Protein 8BBY (pdb70)

Structure (mmCIF, N/CA/C/O backbone):
data_8BBY
#
_entry.id   8BBY
#
_cell.length_a   108.926
_cell.length_b   131.291
_cell.length_c   138.269
_cell.angle_alpha   90.000
_cell.angle_beta   108.780
_cell.angle_gamma   90.000
#
_symmetry.space_group_name_H-M   'C 1 2 1'
#
loop_
_entity.id
_entity.type
_entity.pdbx_description
1 polymer 'S-layer protein'
2 polymer 'S-layer protein'
3 non-polymer 'SODIUM ION'
4 water water
#
loop_
_atom_site.group_PDB
_atom_site.id
_atom_site.type_symbol
_atom_site.label_atom_id
_atom_site.label_alt_id
_atom_site.label_comp_id
_atom_site.label_asym_id
_atom_site.label_entity_id
_atom_site.label_seq_id
_atom_site.pdbx_PDB_ins_code
_atom_site.Cartn_x
_atom_site.Cartn_y
_atom_site.Cartn_z
_atom_site.occupancy
_atom_site.B_iso_or_equiv
_atom_site.auth_seq_id
_atom_site.auth_comp_id
_atom_site.auth_asym_id
_atom_site.auth_atom_id
_atom_site.pdbx_PDB_model_num
ATOM 1 N N . MET A 1 4 ? -8.315 -42.355 -44.333 1.00 90.51 4 MET A N 1
ATOM 2 C CA . MET A 1 4 ? -9.345 -41.998 -43.365 1.00 76.98 4 MET A CA 1
ATOM 3 C C . MET A 1 4 ? -10.171 -43.218 -42.975 1.00 101.02 4 MET A C 1
ATOM 4 O O . MET A 1 4 ? -11.006 -43.150 -42.073 1.00 102.28 4 MET A O 1
ATOM 9 N N . SER A 1 5 ? -9.931 -44.337 -43.660 1.00 119.49 5 SER A N 1
ATOM 10 C CA . SER A 1 5 ? -10.632 -45.589 -43.376 1.00 119.30 5 SER A CA 1
ATOM 11 C C . SER A 1 5 ? -9.957 -46.324 -42.215 1.00 108.65 5 SER A C 1
ATOM 12 O O . SER A 1 5 ? -9.457 -47.442 -42.341 1.00 87.21 5 SER A O 1
ATOM 15 N N . LYS A 1 6 ? -9.955 -45.662 -41.060 1.00 119.70 6 LYS A N 1
ATOM 16 C CA . LYS A 1 6 ? -9.340 -46.198 -39.855 1.00 110.73 6 LYS A CA 1
ATOM 17 C C . LYS A 1 6 ? -9.949 -45.490 -38.653 1.00 100.66 6 LYS A C 1
ATOM 18 O O . LYS A 1 6 ? -10.171 -44.277 -38.690 1.00 114.37 6 LYS A O 1
ATOM 24 N N . VAL A 1 7 ? -10.217 -46.250 -37.596 1.00 67.72 7 VAL A N 1
ATOM 25 C CA . VAL A 1 7 ? -10.879 -45.724 -36.407 1.00 68.19 7 VAL A CA 1
ATOM 26 C C . VAL A 1 7 ? -9.825 -45.179 -35.451 1.00 80.43 7 VAL A C 1
ATOM 27 O O . VAL A 1 7 ? -8.927 -45.910 -35.018 1.00 94.58 7 VAL A O 1
ATOM 31 N N . GLU A 1 8 ? -9.937 -43.894 -35.122 1.00 71.15 8 GLU A N 1
ATOM 32 C CA . GLU A 1 8 ? -9.070 -43.261 -34.137 1.00 72.32 8 GLU A CA 1
ATOM 33 C C . GLU A 1 8 ? -9.791 -42.040 -33.584 1.00 59.23 8 GLU A C 1
ATOM 34 O O . GLU A 1 8 ? -10.763 -41.558 -34.169 1.00 57.85 8 GLU A O 1
ATOM 40 N N . THR A 1 9 ? -9.298 -41.551 -32.445 1.00 50.06 9 THR A N 1
ATOM 41 C CA . THR A 1 9 ? -10.011 -40.550 -31.659 1.00 55.57 9 THR A CA 1
ATOM 42 C C . THR A 1 9 ? -10.362 -39.324 -32.493 1.00 57.53 9 THR A C 1
ATOM 43 O O . THR A 1 9 ? -9.522 -38.783 -33.217 1.00 60.27 9 THR A O 1
ATOM 47 N N . GLY A 1 10 ? -11.617 -38.890 -32.382 1.00 46.03 10 GLY A N 1
ATOM 48 C CA . GLY A 1 10 ? -12.124 -37.769 -33.138 1.00 63.90 10 GLY A CA 1
ATOM 49 C C . GLY A 1 10 ? -12.807 -38.131 -34.438 1.00 63.45 10 GLY A C 1
ATOM 50 O O . GLY A 1 10 ? -13.455 -37.264 -35.039 1.00 69.88 10 GLY A O 1
ATOM 51 N N . ASP A 1 11 ? -12.687 -39.376 -34.891 1.00 59.07 11 ASP A N 1
ATOM 52 C CA . ASP A 1 11 ? -13.318 -39.784 -36.136 1.00 62.56 11 ASP A CA 1
ATOM 53 C C . ASP A 1 11 ? -14.832 -39.850 -35.983 1.00 61.43 11 ASP A C 1
ATOM 54 O O . ASP A 1 11 ? -15.361 -40.210 -34.929 1.00 64.33 11 ASP A O 1
ATOM 59 N N . GLN A 1 12 ? -15.529 -39.495 -37.058 1.00 55.45 12 GLN A N 1
ATOM 60 C CA . GLN A 1 12 ? -16.985 -39.533 -37.068 1.00 54.72 12 GLN A CA 1
ATOM 61 C C . GLN A 1 12 ? -17.469 -40.979 -37.109 1.00 67.40 12 GLN A C 1
ATOM 62 O O . GLN A 1 12 ? -17.062 -41.759 -37.976 1.00 70.98 12 GLN A O 1
ATOM 68 N N . GLY A 1 13 ? -18.350 -41.333 -36.178 1.00 55.96 13 GLY A N 1
ATOM 69 C CA . GLY A 1 13 ? -18.830 -42.705 -36.104 1.00 49.44 13 GLY A CA 1
ATOM 70 C C . GLY A 1 13 ? -19.561 -42.973 -34.806 1.00 49.94 13 GLY A C 1
ATOM 71 O O . GLY A 1 13 ? -20.180 -42.075 -34.226 1.00 55.91 13 GLY A O 1
ATOM 72 N N . TYR A 1 14 ? -19.480 -44.225 -34.360 1.00 48.19 14 TYR A N 1
ATOM 73 C CA . TYR A 1 14 ? -20.157 -44.683 -33.157 1.00 51.04 14 TYR A CA 1
ATOM 74 C C . TYR A 1 14 ? -19.138 -45.181 -32.142 1.00 47.72 14 TYR A C 1
ATOM 75 O O . TYR A 1 14 ? -18.093 -45.729 -32.505 1.00 47.80 14 TYR A O 1
ATOM 84 N N . THR A 1 15 ? -19.448 -44.983 -30.861 1.00 47.73 15 THR A N 1
ATOM 85 C CA . THR A 1 15 ? -18.594 -45.431 -29.768 1.00 40.96 15 THR A CA 1
ATOM 86 C C . THR A 1 15 ? -19.430 -46.226 -28.778 1.00 40.94 15 THR A C 1
ATOM 87 O O . THR A 1 15 ? -20.493 -45.767 -28.349 1.00 56.59 15 THR A O 1
ATOM 91 N N . VAL A 1 16 ? -18.945 -47.411 -28.416 1.00 41.15 16 VAL A N 1
ATOM 92 C CA . VAL A 1 16 ? -19.654 -48.322 -27.526 1.00 47.28 16 VAL A CA 1
ATOM 93 C C . VAL A 1 16 ? -18.710 -48.739 -26.406 1.00 44.94 16 VAL A C 1
ATOM 94 O O . VAL A 1 16 ? -17.553 -49.087 -26.662 1.00 41.61 16 VAL A O 1
ATOM 98 N N . VAL A 1 17 ? -19.197 -48.685 -25.166 1.00 46.91 17 VAL A N 1
ATOM 99 C CA . VAL A 1 17 ? -18.419 -49.175 -24.035 1.00 45.73 17 VAL A CA 1
ATOM 100 C C . VAL A 1 17 ? -18.345 -50.699 -24.093 1.00 58.44 17 VAL A C 1
ATOM 101 O O . VAL A 1 17 ? -19.252 -51.370 -24.605 1.00 57.73 17 VAL A O 1
ATOM 105 N N . GLN A 1 18 ? -17.248 -51.257 -23.568 1.00 54.07 18 GLN A N 1
ATOM 106 C CA . GLN A 1 18 ? -17.019 -52.696 -23.658 1.00 66.93 18 GLN A CA 1
ATOM 107 C C . GLN A 1 18 ? -18.085 -53.511 -22.937 1.00 55.79 18 GLN A C 1
ATOM 108 O O . GLN A 1 18 ? -18.171 -54.722 -23.156 1.00 52.20 18 GLN A O 1
ATOM 114 N N . SER A 1 19 ? -18.882 -52.887 -22.070 1.00 56.09 19 SER A N 1
ATOM 115 C CA . SER A 1 19 ? -19.940 -53.613 -21.380 1.00 45.80 19 SER A CA 1
ATOM 116 C C . SER A 1 19 ? -21.173 -53.835 -22.247 1.00 45.98 19 SER A C 1
ATOM 117 O O . SER A 1 19 ? -21.995 -54.695 -21.916 1.00 63.57 19 SER A O 1
ATOM 120 N N . LYS A 1 20 ? -21.317 -53.095 -23.345 1.00 47.45 20 LYS A N 1
ATOM 121 C CA . LYS A 1 20 ? -22.490 -53.174 -24.208 1.00 59.46 20 LYS A CA 1
ATOM 122 C C . LYS A 1 20 ? -22.103 -53.563 -25.630 1.00 56.50 20 LYS A C 1
ATOM 123 O O . LYS A 1 20 ? -22.670 -53.068 -26.607 1.00 48.61 20 LYS A O 1
ATOM 129 N N . TYR A 1 21 ? -21.130 -54.465 -25.760 1.00 48.80 21 TYR A N 1
ATOM 130 C CA . TYR A 1 21 ? -20.616 -54.820 -27.078 1.00 49.37 21 TYR A CA 1
ATOM 131 C C . TYR A 1 21 ? -21.441 -55.907 -27.757 1.00 59.27 21 TYR A C 1
ATOM 132 O O . TYR A 1 21 ? -21.507 -55.941 -28.991 1.00 61.84 21 TYR A O 1
ATOM 141 N N . LYS A 1 22 ? -22.065 -56.799 -26.983 1.00 52.81 22 LYS A N 1
ATOM 142 C CA . LYS A 1 22 ? -22.777 -57.927 -27.578 1.00 55.48 22 LYS A CA 1
ATOM 143 C C . LYS A 1 22 ? -23.966 -57.461 -28.408 1.00 56.74 22 LYS A C 1
ATOM 144 O O . LYS A 1 22 ? -24.176 -57.938 -29.529 1.00 61.26 22 LYS A O 1
ATOM 150 N N . LYS A 1 23 ? -24.759 -56.528 -27.873 1.00 50.47 23 LYS A N 1
ATOM 151 C CA . LYS A 1 23 ? -25.897 -56.014 -28.628 1.00 48.37 23 LYS A CA 1
ATOM 152 C C . LYS A 1 23 ? -25.450 -55.291 -29.888 1.00 58.98 23 LYS A C 1
ATOM 153 O O . LYS A 1 23 ? -26.158 -55.321 -30.901 1.00 52.80 23 LYS A O 1
ATOM 159 N N . ALA A 1 24 ? -24.292 -54.630 -29.845 1.00 47.80 24 ALA A N 1
ATOM 160 C CA . ALA A 1 24 ? -23.730 -54.046 -31.056 1.00 46.29 24 ALA A CA 1
ATOM 161 C C . ALA A 1 24 ? -23.435 -55.124 -32.093 1.00 54.61 24 ALA A C 1
ATOM 162 O O . ALA A 1 24 ? -24.023 -55.138 -33.179 1.00 56.31 24 ALA A O 1
ATOM 164 N N . VAL A 1 25 ? -22.544 -56.061 -31.755 1.00 63.46 25 VAL A N 1
ATOM 165 C CA . VAL A 1 25 ? -22.132 -57.085 -32.709 1.00 52.65 25 VAL A CA 1
ATOM 166 C C . VAL A 1 25 ? -23.277 -58.007 -33.112 1.00 66.71 25 VAL A C 1
ATOM 167 O O . VAL A 1 25 ? -23.159 -58.725 -34.111 1.00 69.10 25 VAL A O 1
ATOM 171 N N . GLU A 1 26 ? -24.378 -58.032 -32.357 1.00 63.29 26 GLU A N 1
ATOM 172 C CA . GLU A 1 26 ? -25.530 -58.816 -32.789 1.00 61.42 26 GLU A CA 1
ATOM 173 C C . GLU A 1 26 ? -26.267 -58.128 -33.929 1.00 70.71 26 GLU A C 1
ATOM 174 O O . GLU A 1 26 ? -26.712 -58.787 -34.875 1.00 71.02 26 GLU A O 1
ATOM 180 N N . GLN A 1 27 ? -26.385 -56.801 -33.870 1.00 79.78 27 GLN A N 1
ATOM 181 C CA . GLN A 1 27 ? -26.934 -56.041 -34.983 1.00 82.05 27 GLN A CA 1
ATOM 182 C C . GLN A 1 27 ? -26.031 -56.087 -36.207 1.00 74.50 27 GLN A C 1
ATOM 183 O O . GLN A 1 27 ? -26.424 -55.594 -37.270 1.00 76.75 27 GLN A O 1
ATOM 189 N N . LEU A 1 28 ? -24.834 -56.658 -36.076 1.00 76.26 28 LEU A N 1
ATOM 190 C CA . LEU A 1 28 ? -23.886 -56.825 -37.169 1.00 76.39 28 LEU A CA 1
ATOM 191 C C . LEU A 1 28 ? -24.100 -58.130 -37.929 1.00 79.33 28 LEU A C 1
ATOM 192 O O . LEU A 1 28 ? -24.079 -58.134 -39.164 1.00 83.19 28 LEU A O 1
ATOM 197 N N . GLN A 1 29 ? -24.308 -59.241 -37.215 1.00 78.31 29 GLN A N 1
ATOM 198 C CA . GLN A 1 29 ? -24.531 -60.520 -37.883 1.00 74.56 29 GLN A CA 1
ATOM 199 C C . GLN A 1 29 ? -25.855 -60.527 -38.636 1.00 77.14 29 GLN A C 1
ATOM 200 O O . GLN A 1 29 ? -25.927 -60.988 -39.781 1.00 84.88 29 GLN A O 1
ATOM 206 N N . LYS A 1 30 ? -26.918 -60.022 -38.003 1.00 83.49 30 LYS A N 1
ATOM 207 C CA . LYS A 1 30 ? -28.207 -59.900 -38.675 1.00 88.63 30 LYS A CA 1
ATOM 208 C C . LYS A 1 30 ? -28.141 -58.972 -39.879 1.00 99.20 30 LYS A C 1
ATOM 209 O O . LYS A 1 30 ? -28.992 -59.069 -40.770 1.00 102.41 30 LYS A O 1
ATOM 215 N N . GLY A 1 31 ? -27.150 -58.080 -39.926 1.00 100.66 31 GLY A N 1
ATOM 216 C CA . GLY A 1 31 ? -27.059 -57.147 -41.037 1.00 102.50 31 GLY A CA 1
ATOM 217 C C . GLY A 1 31 ? -26.950 -57.836 -42.383 1.00 114.56 31 GLY A C 1
ATOM 218 O O . GLY A 1 31 ? -27.647 -57.469 -43.332 1.00 126.30 31 GLY A O 1
ATOM 219 N N . LEU A 1 32 ? -26.092 -58.855 -42.479 1.00 93.62 32 LEU A N 1
ATOM 220 C CA . LEU A 1 32 ? -25.821 -59.538 -43.747 1.00 91.52 32 LEU A CA 1
ATOM 221 C C . LEU A 1 32 ? -25.457 -58.531 -44.834 1.00 108.13 32 LEU A C 1
ATOM 222 O O . LEU A 1 32 ? -25.919 -58.617 -45.974 1.00 107.92 32 LEU A O 1
ATOM 227 N N . LEU A 1 33 ? -24.616 -57.564 -44.462 1.00 112.21 33 LEU A N 1
ATOM 228 C CA . LEU A 1 33 ? -24.283 -56.414 -45.302 1.00 95.39 33 LEU A CA 1
ATOM 229 C C . LEU A 1 33 ? -25.542 -55.623 -45.650 1.00 102.48 33 LEU A C 1
ATOM 230 O O . LEU A 1 33 ? -25.793 -55.293 -46.812 1.00 112.32 33 LEU A O 1
ATOM 235 N N . ASP A 1 34 ? -26.365 -55.371 -44.629 1.00 99.02 34 ASP A N 1
ATOM 236 C CA . ASP A 1 34 ? -27.596 -54.595 -44.761 1.00 95.70 34 ASP A CA 1
ATOM 237 C C . ASP A 1 34 ? -28.642 -55.336 -45.590 1.00 106.82 34 ASP A C 1
ATOM 238 O O . ASP A 1 34 ? -29.772 -54.860 -45.737 1.00 115.68 34 ASP A O 1
ATOM 243 N N . GLY A 1 35 ? -28.286 -56.502 -46.118 1.00 106.42 35 GLY A N 1
ATOM 244 C CA . GLY A 1 35 ? -29.158 -57.239 -47.014 1.00 85.02 35 GLY A CA 1
ATOM 245 C C . GLY A 1 35 ? -30.257 -58.009 -46.311 1.00 68.87 35 GLY A C 1
ATOM 246 O O . GLY A 1 35 ? -31.410 -57.984 -46.741 1.00 79.08 35 GLY A O 1
ATOM 247 N N . GLU A 1 39 ? -18.925 -55.994 -45.476 1.00 80.74 39 GLU A N 1
ATOM 248 C CA . GLU A 1 39 ? -17.708 -56.453 -44.819 1.00 93.85 39 GLU A CA 1
ATOM 249 C C . GLU A 1 39 ? -17.615 -55.851 -43.419 1.00 95.41 39 GLU A C 1
ATOM 250 O O . GLU A 1 39 ? -17.980 -54.694 -43.211 1.00 93.01 39 GLU A O 1
ATOM 256 N N . ILE A 1 40 ? -17.140 -56.635 -42.453 1.00 92.21 40 ILE A N 1
ATOM 257 C CA . ILE A 1 40 ? -17.036 -56.199 -41.062 1.00 91.15 40 ILE A CA 1
ATOM 258 C C . ILE A 1 40 ? -15.590 -56.398 -40.627 1.00 87.31 40 ILE A C 1
ATOM 259 O O . ILE A 1 40 ? -15.170 -57.522 -40.327 1.00 85.50 40 ILE A O 1
ATOM 264 N N . LYS A 1 41 ? -14.838 -55.307 -40.556 1.00 70.97 41 LYS A N 1
ATOM 265 C CA . LYS A 1 41 ? -13.415 -55.336 -40.257 1.00 65.83 41 LYS A CA 1
ATOM 266 C C . LYS A 1 41 ? -13.213 -55.034 -38.776 1.00 70.03 41 LYS A C 1
ATOM 267 O O . LYS A 1 41 ? -13.747 -54.045 -38.264 1.00 84.18 41 LYS A O 1
ATOM 273 N N . ILE A 1 42 ? -12.453 -55.886 -38.091 1.00 62.75 42 ILE A N 1
ATOM 274 C CA . ILE A 1 42 ? -12.300 -55.826 -36.641 1.00 69.46 42 ILE A CA 1
ATOM 275 C C . ILE A 1 42 ? -10.837 -55.568 -36.309 1.00 70.46 42 ILE A C 1
ATOM 276 O O . ILE A 1 42 ? -9.946 -56.255 -36.823 1.00 74.70 42 ILE A O 1
ATOM 281 N N . PHE A 1 43 ? -10.594 -54.583 -35.446 1.00 77.22 43 PHE A N 1
ATOM 282 C CA . PHE A 1 43 ? -9.253 -54.128 -35.102 1.00 72.41 43 PHE A CA 1
ATOM 283 C C . PHE A 1 43 ? -9.049 -54.249 -33.597 1.00 69.60 43 PHE A C 1
ATOM 284 O O . PHE A 1 43 ? -9.860 -53.740 -32.817 1.00 69.10 43 PHE A O 1
ATOM 292 N N . PHE A 1 44 ? -7.963 -54.908 -33.194 1.00 73.99 44 PHE A N 1
ATOM 293 C CA . PHE A 1 44 ? -7.619 -55.086 -31.782 1.00 60.30 44 PHE A CA 1
ATOM 294 C C . PHE A 1 44 ? -6.530 -54.076 -31.432 1.00 53.45 44 PHE A C 1
ATOM 295 O O . PHE A 1 44 ? -5.355 -54.286 -31.744 1.00 61.19 44 PHE A O 1
ATOM 303 N N . GLU A 1 45 ? -6.924 -52.983 -30.774 1.00 75.48 45 GLU A N 1
ATOM 304 C CA . GLU A 1 45 ? -6.000 -51.913 -30.387 1.00 59.26 45 GLU A CA 1
ATOM 305 C C . GLU A 1 45 ? -5.271 -51.354 -31.605 1.00 54.93 45 GLU A C 1
ATOM 306 O O . GLU A 1 45 ? -4.074 -51.064 -31.559 1.00 61.03 45 GLU A O 1
ATOM 312 N N . GLY A 1 46 ? -5.991 -51.222 -32.716 1.00 63.76 46 GLY A N 1
ATOM 313 C CA . GLY A 1 46 ? -5.383 -50.830 -33.967 1.00 68.21 46 GLY A CA 1
ATOM 314 C C . GLY A 1 46 ? -4.670 -51.942 -34.704 1.00 75.87 46 GLY A C 1
ATOM 315 O O . GLY A 1 46 ? -4.195 -51.714 -35.824 1.00 88.09 46 GLY A O 1
ATOM 316 N N . THR A 1 47 ? -4.580 -53.135 -34.123 1.00 73.68 47 THR A N 1
ATOM 317 C CA . THR A 1 47 ? -3.971 -54.286 -34.774 1.00 70.08 47 THR A CA 1
ATOM 318 C C . THR A 1 47 ? -5.059 -55.203 -35.315 1.00 64.71 47 THR A C 1
ATOM 319 O O . THR A 1 47 ? -6.112 -55.371 -34.693 1.00 84.20 47 THR A O 1
ATOM 323 N N . LEU A 1 48 ? -4.794 -55.796 -36.476 1.00 83.59 48 LEU A N 1
ATOM 324 C CA . LEU A 1 48 ? -5.806 -56.574 -37.176 1.00 78.25 48 LEU A CA 1
ATOM 325 C C . LEU A 1 48 ? -6.163 -57.853 -36.428 1.00 86.63 48 LEU A C 1
ATOM 326 O O . LEU A 1 48 ? -5.296 -58.528 -35.865 1.00 106.57 48 LEU A O 1
ATOM 331 N N . ALA A 1 49 ? -7.453 -58.183 -36.423 1.00 65.30 49 ALA A N 1
ATOM 332 C CA . ALA A 1 49 ? -7.915 -59.461 -35.891 1.00 84.63 49 ALA A CA 1
ATOM 333 C C . ALA A 1 49 ? -8.809 -60.230 -36.853 1.00 86.59 49 ALA A C 1
ATOM 334 O O . ALA A 1 49 ? -8.701 -61.457 -36.931 1.00 86.68 49 ALA A O 1
ATOM 336 N N . SER A 1 50 ? -9.684 -59.545 -37.588 1.00 97.12 50 SER A N 1
ATOM 337 C CA . SER A 1 50 ? -10.634 -60.210 -38.471 1.00 87.10 50 SER A CA 1
ATOM 338 C C . SER A 1 50 ? -11.050 -59.254 -39.578 1.00 88.66 50 SER A C 1
ATOM 339 O O . SER A 1 50 ? -11.169 -58.046 -39.353 1.00 93.69 50 SER A O 1
ATOM 342 N N . THR A 1 51 ? -11.279 -59.804 -40.769 1.00 79.47 51 THR A N 1
ATOM 343 C CA . THR A 1 51 ? -11.682 -59.028 -41.935 1.00 80.57 51 THR A CA 1
ATOM 344 C C . THR A 1 51 ? -13.148 -59.217 -42.293 1.00 100.37 51 THR A C 1
ATOM 345 O O . THR A 1 51 ? -13.847 -58.233 -42.554 1.00 114.32 51 THR A O 1
ATOM 349 N N . ILE A 1 52 ? -13.625 -60.461 -42.313 1.00 85.11 52 ILE A N 1
ATOM 350 C CA . ILE A 1 52 ? -15.024 -60.795 -42.591 1.00 85.75 52 ILE A CA 1
ATOM 351 C C . ILE A 1 52 ? -15.584 -60.037 -43.792 1.00 80.50 52 ILE A C 1
ATOM 352 O O . ILE A 1 52 ? -16.196 -60.628 -44.681 1.00 88.28 52 ILE A O 1
ATOM 357 N N . TYR A 1 68 ? -15.783 -70.142 -33.284 1.00 80.99 68 TYR A N 1
ATOM 358 C CA . TYR A 1 68 ? -15.883 -69.223 -34.412 1.00 85.72 68 TYR A CA 1
ATOM 359 C C . TYR A 1 68 ? -14.994 -68.005 -34.172 1.00 102.12 68 TYR A C 1
ATOM 360 O O . TYR A 1 68 ? -14.579 -67.755 -33.041 1.00 101.18 68 TYR A O 1
ATOM 369 N N . CYS A 1 69 ? -14.706 -67.247 -35.235 1.00 115.76 69 CYS A N 1
ATOM 370 C CA . CYS A 1 69 ? -13.909 -66.032 -35.081 1.00 108.16 69 CYS A CA 1
ATOM 371 C C . CYS A 1 69 ? -14.634 -65.012 -34.213 1.00 105.75 69 CYS A C 1
ATOM 372 O O . CYS A 1 69 ? -14.000 -64.260 -33.463 1.00 102.57 69 CYS A O 1
ATOM 375 N N . LEU A 1 70 ? -15.963 -64.952 -34.325 1.00 98.38 70 LEU A N 1
ATOM 376 C CA . LEU A 1 70 ? -16.741 -64.032 -33.500 1.00 87.02 70 LEU A CA 1
ATOM 377 C C . LEU A 1 70 ? -16.561 -64.331 -32.017 1.00 91.75 70 LEU A C 1
ATOM 378 O O . LEU A 1 70 ? -16.651 -63.421 -31.184 1.00 96.07 70 LEU A O 1
ATOM 383 N N . HIS A 1 71 ? -16.307 -65.596 -31.669 1.00 92.85 71 HIS A N 1
ATOM 384 C CA . HIS A 1 71 ? -15.964 -65.933 -30.292 1.00 93.04 71 HIS A CA 1
ATOM 385 C C . HIS A 1 71 ? -14.571 -65.435 -29.924 1.00 88.69 71 HIS A C 1
ATOM 386 O O . HIS A 1 71 ? -14.338 -65.052 -28.772 1.00 90.40 71 HIS A O 1
ATOM 393 N N . LYS A 1 72 ? -13.633 -65.441 -30.877 1.00 81.59 72 LYS A N 1
ATOM 394 C CA . LYS A 1 72 ? -12.320 -64.853 -30.622 1.00 75.66 72 LYS A CA 1
ATOM 395 C C . LYS A 1 72 ? -12.442 -63.365 -30.323 1.00 70.22 72 LYS A C 1
ATOM 396 O O . LYS A 1 72 ? -11.822 -62.854 -29.382 1.00 70.83 72 LYS A O 1
ATOM 402 N N . VAL A 1 73 ? -13.239 -62.651 -31.121 1.00 80.44 73 VAL A N 1
ATOM 403 C CA . VAL A 1 73 ? -13.521 -61.249 -30.830 1.00 83.74 73 VAL A CA 1
ATOM 404 C C . VAL A 1 73 ? -14.231 -61.128 -29.490 1.00 90.68 73 VAL A C 1
ATOM 405 O O . VAL A 1 73 ? -13.974 -60.200 -28.714 1.00 90.64 73 VAL A O 1
ATOM 409 N N . ASP A 1 74 ? -15.126 -62.074 -29.196 1.00 86.67 74 ASP A N 1
ATOM 410 C CA . ASP A 1 74 ? -15.831 -62.082 -27.918 1.00 85.33 74 ASP A CA 1
ATOM 411 C C . ASP A 1 74 ? -14.856 -62.144 -26.748 1.00 84.43 74 ASP A C 1
ATOM 412 O O . ASP A 1 74 ? -14.992 -61.398 -25.772 1.00 79.28 74 ASP A O 1
ATOM 417 N N . ASN A 1 75 ? -13.857 -63.027 -26.834 1.00 75.35 75 ASN A N 1
ATOM 418 C CA . ASN A 1 75 ? -12.932 -63.212 -25.719 1.00 62.42 75 ASN A CA 1
ATOM 419 C C . ASN A 1 75 ? -12.040 -61.991 -25.517 1.00 66.58 75 ASN A C 1
ATOM 420 O O . ASN A 1 75 ? -11.717 -61.638 -24.376 1.00 62.73 75 ASN A O 1
ATOM 425 N N . LYS A 1 76 ? -11.620 -61.343 -26.606 1.00 58.76 76 LYS A N 1
ATOM 426 C CA . LYS A 1 76 ? -10.829 -60.122 -26.475 1.00 50.22 76 LYS A CA 1
ATOM 427 C C . LYS A 1 76 ? -11.618 -59.042 -25.747 1.00 52.61 76 LYS A C 1
ATOM 428 O O . LYS A 1 76 ? -11.132 -58.440 -24.782 1.00 48.55 76 LYS A O 1
ATOM 434 N N . LEU A 1 77 ? -12.852 -58.793 -26.191 1.00 56.02 77 LEU A N 1
ATOM 435 C CA . LEU A 1 77 ? -13.730 -57.861 -25.496 1.00 67.76 77 LEU A CA 1
ATOM 436 C C . LEU A 1 77 ? -14.111 -58.361 -24.110 1.00 59.67 77 LEU A C 1
ATOM 437 O O . LEU A 1 77 ? -14.500 -57.554 -23.257 1.00 57.25 77 LEU A O 1
ATOM 442 N N . ASP A 1 78 ? -14.008 -59.671 -23.870 1.00 49.26 78 ASP A N 1
ATOM 443 C CA . ASP A 1 78 ? -14.337 -60.216 -22.558 1.00 54.80 78 ASP A CA 1
ATOM 444 C C . ASP A 1 78 ? -13.260 -59.882 -21.534 1.00 57.58 78 ASP A C 1
ATOM 445 O O . ASP A 1 78 ? -13.567 -59.618 -20.365 1.00 57.03 78 ASP A O 1
ATOM 450 N N . ASN A 1 79 ? -11.996 -59.883 -21.951 1.00 61.11 79 ASN A N 1
ATOM 451 C CA . ASN A 1 79 ? -10.866 -59.643 -21.063 1.00 65.43 79 ASN A CA 1
ATOM 452 C C . ASN A 1 79 ? -10.107 -58.385 -21.468 1.00 51.66 79 ASN A C 1
ATOM 453 O O . ASN A 1 79 ? -8.874 -58.356 -21.478 1.00 56.14 79 ASN A O 1
ATOM 458 N N . LEU A 1 80 ? -10.840 -57.330 -21.814 1.00 57.47 80 LEU A N 1
ATOM 459 C CA . LEU A 1 80 ? -10.215 -56.052 -22.121 1.00 44.95 80 LEU A CA 1
ATOM 460 C C . LEU A 1 80 ? -9.609 -55.445 -20.861 1.00 50.35 80 LEU A C 1
ATOM 461 O O . LEU A 1 80 ? -10.139 -55.591 -19.756 1.00 44.91 80 LEU A O 1
ATOM 466 N N . GLY A 1 81 ? -8.479 -54.759 -21.033 1.00 56.72 81 GLY A N 1
ATOM 467 C CA . GLY A 1 81 ? -7.788 -54.119 -19.941 1.00 55.85 81 GLY A CA 1
ATOM 468 C C . GLY A 1 81 ? -7.980 -52.613 -19.930 1.00 66.15 81 GLY A C 1
ATOM 469 O O . GLY A 1 81 ? -8.775 -52.049 -20.680 1.00 73.90 81 GLY A O 1
ATOM 470 N N . ASP A 1 82 ? -7.210 -51.962 -19.055 1.00 62.74 82 ASP A N 1
ATOM 471 C CA . ASP A 1 82 ? -7.407 -50.536 -18.804 1.00 61.47 82 ASP A CA 1
ATOM 472 C C . ASP A 1 82 ? -7.138 -49.697 -20.049 1.00 66.57 82 ASP A C 1
ATOM 473 O O . ASP A 1 82 ? -7.880 -48.751 -20.337 1.00 88.59 82 ASP A O 1
ATOM 478 N N . GLY A 1 83 ? -6.087 -50.022 -20.795 1.00 40.47 83 GLY A N 1
ATOM 479 C CA . GLY A 1 83 ? -5.723 -49.237 -21.959 1.00 48.96 83 GLY A CA 1
ATOM 480 C C . GLY A 1 83 ? -5.967 -49.949 -23.271 1.00 61.75 83 GLY A C 1
ATOM 481 O O . GLY A 1 83 ? -5.289 -49.679 -24.266 1.00 70.32 83 GLY A O 1
ATOM 482 N N . ASP A 1 84 ? -6.936 -50.857 -23.288 1.00 65.34 84 ASP A N 1
ATOM 483 C CA . ASP A 1 84 ? -7.186 -51.724 -24.428 1.00 55.89 84 ASP A CA 1
ATOM 484 C C . ASP A 1 84 ? -8.530 -51.391 -25.071 1.00 49.25 84 ASP A C 1
ATOM 485 O O . ASP A 1 84 ? -9.463 -50.942 -24.399 1.00 47.06 84 ASP A O 1
ATOM 490 N N . TYR A 1 85 ? -8.618 -51.608 -26.385 1.00 47.98 85 TYR A N 1
ATOM 491 C CA . TYR A 1 85 ? -9.759 -51.132 -27.158 1.00 45.17 85 TYR A CA 1
ATOM 492 C C . TYR A 1 85 ? -9.872 -51.913 -28.461 1.00 49.12 85 TYR A C 1
ATOM 493 O O . TYR A 1 85 ? -8.878 -52.422 -28.985 1.00 45.15 85 TYR A O 1
ATOM 502 N N . VAL A 1 86 ? -11.102 -51.990 -28.977 1.00 48.26 86 VAL A N 1
ATOM 503 C CA . VAL A 1 86 ? -11.434 -52.751 -30.180 1.00 42.24 86 VAL A CA 1
ATOM 504 C C . VAL A 1 86 ? -12.229 -51.859 -31.126 1.00 52.39 86 VAL A C 1
ATOM 505 O O . VAL A 1 86 ? -13.153 -51.160 -30.696 1.00 62.57 86 VAL A O 1
ATOM 509 N N . ASP A 1 87 ? -11.881 -51.893 -32.413 1.00 47.43 87 ASP A N 1
ATOM 510 C CA . ASP A 1 87 ? -12.494 -51.041 -33.422 1.00 49.52 87 ASP A CA 1
ATOM 511 C C . ASP A 1 87 ? -13.168 -51.880 -34.500 1.00 55.67 87 ASP A C 1
ATOM 512 O O . ASP A 1 87 ? -12.750 -53.005 -34.788 1.00 58.15 87 ASP A O 1
ATOM 517 N N . PHE A 1 88 ? -14.214 -51.311 -35.101 1.00 66.27 88 PHE A N 1
ATOM 518 C CA . PHE A 1 88 ? -15.001 -51.980 -36.128 1.00 63.07 88 PHE A CA 1
ATOM 519 C C . PHE A 1 88 ? -15.207 -51.046 -37.314 1.00 56.96 88 PHE A C 1
ATOM 520 O O . PHE A 1 88 ? -15.159 -49.821 -37.184 1.00 67.07 88 PHE A O 1
ATOM 528 N N . LEU A 1 89 ? -15.446 -51.646 -38.480 1.00 57.15 89 LEU A N 1
ATOM 529 C CA . LEU A 1 89 ? -15.691 -50.882 -39.703 1.00 58.67 89 LEU A CA 1
ATOM 530 C C . LEU A 1 89 ? -16.690 -51.652 -40.554 1.00 68.53 89 LEU A C 1
ATOM 531 O O . LEU A 1 89 ? -16.372 -52.732 -41.060 1.00 77.56 89 LEU A O 1
ATOM 536 N N . ILE A 1 90 ? -17.887 -51.096 -40.716 1.00 82.40 90 ILE A N 1
ATOM 537 C CA . ILE A 1 90 ? -18.942 -51.749 -41.483 1.00 71.48 90 ILE A CA 1
ATOM 538 C C . ILE A 1 90 ? -19.108 -51.083 -42.843 1.00 68.21 90 ILE A C 1
ATOM 539 O O . ILE A 1 90 ? -18.690 -49.943 -43.042 1.00 90.09 90 ILE A O 1
ATOM 544 N N . ILE A 1 243 ? -18.170 -47.500 -44.714 1.00 48.40 243 ILE A N 1
ATOM 545 C CA . ILE A 1 243 ? -19.310 -46.595 -44.747 1.00 67.65 243 ILE A CA 1
ATOM 546 C C . ILE A 1 243 ? -19.695 -46.197 -43.323 1.00 69.68 243 ILE A C 1
ATOM 547 O O . ILE A 1 243 ? -20.272 -45.132 -43.099 1.00 72.55 243 ILE A O 1
ATOM 552 N N . THR A 1 244 ? -19.360 -47.053 -42.358 1.00 64.58 244 THR A N 1
ATOM 553 C CA . THR A 1 244 ? -19.658 -46.802 -40.956 1.00 65.44 244 THR A CA 1
ATOM 554 C C . THR A 1 244 ? -18.475 -47.227 -40.099 1.00 67.31 244 THR A C 1
ATOM 555 O O . THR A 1 244 ? -17.821 -48.233 -40.387 1.00 73.02 244 THR A O 1
ATOM 559 N N . LYS A 1 245 ? -18.211 -46.461 -39.042 1.00 54.79 245 LYS A N 1
ATOM 560 C CA . LYS A 1 245 ? -17.110 -46.726 -38.128 1.00 49.41 245 LYS A CA 1
ATOM 561 C C . LYS A 1 245 ? -17.640 -46.911 -36.712 1.00 48.02 245 LYS A C 1
ATOM 562 O O . LYS A 1 245 ? -18.636 -46.294 -36.318 1.00 51.29 245 LYS A O 1
ATOM 568 N N . LEU A 1 246 ? -16.964 -47.766 -35.945 1.00 52.25 246 LEU A N 1
ATOM 569 C CA . LEU A 1 246 ? -17.405 -48.100 -34.597 1.00 41.35 246 LEU A CA 1
ATOM 570 C C . LEU A 1 246 ? -16.202 -48.520 -33.765 1.00 46.28 246 LEU A C 1
ATOM 571 O O . LEU A 1 246 ? -15.416 -49.370 -34.193 1.00 55.80 246 LEU A O 1
ATOM 576 N N . ARG A 1 247 ? -16.067 -47.926 -32.580 1.00 47.16 247 ARG A N 1
ATOM 577 C CA . ARG A 1 247 ? -15.003 -48.246 -31.640 1.00 46.88 247 ARG A CA 1
ATOM 578 C C . ARG A 1 247 ? -15.610 -48.758 -30.342 1.00 38.76 247 ARG A C 1
ATOM 579 O O . ARG A 1 247 ? -16.650 -48.261 -29.896 1.00 40.46 247 ARG A O 1
ATOM 587 N N . ILE A 1 248 ? -14.967 -49.757 -29.740 1.00 39.31 248 ILE A N 1
ATOM 588 C CA . ILE A 1 248 ? -15.378 -50.281 -28.444 1.00 39.92 248 ILE A CA 1
ATOM 589 C C . ILE A 1 248 ? -14.172 -50.250 -27.516 1.00 41.48 248 ILE A C 1
ATOM 590 O O . ILE A 1 248 ? -13.128 -50.833 -27.830 1.00 45.29 248 ILE A O 1
ATOM 595 N N . LEU A 1 249 ? -14.318 -49.583 -26.373 1.00 38.87 249 LEU A N 1
ATOM 596 C CA . LEU A 1 249 ? -13.227 -49.350 -25.434 1.00 41.98 249 LEU A CA 1
ATOM 597 C C . LEU A 1 249 ? -13.665 -49.748 -24.027 1.00 38.74 249 LEU A C 1
ATOM 598 O O . LEU A 1 249 ? -14.823 -50.100 -23.788 1.00 39.15 249 LEU A O 1
ATOM 603 N N . ASN A 1 250 ? -12.724 -49.671 -23.087 1.00 38.81 250 ASN A N 1
ATOM 604 C CA . ASN A 1 250 ? -12.855 -50.263 -21.759 1.00 39.45 250 ASN A CA 1
ATOM 605 C C . ASN A 1 250 ? -13.053 -49.216 -20.664 1.00 39.54 250 ASN A C 1
ATOM 606 O O . ASN A 1 250 ? -12.541 -49.357 -19.551 1.00 42.29 250 ASN A O 1
ATOM 611 N N . ALA A 1 251 ? -13.793 -48.152 -20.956 1.00 44.15 251 ALA A N 1
ATOM 612 C CA . ALA A 1 251 ? -14.055 -47.161 -19.925 1.00 38.38 251 ALA A CA 1
ATOM 613 C C . ALA A 1 251 ? -15.185 -47.619 -19.011 1.00 44.46 251 ALA A C 1
ATOM 614 O O . ALA A 1 251 ? -16.019 -48.453 -19.375 1.00 63.97 251 ALA A O 1
ATOM 616 N N . LYS A 1 252 ? -15.201 -47.060 -17.806 1.00 49.28 252 LYS A N 1
ATOM 617 C CA . LYS A 1 252 ? -16.297 -47.292 -16.881 1.00 63.38 252 LYS A CA 1
ATOM 618 C C . LYS A 1 252 ? -17.513 -46.472 -17.293 1.00 52.18 252 LYS A C 1
ATOM 619 O O . LYS A 1 252 ? -17.394 -45.402 -17.895 1.00 43.93 252 LYS A O 1
ATOM 625 N N . GLU A 1 253 ? -18.694 -46.990 -16.973 1.00 75.23 253 GLU A N 1
ATOM 626 C CA . GLU A 1 253 ? -19.933 -46.276 -17.240 1.00 52.91 253 GLU A CA 1
ATOM 627 C C . GLU A 1 253 ? -20.242 -45.327 -16.091 1.00 51.74 253 GLU A C 1
ATOM 628 O O . GLU A 1 253 ? -20.068 -45.673 -14.919 1.00 61.88 253 GLU A O 1
ATOM 634 N N . GLU A 1 254 ? -20.695 -44.123 -16.436 1.00 60.74 254 GLU A N 1
ATOM 635 C CA . GLU A 1 254 ? -21.013 -43.117 -15.425 1.00 69.13 254 GLU A CA 1
ATOM 636 C C . GLU A 1 254 ? -22.051 -42.170 -16.011 1.00 59.77 254 GLU A C 1
ATOM 637 O O . GLU A 1 254 ? -21.745 -41.418 -16.939 1.00 60.77 254 GLU A O 1
ATOM 643 N N . THR A 1 255 ? -23.262 -42.202 -15.468 1.00 56.71 255 THR A N 1
ATOM 644 C CA . THR A 1 255 ? -24.355 -41.354 -15.923 1.00 62.83 255 THR A CA 1
ATOM 645 C C . THR A 1 255 ? -24.605 -40.259 -14.896 1.00 56.76 255 THR A C 1
ATOM 646 O O . THR A 1 255 ? -24.721 -40.542 -13.699 1.00 64.86 255 THR A O 1
ATOM 650 N N . ILE A 1 256 ? -24.684 -39.016 -15.363 1.00 43.62 256 ILE A N 1
ATOM 651 C CA . ILE A 1 256 ? -24.984 -37.874 -14.508 1.00 65.61 256 ILE A CA 1
ATOM 652 C C . ILE A 1 256 ? -26.286 -37.248 -14.990 1.00 53.11 256 ILE A C 1
ATOM 653 O O . ILE A 1 256 ? -26.413 -36.886 -16.166 1.00 44.52 256 ILE A O 1
ATOM 658 N N . ASP A 1 257 ? -27.256 -37.144 -14.087 1.00 47.18 257 ASP A N 1
ATOM 659 C CA . ASP A 1 257 ? -28.514 -36.457 -14.367 1.00 69.22 257 ASP A CA 1
ATOM 660 C C . ASP A 1 257 ? -28.357 -35.021 -13.885 1.00 64.65 257 ASP A C 1
ATOM 661 O O . ASP A 1 257 ? -28.414 -34.746 -12.684 1.00 77.74 257 ASP A O 1
ATOM 666 N N . ILE A 1 258 ? -28.152 -34.100 -14.830 1.00 53.15 258 ILE A N 1
ATOM 667 C CA . ILE A 1 258 ? -27.883 -32.713 -14.472 1.00 64.90 258 ILE A CA 1
ATOM 668 C C . ILE A 1 258 ? -29.087 -32.046 -13.823 1.00 67.41 258 ILE A C 1
ATOM 669 O O . ILE A 1 258 ? -28.940 -30.994 -13.190 1.00 74.51 258 ILE A O 1
ATOM 674 N N . ASP A 1 259 ? -30.278 -32.627 -13.961 1.00 83.66 259 ASP A N 1
ATOM 675 C CA . ASP A 1 259 ? -31.461 -32.116 -13.282 1.00 66.50 259 ASP A CA 1
ATOM 676 C C . ASP A 1 259 ? -31.548 -32.569 -11.832 1.00 70.89 259 ASP A C 1
ATOM 677 O O . ASP A 1 259 ? -32.542 -32.265 -11.164 1.00 93.21 259 ASP A O 1
ATOM 682 N N . ALA A 1 260 ? -30.545 -33.284 -11.333 1.00 60.23 260 ALA A N 1
ATOM 683 C CA . ALA A 1 260 ? -30.569 -33.838 -9.990 1.00 80.39 260 ALA A CA 1
ATOM 684 C C . ALA A 1 260 ? -29.501 -33.182 -9.127 1.00 74.10 260 ALA A C 1
ATOM 685 O O . ALA A 1 260 ? -28.412 -32.848 -9.602 1.00 72.74 260 ALA A O 1
ATOM 687 N N . SER A 1 261 ? -29.824 -33.005 -7.848 1.00 94.82 261 SER A N 1
ATOM 688 C CA . SER A 1 261 ? -28.845 -32.519 -6.892 1.00 92.17 261 SER A CA 1
ATOM 689 C C . SER A 1 261 ? -27.807 -33.604 -6.607 1.00 94.73 261 SER A C 1
ATOM 690 O O . SER A 1 261 ? -27.898 -34.737 -7.092 1.00 93.36 261 SER A O 1
ATOM 693 N N . SER A 1 262 ? -26.796 -33.235 -5.818 1.00 88.98 262 SER A N 1
ATOM 694 C CA . SER A 1 262 ? -25.642 -34.062 -5.468 1.00 85.03 262 SER A CA 1
ATOM 695 C C . SER A 1 262 ? -24.801 -34.419 -6.686 1.00 78.43 262 SER A C 1
ATOM 696 O O . SER A 1 262 ? -23.817 -35.158 -6.548 1.00 72.02 262 SER A O 1
ATOM 699 N N . SER A 1 263 ? -25.155 -33.929 -7.870 1.00 70.18 263 SER A N 1
ATOM 700 C CA . SER A 1 263 ? -24.394 -34.182 -9.079 1.00 68.95 263 SER A CA 1
ATOM 701 C C . SER A 1 263 ? -23.176 -33.270 -9.135 1.00 74.19 263 SER A C 1
ATOM 702 O O . SER A 1 263 ? -23.140 -32.197 -8.528 1.00 89.10 263 SER A O 1
ATOM 705 N N . LYS A 1 264 ? -22.168 -33.709 -9.882 1.00 61.69 264 LYS A N 1
ATOM 706 C CA . LYS A 1 264 ? -20.983 -32.886 -10.075 1.00 71.13 264 LYS A CA 1
ATOM 707 C C . LYS A 1 264 ? -21.311 -31.709 -10.985 1.00 67.39 264 LYS A C 1
ATOM 708 O O . LYS A 1 264 ? -21.881 -31.884 -12.066 1.00 56.97 264 LYS A O 1
ATOM 714 N N . THR A 1 265 ? -20.955 -30.507 -10.542 1.00 56.88 265 THR A N 1
ATOM 715 C CA . THR A 1 265 ? -21.173 -29.319 -11.350 1.00 56.08 265 THR A CA 1
ATOM 716 C C . THR A 1 265 ? -20.281 -29.364 -12.589 1.00 57.48 265 THR A C 1
ATOM 717 O O . THR A 1 265 ? -19.310 -30.123 -12.661 1.00 62.62 265 THR A O 1
ATOM 721 N N . ALA A 1 266 ? -20.636 -28.547 -13.585 1.00 46.83 266 ALA A N 1
ATOM 722 C CA . ALA A 1 266 ? -19.797 -28.428 -14.773 1.00 55.79 266 ALA A CA 1
ATOM 723 C C . ALA A 1 266 ? -18.370 -28.032 -14.412 1.00 55.48 266 ALA A C 1
ATOM 724 O O . ALA A 1 266 ? -17.424 -28.425 -15.104 1.00 53.45 266 ALA A O 1
ATOM 726 N N . GLN A 1 267 ? -18.195 -27.257 -13.336 1.00 48.58 267 GLN A N 1
ATOM 727 C CA . GLN A 1 267 ? -16.853 -26.954 -12.850 1.00 58.14 267 GLN A CA 1
ATOM 728 C C . GLN A 1 267 ? -16.183 -28.189 -12.263 1.00 59.61 267 GLN A C 1
ATOM 729 O O . GLN A 1 267 ? -15.066 -28.547 -12.656 1.00 45.52 267 GLN A O 1
ATOM 735 N N . ASP A 1 268 ? -16.846 -28.844 -11.307 1.00 55.55 268 ASP A N 1
ATOM 736 C CA . ASP A 1 268 ? -16.252 -30.009 -10.662 1.00 44.91 268 ASP A CA 1
ATOM 737 C C . ASP A 1 268 ? -15.990 -31.124 -11.663 1.00 55.93 268 ASP A C 1
ATOM 738 O O . ASP A 1 268 ? -15.039 -31.896 -11.499 1.00 56.23 268 ASP A O 1
ATOM 743 N N . LEU A 1 269 ? -16.819 -31.222 -12.704 1.00 58.18 269 LEU A N 1
ATOM 744 C CA . LEU A 1 269 ? -16.533 -32.157 -13.785 1.00 58.12 269 LEU A CA 1
ATOM 745 C C . LEU A 1 269 ? -15.311 -31.723 -14.584 1.00 46.54 269 LEU A C 1
ATOM 746 O O . LEU A 1 269 ? -14.540 -32.571 -15.047 1.00 43.10 269 LEU A O 1
ATOM 751 N N . ALA A 1 270 ? -15.115 -30.413 -14.751 1.00 46.98 270 ALA A N 1
ATOM 752 C CA . ALA A 1 270 ? -13.953 -29.911 -15.476 1.00 35.49 270 ALA A CA 1
ATOM 753 C C . ALA A 1 270 ? -12.678 -29.989 -14.646 1.00 40.58 270 ALA A C 1
ATOM 754 O O . ALA A 1 270 ? -11.595 -30.195 -15.204 1.00 38.06 270 ALA A O 1
ATOM 756 N N . LYS A 1 271 ? -12.780 -29.815 -13.326 1.00 39.43 271 LYS A N 1
ATOM 757 C CA . LYS A 1 271 ? -11.600 -29.925 -12.475 1.00 36.56 271 LYS A CA 1
ATOM 758 C C . LYS A 1 271 ? -11.070 -31.353 -12.439 1.00 52.22 271 LYS A C 1
ATOM 759 O O . LYS A 1 271 ? -9.857 -31.562 -12.321 1.00 51.12 271 LYS A O 1
ATOM 765 N N . LYS A 1 272 ? -11.955 -32.342 -12.553 1.00 53.35 272 LYS A N 1
ATOM 766 C CA . LYS A 1 272 ? -11.560 -33.744 -12.505 1.00 45.49 272 LYS A CA 1
ATOM 767 C C . LYS A 1 272 ? -11.208 -34.302 -13.879 1.00 48.88 272 LYS A C 1
ATOM 768 O O . LYS A 1 272 ? -10.243 -35.062 -14.007 1.00 51.13 272 LYS A O 1
ATOM 774 N N . TYR A 1 273 ? -11.966 -33.939 -14.912 1.00 38.65 273 TYR A N 1
ATOM 775 C CA . TYR A 1 273 ? -11.803 -34.502 -16.243 1.00 49.78 273 TYR A CA 1
ATOM 776 C C . TYR A 1 273 ? -11.448 -33.415 -17.248 1.00 32.10 273 TYR A C 1
ATOM 777 O O . TYR A 1 273 ? -11.821 -32.249 -17.088 1.00 37.31 273 TYR A O 1
ATOM 786 N N . VAL A 1 274 ? -10.726 -33.814 -18.291 1.00 27.99 274 VAL A N 1
ATOM 787 C CA . VAL A 1 274 ? -10.377 -32.932 -19.399 1.00 30.00 274 VAL A CA 1
ATOM 788 C C . VAL A 1 274 ? -11.259 -33.302 -20.584 1.00 40.57 274 VAL A C 1
ATOM 789 O O . VAL A 1 274 ? -11.274 -34.459 -21.019 1.00 58.04 274 VAL A O 1
ATOM 793 N N . PHE A 1 275 ? -11.993 -32.324 -21.106 1.00 26.27 275 PHE A N 1
ATOM 794 C CA . PHE A 1 275 ? -12.964 -32.548 -22.165 1.00 38.82 275 PHE A CA 1
ATOM 795 C C . PHE A 1 275 ? -12.482 -31.945 -23.478 1.00 25.33 275 PHE A C 1
ATOM 796 O O . PHE A 1 275 ? -11.683 -31.004 -23.495 1.00 41.30 275 PHE A O 1
ATOM 804 N N . ASN A 1 276 ? -12.980 -32.499 -24.582 1.00 27.00 276 ASN A N 1
ATOM 805 C CA . ASN A 1 276 ? -12.694 -31.956 -25.902 1.00 30.79 276 ASN A CA 1
ATOM 806 C C . ASN A 1 276 ? -13.582 -30.745 -26.161 1.00 42.29 276 ASN A C 1
ATOM 807 O O . ASN A 1 276 ? -14.810 -30.829 -26.056 1.00 48.87 276 ASN A O 1
ATOM 812 N N . LYS A 1 277 ? -12.955 -29.617 -26.502 1.00 37.08 277 LYS A N 1
ATOM 813 C CA . LYS A 1 277 ? -13.704 -28.376 -26.669 1.00 33.28 277 LYS A CA 1
ATOM 814 C C . LYS A 1 277 ? -14.529 -28.384 -27.951 1.00 49.86 277 LYS A C 1
ATOM 815 O O . LYS A 1 277 ? -15.653 -27.869 -27.973 1.00 55.31 277 LYS A O 1
ATOM 821 N N . THR A 1 278 ? -13.988 -28.958 -29.030 1.00 43.18 278 THR A N 1
ATOM 822 C CA . THR A 1 278 ? -14.698 -28.951 -30.306 1.00 43.72 278 THR A CA 1
ATOM 823 C C . THR A 1 278 ? -15.993 -29.753 -30.228 1.00 45.85 278 THR A C 1
ATOM 824 O O . THR A 1 278 ? -17.039 -29.305 -30.714 1.00 44.79 278 THR A O 1
ATOM 828 N N . ASP A 1 279 ? -15.946 -30.938 -29.612 1.00 48.26 279 ASP A N 1
ATOM 829 C CA . ASP A 1 279 ? -17.151 -31.753 -29.489 1.00 38.12 279 ASP A CA 1
ATOM 830 C C . ASP A 1 279 ? -18.210 -31.048 -28.652 1.00 43.55 279 ASP A C 1
ATOM 831 O O . ASP A 1 279 ? -19.408 -31.144 -28.943 1.00 46.33 279 ASP A O 1
ATOM 836 N N . LEU A 1 280 ? -17.787 -30.338 -27.604 1.00 41.79 280 LEU A N 1
ATOM 837 C CA . LEU A 1 280 ? -18.730 -29.558 -26.811 1.00 48.64 280 LEU A CA 1
ATOM 838 C C . LEU A 1 280 ? -19.319 -28.405 -27.613 1.00 49.57 280 LEU A C 1
ATOM 839 O O . LEU A 1 280 ? -20.440 -27.966 -27.332 1.00 51.04 280 LEU A O 1
ATOM 844 N N . ASN A 1 281 ? -18.587 -27.903 -28.610 1.00 45.73 281 ASN A N 1
ATOM 845 C CA . ASN A 1 281 ? -19.083 -26.792 -29.416 1.00 45.13 281 ASN A CA 1
ATOM 846 C C . ASN A 1 281 ? -20.189 -27.248 -30.361 1.00 59.91 281 ASN A C 1
ATOM 847 O O . ASN A 1 281 ? -21.307 -26.720 -30.329 1.00 61.28 281 ASN A O 1
ATOM 852 N N . THR A 1 282 ? -19.893 -28.230 -31.218 1.00 54.11 282 THR A N 1
ATOM 853 C CA . THR A 1 282 ? -20.895 -28.709 -32.164 1.00 69.47 282 THR A CA 1
ATOM 854 C C . THR A 1 282 ? -22.093 -29.335 -31.462 1.00 62.27 282 THR A C 1
ATOM 855 O O . THR A 1 282 ? -23.186 -29.372 -32.039 1.00 38.82 282 THR A O 1
ATOM 859 N N . LEU A 1 283 ? -21.915 -29.822 -30.232 1.00 50.40 283 LEU A N 1
ATOM 860 C CA . LEU A 1 283 ? -23.054 -30.302 -29.459 1.00 47.70 283 LEU A CA 1
ATOM 861 C C . LEU A 1 283 ? -23.963 -29.149 -29.057 1.00 45.61 283 LEU A C 1
ATOM 862 O O . LEU A 1 283 ? -25.192 -29.262 -29.136 1.00 43.39 283 LEU A O 1
ATOM 867 N N . TYR A 1 284 ? -23.374 -28.030 -28.628 1.00 54.21 284 TYR A N 1
ATOM 868 C CA . TYR A 1 284 ? -24.168 -26.865 -28.252 1.00 53.39 284 TYR A CA 1
ATOM 869 C C . TYR A 1 284 ? -24.906 -26.287 -29.454 1.00 47.06 284 TYR A C 1
ATOM 870 O O . TYR A 1 284 ? -26.063 -25.864 -29.337 1.00 42.01 284 TYR A O 1
ATOM 879 N N . ARG A 1 285 ? -24.248 -26.249 -30.616 1.00 49.73 285 ARG A N 1
ATOM 880 C CA . ARG A 1 285 ? -24.850 -25.627 -31.792 1.00 49.53 285 ARG A CA 1
ATOM 881 C C . ARG A 1 285 ? -26.116 -26.359 -32.224 1.00 60.17 285 ARG A C 1
ATOM 882 O O . ARG A 1 285 ? -27.116 -25.725 -32.582 1.00 64.00 285 ARG A O 1
ATOM 890 N N . VAL A 1 286 ? -26.091 -27.693 -32.201 1.00 65.08 286 VAL A N 1
ATOM 891 C CA . VAL A 1 286 ? -27.297 -28.461 -32.505 1.00 60.61 286 VAL A CA 1
ATOM 892 C C . VAL A 1 286 ? -28.367 -28.201 -31.453 1.00 49.27 286 VAL A C 1
ATOM 893 O O . VAL A 1 286 ? -29.555 -28.063 -31.770 1.00 41.63 286 VAL A O 1
ATOM 897 N N . LEU A 1 287 ? -27.961 -28.130 -30.184 1.00 45.31 287 LEU A N 1
ATOM 898 C CA . LEU A 1 287 ? -28.911 -27.883 -29.104 1.00 43.60 287 LEU A CA 1
ATOM 899 C C . LEU A 1 287 ? -29.530 -26.495 -29.205 1.00 61.64 287 LEU A C 1
ATOM 900 O O . LEU A 1 287 ? -30.727 -26.323 -28.949 1.00 80.65 287 LEU A O 1
ATOM 905 N N . ASN A 1 288 ? -28.730 -25.490 -29.570 1.00 54.93 288 ASN A N 1
ATOM 906 C CA . ASN A 1 288 ? -29.251 -24.135 -29.700 1.00 62.56 288 ASN A CA 1
ATOM 907 C C . ASN A 1 288 ? -30.218 -23.998 -30.870 1.00 60.76 288 ASN A C 1
ATOM 908 O O . ASN A 1 288 ? -30.986 -23.031 -30.914 1.00 58.04 288 ASN A O 1
ATOM 913 N N . GLY A 1 289 ? -30.211 -24.948 -31.803 1.00 60.84 289 GLY A N 1
ATOM 914 C CA . GLY A 1 289 ? -31.071 -24.898 -32.965 1.00 58.08 289 GLY A CA 1
ATOM 915 C C . GLY A 1 289 ? -30.409 -24.398 -34.229 1.00 64.55 289 GLY A C 1
ATOM 916 O O . GLY A 1 289 ? -31.075 -24.330 -35.269 1.00 72.96 289 GLY A O 1
ATOM 917 N N . ASP A 1 290 ? -29.122 -24.047 -34.175 1.00 64.41 290 ASP A N 1
ATOM 918 C CA . ASP A 1 290 ? -28.433 -23.565 -35.366 1.00 66.04 290 ASP A CA 1
ATOM 919 C C . ASP A 1 290 ? -28.283 -24.659 -36.415 1.00 74.88 290 ASP A C 1
ATOM 920 O O . ASP A 1 290 ? -28.166 -24.359 -37.608 1.00 81.28 290 ASP A O 1
ATOM 925 N N . GLU A 1 291 ? -28.282 -25.922 -35.996 1.00 89.49 291 GLU A N 1
ATOM 926 C CA . GLU A 1 291 ? -28.139 -27.049 -36.904 1.00 91.30 291 GLU A CA 1
ATOM 927 C C . GLU A 1 291 ? -29.292 -28.018 -36.698 1.00 93.86 291 GLU A C 1
ATOM 928 O O . GLU A 1 291 ? -29.683 -28.299 -35.561 1.00 89.14 291 GLU A O 1
ATOM 934 N N . ALA A 1 292 ? -29.833 -28.526 -37.801 1.00 87.08 292 ALA A N 1
ATOM 935 C CA . ALA A 1 292 ? -30.870 -29.544 -37.721 1.00 92.03 292 ALA A CA 1
ATOM 936 C C . ALA A 1 292 ? -30.260 -30.864 -37.268 1.00 96.96 292 ALA A C 1
ATOM 937 O O . ALA A 1 292 ? -29.235 -31.300 -37.799 1.00 95.41 292 ALA A O 1
ATOM 939 N N . ASP A 1 293 ? -30.893 -31.503 -36.284 1.00 98.74 293 ASP A N 1
ATOM 940 C CA . ASP A 1 293 ? -30.365 -32.746 -35.737 1.00 89.43 293 ASP A CA 1
ATOM 941 C C . ASP A 1 293 ? -30.607 -33.893 -36.709 1.00 94.31 293 ASP A C 1
ATOM 942 O O . ASP A 1 293 ? -31.451 -34.762 -36.466 1.00 98.49 293 ASP A O 1
ATOM 947 N N . THR A 1 294 ? -29.866 -33.901 -37.816 1.00 80.50 294 THR A N 1
ATOM 948 C CA . THR A 1 294 ? -30.002 -34.936 -38.830 1.00 76.80 294 THR A CA 1
ATOM 949 C C . THR A 1 294 ? -29.261 -36.217 -38.471 1.00 76.02 294 THR A C 1
ATOM 950 O O . THR A 1 294 ? -29.523 -37.257 -39.087 1.00 91.80 294 THR A O 1
ATOM 954 N N . ASN A 1 295 ? -28.353 -36.174 -37.497 1.00 78.03 295 ASN A N 1
ATOM 955 C CA . ASN A 1 295 ? -27.610 -37.351 -37.067 1.00 76.47 295 ASN A CA 1
ATOM 956 C C . ASN A 1 295 ? -28.028 -37.831 -35.683 1.00 65.05 295 ASN A C 1
ATOM 957 O O . ASN A 1 295 ? -27.339 -38.674 -35.097 1.00 66.21 295 ASN A O 1
ATOM 962 N N . ARG A 1 296 ? -29.139 -37.314 -35.151 1.00 60.80 296 ARG A N 1
ATOM 963 C CA . ARG A 1 296 ? -29.702 -37.760 -33.876 1.00 62.48 296 ARG A CA 1
ATOM 964 C C . ARG A 1 296 ? -28.683 -37.660 -32.741 1.00 58.29 296 ARG A C 1
ATOM 965 O O . ARG A 1 296 ? -28.463 -38.609 -31.986 1.00 63.79 296 ARG A O 1
ATOM 973 N N . LEU A 1 297 ? -28.047 -36.492 -32.627 1.00 57.76 297 LEU A N 1
ATOM 974 C CA . LEU A 1 297 ? -27.173 -36.256 -31.484 1.00 57.37 297 LEU A CA 1
ATOM 975 C C . LEU A 1 297 ? -27.982 -35.996 -30.220 1.00 51.52 297 LEU A C 1
ATOM 976 O O . LEU A 1 297 ? -27.586 -36.414 -29.127 1.00 48.71 297 LEU A O 1
ATOM 981 N N . VAL A 1 298 ? -29.113 -35.311 -30.352 1.00 63.63 298 VAL A N 1
ATOM 982 C CA . VAL A 1 298 ? -30.072 -35.165 -29.263 1.00 65.97 298 VAL A CA 1
ATOM 983 C C . VAL A 1 298 ? -31.123 -36.253 -29.454 1.00 64.83 298 VAL A C 1
ATOM 984 O O . VAL A 1 298 ? -31.931 -36.191 -30.384 1.00 60.96 298 VAL A O 1
ATOM 988 N N . GLU A 1 299 ? -31.111 -37.255 -28.580 1.00 61.55 299 GLU A N 1
ATOM 989 C CA . GLU A 1 299 ? -31.943 -38.440 -28.734 1.00 49.05 299 GLU A CA 1
ATOM 990 C C . GLU A 1 299 ? -33.093 -38.410 -27.738 1.00 62.86 299 GLU A C 1
ATOM 991 O O . GLU A 1 299 ? -32.874 -38.240 -26.534 1.00 67.38 299 GLU A O 1
ATOM 997 N N . GLU A 1 300 ? -34.312 -38.576 -28.246 1.00 56.79 300 GLU A N 1
ATOM 998 C CA . GLU A 1 300 ? -35.499 -38.714 -27.407 1.00 52.74 300 GLU A CA 1
ATOM 999 C C . GLU A 1 300 ? -35.577 -40.165 -26.949 1.00 67.75 300 GLU A C 1
ATOM 1000 O O . GLU A 1 300 ? -36.109 -41.026 -27.654 1.00 66.61 300 GLU A O 1
ATOM 1006 N N . VAL A 1 301 ? -35.042 -40.442 -25.763 1.00 47.52 301 VAL A N 1
ATOM 1007 C CA . VAL A 1 301 ? -34.945 -41.800 -25.243 1.00 66.48 301 VAL A CA 1
ATOM 1008 C C . VAL A 1 301 ? -35.319 -41.784 -23.767 1.00 80.97 301 VAL A C 1
ATOM 1009 O O . VAL A 1 301 ? -34.900 -40.894 -23.021 1.00 83.49 301 VAL A O 1
ATOM 1013 N N . SER A 1 302 ? -36.123 -42.767 -23.354 1.00 66.91 302 SER A N 1
ATOM 1014 C CA . SER A 1 302 ? -36.555 -42.948 -21.968 1.00 53.85 302 SER A CA 1
ATOM 1015 C C . SER A 1 302 ? -37.318 -41.740 -21.436 1.00 74.33 302 SER A C 1
ATOM 1016 O O . SER A 1 302 ? -37.377 -41.523 -20.221 1.00 75.50 302 SER A O 1
ATOM 1019 N N . GLY A 1 303 ? -37.906 -40.944 -22.328 1.00 65.16 303 GLY A N 1
ATOM 1020 C CA . GLY A 1 303 ? -38.677 -39.785 -21.941 1.00 54.92 303 GLY A CA 1
ATOM 1021 C C . GLY A 1 303 ? -37.880 -38.518 -21.742 1.00 76.51 303 GLY A C 1
ATOM 1022 O O . GLY A 1 303 ? -38.480 -37.449 -21.567 1.00 84.22 303 GLY A O 1
ATOM 1023 N N . LYS A 1 304 ? -36.556 -38.596 -21.772 1.00 67.44 304 LYS A N 1
ATOM 1024 C CA . LYS A 1 304 ? -35.692 -37.451 -21.545 1.00 56.14 304 LYS A CA 1
ATOM 1025 C C . LYS A 1 304 ? -34.870 -37.171 -22.795 1.00 48.70 304 LYS A C 1
ATOM 1026 O O . LYS A 1 304 ? -34.846 -37.956 -23.747 1.00 54.73 304 LYS A O 1
ATOM 1032 N N . TYR A 1 305 ? -34.197 -36.026 -22.783 1.00 46.51 305 TYR A N 1
ATOM 1033 C CA . TYR A 1 305 ? -33.227 -35.671 -23.809 1.00 50.05 305 TYR A CA 1
ATOM 1034 C C . TYR A 1 305 ? -31.834 -35.975 -23.276 1.00 49.67 305 TYR A C 1
ATOM 1035 O O . TYR A 1 305 ? -31.498 -35.587 -22.152 1.00 48.94 305 TYR A O 1
ATOM 1044 N N . GLN A 1 306 ? -31.031 -36.676 -24.074 1.00 47.98 306 GLN A N 1
ATOM 1045 C CA . GLN A 1 306 ? -29.756 -37.187 -23.597 1.00 48.68 306 GLN A CA 1
ATOM 1046 C C . GLN A 1 306 ? -28.664 -36.959 -24.631 1.00 56.76 306 GLN A C 1
ATOM 1047 O O . GLN A 1 306 ? -28.923 -36.899 -25.837 1.00 58.65 306 GLN A O 1
ATOM 1053 N N . VAL A 1 307 ? -27.434 -36.819 -24.134 1.00 46.28 307 VAL A N 1
ATOM 1054 C CA . VAL A 1 307 ? -26.231 -36.782 -24.956 1.00 38.37 307 VAL A CA 1
ATOM 1055 C C . VAL A 1 307 ? -25.166 -37.625 -24.267 1.00 35.27 307 VAL A C 1
ATOM 1056 O O . VAL A 1 307 ? -25.186 -37.806 -23.045 1.00 31.75 307 VAL A O 1
ATOM 1060 N N . VAL A 1 308 ? -24.231 -38.143 -25.058 1.00 33.79 308 VAL A N 1
ATOM 1061 C CA . VAL A 1 308 ? -23.127 -38.955 -24.557 1.00 41.83 308 VAL A CA 1
ATOM 1062 C C . VAL A 1 308 ? -21.841 -38.154 -24.699 1.00 36.35 308 VAL A C 1
ATOM 1063 O O . VAL A 1 308 ? -21.595 -37.543 -25.747 1.00 35.91 308 VAL A O 1
ATOM 1067 N N . LEU A 1 309 ? -21.030 -38.146 -23.643 1.00 35.45 309 LEU A N 1
ATOM 1068 C CA . LEU A 1 309 ? -19.782 -37.395 -23.637 1.00 43.19 309 LEU A CA 1
ATOM 1069 C C . LEU A 1 309 ? -18.670 -38.254 -23.055 1.00 39.16 309 LEU A C 1
ATOM 1070 O O . LEU A 1 309 ? -18.852 -38.891 -22.013 1.00 34.31 309 LEU A O 1
ATOM 1075 N N . TYR A 1 310 ? -17.523 -38.265 -23.731 1.00 42.28 310 TYR A N 1
ATOM 1076 C CA . TYR A 1 310 ? -16.349 -39.001 -23.287 1.00 36.48 310 TYR A CA 1
ATOM 1077 C C . TYR A 1 310 ? -15.238 -38.019 -22.953 1.00 28.18 310 TYR A C 1
ATOM 1078 O O . TYR A 1 310 ? -14.870 -37.206 -23.815 1.00 40.78 310 TYR A O 1
ATOM 1087 N N . PRO A 1 311 ? -14.668 -38.046 -21.748 1.00 26.45 311 PRO A N 1
ATOM 1088 C CA . PRO A 1 311 ? -13.490 -37.212 -21.482 1.00 39.82 311 PRO A CA 1
ATOM 1089 C C . PRO A 1 311 ? -12.265 -37.761 -22.191 1.00 43.01 311 PRO A C 1
ATOM 1090 O O . PRO A 1 311 ? -12.337 -38.797 -22.860 1.00 52.68 311 PRO A O 1
ATOM 1094 N N . GLU A 1 312 ? -11.134 -37.077 -22.051 1.00 47.76 312 GLU A N 1
ATOM 1095 C CA . GLU A 1 312 ? -9.876 -37.541 -22.612 1.00 55.51 312 GLU A CA 1
ATOM 1096 C C . GLU A 1 312 ? -8.869 -37.940 -21.543 1.00 49.98 312 GLU A C 1
ATOM 1097 O O . GLU A 1 312 ? -7.777 -38.408 -21.882 1.00 65.08 312 GLU A O 1
ATOM 1103 N N . GLY A 1 313 ? -9.206 -37.780 -20.273 1.00 43.00 313 GLY A N 1
ATOM 1104 C CA . GLY A 1 313 ? -8.324 -38.192 -19.203 1.00 41.03 313 GLY A CA 1
ATOM 1105 C C . GLY A 1 313 ? -8.664 -37.477 -17.914 1.00 35.12 313 GLY A C 1
ATOM 1106 O O . GLY A 1 313 ? -9.568 -36.642 -17.853 1.00 38.69 313 GLY A O 1
ATOM 1107 N N . LYS A 1 314 ? -7.911 -37.829 -16.877 1.00 42.52 314 LYS A N 1
ATOM 1108 C CA . LYS A 1 314 ? -8.048 -37.204 -15.571 1.00 50.55 314 LYS A CA 1
ATOM 1109 C C . LYS A 1 314 ? -7.043 -36.069 -15.421 1.00 48.40 314 LYS A C 1
ATOM 1110 O O . LYS A 1 314 ? -5.923 -36.132 -15.935 1.00 46.31 314 LYS A O 1
ATOM 1116 N N . ARG A 1 315 ? -7.456 -35.024 -14.710 1.00 52.81 315 ARG A N 1
ATOM 1117 C CA . ARG A 1 315 ? -6.612 -33.850 -14.523 1.00 52.47 315 ARG A CA 1
ATOM 1118 C C . ARG A 1 315 ? -5.592 -34.122 -13.423 1.00 59.37 315 ARG A C 1
ATOM 1119 O O . ARG A 1 315 ? -5.962 -34.466 -12.295 1.00 57.26 315 ARG A O 1
ATOM 1127 N N . VAL A 1 316 ? -4.314 -33.964 -13.751 1.00 57.46 316 VAL A N 1
ATOM 1128 C CA . VAL A 1 316 ? -3.239 -34.217 -12.799 1.00 56.96 316 VAL A CA 1
ATOM 1129 C C . VAL A 1 316 ? -2.997 -32.991 -11.926 1.00 51.26 316 VAL A C 1
ATOM 1130 O O . VAL A 1 316 ? -3.199 -31.857 -12.359 1.00 58.84 316 VAL A O 1
ATOM 1134 N N . ALA B 2 1 ? -24.484 -45.437 -30.538 1.00 63.06 1 ALA B N 1
ATOM 1135 C CA . ALA B 2 1 ? -25.711 -44.687 -30.297 1.00 76.62 1 ALA B CA 1
ATOM 1136 C C . ALA B 2 1 ? -25.969 -43.687 -31.419 1.00 87.77 1 ALA B C 1
ATOM 1137 O O . ALA B 2 1 ? -26.925 -43.828 -32.181 1.00 75.53 1 ALA B O 1
ATOM 1139 N N . ALA B 2 2 ? -25.109 -42.680 -31.515 1.00 80.50 2 ALA B N 1
ATOM 1140 C CA . ALA B 2 2 ? -25.235 -41.626 -32.508 1.00 55.36 2 ALA B CA 1
ATOM 1141 C C . ALA B 2 2 ? -23.937 -41.496 -33.294 1.00 71.05 2 ALA B C 1
ATOM 1142 O O . ALA B 2 2 ? -22.879 -41.982 -32.884 1.00 61.96 2 ALA B O 1
ATOM 1144 N N . LYS B 2 3 ? -24.030 -40.824 -34.440 1.00 62.40 3 LYS B N 1
ATOM 1145 C CA . LYS B 2 3 ? -22.872 -40.582 -35.298 1.00 60.47 3 LYS B CA 1
ATOM 1146 C C . LYS B 2 3 ? -22.150 -39.345 -34.777 1.00 64.09 3 LYS B C 1
ATOM 1147 O O . LYS B 2 3 ? -22.509 -38.212 -35.109 1.00 70.47 3 LYS B O 1
ATOM 1153 N N . ALA B 2 4 ? -21.126 -39.563 -33.953 1.00 54.50 4 ALA B N 1
ATOM 1154 C CA . ALA B 2 4 ? -20.359 -38.482 -33.352 1.00 38.92 4 ALA B CA 1
ATOM 1155 C C . ALA B 2 4 ? -18.879 -38.827 -33.426 1.00 55.50 4 ALA B C 1
ATOM 1156 O O . ALA B 2 4 ? -18.484 -39.851 -33.991 1.00 61.63 4 ALA B O 1
ATOM 1158 N N . SER B 2 5 ? -18.051 -37.957 -32.855 1.00 54.84 5 SER B N 1
ATOM 1159 C CA . SER B 2 5 ? -16.620 -38.216 -32.805 1.00 52.37 5 SER B CA 1
ATOM 1160 C C . SER B 2 5 ? -16.334 -39.341 -31.820 1.00 52.69 5 SER B C 1
ATOM 1161 O O . SER B 2 5 ? -16.788 -39.306 -30.673 1.00 59.08 5 SER B O 1
ATOM 1164 N N . ILE B 2 6 ? -15.578 -40.341 -32.268 1.00 43.21 6 ILE B N 1
ATOM 1165 C CA . ILE B 2 6 ? -15.311 -41.514 -31.444 1.00 44.46 6 ILE B CA 1
ATOM 1166 C C . ILE B 2 6 ? -14.275 -41.161 -30.381 1.00 34.96 6 ILE B C 1
ATOM 1167 O O . ILE B 2 6 ? -13.446 -40.260 -30.553 1.00 50.02 6 ILE B O 1
ATOM 1172 N N . ALA B 2 7 ? -14.343 -41.870 -29.258 1.00 35.47 7 ALA B N 1
ATOM 1173 C CA . ALA B 2 7 ? -13.654 -41.484 -28.038 1.00 30.54 7 ALA B CA 1
ATOM 1174 C C . ALA B 2 7 ? -12.198 -41.942 -28.043 1.00 49.04 7 ALA B C 1
ATOM 1175 O O . ALA B 2 7 ? -11.759 -42.726 -28.888 1.00 52.71 7 ALA B O 1
ATOM 1177 N N . ASP B 2 8 ? -11.449 -41.441 -27.064 1.00 53.71 8 ASP B N 1
ATOM 1178 C CA . ASP B 2 8 ? -10.060 -41.831 -26.882 1.00 49.52 8 ASP B CA 1
ATOM 1179 C C . ASP B 2 8 ? -9.967 -43.172 -26.164 1.00 41.86 8 ASP B C 1
ATOM 1180 O O . ASP B 2 8 ? -10.858 -43.561 -25.404 1.00 42.22 8 ASP B O 1
ATOM 1185 N N . GLU B 2 9 ? -8.864 -43.880 -26.417 1.00 58.92 9 GLU B N 1
ATOM 1186 C CA . GLU B 2 9 ? -8.661 -45.189 -25.807 1.00 56.00 9 GLU B CA 1
ATOM 1187 C C . GLU B 2 9 ? -8.563 -45.089 -24.290 1.00 44.27 9 GLU B C 1
ATOM 1188 O O . GLU B 2 9 ? -9.106 -45.933 -23.568 1.00 49.47 9 GLU B O 1
ATOM 1194 N N . ASN B 2 10 ? -7.873 -44.066 -23.789 1.00 55.24 10 ASN B N 1
ATOM 1195 C CA . ASN B 2 10 ? -7.657 -43.889 -22.361 1.00 50.06 10 ASN B CA 1
ATOM 1196 C C . ASN B 2 10 ? -8.771 -43.097 -21.692 1.00 48.66 10 ASN B C 1
ATOM 1197 O O . ASN B 2 10 ? -8.561 -42.557 -20.600 1.00 57.80 10 ASN B O 1
ATOM 1202 N N . SER B 2 11 ? -9.938 -43.009 -22.319 1.00 48.68 11 SER B N 1
ATOM 1203 C CA . SER B 2 11 ? -11.065 -42.307 -21.723 1.00 37.45 11 SER B CA 1
ATOM 1204 C C . SER B 2 11 ? -11.435 -42.972 -20.402 1.00 40.23 11 SER B C 1
ATOM 1205 O O . SER B 2 11 ? -11.686 -44.187 -20.379 1.00 46.42 11 SER B O 1
ATOM 1208 N N . PRO B 2 12 ? -11.468 -42.234 -19.290 1.00 35.57 12 PRO B N 1
ATOM 1209 C CA . PRO B 2 12 ? -11.734 -42.892 -18.001 1.00 37.46 12 PRO B CA 1
ATOM 1210 C C . PRO B 2 12 ? -13.168 -43.362 -17.851 1.00 55.15 12 PRO B C 1
ATOM 1211 O O . PRO B 2 12 ? -13.404 -44.434 -17.279 1.00 61.02 12 PRO B O 1
ATOM 1215 N N . VAL B 2 13 ? -14.138 -42.595 -18.350 1.00 51.91 13 VAL B N 1
ATOM 1216 C CA . VAL B 2 13 ? -15.551 -42.890 -18.154 1.00 53.99 13 VAL B CA 1
ATOM 1217 C C . VAL B 2 13 ? -16.327 -42.531 -19.416 1.00 47.86 13 VAL B C 1
ATOM 1218 O O . VAL B 2 13 ? -15.809 -41.899 -20.338 1.00 35.60 13 VAL B O 1
ATOM 1222 N N . LYS B 2 14 ? -17.586 -42.961 -19.446 1.00 49.74 14 LYS B N 1
ATOM 1223 C CA . LYS B 2 14 ? -18.544 -42.596 -20.488 1.00 42.01 14 LYS B CA 1
ATOM 1224 C C . LYS B 2 14 ? -19.683 -41.830 -19.824 1.00 39.78 14 LYS B C 1
ATOM 1225 O O . LYS B 2 14 ? -20.588 -42.436 -19.243 1.00 64.19 14 LYS B O 1
ATOM 1231 N N . LEU B 2 15 ? -19.643 -40.503 -19.908 1.00 36.26 15 LEU B N 1
ATOM 1232 C CA . LEU B 2 15 ? -20.690 -39.685 -19.312 1.00 51.22 15 LEU B CA 1
ATOM 1233 C C . LEU B 2 15 ? -21.905 -39.625 -20.226 1.00 52.77 15 LEU B C 1
ATOM 1234 O O . LEU B 2 15 ? -21.791 -39.281 -21.407 1.00 53.20 15 LEU B O 1
ATOM 1239 N N . THR B 2 16 ? -23.066 -39.960 -19.675 1.00 47.64 16 THR B N 1
ATOM 1240 C CA . THR B 2 16 ? -24.346 -39.765 -20.341 1.00 48.61 16 THR B CA 1
ATOM 1241 C C . THR B 2 16 ? -25.072 -38.629 -19.634 1.00 42.84 16 THR B C 1
ATOM 1242 O O . THR B 2 16 ? -25.399 -38.739 -18.447 1.00 38.19 16 THR B O 1
ATOM 1246 N N . LEU B 2 17 ? -25.311 -37.542 -20.359 1.00 44.90 17 LEU B N 1
ATOM 1247 C CA . LEU B 2 17 ? -25.939 -36.350 -19.805 1.00 37.90 17 LEU B CA 1
ATOM 1248 C C . LEU B 2 17 ? -27.404 -36.335 -20.216 1.00 38.91 17 LEU B C 1
ATOM 1249 O O . LEU B 2 17 ? -27.715 -36.254 -21.409 1.00 40.28 17 LEU B O 1
ATOM 1254 N N . LYS B 2 18 ? -28.298 -36.408 -19.234 1.00 41.27 18 LYS B N 1
ATOM 1255 C CA . LYS B 2 18 ? -29.729 -36.469 -19.482 1.00 52.30 18 LYS B CA 1
ATOM 1256 C C . LYS B 2 18 ? -30.427 -35.295 -18.810 1.00 55.58 18 LYS B C 1
ATOM 1257 O O . LYS B 2 18 ? -30.019 -34.839 -17.737 1.00 47.48 18 LYS B O 1
ATOM 1263 N N . SER B 2 19 ? -31.485 -34.808 -19.455 1.00 67.49 19 SER B N 1
ATOM 1264 C CA . SER B 2 19 ? -32.288 -33.724 -18.907 1.00 64.46 19 SER B CA 1
ATOM 1265 C C . SER B 2 19 ? -33.656 -33.731 -19.573 1.00 56.81 19 SER B C 1
ATOM 1266 O O . SER B 2 19 ? -33.790 -34.106 -20.741 1.00 49.73 19 SER B O 1
ATOM 1269 N N . ASP B 2 20 ? -34.671 -33.313 -18.812 1.00 60.57 20 ASP B N 1
ATOM 1270 C CA . ASP B 2 20 ? -36.035 -33.301 -19.333 1.00 67.90 20 ASP B CA 1
ATOM 1271 C C . ASP B 2 20 ? -36.214 -32.266 -20.437 1.00 63.61 20 ASP B C 1
ATOM 1272 O O . ASP B 2 20 ? -36.971 -32.502 -21.385 1.00 63.43 20 ASP B O 1
ATOM 1277 N N . LYS B 2 21 ? -35.539 -31.125 -20.334 1.00 72.62 21 LYS B N 1
ATOM 1278 C CA . LYS B 2 21 ? -35.617 -30.071 -21.334 1.00 66.84 21 LYS B CA 1
ATOM 1279 C C . LYS B 2 21 ? -34.279 -29.938 -22.047 1.00 60.68 21 LYS B C 1
ATOM 1280 O O . LYS B 2 21 ? -33.219 -30.023 -21.418 1.00 62.40 21 LYS B O 1
ATOM 1286 N N . LYS B 2 22 ? -34.334 -29.730 -23.364 1.00 47.10 22 LYS B N 1
ATOM 1287 C CA . LYS B 2 22 ? -33.115 -29.589 -24.152 1.00 61.44 22 LYS B CA 1
ATOM 1288 C C . LYS B 2 22 ? -32.388 -28.278 -23.877 1.00 62.81 22 LYS B C 1
ATOM 1289 O O . LYS B 2 22 ? -31.179 -28.194 -24.117 1.00 70.15 22 LYS B O 1
ATOM 1295 N N . LYS B 2 23 ? -33.091 -27.256 -23.384 1.00 67.71 23 LYS B N 1
ATOM 1296 C CA . LYS B 2 23 ? -32.427 -25.997 -23.065 1.00 63.99 23 LYS B CA 1
ATOM 1297 C C . LYS B 2 23 ? -31.600 -26.109 -21.792 1.00 65.72 23 LYS B C 1
ATOM 1298 O O . LYS B 2 23 ? -30.611 -25.384 -21.631 1.00 64.14 23 LYS B O 1
ATOM 1304 N N . ASP B 2 24 ? -31.987 -27.002 -20.879 1.00 58.39 24 ASP B N 1
ATOM 1305 C CA . ASP B 2 24 ? -31.226 -27.182 -19.648 1.00 51.67 24 ASP B CA 1
ATOM 1306 C C . ASP B 2 24 ? -29.858 -27.791 -19.931 1.00 43.83 24 ASP B C 1
ATOM 1307 O O . ASP B 2 24 ? -28.834 -27.295 -19.446 1.00 56.44 24 ASP B O 1
ATOM 1312 N N . LEU B 2 25 ? -29.817 -28.868 -20.719 1.00 47.15 25 LEU B N 1
ATOM 1313 C CA . LEU B 2 25 ? -28.543 -29.501 -21.031 1.00 60.34 25 LEU B CA 1
ATOM 1314 C C . LEU B 2 25 ? -27.732 -28.702 -22.042 1.00 49.27 25 LEU B C 1
ATOM 1315 O O . LEU B 2 25 ? -26.507 -28.856 -22.094 1.00 45.17 25 LEU B O 1
ATOM 1320 N N . LYS B 2 26 ? -28.384 -27.854 -22.842 1.00 44.65 26 LYS B N 1
ATOM 1321 C CA . LYS B 2 26 ? -27.642 -26.900 -23.659 1.00 51.29 26 LYS B CA 1
ATOM 1322 C C . LYS B 2 26 ? -26.881 -25.914 -22.780 1.00 48.69 26 LYS B C 1
ATOM 1323 O O . LYS B 2 26 ? -25.734 -25.559 -23.076 1.00 54.74 26 LYS B O 1
ATOM 1329 N N . ASP B 2 27 ? -27.506 -25.465 -21.688 1.00 42.99 27 ASP B N 1
ATOM 1330 C CA . ASP B 2 27 ? -26.821 -24.587 -20.746 1.00 50.43 27 ASP B CA 1
ATOM 1331 C C . ASP B 2 27 ? -25.703 -25.321 -20.017 1.00 54.25 27 ASP B C 1
ATOM 1332 O O . ASP B 2 27 ? -24.640 -24.743 -19.758 1.00 54.55 27 ASP B O 1
ATOM 1337 N N . TYR B 2 28 ? -25.925 -26.591 -19.669 1.00 53.40 28 TYR B N 1
ATOM 1338 C CA . TYR B 2 28 ? -24.891 -27.357 -18.980 1.00 47.89 28 TYR B CA 1
ATOM 1339 C C . TYR B 2 28 ? -23.675 -27.571 -19.873 1.00 42.37 28 TYR B C 1
ATOM 1340 O O . TYR B 2 28 ? -22.534 -27.515 -19.399 1.00 37.25 28 TYR B O 1
ATOM 1349 N N . VAL B 2 29 ? -23.899 -27.827 -21.163 1.00 46.38 29 VAL B N 1
ATOM 1350 C CA . VAL B 2 29 ? -22.785 -27.948 -22.099 1.00 42.69 29 VAL B CA 1
ATOM 1351 C C . VAL B 2 29 ? -22.049 -26.618 -22.221 1.00 51.69 29 VAL B C 1
ATOM 1352 O O . VAL B 2 29 ? -20.815 -26.580 -22.308 1.00 59.58 29 VAL B O 1
ATOM 1356 N N . ASP B 2 30 ? -22.791 -25.508 -22.226 1.00 40.14 30 ASP B N 1
ATOM 1357 C CA . ASP B 2 30 ? -22.163 -24.191 -22.257 1.00 59.07 30 ASP B CA 1
ATOM 1358 C C . ASP B 2 30 ? -21.315 -23.956 -21.013 1.00 45.59 30 ASP B C 1
ATOM 1359 O O . ASP B 2 30 ? -20.182 -23.468 -21.100 1.00 53.00 30 ASP B O 1
ATOM 1364 N N . ASP B 2 31 ? -21.853 -24.297 -19.840 1.00 42.40 31 ASP B N 1
ATOM 1365 C CA . ASP B 2 31 ? -21.093 -24.145 -18.604 1.00 43.36 31 ASP B CA 1
ATOM 1366 C C . ASP B 2 31 ? -19.876 -25.062 -18.589 1.00 45.55 31 ASP B C 1
ATOM 1367 O O . ASP B 2 31 ? -18.795 -24.665 -18.138 1.00 35.75 31 ASP B O 1
ATOM 1372 N N . LEU B 2 32 ? -20.037 -26.296 -19.074 1.00 52.40 32 LEU B N 1
ATOM 1373 C CA . LEU B 2 32 ? -18.939 -27.257 -19.051 1.00 34.51 32 LEU B CA 1
ATOM 1374 C C . LEU B 2 32 ? -17.774 -26.788 -19.913 1.00 47.53 32 LEU B C 1
ATOM 1375 O O . LEU B 2 32 ? -16.619 -26.800 -19.474 1.00 52.21 32 LEU B O 1
ATOM 1380 N N . ARG B 2 33 ? -18.061 -26.361 -21.146 1.00 42.15 33 ARG B N 1
ATOM 1381 C CA . ARG B 2 33 ? -16.992 -25.964 -22.057 1.00 40.87 33 ARG B CA 1
ATOM 1382 C C . ARG B 2 33 ? -16.267 -24.714 -21.574 1.00 48.90 33 ARG B C 1
ATOM 1383 O O . ARG B 2 33 ? -15.094 -24.515 -21.908 1.00 65.71 33 ARG B O 1
ATOM 1391 N N . THR B 2 34 ? -16.938 -23.863 -20.794 1.00 43.69 34 THR B N 1
ATOM 1392 C CA . THR B 2 34 ? -16.290 -22.656 -20.294 1.00 52.43 34 THR B CA 1
ATOM 1393 C C . THR B 2 34 ? -15.304 -22.988 -19.181 1.00 44.50 34 THR B C 1
ATOM 1394 O O . THR B 2 34 ? -14.133 -22.594 -19.237 1.00 43.29 34 THR B O 1
ATOM 1398 N N . TYR B 2 35 ? -15.758 -23.719 -18.161 1.00 48.13 35 TYR B N 1
ATOM 1399 C CA . TYR B 2 35 ? -14.877 -24.054 -17.051 1.00 39.50 35 TYR B CA 1
ATOM 1400 C C . TYR B 2 35 ? -13.850 -25.112 -17.429 1.00 48.67 35 TYR B C 1
ATOM 1401 O O . TYR B 2 35 ? -12.812 -25.213 -16.766 1.00 37.71 35 TYR B O 1
ATOM 1410 N N . ASN B 2 36 ? -14.115 -25.902 -18.472 1.00 46.46 36 ASN B N 1
ATOM 1411 C CA . ASN B 2 36 ? -13.089 -26.796 -18.997 1.00 42.08 36 ASN B CA 1
ATOM 1412 C C . ASN B 2 36 ? -11.937 -26.006 -19.601 1.00 42.09 36 ASN B C 1
ATOM 1413 O O . ASN B 2 36 ? -10.769 -26.385 -19.454 1.00 46.82 36 ASN B O 1
ATOM 1418 N N . ASN B 2 37 ? -12.249 -24.907 -20.291 1.00 38.39 37 ASN B N 1
ATOM 1419 C CA . ASN B 2 37 ? -11.205 -24.075 -20.880 1.00 48.64 37 ASN B CA 1
ATOM 1420 C C . ASN B 2 37 ? -10.390 -23.365 -19.806 1.00 37.65 37 ASN B C 1
ATOM 1421 O O . ASN B 2 37 ? -9.169 -23.222 -19.939 1.00 48.28 37 ASN B O 1
ATOM 1426 N N . GLY B 2 38 ? -11.046 -22.904 -18.740 1.00 35.09 38 GLY B N 1
ATOM 1427 C CA . GLY B 2 38 ? -10.326 -22.202 -17.689 1.00 45.12 38 GLY B CA 1
ATOM 1428 C C . GLY B 2 38 ? -9.404 -23.112 -16.897 1.00 44.15 38 GLY B C 1
ATOM 1429 O O . GLY B 2 38 ? -8.235 -22.788 -16.671 1.00 35.86 38 GLY B O 1
ATOM 1430 N N . TYR B 2 39 ? -9.917 -24.269 -16.468 1.00 56.59 39 TYR B N 1
ATOM 1431 C CA . TYR B 2 39 ? -9.119 -25.167 -15.640 1.00 43.69 39 TYR B CA 1
ATOM 1432 C C . TYR B 2 39 ? -7.951 -25.762 -16.414 1.00 35.77 39 TYR B C 1
ATOM 1433 O O . TYR B 2 39 ? -6.913 -26.079 -15.821 1.00 39.89 39 TYR B O 1
ATOM 1442 N N . SER B 2 40 ? -8.097 -25.922 -17.728 1.00 28.02 40 SER B N 1
ATOM 1443 C CA . SER B 2 40 ? -7.021 -26.456 -18.552 1.00 36.02 40 SER B CA 1
ATOM 1444 C C . SER B 2 40 ? -5.974 -25.412 -18.913 1.00 41.77 40 SER B C 1
ATOM 1445 O O . SER B 2 40 ? -4.910 -25.779 -19.423 1.00 26.35 40 SER B O 1
ATOM 1448 N N . ASN B 2 41 ? -6.242 -24.133 -18.660 1.00 36.92 41 ASN B N 1
ATOM 1449 C CA . ASN B 2 41 ? -5.393 -23.045 -19.129 1.00 42.08 41 ASN B CA 1
ATOM 1450 C C . ASN B 2 41 ? -5.033 -22.095 -17.993 1.00 40.72 41 ASN B C 1
ATOM 1451 O O . ASN B 2 41 ? -4.879 -20.888 -18.189 1.00 42.19 41 ASN B O 1
ATOM 1456 N N . ALA B 2 42 ? -4.876 -22.630 -16.786 1.00 49.26 42 ALA B N 1
ATOM 1457 C CA . ALA B 2 42 ? -4.377 -21.846 -15.657 1.00 28.94 42 ALA B CA 1
ATOM 1458 C C . ALA B 2 42 ? -3.693 -22.827 -14.713 1.00 44.69 42 ALA B C 1
ATOM 1459 O O . ALA B 2 42 ? -4.375 -23.599 -14.033 1.00 63.99 42 ALA B O 1
ATOM 1461 N N . ILE B 2 43 ? -2.356 -22.797 -14.670 1.00 46.40 43 ILE B N 1
ATOM 1462 C CA . ILE B 2 43 ? -1.564 -23.828 -14.004 1.00 39.84 43 ILE B CA 1
ATOM 1463 C C . ILE B 2 43 ? -0.551 -23.186 -13.057 1.00 35.85 43 ILE B C 1
ATOM 1464 O O . ILE B 2 43 ? -0.025 -22.103 -13.328 1.00 43.83 43 ILE B O 1
ATOM 1469 N N . GLU B 2 44 ? -0.276 -23.867 -11.937 1.00 41.25 44 GLU B N 1
ATOM 1470 C CA . GLU B 2 44 ? 0.785 -23.502 -11.000 1.00 31.38 44 GLU B CA 1
ATOM 1471 C C . GLU B 2 44 ? 1.883 -24.566 -10.987 1.00 34.44 44 GLU B C 1
ATOM 1472 O O . GLU B 2 44 ? 1.596 -25.767 -10.957 1.00 27.71 44 GLU B O 1
ATOM 1478 N N . VAL B 2 45 ? 3.142 -24.124 -11.002 1.00 31.85 45 VAL B N 1
ATOM 1479 C CA . VAL B 2 45 ? 4.300 -25.016 -10.952 1.00 24.98 45 VAL B CA 1
ATOM 1480 C C . VAL B 2 45 ? 5.204 -24.551 -9.817 1.00 25.24 45 VAL B C 1
ATOM 1481 O O . VAL B 2 45 ? 5.650 -23.397 -9.813 1.00 47.34 45 VAL B O 1
ATOM 1485 N N . ALA B 2 46 ? 5.482 -25.440 -8.864 1.00 25.70 46 ALA B N 1
ATOM 1486 C CA . ALA B 2 46 ? 6.225 -25.050 -7.672 1.00 27.78 46 ALA B CA 1
ATOM 1487 C C . ALA B 2 46 ? 6.809 -26.285 -7.000 1.00 49.38 46 ALA B C 1
ATOM 1488 O O . ALA B 2 46 ? 6.491 -27.424 -7.352 1.00 26.57 46 ALA B O 1
ATOM 1490 N N . GLY B 2 47 ? 7.675 -26.034 -6.012 1.00 47.55 47 GLY B N 1
ATOM 1491 C CA . GLY B 2 47 ? 8.267 -27.080 -5.204 1.00 37.15 47 GLY B CA 1
ATOM 1492 C C . GLY B 2 47 ? 8.391 -26.633 -3.760 1.00 43.10 47 GLY B C 1
ATOM 1493 O O . GLY B 2 47 ? 8.052 -25.500 -3.413 1.00 37.01 47 GLY B O 1
ATOM 1494 N N . GLU B 2 48 ? 8.887 -27.546 -2.920 1.00 35.87 48 GLU B N 1
ATOM 1495 C CA . GLU B 2 48 ? 8.944 -27.277 -1.485 1.00 50.02 48 GLU B CA 1
ATOM 1496 C C . GLU B 2 48 ? 10.051 -26.289 -1.133 1.00 46.92 48 GLU B C 1
ATOM 1497 O O . GLU B 2 48 ? 9.811 -25.311 -0.417 1.00 57.16 48 GLU B O 1
ATOM 1503 N N . ASP B 2 49 ? 11.266 -26.525 -1.618 1.00 57.99 49 ASP B N 1
ATOM 1504 C CA . ASP B 2 49 ? 12.373 -25.602 -1.411 1.00 50.63 49 ASP B CA 1
ATOM 1505 C C . ASP B 2 49 ? 12.751 -24.948 -2.737 1.00 40.26 49 ASP B C 1
ATOM 1506 O O . ASP B 2 49 ? 12.181 -25.247 -3.791 1.00 43.71 49 ASP B O 1
ATOM 1511 N N . ARG B 2 50 ? 13.723 -24.035 -2.671 1.00 35.70 50 ARG B N 1
ATOM 1512 C CA . ARG B 2 50 ? 14.183 -23.354 -3.877 1.00 41.02 50 ARG B CA 1
ATOM 1513 C C . ARG B 2 50 ? 14.721 -24.338 -4.906 1.00 48.65 50 ARG B C 1
ATOM 1514 O O . ARG B 2 50 ? 14.618 -24.094 -6.113 1.00 58.57 50 ARG B O 1
ATOM 1522 N N . ILE B 2 51 ? 15.297 -25.450 -4.448 1.00 36.50 51 ILE B N 1
ATOM 1523 C CA . ILE B 2 51 ? 15.843 -26.443 -5.367 1.00 43.40 51 ILE B CA 1
ATOM 1524 C C . ILE B 2 51 ? 14.726 -27.218 -6.057 1.00 48.70 51 ILE B C 1
ATOM 1525 O O . ILE B 2 51 ? 14.771 -27.446 -7.271 1.00 45.64 51 ILE B O 1
ATOM 1530 N N . GLU B 2 52 ? 13.705 -27.633 -5.300 1.00 46.47 52 GLU B N 1
ATOM 1531 C CA . GLU B 2 52 ? 12.643 -28.454 -5.876 1.00 43.45 52 GLU B CA 1
ATOM 1532 C C . GLU B 2 52 ? 11.797 -27.664 -6.867 1.00 37.09 52 GLU B C 1
ATOM 1533 O O . GLU B 2 52 ? 11.321 -28.220 -7.864 1.00 27.96 52 GLU B O 1
ATOM 1539 N N . THR B 2 53 ? 11.584 -26.372 -6.604 1.00 43.15 53 THR B N 1
ATOM 1540 C CA . THR B 2 53 ? 10.810 -25.551 -7.530 1.00 33.03 53 THR B CA 1
ATOM 1541 C C . THR B 2 53 ? 11.495 -25.467 -8.887 1.00 29.70 53 THR B C 1
ATOM 1542 O O . THR B 2 53 ? 10.837 -25.545 -9.932 1.00 23.72 53 THR B O 1
ATOM 1546 N N . ALA B 2 54 ? 12.821 -25.316 -8.890 1.00 24.25 54 ALA B N 1
ATOM 1547 C CA . ALA B 2 54 ? 13.573 -25.368 -10.139 1.00 23.15 54 ALA B CA 1
ATOM 1548 C C . ALA B 2 54 ? 13.445 -26.736 -10.797 1.00 42.02 54 ALA B C 1
ATOM 1549 O O . ALA B 2 54 ? 13.363 -26.840 -12.027 1.00 54.25 54 ALA B O 1
ATOM 1551 N N . ILE B 2 55 ? 13.434 -27.798 -9.988 1.00 25.03 55 ILE B N 1
ATOM 1552 C CA . ILE B 2 55 ? 13.205 -29.143 -10.508 1.00 38.15 55 ILE B CA 1
ATOM 1553 C C . ILE B 2 55 ? 11.815 -29.249 -11.124 1.00 49.09 55 ILE B C 1
ATOM 1554 O O . ILE B 2 55 ? 11.637 -29.846 -12.194 1.00 44.02 55 ILE B O 1
ATOM 1559 N N . ALA B 2 56 ? 10.809 -28.671 -10.460 1.00 40.17 56 ALA B N 1
ATOM 1560 C CA . ALA B 2 56 ? 9.437 -28.768 -10.949 1.00 24.11 56 ALA B CA 1
ATOM 1561 C C . ALA B 2 56 ? 9.282 -28.110 -12.315 1.00 33.28 56 ALA B C 1
ATOM 1562 O O . ALA B 2 56 ? 8.579 -28.634 -13.187 1.00 29.52 56 ALA B O 1
ATOM 1564 N N . LEU B 2 57 ? 9.925 -26.956 -12.518 1.00 28.17 57 LEU B N 1
ATOM 1565 C CA . LEU B 2 57 ? 9.876 -26.302 -13.822 1.00 29.63 57 LEU B CA 1
ATOM 1566 C C . LEU B 2 57 ? 10.464 -27.195 -14.907 1.00 33.16 57 LEU B C 1
ATOM 1567 O O . LEU B 2 57 ? 9.900 -27.312 -16.002 1.00 26.24 57 LEU B O 1
ATOM 1572 N N . SER B 2 58 ? 11.601 -27.833 -14.619 1.00 39.66 58 SER B N 1
ATOM 1573 C CA . SER B 2 58 ? 12.262 -28.673 -15.612 1.00 31.15 58 SER B CA 1
ATOM 1574 C C . SER B 2 58 ? 11.407 -29.877 -15.984 1.00 38.60 58 SER B C 1
ATOM 1575 O O . SER B 2 58 ? 11.355 -30.271 -17.154 1.00 36.84 58 SER B O 1
ATOM 1578 N N . GLN B 2 59 ? 10.734 -30.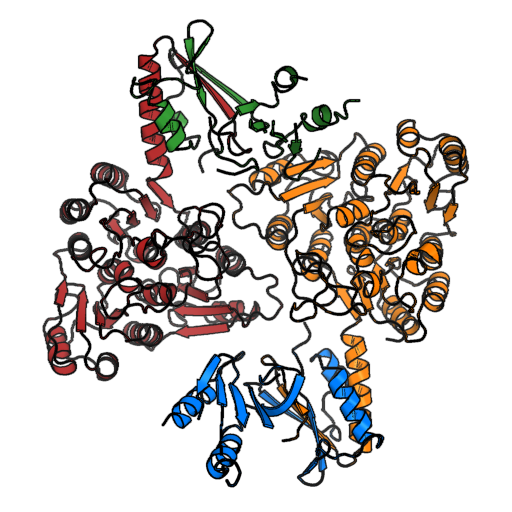477 -15.001 1.00 31.60 59 GLN B N 1
ATOM 1579 C CA . GLN B 2 59 ? 9.961 -31.687 -15.261 1.00 23.40 59 GLN B CA 1
ATOM 1580 C C . GLN B 2 59 ? 8.783 -31.415 -16.191 1.00 27.39 59 GLN B C 1
ATOM 1581 O O . GLN B 2 59 ? 8.472 -32.236 -17.062 1.00 27.46 59 GLN B O 1
ATOM 1587 N N . LYS B 2 60 ? 8.117 -30.269 -16.028 1.00 38.50 60 LYS B N 1
ATOM 1588 C CA . LYS B 2 60 ? 6.872 -30.029 -16.751 1.00 27.06 60 LYS B CA 1
ATOM 1589 C C . LYS B 2 60 ? 7.111 -29.563 -18.184 1.00 27.75 60 LYS B C 1
ATOM 1590 O O . LYS B 2 60 ? 6.375 -29.960 -19.094 1.00 32.53 60 LYS B O 1
ATOM 1596 N N . TYR B 2 61 ? 8.125 -28.728 -18.410 1.00 25.41 61 TYR B N 1
ATOM 1597 C CA . TYR B 2 61 ? 8.317 -28.098 -19.708 1.00 31.50 61 TYR B CA 1
ATOM 1598 C C . TYR B 2 61 ? 9.511 -28.631 -20.485 1.00 34.21 61 TYR B C 1
ATOM 1599 O O . TYR B 2 61 ? 9.653 -28.299 -21.667 1.00 40.74 61 TYR B O 1
ATOM 1608 N N . TYR B 2 62 ? 10.365 -29.442 -19.867 1.00 34.62 62 TYR B N 1
ATOM 1609 C CA . TYR B 2 62 ? 11.513 -30.039 -20.535 1.00 38.08 62 TYR B CA 1
ATOM 1610 C C . TYR B 2 62 ? 11.407 -31.554 -20.434 1.00 37.54 62 TYR B C 1
ATOM 1611 O O . TYR B 2 62 ? 11.276 -32.097 -19.332 1.00 34.28 62 TYR B O 1
ATOM 1620 N N . ASN B 2 63 ? 11.462 -32.228 -21.585 1.00 30.20 63 ASN B N 1
ATOM 1621 C CA . ASN B 2 63 ? 11.353 -33.685 -21.665 1.00 35.62 63 ASN B CA 1
ATOM 1622 C C . ASN B 2 63 ? 10.051 -34.171 -21.026 1.00 45.80 63 ASN B C 1
ATOM 1623 O O . ASN B 2 63 ? 10.043 -34.953 -20.073 1.00 43.06 63 ASN B O 1
ATOM 1628 N N . SER B 2 64 ? 8.938 -33.687 -21.573 1.00 47.43 64 SER B N 1
ATOM 1629 C CA . SER B 2 64 ? 7.623 -34.027 -21.053 1.00 47.03 64 SER B CA 1
ATOM 1630 C C . SER B 2 64 ? 6.626 -34.094 -22.201 1.00 44.11 64 SER B C 1
ATOM 1631 O O . SER B 2 64 ? 6.792 -33.430 -23.227 1.00 33.45 64 SER B O 1
ATOM 1634 N N . ASP B 2 65 ? 5.588 -34.907 -22.013 1.00 40.56 65 ASP B N 1
ATOM 1635 C CA . ASP B 2 65 ? 4.515 -35.043 -22.991 1.00 48.94 65 ASP B CA 1
ATOM 1636 C C . ASP B 2 65 ? 3.436 -33.981 -22.833 1.00 46.10 65 ASP B C 1
ATOM 1637 O O . ASP B 2 65 ? 2.460 -33.994 -23.591 1.00 28.18 65 ASP B O 1
ATOM 1642 N N . ASP B 2 66 ? 3.584 -33.075 -21.870 1.00 46.17 66 ASP B N 1
ATOM 1643 C CA . ASP B 2 66 ? 2.569 -32.064 -21.613 1.00 44.66 66 ASP B CA 1
ATOM 1644 C C . ASP B 2 66 ? 2.428 -31.119 -22.801 1.00 32.77 66 ASP B C 1
ATOM 1645 O O . ASP B 2 66 ? 3.419 -30.706 -23.409 1.00 38.25 66 ASP B O 1
ATOM 1650 N N . GLU B 2 67 ? 1.185 -30.789 -23.139 1.00 30.95 67 GLU B N 1
ATOM 1651 C CA . GLU B 2 67 ? 0.920 -29.815 -24.189 1.00 53.74 67 GLU B CA 1
ATOM 1652 C C . GLU B 2 67 ? 1.158 -28.406 -23.659 1.00 42.68 67 GLU B C 1
ATOM 1653 O O . GLU B 2 67 ? 0.855 -28.107 -22.500 1.00 49.42 67 GLU B O 1
ATOM 1659 N N . ASN B 2 68 ? 1.698 -27.544 -24.526 1.00 28.37 68 ASN B N 1
ATOM 1660 C CA . ASN B 2 68 ? 2.199 -26.192 -24.245 1.00 54.19 68 ASN B CA 1
ATOM 1661 C C . ASN B 2 68 ? 3.564 -26.240 -23.572 1.00 48.53 68 ASN B C 1
ATOM 1662 O O . ASN B 2 68 ? 4.083 -25.187 -23.171 1.00 63.50 68 ASN B O 1
ATOM 1667 N N . ALA B 2 69 ? 4.164 -27.419 -23.431 1.00 40.88 69 ALA B N 1
ATOM 1668 C CA . ALA B 2 69 ? 5.530 -27.503 -22.944 1.00 43.88 69 ALA B CA 1
ATOM 1669 C C . ALA B 2 69 ? 6.502 -27.035 -24.023 1.00 45.22 69 ALA B C 1
ATOM 1670 O O . ALA B 2 69 ? 6.192 -27.026 -25.216 1.00 43.58 69 ALA B O 1
ATOM 1672 N N . ILE B 2 70 ? 7.695 -26.638 -23.586 1.00 40.34 70 ILE B N 1
ATOM 1673 C CA . ILE B 2 70 ? 8.676 -26.092 -24.517 1.00 37.97 70 ILE B CA 1
ATOM 1674 C C . ILE B 2 70 ? 9.314 -27.200 -25.344 1.00 32.31 70 ILE B C 1
ATOM 1675 O O . ILE B 2 70 ? 9.353 -27.129 -26.578 1.00 46.12 70 ILE B O 1
ATOM 1680 N N . PHE B 2 71 ? 9.814 -28.242 -24.685 1.00 41.93 71 PHE B N 1
ATOM 1681 C CA . PHE B 2 71 ? 10.504 -29.337 -25.352 1.00 29.29 71 PHE B CA 1
ATOM 1682 C C . PHE B 2 71 ? 9.839 -30.657 -24.990 1.00 32.76 71 PHE B C 1
ATOM 1683 O O . PHE B 2 71 ? 9.681 -30.975 -23.807 1.00 31.48 71 PHE B O 1
ATOM 1691 N N . ARG B 2 72 ? 9.454 -31.421 -26.013 1.00 40.90 72 ARG B N 1
ATOM 1692 C CA . ARG B 2 72 ? 8.846 -32.726 -25.787 1.00 45.70 72 ARG B CA 1
ATOM 1693 C C . ARG B 2 72 ? 9.875 -33.780 -25.400 1.00 37.37 72 ARG B C 1
ATOM 1694 O O . ARG B 2 72 ? 9.533 -34.751 -24.714 1.00 47.49 72 ARG B O 1
ATOM 1702 N N . ASP B 2 73 ? 11.126 -33.611 -25.819 1.00 34.84 73 ASP B N 1
ATOM 1703 C CA . ASP B 2 73 ? 12.177 -34.599 -25.623 1.00 40.02 73 ASP B CA 1
ATOM 1704 C C . ASP B 2 73 ? 13.250 -34.059 -24.680 1.00 41.24 73 ASP B C 1
ATOM 1705 O O . ASP B 2 73 ? 13.168 -32.936 -24.175 1.00 40.73 73 ASP B O 1
ATOM 1710 N N . SER B 2 74 ? 14.274 -34.880 -24.456 1.00 39.37 74 SER B N 1
ATOM 1711 C CA . SER B 2 74 ? 15.295 -34.582 -23.462 1.00 35.43 74 SER B CA 1
ATOM 1712 C C . SER B 2 74 ? 16.207 -33.448 -23.926 1.00 31.06 74 SER B C 1
ATOM 1713 O O . SER B 2 74 ? 16.297 -33.126 -25.114 1.00 32.12 74 SER B O 1
ATOM 1716 N N . VAL B 2 75 ? 16.894 -32.846 -22.960 1.00 29.68 75 VAL B N 1
ATOM 1717 C CA . VAL B 2 75 ? 17.788 -31.726 -23.211 1.00 31.34 75 VAL B CA 1
ATOM 1718 C C . VAL B 2 75 ? 19.228 -32.179 -22.981 1.00 34.05 75 VAL B C 1
ATOM 1719 O O . VAL B 2 75 ? 19.492 -33.296 -22.535 1.00 37.07 75 VAL B O 1
ATOM 1723 N N . ASP B 2 76 ? 20.170 -31.290 -23.299 1.00 38.19 76 ASP B N 1
ATOM 1724 C CA . ASP B 2 76 ? 21.592 -31.596 -23.202 1.00 33.38 76 ASP B CA 1
ATOM 1725 C C . ASP B 2 76 ? 22.339 -30.766 -22.170 1.00 44.26 76 ASP B C 1
ATOM 1726 O O . ASP B 2 76 ? 23.338 -31.242 -21.627 1.00 43.78 76 ASP B O 1
ATOM 1731 N N . ASN B 2 77 ? 21.893 -29.546 -21.887 1.00 38.90 77 ASN B N 1
ATOM 1732 C CA . ASN B 2 77 ? 22.576 -28.661 -20.956 1.00 24.14 77 ASN B CA 1
ATOM 1733 C C . ASN B 2 77 ? 21.698 -28.397 -19.739 1.00 21.36 77 ASN B C 1
ATOM 1734 O O . ASN B 2 77 ? 20.474 -28.545 -19.786 1.00 31.69 77 ASN B O 1
ATOM 1739 N N . VAL B 2 78 ? 22.348 -28.019 -18.638 1.00 18.87 78 VAL B N 1
ATOM 1740 C CA . VAL B 2 78 ? 21.679 -27.635 -17.395 1.00 25.07 78 VAL B CA 1
ATOM 1741 C C . VAL B 2 78 ? 22.500 -26.540 -16.725 1.00 26.01 78 VAL B C 1
ATOM 1742 O O . VAL B 2 78 ? 23.722 -26.664 -16.594 1.00 31.02 78 VAL B O 1
ATOM 1746 N N . VAL B 2 79 ? 21.829 -25.472 -16.295 1.00 23.10 79 VAL B N 1
ATOM 1747 C CA . VAL B 2 79 ? 22.467 -24.360 -15.595 1.00 25.94 79 VAL B CA 1
ATOM 1748 C C . VAL B 2 79 ? 22.272 -24.554 -14.098 1.00 31.53 79 VAL B C 1
ATOM 1749 O O . VAL B 2 79 ? 21.155 -24.824 -13.639 1.00 29.30 79 VAL B O 1
ATOM 1753 N N . LEU B 2 80 ? 23.357 -24.417 -13.336 1.00 36.13 80 LEU B N 1
ATOM 1754 C CA . LEU B 2 80 ? 23.352 -24.667 -11.901 1.00 32.67 80 LEU B CA 1
ATOM 1755 C C . LEU B 2 80 ? 23.919 -23.460 -11.167 1.00 34.30 80 LEU B C 1
ATOM 1756 O O . LEU B 2 80 ? 24.966 -22.931 -11.554 1.00 42.00 80 LEU B O 1
ATOM 1761 N N . VAL B 2 81 ? 23.227 -23.028 -10.111 1.00 24.36 81 VAL B N 1
ATOM 1762 C CA . VAL B 2 81 ? 23.657 -21.910 -9.280 1.00 30.83 81 VAL B CA 1
ATOM 1763 C C . VAL B 2 81 ? 23.609 -22.339 -7.817 1.00 36.41 81 VAL B C 1
ATOM 1764 O O . VAL B 2 81 ? 23.027 -23.365 -7.464 1.00 41.90 81 VAL B O 1
ATOM 1768 N N . GLY B 2 82 ? 24.243 -21.536 -6.965 1.00 38.85 82 GLY B N 1
ATOM 1769 C CA . GLY B 2 82 ? 24.202 -21.800 -5.540 1.00 37.30 82 GLY B CA 1
ATOM 1770 C C . GLY B 2 82 ? 22.812 -21.600 -4.966 1.00 74.23 82 GLY B C 1
ATOM 1771 O O . GLY B 2 82 ? 21.992 -20.854 -5.503 1.00 65.40 82 GLY B O 1
ATOM 1772 N N . GLY B 2 83 ? 22.547 -22.286 -3.853 1.00 88.39 83 GLY B N 1
ATOM 1773 C CA . GLY B 2 83 ? 21.230 -22.270 -3.242 1.00 82.19 83 GLY B CA 1
ATOM 1774 C C . GLY B 2 83 ? 20.712 -20.886 -2.906 1.00 86.63 83 GLY B C 1
ATOM 1775 O O . GLY B 2 83 ? 19.785 -20.395 -3.557 1.00 90.93 83 GLY B O 1
ATOM 1776 N N . ASN B 2 84 ? 21.310 -20.236 -1.911 1.00 75.63 84 ASN B N 1
ATOM 1777 C CA . ASN B 2 84 ? 20.965 -18.858 -1.587 1.00 103.11 84 ASN B CA 1
ATOM 1778 C C . ASN B 2 84 ? 21.832 -17.859 -2.333 1.00 102.27 84 ASN B C 1
ATOM 1779 O O . ASN B 2 84 ? 21.681 -16.649 -2.133 1.00 85.16 84 ASN B O 1
ATOM 1784 N N . ALA B 2 85 ? 22.733 -18.342 -3.187 1.00 81.72 85 ALA B N 1
ATOM 1785 C CA . ALA B 2 85 ? 23.556 -17.476 -4.024 1.00 72.19 85 ALA B CA 1
ATOM 1786 C C . ALA B 2 85 ? 22.731 -16.962 -5.206 1.00 67.90 85 ALA B C 1
ATOM 1787 O O . ALA B 2 85 ? 23.061 -17.157 -6.375 1.00 61.21 85 ALA B O 1
ATOM 1789 N N . ILE B 2 86 ? 21.630 -16.283 -4.866 1.00 56.66 86 ILE B N 1
ATOM 1790 C CA . ILE B 2 86 ? 20.847 -15.566 -5.868 1.00 63.56 86 ILE B CA 1
ATOM 1791 C C . ILE B 2 86 ? 21.737 -14.646 -6.688 1.00 78.07 86 ILE B C 1
ATOM 1792 O O . ILE B 2 86 ? 21.495 -14.436 -7.881 1.00 78.52 86 ILE B O 1
ATOM 1797 N N . VAL B 2 87 ? 22.789 -14.098 -6.072 1.00 96.89 87 VAL B N 1
ATOM 1798 C CA . VAL B 2 87 ? 23.689 -13.161 -6.741 1.00 95.01 87 VAL B CA 1
ATOM 1799 C C . VAL B 2 87 ? 24.771 -13.848 -7.565 1.00 107.94 87 VAL B C 1
ATOM 1800 O O . VAL B 2 87 ? 25.583 -13.177 -8.217 1.00 107.20 87 VAL B O 1
ATOM 1804 N N . ASP B 2 88 ? 24.758 -15.170 -7.630 1.00 116.22 88 ASP B N 1
ATOM 1805 C CA . ASP B 2 88 ? 25.789 -15.916 -8.332 1.00 109.86 88 ASP B CA 1
ATOM 1806 C C . ASP B 2 88 ? 25.107 -16.717 -9.429 1.00 115.01 88 ASP B C 1
ATOM 1807 O O . ASP B 2 88 ? 25.181 -17.948 -9.470 1.00 121.45 88 ASP B O 1
ATOM 1812 N N . GLY B 2 89 ? 24.396 -15.998 -10.293 1.00 80.77 89 GLY B N 1
ATOM 1813 C CA . GLY B 2 89 ? 23.506 -16.592 -11.264 1.00 81.63 89 GLY B CA 1
ATOM 1814 C C . GLY B 2 89 ? 22.199 -15.838 -11.397 1.00 57.99 89 GLY B C 1
ATOM 1815 O O . GLY B 2 89 ? 21.245 -16.348 -11.988 1.00 59.91 89 GLY B O 1
ATOM 1816 N N . LEU B 2 90 ? 22.141 -14.627 -10.835 1.00 73.37 90 LEU B N 1
ATOM 1817 C CA . LEU B 2 90 ? 20.973 -13.768 -11.013 1.00 68.87 90 LEU B CA 1
ATOM 1818 C C . LEU B 2 90 ? 20.715 -13.442 -12.480 1.00 59.21 90 LEU B C 1
ATOM 1819 O O . LEU B 2 90 ? 19.560 -13.254 -12.880 1.00 59.23 90 LEU B O 1
ATOM 1824 N N . VAL B 2 91 ? 21.763 -13.377 -13.291 1.00 42.95 91 VAL B N 1
ATOM 1825 C CA . VAL B 2 91 ? 21.635 -13.070 -14.708 1.00 39.20 91 VAL B CA 1
ATOM 1826 C C . VAL B 2 91 ? 21.715 -14.336 -15.564 1.00 38.30 91 VAL B C 1
ATOM 1827 O O . VAL B 2 91 ? 22.001 -14.259 -16.757 1.00 42.84 91 VAL B O 1
ATOM 1831 N N . ALA B 2 92 ? 21.460 -15.503 -14.971 1.00 47.61 92 ALA B N 1
ATOM 1832 C CA . ALA B 2 92 ? 21.590 -16.773 -15.674 1.00 51.21 92 ALA B CA 1
ATOM 1833 C C . ALA B 2 92 ? 20.345 -17.166 -16.459 1.00 44.33 92 ALA B C 1
ATOM 1834 O O . ALA B 2 92 ? 20.399 -18.141 -17.217 1.00 50.27 92 ALA B O 1
ATOM 1836 N N . SER B 2 93 ? 19.233 -16.448 -16.297 1.00 51.31 93 SER B N 1
ATOM 1837 C CA . SER B 2 93 ? 18.025 -16.780 -17.051 1.00 33.22 93 SER B CA 1
ATOM 1838 C C . SER B 2 93 ? 18.230 -16.719 -18.560 1.00 37.61 93 SER B C 1
ATOM 1839 O O . SER B 2 93 ? 17.810 -17.663 -19.252 1.00 36.65 93 SER B O 1
ATOM 1842 N N . PRO B 2 94 ? 18.835 -15.674 -19.140 1.00 34.33 94 PRO B N 1
ATOM 1843 C CA . PRO B 2 94 ? 19.097 -15.718 -20.588 1.00 25.19 94 PRO B CA 1
ATOM 1844 C C . PRO B 2 94 ? 20.031 -16.843 -20.995 1.00 29.37 94 PRO B C 1
ATOM 1845 O O . PRO B 2 94 ? 19.937 -17.335 -22.126 1.00 32.30 94 PRO B O 1
ATOM 1849 N N . LEU B 2 95 ? 20.935 -17.263 -20.108 1.00 23.62 95 LEU B N 1
ATOM 1850 C CA . LEU B 2 95 ? 21.830 -18.370 -20.429 1.00 44.58 95 LEU B CA 1
ATOM 1851 C C . LEU B 2 95 ? 21.065 -19.684 -20.531 1.00 42.42 95 LEU B C 1
ATOM 1852 O O . LEU B 2 95 ? 21.279 -20.468 -21.462 1.00 33.96 95 LEU B O 1
ATOM 1857 N N . ALA B 2 96 ? 20.167 -19.942 -19.577 1.00 35.04 96 ALA B N 1
ATOM 1858 C CA . ALA B 2 96 ? 19.400 -21.183 -19.597 1.00 29.23 96 ALA B CA 1
ATOM 1859 C C . ALA B 2 96 ? 18.506 -21.263 -20.829 1.00 34.92 96 ALA B C 1
ATOM 1860 O O . ALA B 2 96 ? 18.409 -22.317 -21.468 1.00 41.22 96 ALA B O 1
ATOM 1862 N N . SER B 2 97 ? 17.844 -20.156 -21.176 1.00 29.44 97 SER B N 1
ATOM 1863 C CA . SER B 2 97 ? 16.994 -20.141 -22.363 1.00 33.12 97 SER B CA 1
ATOM 1864 C C . SER B 2 97 ? 17.813 -20.337 -23.632 1.00 23.85 97 SER B C 1
ATOM 1865 O O . SER B 2 97 ? 17.413 -21.088 -24.529 1.00 24.30 97 SER B O 1
ATOM 1868 N N . GLU B 2 98 ? 18.962 -19.665 -23.726 1.00 24.95 98 GLU B N 1
ATOM 1869 C CA . GLU B 2 98 ? 19.807 -19.803 -24.907 1.00 28.93 98 GLU B CA 1
ATOM 1870 C C . GLU B 2 98 ? 20.355 -21.218 -25.039 1.00 37.03 98 GLU B C 1
ATOM 1871 O O . GLU B 2 98 ? 20.397 -21.774 -26.142 1.00 29.11 98 GLU B O 1
ATOM 1877 N N . LYS B 2 99 ? 20.779 -21.814 -23.928 1.00 29.83 99 LYS B N 1
ATOM 1878 C CA . LYS B 2 99 ? 21.301 -23.173 -23.927 1.00 38.21 99 LYS B CA 1
ATOM 1879 C C . LYS B 2 99 ? 20.204 -24.228 -23.987 1.00 38.09 99 LYS B C 1
ATOM 1880 O O . LYS B 2 99 ? 20.518 -25.421 -23.908 1.00 46.15 99 LYS B O 1
ATOM 1886 N N . LYS B 2 100 ? 18.941 -23.815 -24.128 1.00 36.37 100 LYS B N 1
ATOM 1887 C CA . LYS B 2 100 ? 17.803 -24.736 -24.121 1.00 27.91 100 LYS B CA 1
ATOM 1888 C C . LYS B 2 100 ? 17.838 -25.620 -22.878 1.00 29.98 100 LYS B C 1
ATOM 1889 O O . LYS B 2 100 ? 17.602 -26.828 -22.934 1.00 43.39 100 LYS B O 1
ATOM 1895 N N . ALA B 2 101 ? 18.135 -25.001 -21.741 1.00 26.26 101 ALA B N 1
ATOM 1896 C CA . ALA B 2 101 ? 18.451 -25.709 -20.514 1.00 25.58 101 ALA B CA 1
ATOM 1897 C C . ALA B 2 101 ? 17.579 -25.222 -19.369 1.00 28.77 101 ALA B C 1
ATOM 1898 O O . ALA B 2 101 ? 17.156 -24.062 -19.350 1.00 35.06 101 ALA B O 1
ATOM 1900 N N . PRO B 2 102 ? 17.289 -26.089 -18.406 1.00 23.75 102 PRO B N 1
ATOM 1901 C CA . PRO B 2 102 ? 16.671 -25.634 -17.160 1.00 33.26 102 PRO B CA 1
ATOM 1902 C C . PRO B 2 102 ? 17.711 -25.059 -16.209 1.00 33.45 102 PRO B C 1
ATOM 1903 O O . PRO B 2 102 ? 18.912 -25.309 -16.324 1.00 38.06 102 PRO B O 1
ATOM 1907 N N . LEU B 2 103 ? 17.223 -24.272 -15.257 1.00 30.18 103 LEU B N 1
ATOM 1908 C CA . LEU B 2 103 ? 18.061 -23.636 -14.246 1.00 29.55 103 LEU B CA 1
ATOM 1909 C C . LEU B 2 103 ? 17.747 -24.280 -12.902 1.00 41.69 103 LEU B C 1
ATOM 1910 O O . LEU B 2 103 ? 16.650 -24.101 -12.366 1.00 44.73 103 LEU B O 1
ATOM 1915 N N . LEU B 2 104 ? 18.707 -25.025 -12.361 1.00 28.56 104 LEU B N 1
ATOM 1916 C CA . LEU B 2 104 ? 18.547 -25.711 -11.088 1.00 29.20 104 LEU B CA 1
ATOM 1917 C C . LEU B 2 104 ? 19.510 -25.143 -10.051 1.00 29.73 104 LEU B C 1
ATOM 1918 O O . LEU B 2 104 ? 20.479 -24.452 -10.377 1.00 37.34 104 LEU B O 1
ATOM 1923 N N . LEU B 2 105 ? 19.224 -25.445 -8.787 1.00 34.91 105 LEU B N 1
ATOM 1924 C CA . LEU B 2 105 ? 19.963 -24.905 -7.655 1.00 40.33 105 LEU B CA 1
ATOM 1925 C C . LEU B 2 105 ? 20.621 -26.037 -6.878 1.00 41.80 105 LEU B C 1
ATOM 1926 O O . LEU B 2 105 ? 20.153 -27.178 -6.898 1.00 59.33 105 LEU B O 1
ATOM 1931 N N . THR B 2 106 ? 21.712 -25.711 -6.187 1.00 47.12 106 THR B N 1
ATOM 1932 C CA . THR B 2 106 ? 22.444 -26.686 -5.393 1.00 47.30 106 THR B CA 1
ATOM 1933 C C . THR B 2 106 ? 22.988 -26.017 -4.139 1.00 41.72 106 THR B C 1
ATOM 1934 O O . THR B 2 106 ? 23.137 -24.794 -4.074 1.00 44.12 106 THR B O 1
ATOM 1938 N N . SER B 2 107 ? 23.280 -26.841 -3.135 1.00 47.48 107 SER B N 1
ATOM 1939 C CA . SER B 2 107 ? 23.889 -26.352 -1.909 1.00 46.88 107 SER B CA 1
ATOM 1940 C C . SER B 2 107 ? 25.362 -26.019 -2.144 1.00 49.97 107 SER B C 1
ATOM 1941 O O . SER B 2 107 ? 25.939 -26.314 -3.195 1.00 48.75 107 SER B O 1
ATOM 1944 N N . LYS B 2 108 ? 25.974 -25.392 -1.139 1.00 51.59 108 LYS B N 1
ATOM 1945 C CA . LYS B 2 108 ? 27.362 -24.961 -1.269 1.00 54.97 108 LYS B CA 1
ATOM 1946 C C . LYS B 2 108 ? 28.333 -26.122 -1.089 1.00 58.37 108 LYS B C 1
ATOM 1947 O O . LYS B 2 108 ? 29.252 -26.302 -1.895 1.00 59.61 108 LYS B O 1
ATOM 1953 N N . ASP B 2 109 ? 28.140 -26.927 -0.042 1.00 80.23 109 ASP B N 1
ATOM 1954 C CA . ASP B 2 109 ? 29.140 -27.925 0.321 1.00 82.29 109 ASP B CA 1
ATOM 1955 C C . ASP B 2 109 ? 28.973 -29.219 -0.468 1.00 92.92 109 ASP B C 1
ATOM 1956 O O . ASP B 2 109 ? 29.932 -29.712 -1.072 1.00 95.87 109 ASP B O 1
ATOM 1961 N N . LYS B 2 110 ? 27.770 -29.784 -0.474 1.00 72.22 110 LYS B N 1
ATOM 1962 C CA . LYS B 2 110 ? 27.526 -31.089 -1.069 1.00 68.45 110 LYS B CA 1
ATOM 1963 C C . LYS B 2 110 ? 26.479 -30.981 -2.167 1.00 64.86 110 LYS B C 1
ATOM 1964 O O . LYS B 2 110 ? 25.497 -30.244 -2.034 1.00 59.42 110 LYS B O 1
ATOM 1970 N N . LEU B 2 111 ? 26.701 -31.713 -3.257 1.00 58.36 111 LEU B N 1
ATOM 1971 C CA . LEU B 2 111 ? 25.718 -31.793 -4.329 1.00 43.82 111 LEU B CA 1
ATOM 1972 C C . LEU B 2 111 ? 24.484 -32.533 -3.829 1.00 53.29 111 LEU B C 1
ATOM 1973 O O . LEU B 2 111 ? 24.571 -33.700 -3.432 1.00 57.94 111 LEU B O 1
ATOM 1978 N N . ASP B 2 112 ? 23.340 -31.855 -3.841 1.00 61.17 112 ASP B N 1
ATOM 1979 C CA . ASP B 2 112 ? 22.111 -32.457 -3.347 1.00 48.49 112 ASP B CA 1
ATOM 1980 C C . ASP B 2 112 ? 21.700 -33.634 -4.224 1.00 45.17 112 ASP B C 1
ATOM 1981 O O . ASP B 2 112 ? 21.826 -33.590 -5.451 1.00 33.01 112 ASP B O 1
ATOM 1986 N N . SER B 2 113 ? 21.211 -34.696 -3.579 1.00 48.41 113 SER B N 1
ATOM 1987 C CA . SER B 2 113 ? 20.828 -35.900 -4.310 1.00 33.66 113 SER B CA 1
ATOM 1988 C C . SER B 2 113 ? 19.654 -35.633 -5.243 1.00 40.79 113 SER B C 1
ATOM 1989 O O . SER B 2 113 ? 19.581 -36.202 -6.339 1.00 31.60 113 SER B O 1
ATOM 1992 N N . SER B 2 114 ? 18.720 -34.776 -4.822 1.00 45.85 114 SER B N 1
ATOM 1993 C CA . SER B 2 114 ? 17.572 -34.457 -5.665 1.00 34.08 114 SER B CA 1
ATOM 1994 C C . SER B 2 114 ? 18.011 -33.794 -6.964 1.00 42.36 114 SER B C 1
ATOM 1995 O O . SER B 2 114 ? 17.444 -34.064 -8.030 1.00 29.34 114 SER B O 1
ATOM 1998 N N . VAL B 2 115 ? 19.015 -32.918 -6.894 1.00 33.74 115 VAL B N 1
ATOM 1999 C CA . VAL B 2 115 ? 19.572 -32.327 -8.107 1.00 27.79 115 VAL B CA 1
ATOM 2000 C C . VAL B 2 115 ? 20.190 -33.406 -8.982 1.00 44.40 115 VAL B C 1
ATOM 2001 O O . VAL B 2 115 ? 20.010 -33.415 -10.206 1.00 46.90 115 VAL B O 1
ATOM 2005 N N . LYS B 2 116 ? 20.926 -34.334 -8.365 1.00 36.17 116 LYS B N 1
ATOM 2006 C CA . LYS B 2 116 ? 21.588 -35.392 -9.122 1.00 38.09 116 LYS B CA 1
ATOM 2007 C C . LYS B 2 116 ? 20.582 -36.230 -9.900 1.00 40.15 116 LYS B C 1
ATOM 2008 O O . LYS B 2 116 ? 20.801 -36.545 -11.075 1.00 42.86 116 LYS B O 1
ATOM 2014 N N . ALA B 2 117 ? 19.469 -36.598 -9.261 1.00 29.75 117 ALA B N 1
ATOM 2015 C CA . ALA B 2 117 ? 18.431 -37.351 -9.958 1.00 29.68 117 ALA B CA 1
ATOM 2016 C C . ALA B 2 117 ? 17.796 -36.522 -11.067 1.00 37.84 117 ALA B C 1
ATOM 2017 O O . ALA B 2 117 ? 17.497 -37.042 -12.149 1.00 27.99 117 ALA B O 1
ATOM 2019 N N . GLU B 2 118 ? 17.580 -35.227 -10.815 1.00 34.86 118 GLU B N 1
ATOM 2020 C CA . GLU B 2 118 ? 16.952 -34.366 -11.814 1.00 27.66 118 GLU B CA 1
ATOM 2021 C C . GLU B 2 118 ? 17.812 -34.236 -13.064 1.00 33.22 118 GLU B C 1
ATOM 2022 O O . GLU B 2 118 ? 17.292 -34.238 -14.187 1.00 25.73 118 GLU B O 1
ATOM 2028 N N . ILE B 2 119 ? 19.129 -34.112 -12.889 1.00 26.90 119 ILE B N 1
ATOM 2029 C CA . ILE B 2 119 ? 20.022 -33.983 -14.038 1.00 25.50 119 ILE B CA 1
ATOM 2030 C C . ILE B 2 119 ? 19.951 -35.232 -14.909 1.00 35.86 119 ILE B C 1
ATOM 2031 O O . ILE B 2 119 ? 20.029 -35.153 -16.141 1.00 31.51 119 ILE B O 1
ATOM 2036 N N . LYS B 2 120 ? 19.794 -36.403 -14.288 1.00 38.29 120 LYS B N 1
ATOM 2037 C CA . LYS B 2 120 ? 19.716 -37.642 -15.056 1.00 33.47 120 LYS B CA 1
ATOM 2038 C C . LYS B 2 120 ? 18.431 -37.720 -15.875 1.00 32.48 120 LYS B C 1
ATOM 2039 O O . LYS B 2 120 ? 18.453 -38.152 -17.034 1.00 28.02 120 LYS B O 1
ATOM 2045 N N . ARG B 2 121 ? 17.300 -37.315 -15.292 1.00 27.14 121 ARG B N 1
ATOM 2046 C CA . ARG B 2 121 ? 16.018 -37.485 -15.972 1.00 28.53 121 ARG B CA 1
ATOM 2047 C C . ARG B 2 121 ? 15.880 -36.534 -17.155 1.00 36.07 121 ARG B C 1
ATOM 2048 O O . ARG B 2 121 ? 15.520 -36.953 -18.262 1.00 29.39 121 ARG B O 1
ATOM 2056 N N . VAL B 2 122 ? 16.158 -35.246 -16.940 1.00 39.07 122 VAL B N 1
ATOM 2057 C CA . VAL B 2 122 ? 15.976 -34.265 -18.006 1.00 30.91 122 VAL B CA 1
ATOM 2058 C C . VAL B 2 122 ? 16.991 -34.479 -19.121 1.00 39.89 122 VAL B C 1
ATOM 2059 O O . VAL B 2 122 ? 16.740 -34.117 -20.277 1.00 29.65 122 VAL B O 1
ATOM 2063 N N . MET B 2 123 ? 18.139 -35.077 -18.805 1.00 35.51 123 MET B N 1
ATOM 2064 C CA . MET B 2 123 ? 19.181 -35.361 -19.780 1.00 34.87 123 MET B CA 1
ATOM 2065 C C . MET B 2 123 ? 19.134 -36.786 -20.315 1.00 51.99 123 MET B C 1
ATOM 2066 O O . MET B 2 123 ? 19.907 -37.111 -21.223 1.00 41.53 123 MET B O 1
ATOM 2071 N N . ASN B 2 124 ? 18.245 -37.631 -19.789 1.00 39.83 124 ASN B N 1
ATOM 2072 C CA . ASN B 2 124 ? 18.176 -39.046 -20.161 1.00 34.08 124 ASN B CA 1
ATOM 2073 C C . ASN B 2 124 ? 19.522 -39.736 -19.943 1.00 39.49 124 ASN B C 1
ATOM 2074 O O . ASN B 2 124 ? 20.038 -40.440 -20.814 1.00 31.18 124 ASN B O 1
ATOM 2079 N N . ILE B 2 125 ? 20.097 -39.524 -18.760 1.00 40.38 125 ILE B N 1
ATOM 2080 C CA . ILE B 2 125 ? 21.378 -40.135 -18.420 1.00 36.03 125 ILE B CA 1
ATOM 2081 C C . ILE B 2 125 ? 21.153 -41.612 -18.125 1.00 32.77 125 ILE B C 1
ATOM 2082 O O . ILE B 2 125 ? 20.348 -41.973 -17.259 1.00 37.63 125 ILE B O 1
ATOM 2087 N N . LYS B 2 126 ? 21.871 -42.477 -18.845 1.00 48.87 126 LYS B N 1
ATOM 2088 C CA . LYS B 2 126 ? 21.678 -43.914 -18.679 1.00 43.14 126 LYS B CA 1
ATOM 2089 C C . LYS B 2 126 ? 22.490 -44.460 -17.509 1.00 55.73 126 LYS B C 1
ATOM 2090 O O . LYS B 2 126 ? 21.960 -45.195 -16.669 1.00 56.98 126 LYS B O 1
ATOM 2096 N N . SER B 2 127 ? 23.773 -44.110 -17.430 1.00 46.68 127 SER B N 1
ATOM 2097 C CA . SER B 2 127 ? 24.645 -44.608 -16.375 1.00 42.24 127 SER B CA 1
ATOM 2098 C C . SER B 2 127 ? 25.374 -43.450 -15.711 1.00 49.82 127 SER B C 1
ATOM 2099 O O . SER B 2 127 ? 25.810 -42.511 -16.384 1.00 39.50 127 SER B O 1
ATOM 2102 N N . THR B 2 128 ? 25.507 -43.527 -14.387 1.00 59.71 128 THR B N 1
ATOM 2103 C CA . THR B 2 128 ? 26.191 -42.501 -13.610 1.00 42.02 128 THR B CA 1
ATOM 2104 C C . THR B 2 128 ? 27.665 -42.806 -13.376 1.00 49.06 128 THR B C 1
ATOM 2105 O O . THR B 2 128 ? 28.374 -41.960 -12.819 1.00 60.48 128 THR B O 1
ATOM 2109 N N . THR B 2 129 ? 28.142 -43.983 -13.778 1.00 51.00 129 THR B N 1
ATOM 2110 C CA . THR B 2 129 ? 29.553 -44.329 -13.670 1.00 60.75 129 THR B CA 1
ATOM 2111 C C . THR B 2 129 ? 30.234 -44.440 -15.025 1.00 65.95 129 THR B C 1
ATOM 2112 O O . THR B 2 129 ? 31.432 -44.738 -15.080 1.00 45.26 129 THR B O 1
ATOM 2116 N N . GLY B 2 130 ? 29.505 -44.215 -16.114 1.00 79.70 130 GLY B N 1
ATOM 2117 C CA . GLY B 2 130 ? 30.107 -44.160 -17.430 1.00 74.25 130 GLY B CA 1
ATOM 2118 C C . GLY B 2 130 ? 30.568 -42.754 -17.748 1.00 68.86 130 GLY B C 1
ATOM 2119 O O . GLY B 2 130 ? 31.017 -42.029 -16.856 1.00 49.25 130 GLY B O 1
ATOM 2120 N N . ILE B 2 131 ? 30.459 -42.350 -19.010 1.00 69.91 131 ILE B N 1
ATOM 2121 C CA . ILE B 2 131 ? 30.834 -41.009 -19.439 1.00 56.82 131 ILE B CA 1
ATOM 2122 C C . ILE B 2 131 ? 29.641 -40.384 -20.152 1.00 47.03 131 ILE B C 1
ATOM 2123 O O . ILE B 2 131 ? 28.986 -41.035 -20.975 1.00 50.12 131 ILE B O 1
ATOM 2128 N N . ASN B 2 132 ? 29.334 -39.138 -19.800 1.00 62.14 132 ASN B N 1
ATOM 2129 C CA . ASN B 2 132 ? 28.194 -38.403 -20.343 1.00 52.71 132 ASN B CA 1
ATOM 2130 C C . ASN B 2 132 ? 28.636 -37.031 -20.834 1.00 53.50 132 ASN B C 1
ATOM 2131 O O . ASN B 2 132 ? 28.006 -36.009 -20.554 1.00 65.12 132 ASN B O 1
ATOM 2136 N N . THR B 2 133 ? 29.737 -36.994 -21.589 1.00 76.05 133 THR B N 1
ATOM 2137 C CA . THR B 2 133 ? 30.300 -35.726 -22.038 1.00 76.37 133 THR B CA 1
ATOM 2138 C C . THR B 2 133 ? 29.451 -35.028 -23.091 1.00 70.16 133 THR B C 1
ATOM 2139 O O . THR B 2 133 ? 29.759 -33.886 -23.447 1.00 67.99 133 THR B O 1
ATOM 2143 N N . SER B 2 134 ? 28.405 -35.674 -23.599 1.00 52.64 134 SER B N 1
ATOM 2144 C CA . SER B 2 134 ? 27.428 -34.976 -24.423 1.00 40.98 134 SER B CA 1
ATOM 2145 C C . SER B 2 134 ? 26.534 -34.054 -23.603 1.00 46.56 134 SER B C 1
ATOM 2146 O O . SER B 2 134 ? 25.634 -33.424 -24.168 1.00 30.89 134 SER B O 1
ATOM 2149 N N . LYS B 2 135 ? 26.765 -33.963 -22.294 1.00 45.01 135 LYS B N 1
ATOM 2150 C CA . LYS B 2 135 ? 25.945 -33.177 -21.385 1.00 28.42 135 LYS B CA 1
ATOM 2151 C C . LYS B 2 135 ? 26.831 -32.202 -20.624 1.00 38.09 135 LYS B C 1
ATOM 2152 O O . LYS B 2 135 ? 27.881 -32.592 -20.103 1.00 68.27 135 LYS B O 1
ATOM 2158 N N . LYS B 2 136 ? 26.404 -30.943 -20.552 1.00 47.81 136 LYS B N 1
ATOM 2159 C CA . LYS B 2 136 ? 27.180 -29.879 -19.931 1.00 38.22 136 LYS B CA 1
ATOM 2160 C C . LYS B 2 136 ? 26.409 -29.283 -18.762 1.00 41.00 136 LYS B C 1
ATOM 2161 O O . LYS B 2 136 ? 25.182 -29.152 -18.816 1.00 33.80 136 LYS B O 1
ATOM 2167 N N . VAL B 2 137 ? 27.134 -28.928 -17.703 1.00 38.09 137 VAL B N 1
ATOM 2168 C CA . VAL B 2 137 ? 26.569 -28.263 -16.536 1.00 30.15 137 VAL B CA 1
ATOM 2169 C C . VAL B 2 137 ? 27.377 -27.000 -16.271 1.00 33.38 137 VAL B C 1
ATOM 2170 O O . VAL B 2 137 ? 28.611 -27.051 -16.206 1.00 38.93 137 VAL B O 1
ATOM 2174 N N . TYR B 2 138 ? 26.686 -25.873 -16.124 1.00 43.11 138 TYR B N 1
ATOM 2175 C CA . TYR B 2 138 ? 27.322 -24.582 -15.887 1.00 25.25 138 TYR B CA 1
ATOM 2176 C C . TYR B 2 138 ? 27.179 -24.216 -14.415 1.00 30.63 138 TYR B C 1
ATOM 2177 O O . TYR B 2 138 ? 26.063 -24.180 -13.886 1.00 26.76 138 TYR B O 1
ATOM 2186 N N . LEU B 2 139 ? 28.305 -23.941 -13.762 1.00 27.54 139 LEU B N 1
ATOM 2187 C CA . LEU B 2 139 ? 28.327 -23.549 -12.359 1.00 37.30 139 LEU B CA 1
ATOM 2188 C C . LEU B 2 139 ? 28.470 -22.036 -12.271 1.00 43.75 139 LEU B C 1
ATOM 2189 O O . LEU B 2 139 ? 29.494 -21.479 -12.682 1.00 66.04 139 LEU B O 1
ATOM 2194 N N . ALA B 2 140 ? 27.449 -21.378 -11.734 1.00 43.97 140 ALA B N 1
ATOM 2195 C CA . ALA B 2 140 ? 27.448 -19.932 -11.561 1.00 37.93 140 ALA B CA 1
ATOM 2196 C C . ALA B 2 140 ? 27.753 -19.629 -10.098 1.00 44.75 140 ALA B C 1
ATOM 2197 O O . ALA B 2 140 ? 26.941 -19.921 -9.212 1.00 41.99 140 ALA B O 1
ATOM 2199 N N . GLY B 2 141 ? 28.937 -19.071 -9.844 1.00 43.83 141 GLY B N 1
ATOM 2200 C CA . GLY B 2 141 ? 29.335 -18.736 -8.491 1.00 54.32 141 GLY B CA 1
ATOM 2201 C C . GLY B 2 141 ? 30.733 -19.185 -8.120 1.00 54.55 141 GLY B C 1
ATOM 2202 O O . GLY B 2 141 ? 31.266 -20.136 -8.703 1.00 61.71 141 GLY B O 1
ATOM 2203 N N . GLY B 2 142 ? 31.332 -18.514 -7.135 1.00 65.02 142 GLY B N 1
ATOM 2204 C CA . GLY B 2 142 ? 32.682 -18.817 -6.716 1.00 53.09 142 GLY B CA 1
ATOM 2205 C C . GLY B 2 142 ? 32.758 -20.011 -5.789 1.00 50.33 142 GLY B C 1
ATOM 2206 O O . GLY B 2 142 ? 31.771 -20.687 -5.503 1.00 51.40 142 GLY B O 1
ATOM 2207 N N . VAL B 2 143 ? 33.978 -20.271 -5.309 1.00 62.62 143 VAL B N 1
ATOM 2208 C CA . VAL B 2 143 ? 34.207 -21.406 -4.425 1.00 60.44 143 VAL B CA 1
ATOM 2209 C C . VAL B 2 143 ? 33.513 -21.229 -3.082 1.00 56.05 143 VAL B C 1
ATOM 2210 O O . VAL B 2 143 ? 33.335 -22.209 -2.351 1.00 52.23 143 VAL B O 1
ATOM 2214 N N . ASN B 2 144 ? 33.120 -20.006 -2.731 1.00 54.69 144 ASN B N 1
ATOM 2215 C CA . ASN B 2 144 ? 32.418 -19.756 -1.481 1.00 56.43 144 ASN B CA 1
ATOM 2216 C C . ASN B 2 144 ? 30.902 -19.817 -1.623 1.00 57.74 144 ASN B C 1
ATOM 2217 O O . ASN B 2 144 ? 30.198 -19.713 -0.613 1.00 49.96 144 ASN B O 1
ATOM 2222 N N . SER B 2 145 ? 30.386 -19.967 -2.841 1.00 39.42 145 SER B N 1
ATOM 2223 C CA . SER B 2 145 ? 28.971 -20.230 -3.076 1.00 48.50 145 SER B CA 1
ATOM 2224 C C . SER B 2 145 ? 28.712 -21.640 -3.575 1.00 60.74 145 SER B C 1
ATOM 2225 O O . SER B 2 145 ? 27.724 -22.262 -3.176 1.00 56.55 145 SER B O 1
ATOM 2228 N N . ILE B 2 146 ? 29.576 -22.154 -4.447 1.00 55.56 146 ILE B N 1
ATOM 2229 C CA . ILE B 2 146 ? 29.571 -23.551 -4.862 1.00 47.42 146 ILE B CA 1
ATOM 2230 C C . ILE B 2 146 ? 30.990 -24.061 -4.655 1.00 48.73 146 ILE B C 1
ATOM 2231 O O . ILE B 2 146 ? 31.899 -23.703 -5.415 1.00 38.78 146 ILE B O 1
ATOM 2236 N N . SER B 2 147 ? 31.183 -24.888 -3.632 1.00 56.90 147 SER B N 1
ATOM 2237 C CA . SER B 2 147 ? 32.524 -25.262 -3.214 1.00 59.95 147 SER B CA 1
ATOM 2238 C C . SER B 2 147 ? 33.096 -26.344 -4.129 1.00 48.49 147 SER B C 1
ATOM 2239 O O . SER B 2 147 ? 32.456 -26.806 -5.078 1.00 44.37 147 SER B O 1
ATOM 2242 N N . LYS B 2 148 ? 34.331 -26.755 -3.829 1.00 60.56 148 LYS B N 1
ATOM 2243 C CA . LYS B 2 148 ? 35.058 -27.661 -4.712 1.00 71.29 148 LYS B CA 1
ATOM 2244 C C . LYS B 2 148 ? 34.437 -29.053 -4.735 1.00 66.16 148 LYS B C 1
ATOM 2245 O O . LYS B 2 148 ? 34.424 -29.710 -5.783 1.00 58.14 148 LYS B O 1
ATOM 2251 N N . GLU B 2 149 ? 33.928 -29.528 -3.594 1.00 64.84 149 GLU B N 1
ATOM 2252 C CA . GLU B 2 149 ? 33.395 -30.887 -3.540 1.00 60.23 149 GLU B CA 1
ATOM 2253 C C . GLU B 2 149 ? 32.165 -31.054 -4.424 1.00 57.69 149 GLU B C 1
ATOM 2254 O O . GLU B 2 149 ? 31.920 -32.152 -4.937 1.00 75.49 149 GLU B O 1
ATOM 2260 N N . VAL B 2 150 ? 31.379 -29.991 -4.610 1.00 49.03 150 VAL B N 1
ATOM 2261 C CA . VAL B 2 150 ? 30.225 -30.074 -5.501 1.00 57.86 150 VAL B CA 1
ATOM 2262 C C . VAL B 2 150 ? 30.676 -30.273 -6.943 1.00 50.99 150 VAL B C 1
ATOM 2263 O O . VAL B 2 150 ? 30.121 -31.104 -7.672 1.00 55.24 150 VAL B O 1
ATOM 2267 N N . GLU B 2 151 ? 31.693 -29.523 -7.375 1.00 52.68 151 GLU B N 1
ATOM 2268 C CA . GLU B 2 151 ? 32.167 -29.651 -8.749 1.00 57.08 151 GLU B CA 1
ATOM 2269 C C . GLU B 2 151 ? 32.926 -30.955 -8.961 1.00 53.71 151 GLU B C 1
ATOM 2270 O O . GLU B 2 151 ? 32.936 -31.489 -10.076 1.00 57.14 151 GLU B O 1
ATOM 2276 N N . ASN B 2 152 ? 33.563 -31.482 -7.912 1.00 59.76 152 ASN B N 1
ATOM 2277 C CA . ASN B 2 152 ? 34.234 -32.772 -8.031 1.00 52.46 152 ASN B CA 1
ATOM 2278 C C . ASN B 2 152 ? 33.225 -33.909 -8.132 1.00 48.75 152 ASN B C 1
ATOM 2279 O O . ASN B 2 152 ? 33.388 -34.820 -8.952 1.00 54.20 152 ASN B O 1
ATOM 2284 N N . GLU B 2 153 ? 32.178 -33.874 -7.305 1.00 52.42 153 GLU B N 1
ATOM 2285 C CA . GLU B 2 153 ? 31.146 -34.904 -7.371 1.00 40.52 153 GLU B CA 1
ATOM 2286 C C . GLU B 2 153 ? 30.403 -34.850 -8.699 1.00 36.49 153 GLU B C 1
ATOM 2287 O O . GLU B 2 153 ? 30.002 -35.889 -9.239 1.00 41.86 153 GLU B O 1
ATOM 2293 N N . LEU B 2 154 ? 30.198 -33.644 -9.234 1.00 47.73 154 LEU B N 1
ATOM 2294 C CA . LEU B 2 154 ? 29.543 -33.510 -10.531 1.00 45.02 154 LEU B CA 1
ATOM 2295 C C . LEU B 2 154 ? 30.366 -34.169 -11.631 1.00 41.74 154 LEU B C 1
ATOM 2296 O O . LEU B 2 154 ? 29.814 -34.816 -12.529 1.00 41.65 154 LEU B O 1
ATOM 2301 N N . LYS B 2 155 ? 31.692 -34.016 -11.576 1.00 54.58 155 LYS B N 1
ATOM 2302 C CA . LYS B 2 155 ? 32.558 -34.677 -12.544 1.00 48.41 155 LYS B CA 1
ATOM 2303 C C . LYS B 2 155 ? 32.625 -36.182 -12.326 1.00 49.98 155 LYS B C 1
ATOM 2304 O O . LYS B 2 155 ? 32.934 -36.918 -13.270 1.00 52.48 155 LYS B O 1
ATOM 2310 N N . ASP B 2 156 ? 32.345 -36.654 -11.108 1.00 51.93 156 ASP B N 1
ATOM 2311 C CA . ASP B 2 156 ? 32.367 -38.090 -10.847 1.00 49.73 156 ASP B CA 1
ATOM 2312 C C . ASP B 2 156 ? 31.279 -38.818 -11.626 1.00 52.28 156 ASP B C 1
ATOM 2313 O O . ASP B 2 156 ? 31.419 -40.011 -11.920 1.00 74.76 156 ASP B O 1
ATOM 2318 N N . MET B 2 157 ? 30.196 -38.124 -11.968 1.00 37.21 157 MET B N 1
ATOM 2319 C CA . MET B 2 157 ? 29.140 -38.685 -12.799 1.00 53.65 157 MET B CA 1
ATOM 2320 C C . MET B 2 157 ? 29.458 -38.600 -14.286 1.00 57.74 157 MET B C 1
ATOM 2321 O O . MET B 2 157 ? 28.570 -38.840 -15.111 1.00 49.22 157 MET B O 1
ATOM 2326 N N . GLY B 2 158 ? 30.694 -38.260 -14.642 1.00 40.54 158 GLY B N 1
ATOM 2327 C CA . GLY B 2 158 ? 31.053 -38.090 -16.036 1.00 39.89 158 GLY B CA 1
ATOM 2328 C C . GLY B 2 158 ? 30.385 -36.914 -16.710 1.00 52.27 158 GLY B C 1
ATOM 2329 O O . GLY B 2 158 ? 30.053 -36.996 -17.897 1.00 57.02 158 GLY B O 1
ATOM 2330 N N . LEU B 2 159 ? 30.179 -35.818 -15.987 1.00 45.55 159 LEU B N 1
ATOM 2331 C CA . LEU B 2 159 ? 29.553 -34.623 -16.532 1.00 41.47 159 LEU B CA 1
ATOM 2332 C C . LEU B 2 159 ? 30.597 -33.545 -16.781 1.00 41.45 159 LEU B C 1
ATOM 2333 O O . LEU B 2 159 ? 31.541 -33.386 -16.001 1.00 52.10 159 LEU B O 1
ATOM 2338 N N . LYS B 2 160 ? 30.425 -32.808 -17.874 1.00 45.26 160 LYS B N 1
ATOM 2339 C CA . LYS B 2 160 ? 31.228 -31.615 -18.099 1.00 31.82 160 LYS B CA 1
ATOM 2340 C C . LYS B 2 160 ? 30.799 -30.530 -17.121 1.00 37.53 160 LYS B C 1
ATOM 2341 O O . LYS B 2 160 ? 29.606 -30.237 -16.987 1.00 45.94 160 LYS B O 1
ATOM 2347 N N . VAL B 2 161 ? 31.767 -29.937 -16.430 1.00 31.29 161 VAL B N 1
ATOM 2348 C CA . VAL B 2 161 ? 31.502 -28.906 -15.435 1.00 34.45 161 VAL B CA 1
ATOM 2349 C C . VAL B 2 161 ? 32.262 -27.651 -15.836 1.00 37.42 161 VAL B C 1
ATOM 2350 O O . VAL B 2 161 ? 33.499 -27.658 -15.891 1.00 40.27 161 VAL B O 1
ATOM 2354 N N . THR B 2 162 ? 31.525 -26.581 -16.115 1.00 39.94 162 THR B N 1
ATOM 2355 C CA . THR B 2 162 ? 32.097 -25.280 -16.436 1.00 39.91 162 THR B CA 1
ATOM 2356 C C . THR B 2 162 ? 31.701 -24.303 -15.339 1.00 41.44 162 THR B C 1
ATOM 2357 O O . THR B 2 162 ? 30.510 -24.118 -15.068 1.00 36.97 162 THR B O 1
ATOM 2361 N N . ARG B 2 163 ? 32.696 -23.682 -14.712 1.00 44.09 163 ARG B N 1
ATOM 2362 C CA . ARG B 2 163 ? 32.469 -22.755 -13.613 1.00 40.87 163 ARG B CA 1
ATOM 2363 C C . ARG B 2 163 ? 32.587 -21.322 -14.113 1.00 36.97 163 ARG B C 1
ATOM 2364 O O . ARG B 2 163 ? 33.591 -20.955 -14.733 1.00 62.55 163 ARG B O 1
ATOM 2372 N N . LEU B 2 164 ? 31.561 -20.521 -13.843 1.00 37.05 164 LEU B N 1
ATOM 2373 C CA . LEU B 2 164 ? 31.563 -19.091 -14.137 1.00 33.82 164 LEU B CA 1
ATOM 2374 C C . LEU B 2 164 ? 31.635 -18.369 -12.797 1.00 44.90 164 LEU B C 1
ATOM 2375 O O . LEU B 2 164 ? 30.631 -18.260 -12.086 1.00 47.60 164 LEU B O 1
ATOM 2380 N N . ALA B 2 165 ? 32.824 -17.882 -12.450 1.00 57.37 165 ALA B N 1
ATOM 2381 C CA . ALA B 2 165 ? 33.040 -17.300 -11.136 1.00 58.17 165 ALA B CA 1
ATOM 2382 C C . ALA B 2 165 ? 34.050 -16.167 -11.227 1.00 62.92 165 ALA B C 1
ATOM 2383 O O . ALA B 2 165 ? 34.907 -16.144 -12.114 1.00 60.12 165 ALA B O 1
ATOM 2385 N N . GLY B 2 166 ? 33.937 -15.230 -10.290 1.00 55.07 166 GLY B N 1
ATOM 2386 C CA . GLY B 2 166 ? 34.889 -14.147 -10.166 1.00 73.28 166 GLY B CA 1
ATOM 2387 C C . GLY B 2 166 ? 35.278 -13.920 -8.722 1.00 74.79 166 GLY B C 1
ATOM 2388 O O . GLY B 2 166 ? 34.879 -14.685 -7.839 1.00 62.53 166 GLY B O 1
ATOM 2389 N N . ASP B 2 167 ? 36.057 -12.871 -8.464 1.00 80.80 167 ASP B N 1
ATOM 2390 C CA . ASP B 2 167 ? 36.467 -12.567 -7.101 1.00 69.65 167 ASP B CA 1
ATOM 2391 C C . ASP B 2 167 ? 35.370 -11.890 -6.285 1.00 79.91 167 ASP B C 1
ATOM 2392 O O . ASP B 2 167 ? 35.532 -11.750 -5.068 1.00 76.17 167 ASP B O 1
ATOM 2397 N N . ASP B 2 168 ? 34.269 -11.479 -6.914 1.00 83.07 168 ASP B N 1
ATOM 2398 C CA . ASP B 2 168 ? 33.134 -10.903 -6.196 1.00 58.55 168 ASP B CA 1
ATOM 2399 C C . ASP B 2 168 ? 31.854 -11.138 -7.003 1.00 57.85 168 ASP B C 1
ATOM 2400 O O . ASP B 2 168 ? 31.831 -11.917 -7.961 1.00 63.83 168 ASP B O 1
ATOM 2405 N N . ARG B 2 169 ? 30.783 -10.454 -6.586 1.00 54.99 169 ARG B N 1
ATOM 2406 C CA . ARG B 2 169 ? 29.482 -10.511 -7.252 1.00 55.00 169 ARG B CA 1
ATOM 2407 C C . ARG B 2 169 ? 29.517 -9.905 -8.650 1.00 57.22 169 ARG B C 1
ATOM 2408 O O . ARG B 2 169 ? 28.921 -10.455 -9.584 1.00 56.94 169 ARG B O 1
ATOM 2416 N N . TYR B 2 170 ? 30.214 -8.784 -8.816 1.00 65.16 170 TYR B N 1
ATOM 2417 C CA . TYR B 2 170 ? 30.177 -8.066 -10.085 1.00 55.44 170 TYR B CA 1
ATOM 2418 C C . TYR B 2 170 ? 31.018 -8.756 -11.154 1.00 54.98 170 TYR B C 1
ATOM 2419 O O . TYR B 2 170 ? 30.624 -8.797 -12.326 1.00 51.10 170 TYR B O 1
ATOM 2428 N N . GLU B 2 171 ? 32.179 -9.295 -10.775 1.00 46.68 171 GLU B N 1
ATOM 2429 C CA . GLU B 2 171 ? 33.005 -10.016 -11.738 1.00 55.63 171 GLU B CA 1
ATOM 2430 C C . GLU B 2 171 ? 32.305 -11.282 -12.214 1.00 56.72 171 GLU B C 1
ATOM 2431 O O . GLU B 2 171 ? 32.222 -11.542 -13.420 1.00 55.40 171 GLU B O 1
ATOM 2437 N N . THR B 2 172 ? 31.786 -12.077 -11.274 1.00 34.84 172 THR B N 1
ATOM 2438 C CA . THR B 2 172 ? 31.080 -13.304 -11.633 1.00 59.06 172 THR B CA 1
ATOM 2439 C C . THR B 2 172 ? 29.900 -13.010 -12.548 1.00 49.97 172 THR B C 1
ATOM 2440 O O . THR B 2 172 ? 29.614 -13.776 -13.477 1.00 45.25 172 THR B O 1
ATOM 2444 N N . SER B 2 173 ? 29.210 -11.896 -12.304 1.00 43.33 173 SER B N 1
ATOM 2445 C CA . SER B 2 173 ? 28.084 -11.517 -13.148 1.00 37.15 173 SER B CA 1
ATOM 2446 C C . SER B 2 173 ? 28.529 -11.250 -14.578 1.00 37.36 173 SER B C 1
ATOM 2447 O O . SER B 2 173 ? 27.820 -11.592 -15.532 1.00 33.65 173 SER B O 1
ATOM 2450 N N . LEU B 2 174 ? 29.696 -10.625 -14.749 1.00 33.22 174 LEU B N 1
ATOM 2451 C CA . LEU B 2 174 ? 30.198 -10.368 -16.093 1.00 31.51 174 LEU B CA 1
ATOM 2452 C C . LEU B 2 174 ? 30.588 -11.659 -16.803 1.00 46.90 174 LEU B C 1
ATOM 2453 O O . LEU B 2 174 ? 30.482 -11.742 -18.032 1.00 49.04 174 LEU B O 1
ATOM 2458 N N . LYS B 2 175 ? 31.044 -12.668 -16.056 1.00 41.59 175 LYS B N 1
ATOM 2459 C CA . LYS B 2 175 ? 31.320 -13.966 -16.666 1.00 48.71 175 LYS B CA 1
ATOM 2460 C C . LYS B 2 175 ? 30.046 -14.597 -17.214 1.00 44.20 175 LYS B C 1
ATOM 2461 O O . LYS B 2 175 ? 30.050 -15.172 -18.309 1.00 50.95 175 LYS B O 1
ATOM 2467 N N . ILE B 2 176 ? 28.946 -14.502 -16.465 1.00 31.85 176 ILE B N 1
ATOM 2468 C CA . ILE B 2 176 ? 27.686 -15.080 -16.920 1.00 47.30 176 ILE B CA 1
ATOM 2469 C C . ILE B 2 176 ? 27.125 -14.291 -18.096 1.00 44.62 176 ILE B C 1
ATOM 2470 O O . ILE B 2 176 ? 26.624 -14.871 -19.067 1.00 48.40 176 ILE B O 1
ATOM 2475 N N . ALA B 2 177 ? 27.193 -12.958 -18.029 1.00 35.14 177 ALA B N 1
ATOM 2476 C CA . ALA B 2 177 ? 26.679 -12.135 -19.120 1.00 36.40 177 ALA B CA 1
ATOM 2477 C C . ALA B 2 177 ? 27.458 -12.374 -20.408 1.00 46.25 177 ALA B C 1
ATOM 2478 O O . ALA B 2 177 ? 26.869 -12.460 -21.492 1.00 32.36 177 ALA B O 1
ATOM 2480 N N . ASP B 2 178 ? 28.786 -12.484 -20.308 1.00 48.18 178 ASP B N 1
ATOM 2481 C CA . ASP B 2 178 ? 29.594 -12.763 -21.490 1.00 48.59 178 ASP B CA 1
ATOM 2482 C C . ASP B 2 178 ? 29.283 -14.137 -22.066 1.00 53.31 178 ASP B C 1
ATOM 2483 O O . ASP B 2 178 ? 29.409 -14.345 -23.279 1.00 61.21 178 ASP B O 1
ATOM 2488 N N . GLU B 2 179 ? 28.884 -15.085 -21.218 1.00 48.49 179 GLU B N 1
ATOM 2489 C CA . GLU B 2 179 ? 28.469 -16.390 -21.720 1.00 49.00 179 GLU B CA 1
ATOM 2490 C C . GLU B 2 179 ? 27.184 -16.282 -22.532 1.00 40.09 179 GLU B C 1
ATOM 2491 O O . GLU B 2 179 ? 27.014 -16.989 -23.533 1.00 58.76 179 GLU B O 1
ATOM 2497 N N . VAL B 2 180 ? 26.266 -15.408 -22.115 1.00 45.30 180 VAL B N 1
ATOM 2498 C CA . VAL B 2 180 ? 25.035 -15.203 -22.873 1.00 38.23 180 VAL B CA 1
ATOM 2499 C C . VAL B 2 180 ? 25.339 -14.552 -24.218 1.00 47.70 180 VAL B C 1
ATOM 2500 O O . VAL B 2 180 ? 24.920 -15.044 -25.272 1.00 40.93 180 VAL B O 1
ATOM 2504 N N . GLY B 2 181 ? 26.074 -13.453 -24.205 1.00 47.60 181 GLY B N 1
ATOM 2505 C CA . GLY B 2 181 ? 26.466 -12.798 -25.437 1.00 36.30 181 GLY B CA 1
ATOM 2506 C C . GLY B 2 181 ? 25.628 -11.568 -25.740 1.00 30.75 181 GLY B C 1
ATOM 2507 O O . GLY B 2 181 ? 24.422 -11.515 -25.471 1.00 56.64 181 GLY B O 1
ATOM 2508 N N . LEU B 2 182 ? 26.280 -10.556 -26.308 1.00 43.62 182 LEU B N 1
ATOM 2509 C CA . LEU B 2 182 ? 25.619 -9.317 -26.725 1.00 34.43 182 LEU B CA 1
ATOM 2510 C C . LEU B 2 182 ? 25.343 -9.358 -28.228 1.00 42.21 182 LEU B C 1
ATOM 2511 O O . LEU B 2 182 ? 25.893 -8.589 -29.017 1.00 61.51 182 LEU B O 1
ATOM 2516 N N . ASP B 2 183 ? 24.458 -10.274 -28.617 1.00 32.73 183 ASP B N 1
ATOM 2517 C CA . ASP B 2 183 ? 24.246 -10.599 -30.021 1.00 49.73 183 ASP B CA 1
ATOM 2518 C C . ASP B 2 183 ? 23.152 -9.764 -30.681 1.00 40.08 183 ASP B C 1
ATOM 2519 O O . ASP B 2 183 ? 22.699 -10.113 -31.777 1.00 43.15 183 ASP B O 1
ATOM 2524 N N . ASN B 2 184 ? 22.714 -8.673 -30.047 1.00 47.43 184 ASN B N 1
ATOM 2525 C CA . ASN B 2 184 ? 21.717 -7.815 -30.674 1.00 51.27 184 ASN B CA 1
ATOM 2526 C C . ASN B 2 184 ? 21.986 -6.328 -30.473 1.00 66.44 184 ASN B C 1
ATOM 2527 O O . ASN B 2 184 ? 21.090 -5.517 -30.744 1.00 57.13 184 ASN B O 1
ATOM 2532 N N . ASP B 2 185 ? 23.182 -5.943 -30.023 1.00 84.23 185 ASP B N 1
ATOM 2533 C CA . ASP B 2 185 ? 23.495 -4.548 -29.700 1.00 89.18 185 ASP B CA 1
ATOM 2534 C C . ASP B 2 185 ? 22.472 -3.975 -28.722 1.00 78.74 185 ASP B C 1
ATOM 2535 O O . ASP B 2 185 ? 22.101 -2.801 -28.787 1.00 83.07 185 ASP B O 1
ATOM 2540 N N . LYS B 2 186 ? 22.015 -4.822 -27.802 1.00 50.71 186 LYS B N 1
ATOM 2541 C CA . LYS B 2 186 ? 20.990 -4.453 -26.836 1.00 51.91 186 LYS B CA 1
ATOM 2542 C C . LYS B 2 186 ?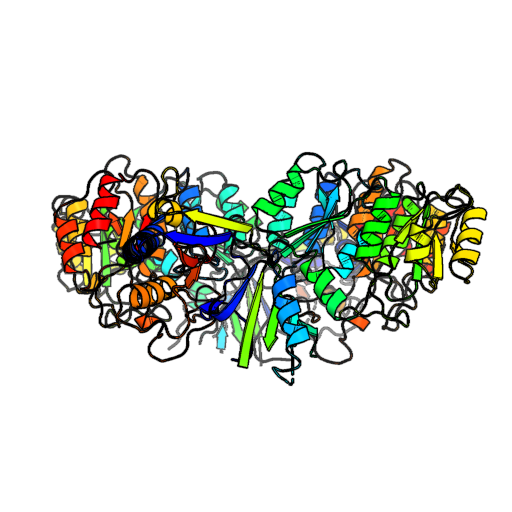 21.252 -5.214 -25.546 1.00 36.57 186 LYS B C 1
ATOM 2543 O O . LYS B 2 186 ? 21.478 -6.428 -25.578 1.00 43.39 186 LYS B O 1
ATOM 2549 N N . ALA B 2 187 ? 21.219 -4.504 -24.420 1.00 34.93 187 ALA B N 1
ATOM 2550 C CA . ALA B 2 187 ? 21.522 -5.095 -23.127 1.00 30.38 187 ALA B CA 1
ATOM 2551 C C . ALA B 2 187 ? 20.629 -4.483 -22.060 1.00 37.31 187 ALA B C 1
ATOM 2552 O O . ALA B 2 187 ? 19.982 -3.453 -22.270 1.00 33.49 187 ALA B O 1
ATOM 2554 N N . PHE B 2 188 ? 20.602 -5.138 -20.902 1.00 25.51 188 PHE B N 1
ATOM 2555 C CA . PHE B 2 188 ? 19.915 -4.643 -19.718 1.00 29.27 188 PHE B CA 1
ATOM 2556 C C . PHE B 2 188 ? 20.930 -4.492 -18.596 1.00 31.40 188 PHE B C 1
ATOM 2557 O O . PHE B 2 188 ? 21.737 -5.397 -18.360 1.00 30.14 188 PHE B O 1
ATOM 2565 N N . VAL B 2 189 ? 20.892 -3.353 -17.909 1.00 23.85 189 VAL B N 1
ATOM 2566 C CA . VAL B 2 189 ? 21.839 -3.037 -16.847 1.00 22.34 189 VAL B CA 1
ATOM 2567 C C . VAL B 2 189 ? 21.065 -2.807 -15.557 1.00 22.26 189 VAL B C 1
ATOM 2568 O O . VAL B 2 189 ? 20.104 -2.029 -15.534 1.00 41.85 189 VAL B O 1
ATOM 2572 N N . VAL B 2 190 ? 21.483 -3.487 -14.489 1.00 22.27 190 VAL B N 1
ATOM 2573 C CA . VAL B 2 190 ? 20.919 -3.304 -13.160 1.00 29.55 190 VAL B CA 1
ATOM 2574 C C . VAL B 2 190 ? 22.056 -2.981 -12.197 1.00 31.64 190 VAL B C 1
ATOM 2575 O O . VAL B 2 190 ? 23.235 -3.061 -12.541 1.00 38.17 190 VAL B O 1
ATOM 2579 N N . GLY B 2 191 ? 21.682 -2.598 -10.976 1.00 45.77 191 GLY B N 1
ATOM 2580 C CA . GLY B 2 191 ? 22.643 -2.252 -9.954 1.00 44.16 191 GLY B CA 1
ATOM 2581 C C . GLY B 2 191 ? 22.927 -3.406 -9.002 1.00 42.91 191 GLY B C 1
ATOM 2582 O O . GLY B 2 191 ? 22.305 -4.463 -9.055 1.00 29.86 191 GLY B O 1
ATOM 2583 N N . GLY B 2 192 ? 23.888 -3.168 -8.105 1.00 56.37 192 GLY B N 1
ATOM 2584 C CA . GLY B 2 192 ? 24.280 -4.177 -7.136 1.00 44.58 192 GLY B CA 1
ATOM 2585 C C . GLY B 2 192 ? 23.169 -4.595 -6.196 1.00 47.00 192 GLY B C 1
ATOM 2586 O O . GLY B 2 192 ? 23.257 -5.664 -5.582 1.00 54.22 192 GLY B O 1
ATOM 2587 N N . THR B 2 193 ? 22.126 -3.775 -6.065 1.00 58.91 193 THR B N 1
ATOM 2588 C CA . THR B 2 193 ? 20.972 -4.101 -5.242 1.00 65.56 193 THR B CA 1
ATOM 2589 C C . THR B 2 193 ? 19.698 -4.316 -6.045 1.00 56.81 193 THR B C 1
ATOM 2590 O O . THR B 2 193 ? 18.677 -4.696 -5.460 1.00 66.01 193 THR B O 1
ATOM 2594 N N . GLY B 2 194 ? 19.725 -4.088 -7.356 1.00 51.95 194 GLY B N 1
ATOM 2595 C CA . GLY B 2 194 ? 18.537 -4.233 -8.175 1.00 51.52 194 GLY B CA 1
ATOM 2596 C C . GLY B 2 194 ? 18.212 -5.670 -8.523 1.00 42.55 194 GLY B C 1
ATOM 2597 O O . GLY B 2 194 ? 18.023 -6.003 -9.697 1.00 34.96 194 GLY B O 1
ATOM 2598 N N . LEU B 2 195 ? 18.144 -6.533 -7.505 1.00 47.36 195 LEU B N 1
ATOM 2599 C CA . LEU B 2 195 ? 17.851 -7.941 -7.750 1.00 56.35 195 LEU B CA 1
ATOM 2600 C C . LEU B 2 195 ? 16.443 -8.119 -8.306 1.00 59.57 195 LEU B C 1
ATOM 2601 O O . LEU B 2 195 ? 16.226 -8.925 -9.219 1.00 48.17 195 LEU B O 1
ATOM 2606 N N . ALA B 2 196 ? 15.471 -7.381 -7.763 1.00 60.07 196 ALA B N 1
ATOM 2607 C CA . ALA B 2 196 ? 14.109 -7.454 -8.284 1.00 38.74 196 ALA B CA 1
ATOM 2608 C C . ALA B 2 196 ? 14.008 -6.853 -9.677 1.00 43.16 196 ALA B C 1
ATOM 2609 O O . ALA B 2 196 ? 13.147 -7.259 -10.464 1.00 42.26 196 ALA B O 1
ATOM 2611 N N . ASP B 2 197 ? 14.867 -5.882 -9.991 1.00 47.04 197 ASP B N 1
ATOM 2612 C CA . ASP B 2 197 ? 14.842 -5.263 -11.311 1.00 39.94 197 ASP B CA 1
ATOM 2613 C C . ASP B 2 197 ? 15.253 -6.247 -12.401 1.00 34.00 197 ASP B C 1
ATOM 2614 O O . ASP B 2 197 ? 14.655 -6.265 -13.483 1.00 30.34 197 ASP B O 1
ATOM 2619 N N . ALA B 2 198 ? 16.268 -7.074 -12.138 1.00 49.61 198 ALA B N 1
ATOM 2620 C CA . ALA B 2 198 ? 16.706 -8.035 -13.145 1.00 53.06 198 ALA B CA 1
ATOM 2621 C C . ALA B 2 198 ? 15.695 -9.161 -13.332 1.00 43.31 198 ALA B C 1
ATOM 2622 O O . ALA B 2 198 ? 15.655 -9.784 -14.399 1.00 35.81 198 ALA B O 1
ATOM 2624 N N . MET B 2 199 ? 14.882 -9.445 -12.312 1.00 26.57 199 MET B N 1
ATOM 2625 C CA . MET B 2 199 ? 13.846 -10.463 -12.461 1.00 34.82 199 MET B CA 1
ATOM 2626 C C . MET B 2 199 ? 12.703 -9.972 -13.339 1.00 39.96 199 MET B C 1
ATOM 2627 O O . MET B 2 199 ? 12.105 -10.757 -14.084 1.00 36.67 199 MET B O 1
ATOM 2632 N N . SER B 2 200 ? 12.373 -8.682 -13.253 1.00 32.86 200 SER B N 1
ATOM 2633 C CA . SER B 2 200 ? 11.345 -8.125 -14.125 1.00 32.47 200 SER B CA 1
ATOM 2634 C C . SER B 2 200 ? 11.759 -8.196 -15.588 1.00 29.65 200 SER B C 1
ATOM 2635 O O . SER B 2 200 ? 10.910 -8.386 -16.468 1.00 23.28 200 SER B O 1
ATOM 2638 N N . ILE B 2 201 ? 13.055 -8.056 -15.866 1.00 31.50 201 ILE B N 1
ATOM 2639 C CA . ILE B 2 201 ? 13.536 -8.020 -17.242 1.00 32.66 201 ILE B CA 1
ATOM 2640 C C . ILE B 2 201 ? 13.985 -9.383 -17.757 1.00 26.00 201 ILE B C 1
ATOM 2641 O O . ILE B 2 201 ? 14.152 -9.549 -18.974 1.00 30.35 201 ILE B O 1
ATOM 2646 N N . ALA B 2 202 ? 14.188 -10.359 -16.872 1.00 25.57 202 ALA B N 1
ATOM 2647 C CA . ALA B 2 202 ? 14.642 -11.681 -17.303 1.00 23.45 202 ALA B CA 1
ATOM 2648 C C . ALA B 2 202 ? 13.734 -12.338 -18.339 1.00 32.06 202 ALA B C 1
ATOM 2649 O O . ALA B 2 202 ? 14.261 -12.890 -19.322 1.00 34.79 202 ALA B O 1
ATOM 2651 N N . PRO B 2 203 ? 12.399 -12.344 -18.196 1.00 28.14 203 PRO B N 1
ATOM 2652 C CA . PRO B 2 203 ? 11.576 -13.070 -19.183 1.00 20.79 203 PRO B CA 1
ATOM 2653 C C . PRO B 2 203 ? 11.688 -12.526 -20.597 1.00 34.00 203 PRO B C 1
ATOM 2654 O O . PRO B 2 203 ? 11.753 -13.309 -21.552 1.00 26.97 203 PRO B O 1
ATOM 2658 N N . VAL B 2 204 ? 11.706 -11.203 -20.761 1.00 45.90 204 VAL B N 1
ATOM 2659 C CA . VAL B 2 204 ? 11.883 -10.640 -22.095 1.00 38.34 204 VAL B CA 1
ATOM 2660 C C . VAL B 2 204 ? 13.336 -10.769 -22.542 1.00 28.00 204 VAL B C 1
ATOM 2661 O O . VAL B 2 204 ? 13.610 -10.945 -23.735 1.00 29.60 204 VAL B O 1
ATOM 2665 N N . ALA B 2 205 ? 14.283 -10.699 -21.602 1.00 34.32 205 ALA B N 1
ATOM 2666 C CA . ALA B 2 205 ? 15.686 -10.908 -21.944 1.00 34.99 205 ALA B CA 1
ATOM 2667 C C . ALA B 2 205 ? 15.922 -12.322 -22.458 1.00 33.68 205 ALA B C 1
ATOM 2668 O O . ALA B 2 205 ? 16.733 -12.534 -23.366 1.00 34.16 205 ALA B O 1
ATOM 2670 N N . SER B 2 206 ? 15.219 -13.302 -21.891 1.00 22.10 206 SER B N 1
ATOM 2671 C CA . SER B 2 206 ? 15.362 -14.695 -22.292 1.00 29.44 206 SER B CA 1
ATOM 2672 C C . SER B 2 206 ? 14.648 -15.016 -23.599 1.00 29.72 206 SER B C 1
ATOM 2673 O O . SER B 2 206 ? 14.708 -16.164 -24.050 1.00 24.80 206 SER B O 1
ATOM 2676 N N . GLN B 2 207 ? 13.971 -14.045 -24.207 1.00 31.45 207 GLN B N 1
ATOM 2677 C CA . GLN B 2 207 ? 13.245 -14.297 -25.444 1.00 35.14 207 GLN B CA 1
ATOM 2678 C C . GLN B 2 207 ? 14.216 -14.468 -26.606 1.00 31.17 207 GLN B C 1
ATOM 2679 O O . GLN B 2 207 ? 15.082 -13.620 -26.836 1.00 37.85 207 GLN B O 1
ATOM 2685 N N . LEU B 2 208 ? 14.068 -15.570 -27.339 1.00 29.05 208 LEU B N 1
ATOM 2686 C CA . LEU B 2 208 ? 14.855 -15.811 -28.546 1.00 40.06 208 LEU B CA 1
ATOM 2687 C C . LEU B 2 208 ? 14.240 -14.983 -29.666 1.00 35.44 208 LEU B C 1
ATOM 2688 O O . LEU B 2 208 ? 13.201 -15.343 -30.224 1.00 37.06 208 LEU B O 1
ATOM 2693 N N . ARG B 2 209 ? 14.884 -13.868 -30.002 1.00 38.72 209 ARG B N 1
ATOM 2694 C CA . ARG B 2 209 ? 14.289 -12.854 -30.856 1.00 39.37 209 ARG B CA 1
ATOM 2695 C C . ARG B 2 209 ? 15.054 -12.705 -32.163 1.00 34.24 209 ARG B C 1
ATOM 2696 O O . ARG B 2 209 ? 16.266 -12.930 -32.228 1.00 37.90 209 ARG B O 1
ATOM 2704 N N . ASN B 2 210 ? 14.320 -12.317 -33.203 1.00 38.18 210 ASN B N 1
ATOM 2705 C CA . ASN B 2 210 ? 14.889 -11.944 -34.486 1.00 37.67 210 ASN B CA 1
ATOM 2706 C C . ASN B 2 210 ? 15.527 -10.558 -34.390 1.00 42.12 210 ASN B C 1
ATOM 2707 O O . ASN B 2 210 ? 15.305 -9.806 -33.437 1.00 50.90 210 ASN B O 1
ATOM 2712 N N . ALA B 2 211 ? 16.344 -10.225 -35.393 1.00 50.12 211 ALA B N 1
ATOM 2713 C CA . ALA B 2 211 ? 16.912 -8.882 -35.464 1.00 56.15 211 ALA B CA 1
ATOM 2714 C C . ALA B 2 211 ? 15.824 -7.824 -35.581 1.00 54.49 211 ALA B C 1
ATOM 2715 O O . ALA B 2 211 ? 15.998 -6.698 -35.100 1.00 51.45 211 ALA B O 1
ATOM 2717 N N . ASN B 2 212 ? 14.699 -8.164 -36.208 1.00 62.72 212 ASN B N 1
ATOM 2718 C CA . ASN B 2 212 ? 13.547 -7.277 -36.296 1.00 61.84 212 ASN B CA 1
ATOM 2719 C C . ASN B 2 212 ? 12.705 -7.275 -35.027 1.00 51.43 212 ASN B C 1
ATOM 2720 O O . ASN B 2 212 ? 11.574 -6.779 -35.052 1.00 55.18 212 ASN B O 1
ATOM 2725 N N . GLY B 2 213 ? 13.223 -7.820 -33.927 1.00 48.64 213 GLY B N 1
ATOM 2726 C CA . GLY B 2 213 ? 12.449 -7.926 -32.709 1.00 44.65 213 GLY B CA 1
ATOM 2727 C C . GLY B 2 213 ? 11.345 -8.954 -32.750 1.00 44.03 213 GLY B C 1
ATOM 2728 O O . GLY B 2 213 ? 10.562 -9.037 -31.799 1.00 42.13 213 GLY B O 1
ATOM 2729 N N . LYS B 2 214 ? 11.259 -9.743 -33.819 1.00 49.07 214 LYS B N 1
ATOM 2730 C CA . LYS B 2 214 ? 10.216 -10.744 -33.979 1.00 43.84 214 LYS B CA 1
ATOM 2731 C C . LYS B 2 214 ? 10.596 -12.037 -33.261 1.00 46.11 214 LYS B C 1
ATOM 2732 O O . LYS B 2 214 ? 11.733 -12.232 -32.826 1.00 61.09 214 LYS B O 1
ATOM 2738 N N . MET B 2 215 ? 9.621 -12.935 -33.153 1.00 46.44 215 MET B N 1
ATOM 2739 C CA . MET B 2 215 ? 9.832 -14.212 -32.486 1.00 38.05 215 MET B CA 1
ATOM 2740 C C . MET B 2 215 ? 10.516 -15.204 -33.418 1.00 42.17 215 MET B C 1
ATOM 2741 O O . MET B 2 215 ? 10.130 -15.348 -34.583 1.00 44.24 215 MET B O 1
ATOM 2746 N N . ASP B 2 216 ? 11.538 -15.887 -32.898 1.00 40.35 216 ASP B N 1
ATOM 2747 C CA . ASP B 2 216 ? 12.269 -16.887 -33.674 1.00 49.06 216 ASP B CA 1
ATOM 2748 C C . ASP B 2 216 ? 12.885 -17.866 -32.673 1.00 48.15 216 ASP B C 1
ATOM 2749 O O . ASP B 2 216 ? 13.893 -17.548 -32.039 1.00 43.60 216 ASP B O 1
ATOM 2754 N N . LEU B 2 217 ? 12.272 -19.039 -32.538 1.00 44.22 217 LEU B N 1
ATOM 2755 C CA . LEU B 2 217 ? 12.726 -20.042 -31.582 1.00 57.62 217 LEU B CA 1
ATOM 2756 C C . LEU B 2 217 ? 13.723 -21.024 -32.179 1.00 60.65 217 LEU B C 1
ATOM 2757 O O . LEU B 2 217 ? 14.194 -21.915 -31.465 1.00 58.32 217 LEU B O 1
ATOM 2762 N N . ALA B 2 218 ? 14.050 -20.891 -33.462 1.00 59.23 218 ALA B N 1
ATOM 2763 C CA . ALA B 2 218 ? 15.060 -21.731 -34.091 1.00 57.04 218 ALA B CA 1
ATOM 2764 C C . ALA B 2 218 ? 16.391 -21.021 -34.279 1.00 62.02 218 ALA B C 1
ATOM 2765 O O . ALA B 2 218 ? 17.440 -21.669 -34.220 1.00 86.82 218 ALA B O 1
ATOM 2767 N N . ASP B 2 219 ? 16.372 -19.705 -34.501 1.00 49.62 219 ASP B N 1
ATOM 2768 C CA . ASP B 2 219 ? 17.590 -18.933 -34.698 1.00 55.01 219 ASP B CA 1
ATOM 2769 C C . ASP B 2 219 ? 17.703 -17.718 -33.788 1.00 49.15 219 ASP B C 1
ATOM 2770 O O . ASP B 2 219 ? 18.767 -17.088 -33.769 1.00 56.43 219 ASP B O 1
ATOM 2775 N N . GLY B 2 220 ? 16.659 -17.374 -33.038 1.00 44.28 220 GLY B N 1
ATOM 2776 C CA . GLY B 2 220 ? 16.680 -16.157 -32.255 1.00 45.08 220 GLY B CA 1
ATOM 2777 C C . GLY B 2 220 ? 17.678 -16.205 -31.115 1.00 39.79 220 GLY B C 1
ATOM 2778 O O . GLY B 2 220 ? 18.151 -17.261 -30.695 1.00 25.68 220 GLY B O 1
ATOM 2779 N N . ASP B 2 221 ? 17.995 -15.018 -30.603 1.00 46.89 221 ASP B N 1
ATOM 2780 C CA . ASP B 2 221 ? 19.009 -14.850 -29.576 1.00 37.93 221 ASP B CA 1
ATOM 2781 C C . ASP B 2 221 ? 18.425 -14.086 -28.396 1.00 26.38 221 ASP B C 1
ATOM 2782 O O . ASP B 2 221 ? 17.532 -13.251 -28.558 1.00 33.07 221 ASP B O 1
ATOM 2787 N N . ALA B 2 222 ? 18.941 -14.384 -27.206 1.00 33.07 222 ALA B N 1
ATOM 2788 C CA . ALA B 2 222 ? 18.491 -13.740 -25.983 1.00 32.92 222 ALA B CA 1
ATOM 2789 C C . ALA B 2 222 ? 19.249 -12.430 -25.762 1.00 35.06 222 ALA B C 1
ATOM 2790 O O . ALA B 2 222 ? 20.107 -12.033 -26.553 1.00 41.83 222 ALA B O 1
ATOM 2792 N N . THR B 2 223 ? 18.924 -11.747 -24.666 1.00 27.90 223 THR B N 1
ATOM 2793 C CA . THR B 2 223 ? 19.552 -10.488 -24.305 1.00 29.15 223 THR B CA 1
ATOM 2794 C C . THR B 2 223 ? 20.166 -10.600 -22.915 1.00 22.43 223 THR B C 1
ATOM 2795 O O . THR B 2 223 ? 19.480 -11.026 -21.975 1.00 28.35 223 THR B O 1
ATOM 2799 N N . PRO B 2 224 ? 21.433 -10.242 -22.739 1.00 25.41 224 PRO B N 1
ATOM 2800 C CA . PRO B 2 224 ? 22.091 -10.427 -21.443 1.00 25.73 224 PRO B CA 1
ATOM 2801 C C . PRO B 2 224 ? 21.715 -9.336 -20.446 1.00 29.43 224 PRO B C 1
ATOM 2802 O O . PRO B 2 224 ? 21.093 -8.327 -20.779 1.00 40.73 224 PRO B O 1
ATOM 2806 N N . ILE B 2 225 ? 22.107 -9.571 -19.193 1.00 26.45 225 ILE B N 1
ATOM 2807 C CA . ILE B 2 225 ? 21.896 -8.635 -18.094 1.00 27.32 225 ILE B CA 1
ATOM 2808 C C . ILE B 2 225 ? 23.214 -8.454 -17.352 1.00 35.79 225 ILE B C 1
ATOM 2809 O O . ILE B 2 225 ? 23.982 -9.409 -17.192 1.00 36.62 225 ILE B O 1
ATOM 2814 N N . VAL B 2 226 ? 23.476 -7.228 -16.903 1.00 39.56 226 VAL B N 1
ATOM 2815 C CA . VAL B 2 226 ? 24.693 -6.890 -16.171 1.00 29.79 226 VAL B CA 1
ATOM 2816 C C . VAL B 2 226 ? 24.306 -6.149 -14.899 1.00 38.82 226 VAL B C 1
ATOM 2817 O O . VAL B 2 226 ? 23.473 -5.237 -14.937 1.00 43.83 226 VAL B O 1
ATOM 2821 N N . VAL B 2 227 ? 24.906 -6.543 -13.777 1.00 30.31 227 VAL B N 1
ATOM 2822 C CA . VAL B 2 227 ? 24.768 -5.831 -12.511 1.00 35.77 227 VAL B CA 1
ATOM 2823 C C . VAL B 2 227 ? 26.082 -5.119 -12.217 1.00 39.41 227 VAL B C 1
ATOM 2824 O O . VAL B 2 227 ? 27.152 -5.740 -12.239 1.00 49.09 227 VAL B O 1
ATOM 2828 N N . VAL B 2 228 ? 25.998 -3.816 -11.956 1.00 41.22 228 VAL B N 1
ATOM 2829 C CA . VAL B 2 228 ? 27.167 -2.969 -11.766 1.00 34.45 228 VAL B CA 1
ATOM 2830 C C . VAL B 2 228 ? 27.087 -2.310 -10.393 1.00 42.89 228 VAL B C 1
ATOM 2831 O O . VAL B 2 228 ? 26.092 -2.421 -9.677 1.00 54.32 228 VAL B O 1
ATOM 2835 N N . ASP B 2 229 ? 28.167 -1.619 -10.034 1.00 51.11 229 ASP B N 1
ATOM 2836 C CA . ASP B 2 229 ? 28.251 -0.877 -8.777 1.00 59.37 229 ASP B CA 1
ATOM 2837 C C . ASP B 2 229 ? 27.540 0.455 -8.970 1.00 65.95 229 ASP B C 1
ATOM 2838 O O . ASP B 2 229 ? 28.118 1.433 -9.444 1.00 63.26 229 ASP B O 1
ATOM 2843 N N . GLY B 2 230 ? 26.259 0.495 -8.594 1.00 67.88 230 GLY B N 1
ATOM 2844 C CA . GLY B 2 230 ? 25.483 1.714 -8.734 1.00 55.13 230 GLY B CA 1
ATOM 2845 C C . GLY B 2 230 ? 25.784 2.775 -7.701 1.00 39.79 230 GLY B C 1
ATOM 2846 O O . GLY B 2 230 ? 25.453 3.945 -7.917 1.00 52.99 230 GLY B O 1
ATOM 2847 N N . LYS B 2 231 ? 26.402 2.397 -6.586 1.00 39.96 231 LYS B N 1
ATOM 2848 C CA . LYS B 2 231 ? 26.756 3.345 -5.530 1.00 55.22 231 LYS B CA 1
ATOM 2849 C C . LYS B 2 231 ? 28.146 3.934 -5.753 1.00 67.80 231 LYS B C 1
ATOM 2850 O O . LYS B 2 231 ? 29.016 3.878 -4.885 1.00 87.35 231 LYS B O 1
ATOM 2856 N N . ALA B 2 232 ? 28.362 4.510 -6.934 1.00 50.09 232 ALA B N 1
ATOM 2857 C CA . ALA B 2 232 ? 29.654 5.072 -7.296 1.00 62.87 232 ALA B CA 1
ATOM 2858 C C . ALA B 2 232 ? 29.432 6.242 -8.245 1.00 64.66 232 ALA B C 1
ATOM 2859 O O . ALA B 2 232 ? 28.298 6.568 -8.608 1.00 71.29 232 ALA B O 1
ATOM 2861 N N . LYS B 2 233 ? 30.533 6.876 -8.649 1.00 54.91 233 LYS B N 1
ATOM 2862 C CA . LYS B 2 233 ? 30.473 8.007 -9.568 1.00 72.80 233 LYS B CA 1
ATOM 2863 C C . LYS B 2 233 ? 30.656 7.572 -11.019 1.00 69.00 233 LYS B C 1
ATOM 2864 O O . LYS B 2 233 ? 29.846 7.925 -11.882 1.00 80.19 233 LYS B O 1
ATOM 2870 N N . THR B 2 234 ? 31.711 6.817 -11.304 1.00 61.16 234 THR B N 1
ATOM 2871 C CA . THR B 2 234 ? 31.946 6.259 -12.624 1.00 68.36 234 THR B CA 1
ATOM 2872 C C . THR B 2 234 ? 31.563 4.779 -12.626 1.00 63.59 234 THR B C 1
ATOM 2873 O O . THR B 2 234 ? 31.012 4.254 -11.653 1.00 48.14 234 THR B O 1
ATOM 2877 N N . ILE B 2 235 ? 31.852 4.093 -13.730 1.00 62.09 235 ILE B N 1
ATOM 2878 C CA . ILE B 2 235 ? 31.601 2.664 -13.841 1.00 64.41 235 ILE B CA 1
ATOM 2879 C C . ILE B 2 235 ? 32.928 1.952 -14.075 1.00 64.30 235 ILE B C 1
ATOM 2880 O O . ILE B 2 235 ? 33.899 2.533 -14.565 1.00 50.35 235 ILE B O 1
ATOM 2885 N N . ASN B 2 236 ? 32.957 0.674 -13.703 1.00 69.24 236 ASN B N 1
ATOM 2886 C CA . ASN B 2 236 ? 34.186 -0.105 -13.759 1.00 69.54 236 ASN B CA 1
ATOM 2887 C C . ASN B 2 236 ? 34.658 -0.271 -15.199 1.00 65.22 236 ASN B C 1
ATOM 2888 O O . ASN B 2 236 ? 33.861 -0.300 -16.140 1.00 75.11 236 ASN B O 1
ATOM 2893 N N . ASP B 2 237 ? 35.979 -0.381 -15.363 1.00 46.32 237 ASP B N 1
ATOM 2894 C CA . ASP B 2 237 ? 36.546 -0.568 -16.695 1.00 58.34 237 ASP B CA 1
ATOM 2895 C C . ASP B 2 237 ? 36.114 -1.893 -17.308 1.00 63.04 237 ASP B C 1
ATOM 2896 O O . ASP B 2 237 ? 36.048 -2.016 -18.537 1.00 66.16 237 ASP B O 1
ATOM 2901 N N . ASP B 2 238 ? 35.825 -2.896 -16.475 1.00 64.06 238 ASP B N 1
ATOM 2902 C CA . ASP B 2 238 ? 35.310 -4.159 -16.993 1.00 67.34 238 ASP B CA 1
ATOM 2903 C C . ASP B 2 238 ? 33.908 -3.989 -17.565 1.00 59.48 238 ASP B C 1
ATOM 2904 O O . ASP B 2 238 ? 33.576 -4.581 -18.599 1.00 60.76 238 ASP B O 1
ATOM 2909 N N . VAL B 2 239 ? 33.070 -3.187 -16.905 1.00 53.92 239 VAL B N 1
ATOM 2910 C CA . VAL B 2 239 ? 31.718 -2.950 -17.401 1.00 40.25 239 VAL B CA 1
ATOM 2911 C C . VAL B 2 239 ? 31.757 -2.164 -18.707 1.00 47.40 239 VAL B C 1
ATOM 2912 O O . VAL B 2 239 ? 30.970 -2.424 -19.626 1.00 47.83 239 VAL B O 1
ATOM 2916 N N . LYS B 2 240 ? 32.670 -1.194 -18.812 1.00 49.47 240 LYS B N 1
ATOM 2917 C CA . LYS B 2 240 ? 32.789 -0.420 -20.045 1.00 41.96 240 LYS B CA 1
ATOM 2918 C C . LYS B 2 240 ? 33.147 -1.313 -21.224 1.00 49.98 240 LYS B C 1
ATOM 2919 O O . LYS B 2 240 ? 32.572 -1.182 -22.311 1.00 41.53 240 LYS B O 1
ATOM 2925 N N . ASP B 2 241 ? 34.095 -2.232 -21.026 1.00 48.81 241 ASP B N 1
ATOM 2926 C CA . ASP B 2 241 ? 34.569 -3.062 -22.127 1.00 49.35 241 ASP B CA 1
ATOM 2927 C C . ASP B 2 241 ? 33.495 -4.023 -22.618 1.00 55.50 241 ASP B C 1
ATOM 2928 O O . ASP B 2 241 ? 33.497 -4.400 -23.795 1.00 67.39 241 ASP B O 1
ATOM 2933 N N . PHE B 2 242 ? 32.575 -4.432 -21.742 1.00 50.59 242 PHE B N 1
ATOM 2934 C CA . PHE B 2 242 ? 31.517 -5.339 -22.169 1.00 37.65 242 PHE B CA 1
ATOM 2935 C C . PHE B 2 242 ? 30.425 -4.601 -22.935 1.00 61.66 242 PHE B C 1
ATOM 2936 O O . PHE B 2 242 ? 29.980 -5.060 -23.992 1.00 73.29 242 PHE B O 1
ATOM 2944 N N . LEU B 2 243 ? 29.984 -3.452 -22.421 1.00 51.75 243 LEU B N 1
ATOM 2945 C CA . LEU B 2 243 ? 28.914 -2.675 -23.048 1.00 37.32 243 LEU B CA 1
ATOM 2946 C C . LEU B 2 243 ? 29.532 -1.781 -24.116 1.00 68.44 243 LEU B C 1
ATOM 2947 O O . LEU B 2 243 ? 29.925 -0.643 -23.858 1.00 77.50 243 LEU B O 1
ATOM 2952 N N . ASP B 2 244 ? 29.618 -2.307 -25.335 1.00 67.01 244 ASP B N 1
ATOM 2953 C CA . ASP B 2 244 ? 30.178 -1.587 -26.471 1.00 74.71 244 ASP B CA 1
ATOM 2954 C C . ASP B 2 244 ? 29.127 -1.482 -27.566 1.00 101.82 244 ASP B C 1
ATOM 2955 O O . ASP B 2 244 ? 28.533 -2.492 -27.958 1.00 98.40 244 ASP B O 1
ATOM 2960 N N . ASP B 2 245 ? 28.895 -0.261 -28.045 1.00 87.40 245 ASP B N 1
ATOM 2961 C CA . ASP B 2 245 ? 27.963 0.043 -29.128 1.00 79.33 245 ASP B CA 1
ATOM 2962 C C . ASP B 2 245 ? 26.525 -0.333 -28.795 1.00 86.22 245 ASP B C 1
ATOM 2963 O O . ASP B 2 245 ? 25.665 -0.308 -29.682 1.00 92.44 245 ASP B O 1
ATOM 2968 N N . SER B 2 246 ? 26.234 -0.672 -27.543 1.00 79.74 246 SER B N 1
ATOM 2969 C CA . SER B 2 246 ? 24.959 -1.274 -27.185 1.00 83.54 246 SER B CA 1
ATOM 2970 C C . SER B 2 246 ? 23.915 -0.220 -26.840 1.00 62.24 246 SER B C 1
ATOM 2971 O O . SER B 2 246 ? 24.227 0.841 -26.291 1.00 54.10 246 SER B O 1
ATOM 2974 N N . GLN B 2 247 ? 22.661 -0.532 -27.169 1.00 65.27 247 GLN B N 1
ATOM 2975 C CA . GLN B 2 247 ? 21.507 0.257 -26.739 1.00 56.65 247 GLN B CA 1
ATOM 2976 C C . GLN B 2 247 ? 21.071 -0.303 -25.391 1.00 49.44 247 GLN B C 1
ATOM 2977 O O . GLN B 2 247 ? 20.275 -1.238 -25.306 1.00 71.43 247 GLN B O 1
ATOM 2983 N N . VAL B 2 248 ? 21.611 0.270 -24.324 1.00 40.11 248 VAL B N 1
ATOM 2984 C CA . VAL B 2 248 ? 21.406 -0.259 -22.981 1.00 24.81 248 VAL B CA 1
ATOM 2985 C C . VAL B 2 248 ? 20.071 0.227 -22.437 1.00 28.80 248 VAL B C 1
ATOM 2986 O O . VAL B 2 248 ? 19.724 1.409 -22.555 1.00 47.20 248 VAL B O 1
ATOM 2990 N N . ASP B 2 249 ? 19.308 -0.690 -21.847 1.00 40.96 249 ASP B N 1
ATOM 2991 C CA . ASP B 2 249 ? 18.066 -0.366 -21.154 1.00 32.04 249 ASP B CA 1
ATOM 2992 C C . ASP B 2 249 ? 18.305 -0.538 -19.659 1.00 29.22 249 ASP B C 1
ATOM 2993 O O . ASP B 2 249 ? 18.480 -1.663 -19.179 1.00 26.23 249 ASP B O 1
ATOM 2998 N N . ILE B 2 250 ? 18.317 0.572 -18.929 1.00 25.56 250 ILE B N 1
ATOM 2999 C CA . ILE B 2 250 ? 18.465 0.523 -17.480 1.00 24.03 250 ILE B CA 1
ATOM 3000 C C . ILE B 2 250 ? 17.115 0.200 -16.859 1.00 37.15 250 ILE B C 1
ATOM 3001 O O . ILE B 2 250 ? 16.115 0.876 -17.129 1.00 42.94 250 ILE B O 1
ATOM 3006 N N . ILE B 2 251 ? 17.077 -0.839 -16.034 1.00 30.62 251 ILE B N 1
ATOM 3007 C CA . ILE B 2 251 ? 15.876 -1.220 -15.304 1.00 24.69 251 ILE B CA 1
ATOM 3008 C C . ILE B 2 251 ? 16.175 -0.998 -13.827 1.00 38.19 251 ILE B C 1
ATOM 3009 O O . ILE B 2 251 ? 17.042 -1.666 -13.251 1.00 40.82 251 ILE B O 1
ATOM 3014 N N . GLY B 2 252 ? 15.473 -0.045 -13.218 1.00 29.54 252 GLY B N 1
ATOM 3015 C CA . GLY B 2 252 ? 15.727 0.325 -11.839 1.00 31.22 252 GLY B CA 1
ATOM 3016 C C . GLY B 2 252 ? 15.871 1.822 -11.655 1.00 51.64 252 GLY B C 1
ATOM 3017 O O . GLY B 2 252 ? 16.226 2.538 -12.597 1.00 34.85 252 GLY B O 1
ATOM 3018 N N . GLY B 2 253 ? 15.604 2.307 -10.446 1.00 65.60 253 GLY B N 1
ATOM 3019 C CA . GLY B 2 253 ? 15.643 3.725 -10.162 1.00 68.69 253 GLY B CA 1
ATOM 3020 C C . GLY B 2 253 ? 17.054 4.242 -9.951 1.00 62.88 253 GLY B C 1
ATOM 3021 O O . GLY B 2 253 ? 18.051 3.541 -10.135 1.00 52.10 253 GLY B O 1
ATOM 3022 N N . GLU B 2 254 ? 17.128 5.514 -9.557 1.00 66.38 254 GLU B N 1
ATOM 3023 C CA . GLU B 2 254 ? 18.408 6.173 -9.333 1.00 59.81 254 GLU B CA 1
ATOM 3024 C C . GLU B 2 254 ? 19.086 5.741 -8.039 1.00 64.41 254 GLU B C 1
ATOM 3025 O O . GLU B 2 254 ? 20.269 6.043 -7.852 1.00 57.69 254 GLU B O 1
ATOM 3031 N N . ASN B 2 255 ? 18.375 5.058 -7.141 1.00 57.41 255 ASN B N 1
ATOM 3032 C CA . ASN B 2 255 ? 18.992 4.591 -5.907 1.00 51.60 255 ASN B CA 1
ATOM 3033 C C . ASN B 2 255 ? 19.829 3.333 -6.107 1.00 65.01 255 ASN B C 1
ATOM 3034 O O . ASN B 2 255 ? 20.705 3.052 -5.283 1.00 63.72 255 ASN B O 1
ATOM 3039 N N . SER B 2 256 ? 19.582 2.576 -7.176 1.00 65.00 256 SER B N 1
ATOM 3040 C CA . SER B 2 256 ? 20.389 1.411 -7.514 1.00 57.89 256 SER B CA 1
ATOM 3041 C C . SER B 2 256 ? 21.290 1.631 -8.717 1.00 45.15 256 SER B C 1
ATOM 3042 O O . SER B 2 256 ? 22.384 1.065 -8.764 1.00 62.13 256 SER B O 1
ATOM 3045 N N . VAL B 2 257 ? 20.853 2.427 -9.690 1.00 42.49 257 VAL B N 1
ATOM 3046 C CA . VAL B 2 257 ? 21.677 2.846 -10.820 1.00 46.46 257 VAL B CA 1
ATOM 3047 C C . VAL B 2 257 ? 21.614 4.368 -10.835 1.00 54.45 257 VAL B C 1
ATOM 3048 O O . VAL B 2 257 ? 20.668 4.951 -11.376 1.00 55.49 257 VAL B O 1
ATOM 3052 N N . SER B 2 258 ? 22.617 5.014 -10.247 1.00 50.43 258 SER B N 1
ATOM 3053 C CA . SER B 2 258 ? 22.576 6.454 -10.048 1.00 51.86 258 SER B CA 1
ATOM 3054 C C . SER B 2 258 ? 22.644 7.198 -11.379 1.00 56.96 258 SER B C 1
ATOM 3055 O O . SER B 2 258 ? 23.018 6.645 -12.417 1.00 52.26 258 SER B O 1
ATOM 3058 N N . LYS B 2 259 ? 22.259 8.477 -11.333 1.00 58.64 259 LYS B N 1
ATOM 3059 C CA . LYS B 2 259 ? 22.376 9.329 -12.512 1.00 49.57 259 LYS B CA 1
ATOM 3060 C C . LYS B 2 259 ? 23.825 9.448 -12.964 1.00 52.65 259 LYS B C 1
ATOM 3061 O O . LYS B 2 259 ? 24.091 9.607 -14.162 1.00 47.05 259 LYS B O 1
ATOM 3067 N N . ASP B 2 260 ? 24.771 9.377 -12.024 1.00 55.42 260 ASP B N 1
ATOM 3068 C CA . ASP B 2 260 ? 26.180 9.321 -12.394 1.00 58.29 260 ASP B CA 1
ATOM 3069 C C . ASP B 2 260 ? 26.478 8.072 -13.212 1.00 66.51 260 ASP B C 1
ATOM 3070 O O . ASP B 2 260 ? 27.181 8.136 -14.228 1.00 56.68 260 ASP B O 1
ATOM 3075 N N . VAL B 2 261 ? 25.948 6.924 -12.783 1.00 53.71 261 VAL B N 1
ATOM 3076 C CA . VAL B 2 261 ? 26.139 5.683 -13.527 1.00 32.07 261 VAL B CA 1
ATOM 3077 C C . VAL B 2 261 ? 25.438 5.752 -14.877 1.00 46.50 261 VAL B C 1
ATOM 3078 O O . VAL B 2 261 ? 25.979 5.303 -15.895 1.00 40.11 261 VAL B O 1
ATOM 3082 N N . GLU B 2 262 ? 24.223 6.305 -14.908 1.00 51.42 262 GLU B N 1
ATOM 3083 C CA . GLU B 2 262 ? 23.483 6.413 -16.163 1.00 39.00 262 GLU B CA 1
ATOM 3084 C C . GLU B 2 262 ? 24.233 7.275 -17.171 1.00 54.65 262 GLU B C 1
ATOM 3085 O O . GLU B 2 262 ? 24.353 6.914 -18.348 1.00 48.35 262 GLU B O 1
ATOM 3091 N N . ASN B 2 263 ? 24.745 8.425 -16.725 1.00 46.33 263 ASN B N 1
ATOM 3092 C CA . ASN B 2 263 ? 25.537 9.268 -17.612 1.00 46.69 263 ASN B CA 1
ATOM 3093 C C . ASN B 2 263 ? 26.847 8.594 -17.994 1.00 40.31 263 ASN B C 1
ATOM 3094 O O . ASN B 2 263 ? 27.340 8.789 -19.111 1.00 47.72 263 ASN B O 1
ATOM 3099 N N . ALA B 2 264 ? 27.424 7.805 -17.084 1.00 41.82 264 ALA B N 1
ATOM 3100 C CA . ALA B 2 264 ? 28.620 7.040 -17.420 1.00 46.53 264 ALA B CA 1
ATOM 3101 C C . ALA B 2 264 ? 28.330 6.020 -18.513 1.00 47.59 264 ALA B C 1
ATOM 3102 O O . ALA B 2 264 ? 29.156 5.808 -19.408 1.00 45.38 264 ALA B O 1
ATOM 3104 N N . ILE B 2 265 ? 27.164 5.373 -18.452 1.00 43.51 265 ILE B N 1
ATOM 3105 C CA . ILE B 2 265 ? 26.770 4.453 -19.515 1.00 52.27 265 ILE B CA 1
ATOM 3106 C C . ILE B 2 265 ? 26.504 5.217 -20.805 1.00 50.53 265 ILE B C 1
ATOM 3107 O O . ILE B 2 265 ? 26.831 4.747 -21.902 1.00 47.02 265 ILE B O 1
ATOM 3112 N N . ASP B 2 266 ? 25.913 6.411 -20.696 1.00 39.15 266 ASP B N 1
ATOM 3113 C CA . ASP B 2 266 ? 25.749 7.264 -21.868 1.00 48.07 266 ASP B CA 1
ATOM 3114 C C . ASP B 2 266 ? 27.102 7.639 -22.460 1.00 55.89 266 ASP B C 1
ATOM 3115 O O . ASP B 2 266 ? 27.267 7.671 -23.686 1.00 59.98 266 ASP B O 1
ATOM 3120 N N . ASP B 2 267 ? 28.083 7.924 -21.601 1.00 42.01 267 ASP B N 1
ATOM 3121 C CA . ASP B 2 267 ? 29.423 8.256 -22.065 1.00 40.34 267 ASP B CA 1
ATOM 3122 C C . ASP B 2 267 ? 30.178 7.042 -22.590 1.00 46.86 267 ASP B C 1
ATOM 3123 O O . ASP B 2 267 ? 31.153 7.211 -23.329 1.00 83.31 267 ASP B O 1
ATOM 3128 N N . ALA B 2 268 ? 29.758 5.830 -22.227 1.00 50.69 268 ALA B N 1
ATOM 3129 C CA . ALA B 2 268 ? 30.478 4.620 -22.602 1.00 44.30 268 ALA B CA 1
ATOM 3130 C C . ALA B 2 268 ? 29.836 3.861 -23.755 1.00 58.31 268 ALA B C 1
ATOM 3131 O O . ALA B 2 268 ? 30.464 2.942 -24.292 1.00 88.08 268 ALA B O 1
ATOM 3133 N N . THR B 2 269 ? 28.613 4.214 -24.151 1.00 56.38 269 THR B N 1
ATOM 3134 C CA . THR B 2 269 ? 27.920 3.518 -25.225 1.00 66.42 269 THR B CA 1
ATOM 3135 C C . THR B 2 269 ? 27.553 4.403 -26.406 1.00 61.72 269 THR B C 1
ATOM 3136 O O . THR B 2 269 ? 27.231 3.868 -27.473 1.00 63.78 269 THR B O 1
ATOM 3140 N N . GLY B 2 270 ? 27.587 5.724 -26.253 1.00 65.70 270 GLY B N 1
ATOM 3141 C CA . GLY B 2 270 ? 27.235 6.619 -27.332 1.00 73.06 270 GLY B CA 1
ATOM 3142 C C . GLY B 2 270 ? 25.751 6.796 -27.557 1.00 55.68 270 GLY B C 1
ATOM 3143 O O . GLY B 2 270 ? 25.364 7.541 -28.467 1.00 56.19 270 GLY B O 1
ATOM 3144 N N . LYS B 2 271 ? 24.911 6.139 -26.763 1.00 58.79 271 LYS B N 1
ATOM 3145 C CA . LYS B 2 271 ? 23.465 6.240 -26.872 1.00 49.64 271 LYS B CA 1
ATOM 3146 C C . LYS B 2 271 ? 22.885 6.465 -25.485 1.00 50.29 271 LYS B C 1
ATOM 3147 O O . LYS B 2 271 ? 23.369 5.892 -24.504 1.00 45.24 271 LYS B O 1
ATOM 3153 N N . SER B 2 272 ? 21.860 7.300 -25.405 1.00 50.24 272 SER B N 1
ATOM 3154 C CA . SER B 2 272 ? 21.208 7.553 -24.126 1.00 52.70 272 SER B CA 1
ATOM 3155 C C . SER B 2 272 ? 20.492 6.290 -23.666 1.00 45.85 272 SER B C 1
ATOM 3156 O O . SER B 2 272 ? 19.652 5.763 -24.407 1.00 37.13 272 SER B O 1
ATOM 3159 N N . PRO B 2 273 ? 20.801 5.761 -22.482 1.00 40.21 273 PRO B N 1
ATOM 3160 C CA . PRO B 2 273 ? 20.100 4.558 -22.013 1.00 41.64 273 PRO B CA 1
ATOM 3161 C C . PRO B 2 273 ? 18.607 4.811 -21.875 1.00 44.92 273 PRO B C 1
ATOM 3162 O O . PRO B 2 273 ? 18.175 5.882 -21.445 1.00 51.93 273 PRO B O 1
ATOM 3166 N N . ASP B 2 274 ? 17.817 3.807 -22.248 1.00 45.72 274 ASP B N 1
ATOM 3167 C CA . ASP B 2 274 ? 16.362 3.875 -22.134 1.00 35.96 274 ASP B CA 1
ATOM 3168 C C . ASP B 2 274 ? 15.975 3.314 -20.772 1.00 32.69 274 ASP B C 1
ATOM 3169 O O . ASP B 2 274 ? 15.845 2.099 -20.600 1.00 47.98 274 ASP B O 1
ATOM 3174 N N . ARG B 2 275 ? 15.796 4.200 -19.797 1.00 33.39 275 ARG B N 1
ATOM 3175 C CA . ARG B 2 275 ? 15.482 3.778 -18.440 1.00 27.98 275 ARG B CA 1
ATOM 3176 C C . ARG B 2 275 ? 14.013 3.391 -18.329 1.00 29.64 275 ARG B C 1
ATOM 3177 O O . ARG B 2 275 ? 13.125 4.173 -18.682 1.00 42.39 275 ARG B O 1
ATOM 3185 N N . TYR B 2 276 ? 13.764 2.179 -17.843 1.00 40.69 276 TYR B N 1
ATOM 3186 C CA . TYR B 2 276 ? 12.423 1.706 -17.511 1.00 28.29 276 TYR B CA 1
ATOM 3187 C C . TYR B 2 276 ? 12.389 1.530 -15.999 1.00 33.71 276 TYR B C 1
ATOM 3188 O O . TYR B 2 276 ? 12.932 0.557 -15.469 1.00 36.51 276 TYR B O 1
ATOM 3197 N N . SER B 2 277 ? 11.759 2.473 -15.303 1.00 33.09 277 SER B N 1
ATOM 3198 C CA . SER B 2 277 ? 11.780 2.439 -13.849 1.00 34.23 277 SER B CA 1
ATOM 3199 C C . SER B 2 277 ? 10.571 3.173 -13.291 1.00 25.62 277 SER B C 1
ATOM 3200 O O . SER B 2 277 ? 10.203 4.244 -13.781 1.00 38.43 277 SER B O 1
ATOM 3203 N N . GLY B 2 278 ? 9.961 2.581 -12.266 1.00 29.09 278 GLY B N 1
ATOM 3204 C CA . GLY B 2 278 ? 8.997 3.257 -11.434 1.00 19.78 278 GLY B CA 1
ATOM 3205 C C . GLY B 2 278 ? 9.571 3.583 -10.068 1.00 31.39 278 GLY B C 1
ATOM 3206 O O . GLY B 2 278 ? 10.774 3.482 -9.824 1.00 34.22 278 GLY B O 1
ATOM 3207 N N . ASP B 2 279 ? 8.675 3.976 -9.162 1.00 38.20 279 ASP B N 1
ATOM 3208 C CA . ASP B 2 279 ? 9.103 4.287 -7.804 1.00 43.93 279 ASP B CA 1
ATOM 3209 C C . ASP B 2 279 ? 9.521 3.042 -7.032 1.00 52.38 279 ASP B C 1
ATOM 3210 O O . ASP B 2 279 ? 10.291 3.154 -6.072 1.00 47.85 279 ASP B O 1
ATOM 3215 N N . ASP B 2 280 ? 9.040 1.866 -7.431 1.00 58.04 280 ASP B N 1
ATOM 3216 C CA . ASP B 2 280 ? 9.418 0.611 -6.798 1.00 53.28 280 ASP B CA 1
ATOM 3217 C C . ASP B 2 280 ? 9.523 -0.467 -7.870 1.00 55.81 280 ASP B C 1
ATOM 3218 O O . ASP B 2 280 ? 9.383 -0.201 -9.068 1.00 43.65 280 ASP B O 1
ATOM 3223 N N . ARG B 2 281 ? 9.777 -1.699 -7.426 1.00 56.96 281 ARG B N 1
ATOM 3224 C CA . ARG B 2 281 ? 9.957 -2.806 -8.360 1.00 44.00 281 ARG B CA 1
ATOM 3225 C C . ARG B 2 281 ? 8.669 -3.117 -9.114 1.00 46.27 281 ARG B C 1
ATOM 3226 O O . ARG B 2 281 ? 8.708 -3.465 -10.300 1.00 32.69 281 ARG B O 1
ATOM 3234 N N . GLN B 2 282 ? 7.520 -3.008 -8.442 1.00 45.27 282 GLN B N 1
ATOM 3235 C CA . GLN B 2 282 ? 6.252 -3.341 -9.085 1.00 34.40 282 GLN B CA 1
ATOM 3236 C C . GLN B 2 282 ? 5.914 -2.352 -10.194 1.00 32.25 282 GLN B C 1
ATOM 3237 O O . GLN B 2 282 ? 5.386 -2.742 -11.242 1.00 23.57 282 GLN B O 1
ATOM 3243 N N . ALA B 2 283 ? 6.207 -1.066 -9.983 1.00 42.30 283 ALA B N 1
ATOM 3244 C CA . ALA B 2 283 ? 5.983 -0.080 -11.034 1.00 31.83 283 ALA B CA 1
ATOM 3245 C C . ALA B 2 283 ? 6.949 -0.273 -12.195 1.00 30.36 283 ALA B C 1
ATOM 3246 O O . ALA B 2 283 ? 6.578 -0.044 -13.353 1.00 23.89 283 ALA B O 1
ATOM 3248 N N . THR B 2 284 ? 8.187 -0.683 -11.907 1.00 31.10 284 THR B N 1
ATOM 3249 C CA . THR B 2 284 ? 9.134 -0.992 -12.973 1.00 29.91 284 THR B CA 1
ATOM 3250 C C . THR B 2 284 ? 8.653 -2.171 -13.809 1.00 38.10 284 THR B C 1
ATOM 3251 O O . THR B 2 284 ? 8.751 -2.151 -15.042 1.00 28.66 284 THR B O 1
ATOM 3255 N N . ASN B 2 285 ? 8.128 -3.209 -13.153 1.00 20.49 285 ASN B N 1
ATOM 3256 C CA . ASN B 2 285 ? 7.608 -4.363 -13.879 1.00 20.01 285 ASN B CA 1
ATOM 3257 C C . ASN B 2 285 ? 6.427 -3.984 -14.762 1.00 26.86 285 ASN B C 1
ATOM 3258 O O . ASN B 2 285 ? 6.256 -4.550 -15.849 1.00 22.34 285 ASN B O 1
ATOM 3263 N N . ALA B 2 286 ? 5.605 -3.031 -14.316 1.00 30.04 286 ALA B N 1
ATOM 3264 C CA . ALA B 2 286 ? 4.443 -2.623 -15.097 1.00 26.30 286 ALA B CA 1
ATOM 3265 C C . ALA B 2 286 ? 4.855 -1.961 -16.406 1.00 29.77 286 ALA B C 1
ATOM 3266 O O . ALA B 2 286 ? 4.221 -2.179 -17.444 1.00 21.57 286 ALA B O 1
ATOM 3268 N N . LYS B 2 287 ? 5.906 -1.137 -16.375 1.00 22.55 287 LYS B N 1
ATOM 3269 C CA . LYS B 2 287 ? 6.379 -0.508 -17.603 1.00 28.48 287 LYS B CA 1
ATOM 3270 C C . LYS B 2 287 ? 6.961 -1.531 -18.569 1.00 33.46 287 LYS B C 1
ATOM 3271 O O . LYS B 2 287 ? 6.874 -1.349 -19.789 1.00 27.19 287 LYS B O 1
ATOM 3277 N N . VAL B 2 288 ? 7.559 -2.604 -18.047 1.00 29.79 288 VAL B N 1
ATOM 3278 C CA . VAL B 2 288 ? 8.098 -3.653 -18.908 1.00 34.49 288 VAL B CA 1
ATOM 3279 C C . VAL B 2 288 ? 6.972 -4.369 -19.645 1.00 32.40 288 VAL B C 1
ATOM 3280 O O . VAL B 2 288 ? 7.050 -4.603 -20.857 1.00 40.37 288 VAL B O 1
ATOM 3284 N N . ILE B 2 289 ? 5.905 -4.724 -18.925 1.00 26.05 289 ILE B N 1
ATOM 3285 C CA . ILE B 2 289 ? 4.773 -5.400 -19.553 1.00 26.91 289 ILE B CA 1
ATOM 3286 C C . ILE B 2 289 ? 4.092 -4.479 -20.557 1.00 40.41 289 ILE B C 1
ATOM 3287 O O . ILE B 2 289 ? 3.641 -4.917 -21.623 1.00 17.55 289 ILE B O 1
ATOM 3292 N N . LYS B 2 290 ? 4.021 -3.185 -20.238 1.00 43.90 290 LYS B N 1
ATOM 3293 C CA . LYS B 2 290 ? 3.280 -2.242 -21.069 1.00 29.40 290 LYS B CA 1
ATOM 3294 C C . LYS B 2 290 ? 3.951 -2.007 -22.418 1.00 24.62 290 LYS B C 1
ATOM 3295 O O . LYS B 2 290 ? 3.273 -1.653 -23.389 1.00 15.93 290 LYS B O 1
ATOM 3301 N N . GLU B 2 291 ? 5.266 -2.205 -22.502 1.00 26.75 291 GLU B N 1
ATOM 3302 C CA . GLU B 2 291 ? 6.008 -1.851 -23.708 1.00 28.55 291 GLU B CA 1
ATOM 3303 C C . GLU B 2 291 ? 5.536 -2.677 -24.901 1.00 30.83 291 GLU B C 1
ATOM 3304 O O . GLU B 2 291 ? 5.382 -3.898 -24.808 1.00 50.50 291 GLU B O 1
ATOM 3310 N N . SER B 2 292 ? 5.309 -1.997 -26.028 1.00 30.63 292 SER B N 1
ATOM 3311 C CA . SER B 2 292 ? 4.786 -2.667 -27.215 1.00 38.76 292 SER B CA 1
ATOM 3312 C C . SER B 2 292 ? 5.828 -3.587 -27.842 1.00 42.02 292 SER B C 1
ATOM 3313 O O . SER B 2 292 ? 5.523 -4.728 -28.206 1.00 38.32 292 SER B O 1
ATOM 3316 N N . SER B 2 293 ? 7.066 -3.109 -27.976 1.00 38.32 293 SER B N 1
ATOM 3317 C CA . SER B 2 293 ? 8.114 -3.908 -28.601 1.00 43.90 293 SER B CA 1
ATOM 3318 C C . SER B 2 293 ? 8.607 -5.037 -27.709 1.00 41.18 293 SER B C 1
ATOM 3319 O O . SER B 2 293 ? 9.437 -5.837 -28.156 1.00 44.47 293 SER B O 1
ATOM 3322 N N . TYR B 2 294 ? 8.126 -5.121 -26.469 1.00 33.20 294 TYR B N 1
ATOM 3323 C CA . TYR B 2 294 ? 8.548 -6.171 -25.552 1.00 38.22 294 TYR B CA 1
ATOM 3324 C C . TYR B 2 294 ? 7.753 -7.460 -25.745 1.00 32.59 294 TYR B C 1
ATOM 3325 O O . TYR B 2 294 ? 8.338 -8.544 -25.823 1.00 38.76 294 TYR B O 1
ATOM 3334 N N . TYR B 2 295 ? 6.423 -7.360 -25.831 1.00 35.38 295 TYR B N 1
ATOM 3335 C CA . TYR B 2 295 ? 5.575 -8.541 -25.905 1.00 28.22 295 TYR B CA 1
ATOM 3336 C C . TYR B 2 295 ? 4.525 -8.495 -27.007 1.00 38.09 295 TYR B C 1
ATOM 3337 O O . TYR B 2 295 ? 3.817 -9.491 -27.196 1.00 44.17 295 TYR B O 1
ATOM 3346 N N . GLN B 2 296 ? 4.412 -7.395 -27.749 1.00 45.78 296 GLN B N 1
ATOM 3347 C CA . GLN B 2 296 ? 3.384 -7.249 -28.775 1.00 40.15 296 GLN B CA 1
ATOM 3348 C C . GLN B 2 296 ? 3.943 -7.271 -30.189 1.00 41.18 296 GLN B C 1
ATOM 3349 O O . GLN B 2 296 ? 3.498 -8.069 -31.019 1.00 30.09 296 GLN B O 1
ATOM 3355 N N . ASP B 2 297 ? 4.908 -6.400 -30.490 1.00 43.78 297 ASP B N 1
ATOM 3356 C CA . ASP B 2 297 ? 5.469 -6.325 -31.833 1.00 40.26 297 ASP B CA 1
ATOM 3357 C C . ASP B 2 297 ? 6.272 -7.561 -32.207 1.00 34.67 297 ASP B C 1
ATOM 3358 O O . ASP B 2 297 ? 6.603 -7.728 -33.381 1.00 36.19 297 ASP B O 1
ATOM 3363 N N . ASN B 2 298 ? 6.601 -8.419 -31.242 1.00 35.73 298 ASN B N 1
ATOM 3364 C CA . ASN B 2 298 ? 7.342 -9.638 -31.546 1.00 29.01 298 ASN B CA 1
ATOM 3365 C C . ASN B 2 298 ? 6.478 -10.658 -32.276 1.00 41.04 298 ASN B C 1
ATOM 3366 O O . ASN B 2 298 ? 7.005 -11.503 -33.007 1.00 51.59 298 ASN B O 1
ATOM 3371 N N . LEU B 2 299 ? 5.162 -10.596 -32.091 1.00 36.89 299 LEU B N 1
ATOM 3372 C CA . LEU B 2 299 ? 4.273 -11.638 -32.582 1.00 29.68 299 LEU B CA 1
ATOM 3373 C C . LEU B 2 299 ? 4.196 -11.642 -34.105 1.00 26.02 299 LEU B C 1
ATOM 3374 O O . LEU B 2 299 ? 4.314 -10.604 -34.763 1.00 47.21 299 LEU B O 1
ATOM 3379 N N . ASN B 2 300 ? 3.999 -12.838 -34.662 1.00 41.30 300 ASN B N 1
ATOM 3380 C CA . ASN B 2 300 ? 3.816 -13.022 -36.094 1.00 49.68 300 ASN B CA 1
ATOM 3381 C C . ASN B 2 300 ? 2.366 -13.279 -36.481 1.00 50.33 300 ASN B C 1
ATOM 3382 O O . ASN B 2 300 ? 2.051 -13.279 -37.676 1.00 46.27 300 ASN B O 1
ATOM 3387 N N . ASN B 2 301 ? 1.483 -13.495 -35.511 1.00 52.13 301 ASN B N 1
ATOM 3388 C CA . ASN B 2 301 ? 0.075 -13.730 -35.782 1.00 42.06 301 ASN B CA 1
ATOM 3389 C C . ASN B 2 301 ? -0.712 -12.422 -35.700 1.00 49.92 301 ASN B C 1
ATOM 3390 O O . ASN B 2 301 ? -0.192 -11.373 -35.311 1.00 56.25 301 ASN B O 1
ATOM 3395 N N . ASP B 2 302 ? -1.990 -12.497 -36.078 1.00 72.50 302 ASP B N 1
ATOM 3396 C CA . ASP B 2 302 ? -2.863 -11.330 -36.044 1.00 79.08 302 ASP B CA 1
ATOM 3397 C C . ASP B 2 302 ? -3.307 -10.967 -34.634 1.00 72.86 302 ASP B C 1
ATOM 3398 O O . ASP B 2 302 ? -3.927 -9.913 -34.451 1.00 75.51 302 ASP B O 1
ATOM 3403 N N . LYS B 2 303 ? -3.006 -11.803 -33.645 1.00 55.91 303 LYS B N 1
ATOM 3404 C CA . LYS B 2 303 ? -3.473 -11.621 -32.279 1.00 55.94 303 LYS B CA 1
ATOM 3405 C C . LYS B 2 303 ? -2.428 -10.890 -31.440 1.00 52.58 303 LYS B C 1
ATOM 3406 O O . LYS B 2 303 ? -1.258 -10.772 -31.810 1.00 55.65 303 LYS B O 1
ATOM 3412 N N . LYS B 2 304 ? -2.878 -10.391 -30.294 1.00 44.59 304 LYS B N 1
ATOM 3413 C CA . LYS B 2 304 ? -2.042 -9.684 -29.340 1.00 58.54 304 LYS B CA 1
ATOM 3414 C C . LYS B 2 304 ? -1.579 -10.647 -28.244 1.00 45.23 304 LYS B C 1
ATOM 3415 O O . LYS B 2 304 ? -1.718 -11.869 -28.363 1.00 40.00 304 LYS B O 1
ATOM 3421 N N . VAL B 2 305 ? -0.999 -10.094 -27.173 1.00 44.57 305 VAL B N 1
ATOM 3422 C CA . VAL B 2 305 ? -0.484 -10.916 -26.081 1.00 31.88 305 VAL B CA 1
ATOM 3423 C C . VAL B 2 305 ? -1.603 -11.767 -25.506 1.00 39.69 305 VAL B C 1
ATOM 3424 O O . VAL B 2 305 ? -2.704 -11.276 -25.229 1.00 33.84 305 VAL B O 1
ATOM 3428 N N . VAL B 2 306 ? -1.327 -13.057 -25.333 1.00 51.15 306 VAL B N 1
ATOM 3429 C CA . VAL B 2 306 ? -2.347 -14.012 -24.916 1.00 39.61 306 VAL B CA 1
ATOM 3430 C C . VAL B 2 306 ? -1.908 -14.743 -23.651 1.00 45.37 306 VAL B C 1
ATOM 3431 O O . VAL B 2 306 ? -2.690 -14.890 -22.704 1.00 48.21 306 VAL B O 1
ATOM 3435 N N . ASN B 2 307 ? -0.654 -15.194 -23.622 1.00 47.97 307 ASN B N 1
ATOM 3436 C CA . ASN B 2 307 ? -0.133 -15.999 -22.526 1.00 37.79 307 ASN B CA 1
ATOM 3437 C C . ASN B 2 307 ? 0.609 -15.128 -21.517 1.00 19.86 307 ASN B C 1
ATOM 3438 O O . ASN B 2 307 ? 1.237 -14.129 -21.876 1.00 22.34 307 ASN B O 1
ATOM 3443 N N . PHE B 2 308 ? 0.535 -15.523 -20.244 1.00 22.24 308 PHE B N 1
ATOM 3444 C CA . PHE B 2 308 ? 1.111 -14.746 -19.154 1.00 20.59 308 PHE B CA 1
ATOM 3445 C C . PHE B 2 308 ? 1.679 -15.675 -18.088 1.00 27.27 308 PHE B C 1
ATOM 3446 O O . PHE B 2 308 ? 1.198 -16.795 -17.898 1.00 33.01 308 PHE B O 1
ATOM 3454 N N . PHE B 2 309 ? 2.707 -15.192 -17.393 1.00 23.06 309 PHE B N 1
ATOM 3455 C CA . PHE B 2 309 ? 3.303 -15.858 -16.242 1.00 25.96 309 PHE B CA 1
ATOM 3456 C C . PHE B 2 309 ? 3.192 -14.948 -15.024 1.00 23.26 309 PHE B C 1
ATOM 3457 O O . PHE B 2 309 ? 2.798 -13.784 -15.126 1.00 37.39 309 PHE B O 1
ATOM 3465 N N . VAL B 2 310 ? 3.551 -15.485 -13.861 1.00 21.10 310 VAL B N 1
ATOM 3466 C CA . VAL B 2 310 ? 3.553 -14.706 -12.625 1.00 30.18 310 VAL B CA 1
ATOM 3467 C C . VAL B 2 310 ? 4.483 -15.390 -11.631 1.00 37.53 310 VAL B C 1
ATOM 3468 O O . VAL B 2 310 ? 4.454 -16.613 -11.471 1.00 37.44 310 VAL B O 1
ATOM 3472 N N . ALA B 2 311 ? 5.318 -14.588 -10.968 1.00 33.94 311 ALA B N 1
ATOM 3473 C CA . ALA B 2 311 ? 6.281 -15.086 -9.996 1.00 28.80 311 ALA B CA 1
ATOM 3474 C C . ALA B 2 311 ? 6.343 -14.119 -8.819 1.00 25.12 311 ALA B C 1
ATOM 3475 O O . ALA B 2 311 ? 5.683 -13.075 -8.809 1.00 43.34 311 ALA B O 1
ATOM 3477 N N . LYS B 2 312 ? 7.145 -14.476 -7.819 1.00 22.48 312 LYS B N 1
ATOM 3478 C CA . LYS B 2 312 ? 7.278 -13.675 -6.612 1.00 33.78 312 LYS B CA 1
ATOM 3479 C C . LYS B 2 312 ? 8.285 -12.545 -6.809 1.00 40.23 312 LYS B C 1
ATOM 3480 O O . LYS B 2 312 ? 9.156 -12.592 -7.682 1.00 47.60 312 LYS B O 1
ATOM 3486 N N . ASP B 2 313 ? 8.153 -11.517 -5.976 1.00 38.85 313 ASP B N 1
ATOM 3487 C CA . ASP B 2 313 ? 9.141 -10.455 -5.862 1.00 40.99 313 ASP B CA 1
ATOM 3488 C C . ASP B 2 313 ? 9.868 -10.583 -4.528 1.00 52.78 313 ASP B C 1
ATOM 3489 O O . ASP B 2 313 ? 9.433 -11.297 -3.621 1.00 53.63 313 ASP B O 1
ATOM 3494 N N . GLY B 2 314 ? 10.991 -9.881 -4.414 1.00 31.41 314 GLY B N 1
ATOM 3495 C CA . GLY B 2 314 ? 11.832 -10.011 -3.239 1.00 47.10 314 GLY B CA 1
ATOM 3496 C C . GLY B 2 314 ? 11.602 -8.948 -2.185 1.00 54.72 314 GLY B C 1
ATOM 3497 O O . GLY B 2 314 ? 12.549 -8.509 -1.525 1.00 62.07 314 GLY B O 1
ATOM 3498 N N . SER B 2 315 ? 10.348 -8.526 -2.012 1.00 51.77 315 SER B N 1
ATOM 3499 C CA . SER B 2 315 ? 10.034 -7.481 -1.045 1.00 48.92 315 SER B CA 1
ATOM 3500 C C . SER B 2 315 ? 10.265 -7.914 0.396 1.00 54.89 315 SER B C 1
ATOM 3501 O O . SER B 2 315 ? 10.273 -7.057 1.286 1.00 78.16 315 SER B O 1
ATOM 3504 N N . THR B 2 316 ? 10.445 -9.210 0.651 1.00 53.72 316 THR B N 1
ATOM 3505 C CA . THR B 2 316 ? 10.495 -9.724 2.015 1.00 62.19 316 THR B CA 1
ATOM 3506 C C . THR B 2 316 ? 11.856 -10.311 2.369 1.00 61.06 316 THR B C 1
ATOM 3507 O O . THR B 2 316 ? 12.479 -9.863 3.337 1.00 65.09 316 THR B O 1
ATOM 3511 N N . LYS B 2 317 ? 12.344 -11.293 1.611 1.00 50.64 317 LYS B N 1
ATOM 3512 C CA . LYS B 2 317 ? 13.601 -11.959 1.922 1.00 49.72 317 LYS B CA 1
ATOM 3513 C C . LYS B 2 317 ? 14.690 -11.705 0.889 1.00 68.21 317 LYS B C 1
ATOM 3514 O O . LYS B 2 317 ? 15.862 -11.979 1.172 1.00 87.55 317 LYS B O 1
ATOM 3520 N N . GLU B 2 318 ? 14.339 -11.193 -0.291 1.00 60.93 318 GLU B N 1
ATOM 3521 C CA . GLU B 2 318 ? 15.242 -10.917 -1.406 1.00 52.43 318 GLU B CA 1
ATOM 3522 C C . GLU B 2 318 ? 15.819 -12.195 -2.002 1.00 52.14 318 GLU B C 1
ATOM 3523 O O . GLU B 2 318 ? 16.589 -12.121 -2.968 1.00 64.69 318 GLU B O 1
ATOM 3529 N N . ASP B 2 319 ? 15.470 -13.364 -1.464 1.00 86.94 319 ASP B N 1
ATOM 3530 C CA . ASP B 2 319 ? 15.912 -14.650 -1.982 1.00 97.18 319 ASP B CA 1
ATOM 3531 C C . ASP B 2 319 ? 14.799 -15.404 -2.695 1.00 85.92 319 ASP B C 1
ATOM 3532 O O . ASP B 2 319 ? 15.045 -16.494 -3.219 1.00 98.08 319 ASP B O 1
ATOM 3537 N N . GLN B 2 320 ? 13.577 -14.864 -2.711 1.00 47.20 320 GLN B N 1
ATOM 3538 C CA . GLN B 2 320 ? 12.480 -15.522 -3.415 1.00 47.23 320 GLN B CA 1
ATOM 3539 C C . GLN B 2 320 ? 12.631 -15.398 -4.923 1.00 61.77 320 GLN B C 1
ATOM 3540 O O . GLN B 2 320 ? 12.124 -16.244 -5.669 1.00 59.05 320 GLN B O 1
ATOM 3546 N N . LEU B 2 321 ? 13.325 -14.357 -5.385 1.00 46.94 321 LEU B N 1
ATOM 3547 C CA . LEU B 2 321 ? 13.468 -14.069 -6.808 1.00 37.49 321 LEU B CA 1
ATOM 3548 C C . LEU B 2 321 ? 14.133 -15.199 -7.585 1.00 44.00 321 LEU B C 1
ATOM 3549 O O . LEU B 2 321 ? 14.131 -15.160 -8.820 1.00 52.27 321 LEU B O 1
ATOM 3554 N N . VAL B 2 322 ? 14.701 -16.195 -6.899 1.00 48.86 322 VAL B N 1
ATOM 3555 C CA . VAL B 2 322 ? 15.282 -17.347 -7.586 1.00 51.83 322 VAL B CA 1
ATOM 3556 C C . VAL B 2 322 ? 14.225 -18.111 -8.373 1.00 44.99 322 VAL B C 1
ATOM 3557 O O . VAL B 2 322 ? 14.545 -18.784 -9.361 1.00 42.25 322 VAL B O 1
ATOM 3561 N N . ASP B 2 323 ? 12.960 -18.040 -7.949 1.00 32.72 323 ASP B N 1
ATOM 3562 C CA . ASP B 2 323 ? 11.904 -18.721 -8.691 1.00 27.21 323 ASP B CA 1
ATOM 3563 C C . ASP B 2 323 ? 11.653 -18.047 -10.032 1.00 32.17 323 ASP B C 1
ATOM 3564 O O . ASP B 2 323 ? 11.420 -18.724 -11.040 1.00 33.57 323 ASP B O 1
ATOM 3569 N N . ALA B 2 324 ? 11.698 -16.713 -10.064 1.00 52.14 324 ALA B N 1
ATOM 3570 C CA . ALA B 2 324 ? 11.619 -16.001 -11.333 1.00 51.98 324 ALA B CA 1
ATOM 3571 C C . ALA B 2 324 ? 12.832 -16.265 -12.215 1.00 55.18 324 ALA B C 1
ATOM 3572 O O . ALA B 2 324 ? 12.742 -16.095 -13.435 1.00 58.71 324 ALA B O 1
ATOM 3574 N N . LEU B 2 325 ? 13.964 -16.664 -11.626 1.00 56.75 325 LEU B N 1
ATOM 3575 C CA . LEU B 2 325 ? 15.124 -17.046 -12.427 1.00 45.71 325 LEU B CA 1
ATOM 3576 C C . LEU B 2 325 ? 14.813 -18.248 -13.306 1.00 51.69 325 LEU B C 1
ATOM 3577 O O . LEU B 2 325 ? 15.037 -18.222 -14.522 1.00 52.37 325 LEU B O 1
ATOM 3582 N N . ALA B 2 326 ? 14.303 -19.323 -12.701 1.00 39.48 326 ALA B N 1
ATOM 3583 C CA . ALA B 2 326 ? 14.065 -20.554 -13.442 1.00 39.38 326 ALA B CA 1
ATOM 3584 C C . ALA B 2 326 ? 12.841 -20.462 -14.341 1.00 38.03 326 ALA B C 1
ATOM 3585 O O . ALA B 2 326 ? 12.757 -21.201 -15.327 1.00 39.06 326 ALA B O 1
ATOM 3587 N N . ALA B 2 327 ? 11.895 -19.575 -14.027 1.00 32.89 327 ALA B N 1
ATOM 3588 C CA . ALA B 2 327 ? 10.695 -19.435 -14.842 1.00 26.28 327 ALA B CA 1
ATOM 3589 C C . ALA B 2 327 ? 10.952 -18.658 -16.125 1.00 34.16 327 ALA B C 1
ATOM 3590 O O . ALA B 2 327 ? 10.284 -18.905 -17.136 1.00 26.83 327 ALA B O 1
ATOM 3592 N N . ALA B 2 328 ? 11.903 -17.724 -16.102 1.00 32.55 328 ALA B N 1
ATOM 3593 C CA . ALA B 2 328 ? 12.129 -16.858 -17.257 1.00 16.45 328 ALA B CA 1
ATOM 3594 C C . ALA B 2 328 ? 12.437 -17.609 -18.550 1.00 25.60 328 ALA B C 1
ATOM 3595 O O . ALA B 2 328 ? 11.895 -17.211 -19.597 1.00 14.85 328 ALA B O 1
ATOM 3597 N N . PRO B 2 329 ? 13.280 -18.651 -18.575 1.00 34.73 329 PRO B N 1
ATOM 3598 C CA . PRO B 2 329 ? 13.498 -19.364 -19.846 1.00 21.87 329 PRO B CA 1
ATOM 3599 C C . PRO B 2 329 ? 12.235 -19.981 -20.425 1.00 19.74 329 PRO B C 1
ATOM 3600 O O . PRO B 2 329 ? 12.113 -20.082 -21.653 1.00 20.21 329 PRO B O 1
ATOM 3604 N N . VAL B 2 330 ? 11.291 -20.394 -19.580 1.00 13.08 330 VAL B N 1
ATOM 3605 C CA . VAL B 2 330 ? 10.080 -21.047 -20.068 1.00 25.70 330 VAL B CA 1
ATOM 3606 C C . VAL B 2 330 ? 9.096 -20.025 -20.620 1.00 23.28 330 VAL B C 1
ATOM 3607 O O . VAL B 2 330 ? 8.546 -20.202 -21.714 1.00 23.01 330 VAL B O 1
ATOM 3611 N N . ALA B 2 331 ? 8.848 -18.950 -19.867 1.00 28.99 331 ALA B N 1
ATOM 3612 C CA . ALA B 2 331 ? 7.881 -17.944 -20.295 1.00 13.89 331 ALA B CA 1
ATOM 3613 C C . ALA B 2 331 ? 8.255 -17.339 -21.640 1.00 15.12 331 ALA B C 1
ATOM 3614 O O . ALA B 2 331 ? 7.373 -17.003 -22.438 1.00 28.17 331 ALA B O 1
ATOM 3616 N N . ALA B 2 332 ? 9.553 -17.206 -21.915 1.00 14.30 332 ALA B N 1
ATOM 3617 C CA . ALA B 2 332 ? 10.020 -16.620 -23.163 1.00 17.17 332 ALA B CA 1
ATOM 3618 C C . ALA B 2 332 ? 9.777 -17.513 -24.372 1.00 15.34 332 ALA B C 1
ATOM 3619 O O . ALA B 2 332 ? 9.934 -17.044 -25.505 1.00 28.65 332 ALA B O 1
ATOM 3621 N N . ASN B 2 333 ? 9.403 -18.776 -24.167 1.00 26.77 333 ASN B N 1
ATOM 3622 C CA . ASN B 2 333 ? 9.229 -19.725 -25.260 1.00 29.01 333 ASN B CA 1
ATOM 3623 C C . ASN B 2 333 ? 7.822 -20.308 -25.311 1.00 25.37 333 ASN B C 1
ATOM 3624 O O . ASN B 2 333 ? 7.572 -21.226 -26.101 1.00 32.41 333 ASN B O 1
ATOM 3629 N N . PHE B 2 334 ? 6.903 -19.804 -24.492 1.00 32.54 334 PHE B N 1
ATOM 3630 C CA . PHE B 2 334 ? 5.555 -20.349 -24.433 1.00 18.46 334 PHE B CA 1
ATOM 3631 C C . PHE B 2 334 ? 4.811 -20.114 -25.745 1.00 28.51 334 PHE B C 1
ATOM 3632 O O . PHE B 2 334 ? 5.062 -19.145 -26.466 1.00 34.39 334 PHE B O 1
ATOM 3640 N N . GLY B 2 335 ? 3.892 -21.026 -26.053 1.00 33.16 335 GLY B N 1
ATOM 3641 C CA . GLY B 2 335 ? 3.042 -20.875 -27.217 1.00 30.28 335 GLY B CA 1
ATOM 3642 C C . GLY B 2 335 ? 2.991 -22.090 -28.119 1.00 34.51 335 GLY B C 1
ATOM 3643 O O . GLY B 2 335 ? 1.939 -22.406 -28.684 1.00 33.19 335 GLY B O 1
ATOM 3644 N N . VAL B 2 336 ? 4.120 -22.782 -28.265 1.00 29.74 336 VAL B N 1
ATOM 3645 C CA . VAL B 2 336 ? 4.218 -23.938 -29.147 1.00 32.63 336 VAL B CA 1
ATOM 3646 C C . VAL B 2 336 ? 5.069 -25.005 -28.472 1.00 33.86 336 VAL B C 1
ATOM 3647 O O . VAL B 2 336 ? 5.921 -24.708 -27.629 1.00 39.28 336 VAL B O 1
ATOM 3651 N N . THR B 2 337 ? 4.822 -26.260 -28.839 1.00 39.50 337 THR B N 1
ATOM 3652 C CA . THR B 2 337 ? 5.566 -27.402 -28.323 1.00 45.23 337 THR B CA 1
ATOM 3653 C C . THR B 2 337 ? 6.407 -27.988 -29.449 1.00 38.52 337 THR B C 1
ATOM 3654 O O . THR B 2 337 ? 5.870 -28.378 -30.491 1.00 40.39 337 THR B O 1
ATOM 3658 N N . LEU B 2 338 ? 7.717 -28.052 -29.235 1.00 26.77 338 LEU B N 1
ATOM 3659 C CA . LEU B 2 338 ? 8.660 -28.525 -30.236 1.00 33.80 338 LEU B CA 1
ATOM 3660 C C . LEU B 2 338 ? 9.272 -29.852 -29.806 1.00 39.57 338 LEU B C 1
ATOM 3661 O O . LEU B 2 338 ? 9.518 -30.088 -28.620 1.00 36.72 338 LEU B O 1
ATOM 3666 N N . ASN B 2 339 ? 9.513 -30.718 -30.786 1.00 37.07 339 ASN B N 1
ATOM 3667 C CA . ASN B 2 339 ? 10.212 -31.972 -30.554 1.00 46.52 339 ASN B CA 1
ATOM 3668 C C . ASN B 2 339 ? 11.719 -31.727 -30.647 1.00 42.52 339 ASN B C 1
ATOM 3669 O O . ASN B 2 339 ? 12.178 -30.588 -30.766 1.00 56.63 339 ASN B O 1
ATOM 3674 N N . SER B 2 340 ? 12.511 -32.800 -30.594 1.00 44.90 340 SER B N 1
ATOM 3675 C CA . SER B 2 340 ? 13.955 -32.664 -30.744 1.00 46.77 340 SER B CA 1
ATOM 3676 C C . SER B 2 340 ? 14.358 -32.222 -32.144 1.00 44.04 340 SER B C 1
ATOM 3677 O O . SER B 2 340 ? 15.509 -31.816 -32.339 1.00 45.92 340 SER B O 1
ATOM 3680 N N . ASP B 2 341 ? 13.449 -32.287 -33.113 1.00 38.96 341 ASP B N 1
ATOM 3681 C CA . ASP B 2 341 ? 13.702 -31.801 -34.462 1.00 47.06 341 ASP B CA 1
ATOM 3682 C C . ASP B 2 341 ? 13.271 -30.353 -34.656 1.00 49.77 341 ASP B C 1
ATOM 3683 O O . ASP B 2 341 ? 13.353 -29.843 -35.778 1.00 52.34 341 ASP B O 1
ATOM 3688 N N . GLY B 2 342 ? 12.812 -29.686 -33.599 1.00 43.82 342 GLY B N 1
ATOM 3689 C CA . GLY B 2 342 ? 12.383 -28.307 -33.713 1.00 43.32 342 GLY B CA 1
ATOM 3690 C C . GLY B 2 342 ? 11.087 -28.106 -34.461 1.00 46.89 342 GLY B C 1
ATOM 3691 O O . GLY B 2 342 ? 10.827 -27.001 -34.945 1.00 39.19 342 GLY B O 1
ATOM 3692 N N . LYS B 2 343 ? 10.261 -29.144 -34.571 1.00 51.81 343 LYS B N 1
ATOM 3693 C CA . LYS B 2 343 ? 9.005 -29.039 -35.299 1.00 36.47 343 LYS B CA 1
ATOM 3694 C C . LYS B 2 343 ? 7.831 -28.924 -34.336 1.00 40.09 343 LYS B C 1
ATOM 3695 O O . LYS B 2 343 ? 7.838 -29.550 -33.269 1.00 30.23 343 LYS B O 1
ATOM 3701 N N . PRO B 2 344 ? 6.817 -28.131 -34.685 1.00 45.22 344 PRO B N 1
ATOM 3702 C CA . PRO B 2 344 ? 5.647 -28.006 -33.807 1.00 43.83 344 PRO B CA 1
ATOM 3703 C C . PRO B 2 344 ? 4.814 -29.279 -33.836 1.00 39.87 344 PRO B C 1
ATOM 3704 O O . PRO B 2 344 ? 4.498 -29.807 -34.904 1.00 36.23 344 PRO B O 1
ATOM 3708 N N . VAL B 2 345 ? 4.455 -29.769 -32.651 1.00 35.78 345 VAL B N 1
ATOM 3709 C CA . VAL B 2 345 ? 3.705 -31.008 -32.520 1.00 47.22 345 VAL B CA 1
ATOM 3710 C C . VAL B 2 345 ? 2.445 -30.746 -31.713 1.00 59.24 345 VAL B C 1
ATOM 3711 O O . VAL B 2 345 ? 2.336 -29.761 -30.979 1.00 64.47 345 VAL B O 1
ATOM 3715 N N . ASP B 2 346 ? 1.493 -31.659 -31.846 1.00 49.73 346 ASP B N 1
ATOM 3716 C CA . ASP B 2 346 ? 0.251 -31.585 -31.096 1.00 66.18 346 ASP B CA 1
ATOM 3717 C C . ASP B 2 346 ? 0.396 -32.332 -29.770 1.00 77.21 346 ASP B C 1
ATOM 3718 O O . ASP B 2 346 ? 1.498 -32.651 -29.313 1.00 74.85 346 ASP B O 1
ATOM 3723 N N . LYS B 2 347 ? -0.742 -32.584 -29.128 1.00 76.74 347 LYS B N 1
ATOM 3724 C CA . LYS B 2 347 ? -0.778 -33.321 -27.870 1.00 76.14 347 LYS B CA 1
ATOM 3725 C C . LYS B 2 347 ? -0.233 -34.735 -28.045 1.00 75.46 347 LYS B C 1
ATOM 3726 O O . LYS B 2 347 ? 0.524 -35.225 -27.197 1.00 60.41 347 LYS B O 1
ATOM 3732 N N . ASP B 2 348 ? -0.602 -35.405 -29.139 1.00 74.44 348 ASP B N 1
ATOM 3733 C CA . ASP B 2 348 ? -0.147 -36.765 -29.406 1.00 85.02 348 ASP B CA 1
ATOM 3734 C C . ASP B 2 348 ? 1.270 -36.821 -29.963 1.00 76.36 348 ASP B C 1
ATOM 3735 O O . ASP B 2 348 ? 1.853 -37.909 -30.016 1.00 91.21 348 ASP B O 1
ATOM 3740 N N . GLY B 2 349 ? 1.834 -35.690 -30.374 1.00 65.64 349 GLY B N 1
ATOM 3741 C CA . GLY B 2 349 ? 3.190 -35.645 -30.875 1.00 60.10 349 GLY B CA 1
ATOM 3742 C C . GLY B 2 349 ? 3.339 -35.651 -32.379 1.00 53.82 349 GLY B C 1
ATOM 3743 O O . GLY B 2 349 ? 4.470 -35.751 -32.868 1.00 57.01 349 GLY B O 1
ATOM 3744 N N . LYS B 2 350 ? 2.243 -35.553 -33.128 1.00 43.69 350 LYS B N 1
ATOM 3745 C CA . LYS B 2 350 ? 2.319 -35.512 -34.582 1.00 48.46 350 LYS B CA 1
ATOM 3746 C C . LYS B 2 350 ? 2.591 -34.090 -35.057 1.00 60.38 350 LYS B C 1
ATOM 3747 O O . LYS B 2 350 ? 2.055 -33.123 -34.508 1.00 69.29 350 LYS B O 1
ATOM 3753 N N . VAL B 2 351 ? 3.437 -33.969 -36.084 1.00 56.91 351 VAL B N 1
ATOM 3754 C CA . VAL B 2 351 ? 3.789 -32.652 -36.604 1.00 63.63 351 VAL B CA 1
ATOM 3755 C C . VAL B 2 351 ? 2.564 -31.987 -37.227 1.00 60.94 351 VAL B C 1
ATOM 3756 O O . VAL B 2 351 ? 1.588 -32.638 -37.618 1.00 53.68 351 VAL B O 1
ATOM 3760 N N . LEU B 2 352 ? 2.620 -30.661 -37.313 1.00 55.29 352 LEU B N 1
ATOM 3761 C CA . LEU B 2 352 ? 1.518 -29.852 -37.817 1.00 49.61 352 LEU B CA 1
ATOM 3762 C C . LEU B 2 352 ? 1.849 -29.370 -39.222 1.00 61.16 352 LEU B C 1
ATOM 3763 O O . LEU B 2 352 ? 2.929 -28.815 -39.455 1.00 66.38 352 LEU B O 1
ATOM 3768 N N . THR B 2 353 ? 0.922 -29.580 -40.151 1.00 71.00 353 THR B N 1
ATOM 3769 C CA . THR B 2 353 ? 1.116 -29.237 -41.551 1.00 74.97 353 THR B CA 1
ATOM 3770 C C . THR B 2 353 ? 0.327 -27.984 -41.909 1.00 80.01 353 THR B C 1
ATOM 3771 O O . THR B 2 353 ? -0.662 -27.634 -41.257 1.00 81.91 353 THR B O 1
ATOM 3775 N N . GLY B 2 354 ? 0.780 -27.314 -42.957 1.00 85.67 354 GLY B N 1
ATOM 3776 C CA . GLY B 2 354 ? 0.156 -26.095 -43.430 1.00 83.03 354 GLY B CA 1
ATOM 3777 C C . GLY B 2 354 ? 0.876 -24.854 -42.940 1.00 86.75 354 GLY B C 1
ATOM 3778 O O . GLY B 2 354 ? 1.436 -24.819 -41.840 1.00 85.24 354 GLY B O 1
ATOM 3779 N N . SER B 2 355 ? 0.861 -23.809 -43.773 1.00 89.97 355 SER B N 1
ATOM 3780 C CA . SER B 2 355 ? 1.511 -22.555 -43.409 1.00 85.56 355 SER B CA 1
ATOM 3781 C C . SER B 2 355 ? 0.819 -21.859 -42.246 1.00 77.83 355 SER B C 1
ATOM 3782 O O . SER B 2 355 ? 1.435 -21.009 -41.595 1.00 76.19 355 SER B O 1
ATOM 3785 N N . ASP B 2 356 ? -0.445 -22.196 -41.973 1.00 88.67 356 ASP B N 1
ATOM 3786 C CA . ASP B 2 356 ? -1.135 -21.616 -40.826 1.00 84.38 356 ASP B CA 1
ATOM 3787 C C . ASP B 2 356 ? -0.501 -22.048 -39.511 1.00 84.46 356 ASP B C 1
ATOM 3788 O O . ASP B 2 356 ? -0.559 -21.307 -38.523 1.00 84.03 356 ASP B O 1
ATOM 3793 N N . ASN B 2 357 ? 0.109 -23.234 -39.480 1.00 78.73 357 ASN B N 1
ATOM 3794 C CA . ASN B 2 357 ? 0.693 -23.792 -38.267 1.00 70.95 357 ASN B CA 1
ATOM 3795 C C . ASN B 2 357 ? 2.201 -23.573 -38.194 1.00 72.78 357 ASN B C 1
ATOM 3796 O O . ASN B 2 357 ? 2.928 -24.430 -37.678 1.00 75.53 357 ASN B O 1
ATOM 3801 N N . ASP B 2 358 ? 2.687 -22.445 -38.711 1.00 72.35 358 ASP B N 1
ATOM 3802 C CA . ASP B 2 358 ? 4.094 -22.101 -38.562 1.00 66.01 358 ASP B CA 1
ATOM 3803 C C . ASP B 2 358 ? 4.415 -21.887 -37.088 1.00 65.97 358 ASP B C 1
ATOM 3804 O O . ASP B 2 358 ? 3.721 -21.139 -36.393 1.00 65.64 358 ASP B O 1
ATOM 3809 N N . LYS B 2 359 ? 5.478 -22.542 -36.613 1.00 68.58 359 LYS B N 1
ATOM 3810 C CA . LYS B 2 359 ? 5.823 -22.467 -35.198 1.00 62.52 359 LYS B CA 1
ATOM 3811 C C . LYS B 2 359 ? 6.149 -21.046 -34.757 1.00 54.94 359 LYS B C 1
ATOM 3812 O O . LYS B 2 359 ? 6.024 -20.737 -33.568 1.00 53.90 359 LYS B O 1
ATOM 3818 N N . ASN B 2 360 ? 6.567 -20.180 -35.682 1.00 53.65 360 ASN B N 1
ATOM 3819 C CA . ASN B 2 360 ? 6.774 -18.774 -35.359 1.00 49.87 360 ASN B CA 1
ATOM 3820 C C . ASN B 2 360 ? 5.467 -17.995 -35.283 1.00 58.99 360 ASN B C 1
ATOM 3821 O O . ASN B 2 360 ? 5.447 -16.898 -34.715 1.00 46.33 360 ASN B O 1
ATOM 3826 N N . LYS B 2 361 ? 4.384 -18.531 -35.846 1.00 60.68 361 LYS B N 1
ATOM 3827 C CA . LYS B 2 361 ? 3.066 -17.921 -35.717 1.00 46.31 361 LYS B CA 1
ATOM 3828 C C . LYS B 2 361 ? 2.299 -18.467 -34.519 1.00 48.38 361 LYS B C 1
ATOM 3829 O O . LYS B 2 361 ? 1.568 -17.721 -33.859 1.00 52.31 361 LYS B O 1
ATOM 3835 N N . LEU B 2 362 ? 2.453 -19.761 -34.224 1.00 40.39 362 LEU B N 1
ATOM 3836 C CA . LEU B 2 362 ? 1.759 -20.359 -33.090 1.00 48.91 362 LEU B CA 1
ATOM 3837 C C . LEU B 2 362 ? 2.365 -19.953 -31.754 1.00 43.74 362 LEU B C 1
ATOM 3838 O O . LEU B 2 362 ? 1.676 -20.023 -30.731 1.00 53.83 362 LEU B O 1
ATOM 3843 N N . VAL B 2 363 ? 3.630 -19.531 -31.737 1.00 33.86 363 VAL B N 1
ATOM 3844 C CA . VAL B 2 363 ? 4.273 -19.142 -30.489 1.00 30.14 363 VAL B CA 1
ATOM 3845 C C . VAL B 2 363 ? 3.707 -17.807 -30.024 1.00 35.01 363 VAL B C 1
ATOM 3846 O O . VAL B 2 363 ? 3.407 -16.919 -30.833 1.00 36.01 363 VAL B O 1
ATOM 3850 N N . SER B 2 364 ? 3.549 -17.662 -28.713 1.00 25.53 364 SER B N 1
ATOM 3851 C CA . SER B 2 364 ? 3.131 -16.394 -28.115 1.00 21.51 364 SER B CA 1
ATOM 3852 C C . SER B 2 364 ? 3.780 -16.300 -26.742 1.00 26.87 364 SER B C 1
ATOM 3853 O O . SER B 2 364 ? 3.346 -16.968 -25.791 1.00 31.18 364 SER B O 1
ATOM 3856 N N . PRO B 2 365 ? 4.823 -15.485 -26.598 1.00 22.83 365 PRO B N 1
ATOM 3857 C CA . PRO B 2 365 ? 5.558 -15.431 -25.328 1.00 21.22 365 PRO B CA 1
ATOM 3858 C C . PRO B 2 365 ? 4.732 -14.785 -24.225 1.00 24.54 365 PRO B C 1
ATOM 3859 O O . PRO B 2 365 ? 3.705 -14.144 -24.456 1.00 23.41 365 PRO B O 1
ATOM 3863 N N . ALA B 2 366 ? 5.215 -14.961 -22.996 1.00 14.99 366 ALA B N 1
ATOM 3864 C CA . ALA B 2 366 ? 4.487 -14.554 -21.807 1.00 16.22 366 ALA B CA 1
ATOM 3865 C C . ALA B 2 366 ? 5.391 -13.732 -20.892 1.00 17.77 366 ALA B C 1
ATOM 3866 O O . ALA B 2 366 ? 6.530 -14.144 -20.615 1.00 35.70 366 ALA B O 1
ATOM 3868 N N . PRO B 2 367 ? 4.932 -12.581 -20.413 1.00 29.38 367 PRO B N 1
ATOM 3869 C CA . PRO B 2 367 ? 5.683 -11.864 -19.379 1.00 24.45 367 PRO B CA 1
ATOM 3870 C C . PRO B 2 367 ? 5.540 -12.552 -18.032 1.00 22.12 367 PRO B C 1
ATOM 3871 O O . PRO B 2 367 ? 4.615 -13.331 -17.795 1.00 38.80 367 PRO B O 1
ATOM 3875 N N . ILE B 2 368 ? 6.475 -12.250 -17.138 1.00 25.39 368 ILE B N 1
ATOM 3876 C CA . ILE B 2 368 ? 6.359 -12.633 -15.736 1.00 36.38 368 ILE B CA 1
ATOM 3877 C C . ILE B 2 368 ? 5.890 -11.401 -14.978 1.00 30.39 368 ILE B C 1
ATOM 3878 O O . ILE B 2 368 ? 6.617 -10.408 -14.867 1.00 36.43 368 ILE B O 1
ATOM 3883 N N . VAL B 2 369 ? 4.664 -11.458 -14.470 1.00 21.24 369 VAL B N 1
ATOM 3884 C CA . VAL B 2 369 ? 4.129 -10.382 -13.645 1.00 23.96 369 VAL B CA 1
ATOM 3885 C C . VAL B 2 369 ? 4.689 -10.564 -12.239 1.00 23.34 369 VAL B C 1
ATOM 3886 O O . VAL B 2 369 ? 4.315 -11.498 -11.528 1.00 37.06 369 VAL B O 1
ATOM 3890 N N . LEU B 2 370 ? 5.597 -9.678 -11.841 1.00 26.58 370 LEU B N 1
ATOM 3891 C CA . LEU B 2 370 ? 6.258 -9.790 -10.546 1.00 25.43 370 LEU B CA 1
ATOM 3892 C C . LEU B 2 370 ? 5.304 -9.303 -9.463 1.00 25.84 370 LEU B C 1
ATOM 3893 O O . LEU B 2 370 ? 5.016 -8.105 -9.370 1.00 48.45 370 LEU B O 1
ATOM 3898 N N . ALA B 2 371 ? 4.809 -10.231 -8.647 1.00 31.10 371 ALA B N 1
ATOM 3899 C CA . ALA B 2 371 ? 3.850 -9.897 -7.597 1.00 34.29 371 ALA B CA 1
ATOM 3900 C C . ALA B 2 371 ? 3.850 -11.013 -6.567 1.00 31.03 371 ALA B C 1
ATOM 3901 O O . ALA B 2 371 ? 3.523 -12.157 -6.898 1.00 49.47 371 ALA B O 1
ATOM 3903 N N . THR B 2 372 ? 4.216 -10.688 -5.328 1.00 32.33 372 THR B N 1
ATOM 3904 C CA . THR B 2 372 ? 4.185 -11.645 -4.229 1.00 34.47 372 THR B CA 1
ATOM 3905 C C . THR B 2 372 ? 2.897 -11.557 -3.420 1.00 48.60 372 THR B C 1
ATOM 3906 O O . THR B 2 372 ? 2.235 -12.574 -3.194 1.00 47.65 372 THR B O 1
ATOM 3910 N N . ASP B 2 373 ? 2.521 -10.352 -2.986 1.00 37.10 373 ASP B N 1
ATOM 3911 C CA . ASP B 2 373 ? 1.356 -10.168 -2.135 1.00 37.40 373 ASP B CA 1
ATOM 3912 C C . ASP B 2 373 ? 0.263 -9.303 -2.744 1.00 38.31 373 ASP B C 1
ATOM 3913 O O . ASP B 2 373 ? -0.880 -9.380 -2.283 1.00 51.90 373 ASP B O 1
ATOM 3918 N N . SER B 2 374 ? 0.567 -8.492 -3.754 1.00 27.12 374 SER B N 1
ATOM 3919 C CA . SER B 2 374 ? -0.441 -7.633 -4.356 1.00 32.89 374 SER B CA 1
ATOM 3920 C C . SER B 2 374 ? -0.075 -7.367 -5.808 1.00 37.26 374 SER B C 1
ATOM 3921 O O . SER B 2 374 ? 1.076 -7.528 -6.221 1.00 41.97 374 SER B O 1
ATOM 3924 N N . LEU B 2 375 ? -1.077 -6.952 -6.578 1.00 39.37 375 LEU B N 1
ATOM 3925 C CA . LEU B 2 375 ? -0.916 -6.634 -7.991 1.00 37.06 375 LEU B CA 1
ATOM 3926 C C . LEU B 2 375 ? -1.124 -5.138 -8.183 1.00 39.39 375 LEU B C 1
ATOM 3927 O O . LEU B 2 375 ? -2.194 -4.611 -7.861 1.00 52.79 375 LEU B O 1
ATOM 3932 N N . SER B 2 376 ? -0.106 -4.460 -8.707 1.00 28.38 376 SER B N 1
ATOM 3933 C CA . SER B 2 376 ? -0.197 -3.024 -8.921 1.00 33.54 376 SER B CA 1
ATOM 3934 C C . SER B 2 376 ? -1.179 -2.708 -10.043 1.00 45.11 376 SER B C 1
ATOM 3935 O O . SER B 2 376 ? -1.317 -3.460 -11.013 1.00 38.41 376 SER B O 1
ATOM 3938 N N . SER B 2 377 ? -1.871 -1.575 -9.899 1.00 37.40 377 SER B N 1
ATOM 3939 C CA . SER B 2 377 ? -2.836 -1.163 -10.914 1.00 36.41 377 SER B CA 1
ATOM 3940 C C . SER B 2 377 ? -2.154 -0.827 -12.233 1.00 29.80 377 SER B C 1
ATOM 3941 O O . SER B 2 377 ? -2.763 -0.974 -13.299 1.00 24.34 377 SER B O 1
ATOM 3944 N N . ASP B 2 378 ? -0.898 -0.376 -12.184 1.00 22.76 378 ASP B N 1
ATOM 3945 C CA . ASP B 2 378 ? -0.162 -0.105 -13.413 1.00 25.64 378 ASP B CA 1
ATOM 3946 C C . ASP B 2 378 ? 0.051 -1.383 -14.216 1.00 36.26 378 ASP B C 1
ATOM 3947 O O . ASP B 2 378 ? -0.018 -1.369 -15.451 1.00 34.45 378 ASP B O 1
ATOM 3952 N N . GLN B 2 379 ? 0.320 -2.498 -13.530 1.00 29.31 379 GLN B N 1
ATOM 3953 C CA . GLN B 2 379 ? 0.411 -3.785 -14.213 1.00 24.73 379 GLN B CA 1
ATOM 3954 C C . GLN B 2 379 ? -0.921 -4.170 -14.843 1.00 26.00 379 GLN B C 1
ATOM 3955 O O . GLN B 2 379 ? -0.960 -4.681 -15.969 1.00 23.01 379 GLN B O 1
ATOM 3961 N N . SER B 2 380 ? -2.025 -3.934 -14.128 1.00 18.52 380 SER B N 1
ATOM 3962 C CA . SER B 2 380 ? -3.338 -4.331 -14.627 1.00 20.49 380 SER B CA 1
ATOM 3963 C C . SER B 2 380 ? -3.689 -3.598 -15.915 1.00 37.06 380 SER B C 1
ATOM 3964 O O . SER B 2 380 ? -4.260 -4.189 -16.839 1.00 42.57 380 SER B O 1
ATOM 3967 N N . VAL B 2 381 ? -3.363 -2.306 -15.991 1.00 28.55 381 VAL B N 1
ATOM 3968 C CA . VAL B 2 381 ? -3.631 -1.541 -17.205 1.00 26.97 381 VAL B CA 1
ATOM 3969 C C . VAL B 2 381 ? -2.838 -2.107 -18.376 1.00 32.86 381 VAL B C 1
ATOM 3970 O O . VAL B 2 381 ? -3.360 -2.247 -19.489 1.00 28.70 381 VAL B O 1
ATOM 3974 N N . SER B 2 382 ? -1.568 -2.450 -18.143 1.00 32.42 382 SER B N 1
ATOM 3975 C CA . SER B 2 382 ? -0.727 -2.981 -19.211 1.00 33.54 382 SER B CA 1
ATOM 3976 C C . SER B 2 382 ? -1.270 -4.304 -19.739 1.00 41.73 382 SER B C 1
ATOM 3977 O O . SER B 2 382 ? -1.362 -4.509 -20.955 1.00 40.17 382 SER B O 1
ATOM 3980 N N . ILE B 2 383 ? -1.646 -5.211 -18.835 1.00 29.75 383 ILE B N 1
ATOM 3981 C CA . ILE B 2 383 ? -2.121 -6.530 -19.247 1.00 29.25 383 ILE B CA 1
ATOM 3982 C C . ILE B 2 383 ? -3.389 -6.405 -20.083 1.00 29.85 383 ILE B C 1
ATOM 3983 O O . ILE B 2 383 ? -3.572 -7.123 -21.074 1.00 28.48 383 ILE B O 1
ATOM 3988 N N . SER B 2 384 ? -4.283 -5.492 -19.699 1.00 30.21 384 SER B N 1
ATOM 3989 C CA . SER B 2 384 ? -5.525 -5.316 -20.444 1.00 34.85 384 SER B CA 1
ATOM 3990 C C . SER B 2 384 ? -5.271 -4.742 -21.834 1.00 36.75 384 SER B C 1
ATOM 3991 O O . SER B 2 384 ? -5.890 -5.177 -22.812 1.00 34.80 384 SER B O 1
ATOM 3994 N N . LYS B 2 385 ? -4.368 -3.765 -21.943 1.00 38.26 385 LYS B N 1
ATOM 3995 C CA . LYS B 2 385 ? -4.114 -3.135 -23.236 1.00 28.50 385 LYS B CA 1
ATOM 3996 C C . LYS B 2 385 ? -3.448 -4.098 -24.210 1.00 38.38 385 LYS B C 1
ATOM 3997 O O . LYS B 2 385 ? -3.735 -4.071 -25.413 1.00 35.54 385 LYS B O 1
ATOM 4003 N N . VAL B 2 386 ? -2.551 -4.954 -23.712 1.00 43.39 386 VAL B N 1
ATOM 4004 C CA . VAL B 2 386 ? -1.827 -5.879 -24.582 1.00 37.29 386 VAL B CA 1
ATOM 4005 C C . VAL B 2 386 ? -2.637 -7.111 -24.950 1.00 32.36 386 VAL B C 1
ATOM 4006 O O . VAL B 2 386 ? -2.188 -7.903 -25.788 1.00 35.92 386 VAL B O 1
ATOM 4010 N N . LEU B 2 387 ? -3.809 -7.305 -24.348 1.00 38.89 387 LEU B N 1
ATOM 4011 C CA . LEU B 2 387 ? -4.605 -8.494 -24.613 1.00 42.92 387 LEU B CA 1
ATOM 4012 C C . LEU B 2 387 ? -5.336 -8.386 -25.947 1.00 48.40 387 LEU B C 1
ATOM 4013 O O . LEU B 2 387 ? -5.703 -7.297 -26.399 1.00 52.84 387 LEU B O 1
ATOM 4018 N N . ASP B 2 388 ? -5.553 -9.541 -26.569 1.00 48.00 388 ASP B N 1
ATOM 4019 C CA . ASP B 2 388 ? -6.263 -9.631 -27.833 1.00 63.33 388 ASP B CA 1
ATOM 4020 C C . ASP B 2 388 ? -7.774 -9.621 -27.604 1.00 71.63 388 ASP B C 1
ATOM 4021 O O . ASP B 2 388 ? -8.268 -9.912 -26.511 1.00 70.08 388 ASP B O 1
ATOM 4026 N N . LYS B 2 389 ? -8.508 -9.277 -28.667 1.00 77.64 389 LYS B N 1
ATOM 4027 C CA . LYS B 2 389 ? -9.964 -9.196 -28.584 1.00 66.91 389 LYS B CA 1
ATOM 4028 C C . LYS B 2 389 ? -10.576 -10.537 -28.195 1.00 75.63 389 LYS B C 1
ATOM 4029 O O . LYS B 2 389 ? -11.526 -10.590 -27.405 1.00 89.56 389 LYS B O 1
ATOM 4035 N N . ASP B 2 390 ? -10.045 -11.633 -28.742 1.00 72.76 390 ASP B N 1
ATOM 4036 C CA . ASP B 2 390 ? -10.595 -12.960 -28.489 1.00 69.99 390 ASP B CA 1
ATOM 4037 C C . ASP B 2 390 ? -10.237 -13.502 -27.110 1.00 65.88 390 ASP B C 1
ATOM 4038 O O . ASP B 2 390 ? -10.688 -14.603 -26.773 1.00 75.64 390 ASP B O 1
ATOM 4043 N N . ASN B 2 391 ? -9.399 -12.783 -26.350 1.00 61.50 391 ASN B N 1
ATOM 4044 C CA . ASN B 2 391 ? -9.056 -13.033 -24.947 1.00 63.13 391 ASN B CA 1
ATOM 4045 C C . ASN B 2 391 ? -7.872 -13.987 -24.821 1.00 58.67 391 ASN B C 1
ATOM 4046 O O . ASN B 2 391 ? -7.334 -14.453 -25.830 1.00 53.00 391 ASN B O 1
ATOM 4051 N N . GLY B 2 392 ? -7.464 -14.291 -23.575 1.00 53.89 392 GLY B N 1
ATOM 4052 C CA . GLY B 2 392 ? -6.247 -15.040 -23.332 1.00 51.45 392 GLY B CA 1
ATOM 4053 C C . GLY B 2 392 ? -6.453 -16.546 -23.297 1.00 43.87 392 GLY B C 1
ATOM 4054 O O . GLY B 2 392 ? -7.573 -17.052 -23.317 1.00 53.61 392 GLY B O 1
ATOM 4055 N N . GLU B 2 393 ? -5.328 -17.273 -23.243 1.00 47.91 393 GLU B N 1
ATOM 4056 C CA . GLU B 2 393 ? -5.370 -18.727 -23.329 1.00 43.00 393 GLU B CA 1
ATOM 4057 C C . GLU B 2 393 ? -4.446 -19.468 -22.371 1.00 42.53 393 GLU B C 1
ATOM 4058 O O . GLU B 2 393 ? -4.479 -20.701 -22.367 1.00 60.57 393 GLU B O 1
ATOM 4064 N N . ASN B 2 394 ? -3.627 -18.783 -21.569 1.00 40.79 394 ASN B N 1
ATOM 4065 C CA . ASN B 2 394 ? -2.727 -19.481 -20.656 1.00 27.98 394 ASN B CA 1
ATOM 4066 C C . ASN B 2 394 ? -2.264 -18.543 -19.549 1.00 22.60 394 ASN B C 1
ATOM 4067 O O . ASN B 2 394 ? -2.023 -17.358 -19.789 1.00 32.00 394 ASN B O 1
ATOM 4072 N N . LEU B 2 395 ? -2.129 -19.094 -18.343 1.00 19.84 395 LEU B N 1
ATOM 4073 C CA . LEU B 2 395 ? -1.585 -18.368 -17.199 1.00 25.25 395 LEU B CA 1
ATOM 4074 C C . LEU B 2 395 ? -0.836 -19.361 -16.325 1.00 28.30 395 LEU B C 1
ATOM 4075 O O . LEU B 2 395 ? -1.426 -20.342 -15.862 1.00 34.95 395 LEU B O 1
ATOM 4080 N N . VAL B 2 396 ? 0.452 -19.114 -16.098 1.00 30.49 396 VAL B N 1
ATOM 4081 C CA . VAL B 2 396 ? 1.314 -20.041 -15.372 1.00 23.99 396 VAL B CA 1
ATOM 4082 C C . VAL B 2 396 ? 1.847 -19.349 -14.126 1.00 24.62 396 VAL B C 1
ATOM 4083 O O . VAL B 2 396 ? 2.522 -18.315 -14.221 1.00 38.75 396 VAL B O 1
ATOM 4087 N N . GLN B 2 397 ? 1.550 -19.922 -12.963 1.00 20.03 397 GLN B N 1
ATOM 4088 C CA . GLN B 2 397 ? 2.101 -19.464 -11.695 1.00 20.53 397 GLN B CA 1
ATOM 4089 C C . GLN B 2 397 ? 3.339 -20.281 -11.353 1.00 31.60 397 GLN B C 1
ATOM 4090 O O . GLN B 2 397 ? 3.355 -21.503 -11.523 1.00 45.03 397 GLN B O 1
ATOM 4096 N N . VAL B 2 398 ? 4.379 -19.603 -10.878 1.00 34.31 398 VAL B N 1
ATOM 4097 C CA . VAL B 2 398 ? 5.665 -20.232 -10.601 1.00 30.64 398 VAL B CA 1
ATOM 4098 C C . VAL B 2 398 ? 6.031 -19.969 -9.148 1.00 33.30 398 VAL B C 1
ATOM 4099 O O . VAL B 2 398 ? 6.122 -18.810 -8.723 1.00 44.09 398 VAL B O 1
ATOM 4103 N N . GLY B 2 399 ? 6.245 -21.039 -8.392 1.00 28.05 399 GLY B N 1
ATOM 4104 C CA . GLY B 2 399 ? 6.683 -20.934 -7.017 1.00 32.24 399 GLY B CA 1
ATOM 4105 C C . GLY B 2 399 ? 5.529 -20.887 -6.029 1.00 35.43 399 GLY B C 1
ATOM 4106 O O . GLY B 2 399 ? 4.378 -20.621 -6.374 1.00 41.14 399 GLY B O 1
ATOM 4107 N N . LYS B 2 400 ? 5.860 -21.157 -4.770 1.00 32.95 400 LYS B N 1
ATOM 4108 C CA . LYS B 2 400 ? 4.901 -21.078 -3.680 1.00 35.01 400 LYS B CA 1
ATOM 4109 C C . LYS B 2 400 ? 4.953 -19.702 -3.029 1.00 39.46 400 LYS B C 1
ATOM 4110 O O . LYS B 2 400 ? 6.011 -19.073 -2.945 1.00 37.37 400 LYS B O 1
ATOM 4116 N N . GLY B 2 401 ? 3.795 -19.239 -2.564 1.00 36.89 401 GLY B N 1
ATOM 4117 C CA . GLY B 2 401 ? 3.709 -17.993 -1.829 1.00 42.45 401 GLY B CA 1
ATOM 4118 C C . GLY B 2 401 ? 3.016 -16.855 -2.545 1.00 33.64 401 GLY B C 1
ATOM 4119 O O . GLY B 2 401 ? 2.816 -15.799 -1.932 1.00 53.31 401 GLY B O 1
ATOM 4120 N N . ILE B 2 402 ? 2.646 -17.018 -3.811 1.00 32.72 402 ILE B N 1
ATOM 4121 C CA . ILE B 2 402 ? 1.914 -15.976 -4.522 1.00 35.52 402 ILE B CA 1
ATOM 4122 C C . ILE B 2 402 ? 0.460 -16.004 -4.073 1.00 45.21 402 ILE B C 1
ATOM 4123 O O . ILE B 2 402 ? -0.193 -17.054 -4.103 1.00 51.53 402 ILE B O 1
ATOM 4128 N N . ALA B 2 403 ? -0.047 -14.849 -3.648 1.00 45.31 403 ALA B N 1
ATOM 4129 C CA . ALA B 2 403 ? -1.432 -14.762 -3.209 1.00 35.20 403 ALA B CA 1
ATOM 4130 C C . ALA B 2 403 ? -2.376 -15.069 -4.365 1.00 44.17 403 ALA B C 1
ATOM 4131 O O . ALA B 2 403 ? -2.155 -14.639 -5.500 1.00 30.26 403 ALA B O 1
ATOM 4133 N N . THR B 2 404 ? -3.431 -15.834 -4.073 1.00 50.31 404 THR B N 1
ATOM 4134 C CA . THR B 2 404 ? -4.441 -16.109 -5.088 1.00 58.24 404 THR B CA 1
ATOM 4135 C C . THR B 2 404 ? -5.171 -14.844 -5.515 1.00 45.87 404 THR B C 1
ATOM 4136 O O . THR B 2 404 ? -5.719 -14.804 -6.621 1.00 37.99 404 THR B O 1
ATOM 4140 N N . SER B 2 405 ? -5.183 -13.814 -4.664 1.00 27.93 405 SER B N 1
ATOM 4141 C CA . SER B 2 405 ? -5.813 -12.546 -5.020 1.00 36.51 405 SER B CA 1
ATOM 4142 C C . SER B 2 405 ? -5.194 -11.958 -6.280 1.00 39.45 405 SER B C 1
ATOM 4143 O O . SER B 2 405 ? -5.891 -11.342 -7.096 1.00 41.29 405 SER B O 1
ATOM 4146 N N . VAL B 2 406 ? -3.881 -12.116 -6.443 1.00 38.85 406 VAL B N 1
ATOM 4147 C CA . VAL B 2 406 ? -3.236 -11.728 -7.691 1.00 40.14 406 VAL B CA 1
ATOM 4148 C C . VAL B 2 406 ? -3.672 -12.650 -8.822 1.00 52.86 406 VAL B C 1
ATOM 4149 O O . VAL B 2 406 ? -3.841 -12.214 -9.967 1.00 51.97 406 VAL B O 1
ATOM 4153 N N . ILE B 2 407 ? -3.862 -13.937 -8.521 1.00 37.50 407 ILE B N 1
ATOM 4154 C CA . ILE B 2 407 ? -4.096 -14.926 -9.569 1.00 43.80 407 ILE B CA 1
ATOM 4155 C C . ILE B 2 407 ? -5.451 -14.707 -10.236 1.00 45.08 407 ILE B C 1
ATOM 4156 O O . ILE B 2 407 ? -5.552 -14.674 -11.468 1.00 37.93 407 ILE B O 1
ATOM 4161 N N . ASN B 2 408 ? -6.514 -14.554 -9.440 1.00 38.04 408 ASN B N 1
ATOM 4162 C CA . ASN B 2 408 ? -7.843 -14.462 -10.038 1.00 46.76 408 ASN B CA 1
ATOM 4163 C C . ASN B 2 408 ? -8.088 -13.099 -10.672 1.00 45.92 408 ASN B C 1
ATOM 4164 O O . ASN B 2 408 ? -8.887 -12.994 -11.610 1.00 52.77 408 ASN B O 1
ATOM 4169 N N . LYS B 2 409 ? -7.424 -12.049 -10.180 1.00 44.44 409 LYS B N 1
ATOM 4170 C CA . LYS B 2 409 ? -7.498 -10.759 -10.861 1.00 39.67 409 LYS B CA 1
ATOM 4171 C C . LYS B 2 409 ? -6.881 -10.846 -12.249 1.00 31.27 409 LYS B C 1
ATOM 4172 O O . LYS B 2 409 ? -7.399 -10.260 -13.207 1.00 28.03 409 LYS B O 1
ATOM 4178 N N . LEU B 2 410 ? -5.771 -11.578 -12.377 1.00 41.29 410 LEU B N 1
ATOM 4179 C CA . LEU B 2 410 ? -5.209 -11.846 -13.696 1.00 33.88 410 LEU B CA 1
ATOM 4180 C C . LEU B 2 410 ? -6.227 -12.551 -14.583 1.00 43.69 410 LEU B C 1
ATOM 4181 O O . LEU B 2 410 ? -6.460 -12.143 -15.726 1.00 39.39 410 LEU B O 1
ATOM 4186 N N . LYS B 2 411 ? -6.871 -13.595 -14.053 1.00 43.89 411 LYS B N 1
ATOM 4187 C CA . LYS B 2 411 ? -7.844 -14.350 -14.836 1.00 38.62 411 LYS B CA 1
ATOM 4188 C C . LYS B 2 411 ? -8.969 -13.463 -15.352 1.00 36.66 411 LYS B C 1
ATOM 4189 O O . LYS B 2 411 ? -9.563 -13.761 -16.395 1.00 32.37 411 LYS B O 1
ATOM 4195 N N . ASP B 2 412 ? -9.277 -12.374 -14.645 1.00 47.54 412 ASP B N 1
ATOM 4196 C CA . ASP B 2 412 ? -10.300 -11.448 -15.120 1.00 43.92 412 ASP B CA 1
ATOM 4197 C C . ASP B 2 412 ? -9.801 -10.601 -16.285 1.00 44.65 412 ASP B C 1
ATOM 4198 O O . ASP B 2 412 ? -10.550 -10.358 -17.238 1.00 43.44 412 ASP B O 1
ATOM 4203 N N . LEU B 2 413 ? -8.549 -10.139 -16.229 1.00 39.10 413 LEU B N 1
ATOM 4204 C CA . LEU B 2 413 ? -7.988 -9.401 -17.358 1.00 36.07 413 LEU B CA 1
ATOM 4205 C C . LEU B 2 413 ? -7.927 -10.277 -18.603 1.00 36.54 413 LEU B C 1
ATOM 4206 O O . LEU B 2 413 ? -8.438 -9.903 -19.664 1.00 29.65 413 LEU B O 1
ATOM 4211 N N . LEU B 2 414 ? -7.317 -11.460 -18.486 1.00 47.33 414 LEU B N 1
ATOM 4212 C CA . LEU B 2 414 ? -7.291 -12.423 -19.582 1.00 45.51 414 LEU B CA 1
ATOM 4213 C C . LEU B 2 414 ? -8.661 -13.021 -19.877 1.00 46.18 414 LEU B C 1
ATOM 4214 O O . LEU B 2 414 ? -8.822 -13.663 -20.922 1.00 40.12 414 LEU B O 1
ATOM 4219 N N . SER B 2 415 ? -9.642 -12.818 -18.994 1.00 43.46 415 SER B N 1
ATOM 4220 C CA . SER B 2 415 ? -11.006 -13.321 -19.176 1.00 49.58 415 SER B CA 1
ATOM 4221 C C . SER B 2 415 ? -11.028 -14.844 -19.316 1.00 49.21 415 SER B C 1
ATOM 4222 O O . SER B 2 415 ? -11.680 -15.403 -20.200 1.00 53.23 415 SER B O 1
ATOM 4225 N N . MET B 2 416 ? -10.302 -15.517 -18.428 1.00 53.83 416 MET B N 1
ATOM 4226 C CA . MET B 2 416 ? -10.366 -16.973 -18.336 1.00 46.73 416 MET B CA 1
ATOM 4227 C C . MET B 2 416 ? -11.116 -17.395 -17.078 1.00 69.72 416 MET B C 1
ATOM 4228 O O . MET B 2 416 ? -11.339 -16.589 -16.174 1.00 58.85 416 MET B O 1
ATOM 4234 N N . ASP C 1 3 ? 35.742 -45.631 -42.590 1.00 81.03 3 ASP C N 1
ATOM 4235 C CA . ASP C 1 3 ? 35.235 -45.379 -43.933 1.00 90.31 3 ASP C CA 1
ATOM 4236 C C . ASP C 1 3 ? 34.116 -44.342 -43.888 1.00 101.23 3 ASP C C 1
ATOM 4237 O O . ASP C 1 3 ? 32.935 -44.686 -43.958 1.00 100.12 3 ASP C O 1
ATOM 4242 N N . MET C 1 4 ? 34.497 -43.075 -43.768 1.00 107.27 4 MET C N 1
ATOM 4243 C CA . MET C 1 4 ? 33.548 -41.968 -43.713 1.00 101.91 4 MET C CA 1
ATOM 4244 C C . MET C 1 4 ? 34.332 -40.679 -43.942 1.00 112.23 4 MET C C 1
ATOM 4245 O O . MET C 1 4 ? 35.549 -40.700 -44.154 1.00 103.77 4 MET C O 1
ATOM 4250 N N . SER C 1 5 ? 33.621 -39.552 -43.904 1.00 115.51 5 SER C N 1
ATOM 4251 C CA . SER C 1 5 ? 34.229 -38.231 -44.011 1.00 114.86 5 SER C CA 1
ATOM 4252 C C . SER C 1 5 ? 34.360 -37.532 -42.666 1.00 118.22 5 SER C C 1
ATOM 4253 O O . SER C 1 5 ? 35.376 -36.880 -42.409 1.00 115.27 5 SER C O 1
ATOM 4256 N N . LYS C 1 6 ? 33.358 -37.658 -41.801 1.00 108.88 6 LYS C N 1
ATOM 4257 C CA . LYS C 1 6 ? 33.431 -37.081 -40.469 1.00 99.16 6 LYS C CA 1
ATOM 4258 C C . LYS C 1 6 ? 34.446 -37.844 -39.617 1.00 99.68 6 LYS C C 1
ATOM 4259 O O . LYS C 1 6 ? 34.817 -38.982 -39.915 1.00 110.70 6 LYS C O 1
ATOM 4265 N N . VAL C 1 7 ? 34.898 -37.198 -38.545 1.00 73.23 7 VAL C N 1
ATOM 4266 C CA . VAL C 1 7 ? 35.902 -37.754 -37.644 1.00 71.59 7 VAL C CA 1
ATOM 4267 C C . VAL C 1 7 ? 35.224 -38.157 -36.341 1.00 68.08 7 VAL C C 1
ATOM 4268 O O . VAL C 1 7 ? 34.476 -37.369 -35.747 1.00 82.84 7 VAL C O 1
ATOM 4272 N N . GLU C 1 8 ? 35.489 -39.385 -35.900 1.00 70.13 8 GLU C N 1
ATOM 4273 C CA . GLU C 1 8 ? 34.867 -39.962 -34.717 1.00 73.56 8 GLU C CA 1
ATOM 4274 C C . GLU C 1 8 ? 35.924 -40.756 -33.959 1.00 67.70 8 GLU C C 1
ATOM 4275 O O . GLU C 1 8 ? 37.039 -40.961 -34.444 1.00 62.74 8 GLU C O 1
ATOM 4281 N N . THR C 1 9 ? 35.573 -41.195 -32.752 1.00 64.51 9 THR C N 1
ATOM 4282 C CA . THR C 1 9 ? 36.484 -42.018 -31.968 1.00 50.50 9 THR C CA 1
ATOM 4283 C C . THR C 1 9 ? 36.752 -43.337 -32.683 1.00 60.13 9 THR C C 1
ATOM 4284 O O . THR C 1 9 ? 35.826 -44.004 -33.152 1.00 66.78 9 THR C O 1
ATOM 4288 N N . GLY C 1 10 ? 38.029 -43.709 -32.770 1.00 61.41 10 GLY C N 1
ATOM 4289 C CA . GLY C 1 10 ? 38.443 -44.944 -33.392 1.00 71.80 10 GLY C CA 1
ATOM 4290 C C . GLY C 1 10 ? 39.007 -44.802 -34.791 1.00 74.66 10 GLY C C 1
ATOM 4291 O O . GLY C 1 10 ? 39.738 -45.693 -35.238 1.00 80.85 10 GLY C O 1
ATOM 4292 N N . ASP C 1 11 ? 38.691 -43.716 -35.493 1.00 66.79 11 ASP C N 1
ATOM 4293 C CA . ASP C 1 11 ? 39.287 -43.492 -36.801 1.00 62.51 11 ASP C CA 1
ATOM 4294 C C . ASP C 1 11 ? 40.787 -43.246 -36.664 1.00 64.56 11 ASP C C 1
ATOM 4295 O O . ASP C 1 11 ? 41.289 -42.874 -35.601 1.00 67.50 11 ASP C O 1
ATOM 4300 N N . GLN C 1 12 ? 41.507 -43.484 -37.758 1.00 69.44 12 GLN C N 1
ATOM 4301 C CA . GLN C 1 12 ? 42.955 -43.325 -37.749 1.00 75.76 12 GLN C CA 1
ATOM 4302 C C . GLN C 1 12 ? 43.331 -41.848 -37.686 1.00 80.60 12 GLN C C 1
ATOM 4303 O O . GLN C 1 12 ? 42.810 -41.030 -38.451 1.00 77.93 12 GLN C O 1
ATOM 4309 N N . GLY C 1 13 ? 44.234 -41.509 -36.774 1.00 67.70 13 GLY C N 1
ATOM 4310 C CA . GLY C 1 13 ? 44.652 -40.128 -36.628 1.00 68.18 13 GLY C CA 1
ATOM 4311 C C . GLY C 1 13 ? 45.560 -39.947 -35.433 1.00 68.41 13 GLY C C 1
ATOM 4312 O O . GLY C 1 13 ? 46.182 -40.899 -34.958 1.00 52.35 13 GLY C O 1
ATOM 4313 N N . TYR C 1 14 ? 45.628 -38.710 -34.945 1.00 72.12 14 TYR C N 1
ATOM 4314 C CA . TYR C 1 14 ? 46.553 -38.333 -33.887 1.00 61.20 14 TYR C CA 1
ATOM 4315 C C . TYR C 1 14 ? 45.802 -37.821 -32.663 1.00 58.72 14 TYR C C 1
ATOM 4316 O O . TYR C 1 14 ? 44.639 -37.416 -32.741 1.00 55.85 14 TYR C O 1
ATOM 4325 N N . THR C 1 15 ? 46.493 -37.844 -31.524 1.00 57.00 15 THR C N 1
ATOM 4326 C CA . THR C 1 15 ? 45.940 -37.386 -30.256 1.00 57.01 15 THR C CA 1
ATOM 4327 C C . THR C 1 15 ? 47.058 -36.784 -29.415 1.00 54.59 15 THR C C 1
ATOM 4328 O O . THR C 1 15 ? 48.160 -37.337 -29.351 1.00 54.28 15 THR C O 1
ATOM 4332 N N . VAL C 1 16 ? 46.769 -35.654 -28.772 1.00 51.42 16 VAL C N 1
ATOM 4333 C CA . VAL C 1 16 ? 47.788 -34.889 -28.056 1.00 52.72 16 VAL C CA 1
ATOM 4334 C C . VAL C 1 16 ? 47.158 -34.259 -26.818 1.00 52.45 16 VAL C C 1
ATOM 4335 O O . VAL C 1 16 ? 46.001 -33.830 -26.841 1.00 51.73 16 VAL C O 1
ATOM 4339 N N . VAL C 1 17 ? 47.935 -34.213 -25.730 1.00 53.25 17 VAL C N 1
ATOM 4340 C CA . VAL C 1 17 ? 47.494 -33.665 -24.451 1.00 53.40 17 VAL C CA 1
ATOM 4341 C C . VAL C 1 17 ? 47.452 -32.141 -24.521 1.00 56.97 17 VAL C C 1
ATOM 4342 O O . VAL C 1 17 ? 48.241 -31.507 -25.232 1.00 68.78 17 VAL C O 1
ATOM 4346 N N . GLN C 1 18 ? 46.510 -31.544 -23.779 1.00 56.10 18 GLN C N 1
ATOM 4347 C CA . GLN C 1 18 ? 46.343 -30.092 -23.794 1.00 58.90 18 GLN C CA 1
ATOM 4348 C C . GLN C 1 18 ? 47.575 -29.365 -23.266 1.00 59.56 18 GLN C C 1
ATOM 4349 O O . GLN C 1 18 ? 47.838 -28.227 -23.670 1.00 58.82 18 GLN C O 1
ATOM 4355 N N . SER C 1 19 ? 48.338 -29.991 -22.365 1.00 58.19 19 SER C N 1
ATOM 4356 C CA . SER C 1 19 ? 49.542 -29.347 -21.850 1.00 60.55 19 SER C CA 1
ATOM 4357 C C . SER C 1 19 ? 50.588 -29.139 -22.935 1.00 60.63 19 SER C C 1
ATOM 4358 O O . SER C 1 19 ? 51.493 -28.315 -22.761 1.00 71.05 19 SER C O 1
ATOM 4361 N N . LYS C 1 20 ? 50.487 -29.867 -24.047 1.00 64.77 20 LYS C N 1
ATOM 4362 C CA . LYS C 1 20 ? 51.391 -29.717 -25.179 1.00 66.12 20 LYS C CA 1
ATOM 4363 C C . LYS C 1 20 ? 50.675 -29.173 -26.412 1.00 77.84 20 LYS C C 1
ATOM 4364 O O . LYS C 1 20 ? 51.133 -29.392 -27.538 1.00 75.76 20 LYS C O 1
ATOM 4370 N N . TYR C 1 21 ? 49.553 -28.471 -26.222 1.00 63.18 21 TYR C N 1
ATOM 4371 C CA . TYR C 1 21 ? 48.794 -27.971 -27.363 1.00 59.27 21 TYR C CA 1
ATOM 4372 C C . TYR C 1 21 ? 49.517 -26.833 -28.071 1.00 81.63 21 TYR C C 1
ATOM 4373 O O . TYR C 1 21 ? 49.366 -26.672 -29.288 1.00 83.99 21 TYR C O 1
ATOM 4382 N N . LYS C 1 22 ? 50.290 -26.029 -27.335 1.00 82.70 22 LYS C N 1
ATOM 4383 C CA . LYS C 1 22 ? 50.978 -24.900 -27.953 1.00 71.29 22 LYS C CA 1
ATOM 4384 C C . LYS C 1 22 ? 51.946 -25.369 -29.030 1.00 77.72 22 LYS C C 1
ATOM 4385 O O . LYS C 1 22 ? 52.001 -24.791 -30.122 1.00 79.82 22 LYS C O 1
ATOM 4391 N N . LYS C 1 23 ? 52.716 -26.421 -28.743 1.00 64.91 23 LYS C N 1
ATOM 4392 C CA . LYS C 1 23 ? 53.547 -27.027 -29.776 1.00 65.41 23 LYS C CA 1
ATOM 4393 C C . LYS C 1 23 ? 52.699 -27.742 -30.819 1.00 73.15 23 LYS C C 1
ATOM 4394 O O . LYS C 1 23 ? 53.071 -27.783 -31.997 1.00 64.77 23 LYS C O 1
ATOM 4400 N N . ALA C 1 24 ? 51.561 -28.308 -30.407 1.00 85.32 24 ALA C N 1
ATOM 4401 C CA . ALA C 1 24 ? 50.681 -28.999 -31.342 1.00 71.39 24 ALA C CA 1
ATOM 4402 C C . ALA C 1 24 ? 50.057 -28.055 -32.359 1.00 69.25 24 ALA C C 1
ATOM 4403 O O . ALA C 1 24 ? 49.602 -28.515 -33.412 1.00 60.92 24 ALA C O 1
ATOM 4405 N N . VAL C 1 25 ? 50.018 -26.756 -32.073 1.00 94.49 25 VAL C N 1
ATOM 4406 C CA . VAL C 1 25 ? 49.489 -25.789 -33.029 1.00 93.83 25 VAL C CA 1
ATOM 4407 C C . VAL C 1 25 ? 50.518 -25.611 -34.142 1.00 111.60 25 VAL C C 1
ATOM 4408 O O . VAL C 1 25 ? 51.621 -25.109 -33.908 1.00 88.99 25 VAL C O 1
ATOM 4412 N N . GLU C 1 26 ? 50.161 -26.026 -35.353 1.00 103.20 26 GLU C N 1
ATOM 4413 C CA . GLU C 1 26 ? 51.009 -25.875 -36.533 1.00 97.31 26 GLU C CA 1
ATOM 4414 C C . GLU C 1 26 ? 50.214 -25.073 -37.558 1.00 113.62 26 GLU C C 1
ATOM 4415 O O . GLU C 1 26 ? 49.400 -25.632 -38.300 1.00 91.58 26 GLU C O 1
ATOM 4421 N N . GLN C 1 27 ? 50.449 -23.766 -37.593 1.00 106.38 27 GLN C N 1
ATOM 4422 C CA . GLN C 1 27 ? 49.686 -22.867 -38.449 1.00 83.25 27 GLN C CA 1
ATOM 4423 C C . GLN C 1 27 ? 50.198 -22.892 -39.885 1.00 85.78 27 GLN C C 1
ATOM 4424 O O . GLN C 1 27 ? 51.207 -23.530 -40.185 1.00 88.02 27 GLN C O 1
ATOM 4430 N N . ILE C 1 40 ? 41.170 -26.909 -43.578 1.00 68.80 40 ILE C N 1
ATOM 4431 C CA . ILE C 1 40 ? 41.119 -27.407 -42.210 1.00 76.28 40 ILE C CA 1
ATOM 4432 C C . ILE C 1 40 ? 39.745 -27.120 -41.610 1.00 77.49 40 ILE C C 1
ATOM 4433 O O . ILE C 1 40 ? 39.517 -26.058 -41.027 1.00 69.31 40 ILE C O 1
ATOM 4438 N N . LYS C 1 41 ? 38.832 -28.081 -41.756 1.00 71.06 41 LYS C N 1
ATOM 4439 C CA . LYS C 1 41 ? 37.460 -27.950 -41.266 1.00 72.91 41 LYS C CA 1
ATOM 4440 C C . LYS C 1 41 ? 37.442 -28.247 -39.768 1.00 77.87 41 LYS C C 1
ATOM 4441 O O . LYS C 1 41 ? 37.170 -29.365 -39.320 1.00 81.53 41 LYS C O 1
ATOM 4447 N N . ILE C 1 42 ? 37.745 -27.214 -38.981 1.00 73.83 42 ILE C N 1
ATOM 4448 C CA . ILE C 1 42 ? 37.811 -27.361 -37.532 1.00 71.46 42 ILE C CA 1
ATOM 4449 C C . ILE C 1 42 ? 36.414 -27.591 -36.971 1.00 83.79 42 ILE C C 1
ATOM 4450 O O . ILE C 1 42 ? 35.480 -26.834 -37.259 1.00 92.43 42 ILE C O 1
ATOM 4455 N N . PHE C 1 43 ? 36.267 -28.633 -36.154 1.00 84.86 43 PHE C N 1
ATOM 4456 C CA . PHE C 1 43 ? 35.016 -28.912 -35.463 1.00 78.60 43 PHE C CA 1
ATOM 4457 C C . PHE C 1 43 ? 35.297 -29.095 -33.981 1.00 85.04 43 PHE C C 1
ATOM 4458 O O . PHE C 1 43 ? 36.203 -29.848 -33.609 1.00 96.40 43 PHE C O 1
ATOM 4466 N N . PHE C 1 44 ? 34.528 -28.411 -33.139 1.00 91.70 44 PHE C N 1
ATOM 4467 C CA . PHE C 1 44 ? 34.392 -28.789 -31.734 1.00 102.59 44 PHE C CA 1
ATOM 4468 C C . PHE C 1 44 ? 33.025 -29.444 -31.591 1.00 101.13 44 PHE C C 1
ATOM 4469 O O . PHE C 1 44 ? 32.003 -28.754 -31.524 1.00 118.48 44 PHE C O 1
ATOM 4477 N N . GLU C 1 45 ? 33.009 -30.778 -31.556 1.00 78.16 45 GLU C N 1
ATOM 4478 C CA . GLU C 1 45 ? 31.768 -31.538 -31.467 1.00 79.26 45 GLU C CA 1
ATOM 4479 C C . GLU C 1 45 ? 30.868 -31.168 -32.638 1.00 96.42 45 GLU C C 1
ATOM 4480 O O . GLU C 1 45 ? 30.761 -31.918 -33.615 1.00 79.74 45 GLU C O 1
ATOM 4486 N N . GLY C 1 46 ? 30.217 -30.005 -32.542 1.00 125.43 46 GLY C N 1
ATOM 4487 C CA . GLY C 1 46 ? 29.486 -29.469 -33.665 1.00 109.52 46 GLY C CA 1
ATOM 4488 C C . GLY C 1 46 ? 30.392 -28.852 -34.715 1.00 107.64 46 GLY C C 1
ATOM 4489 O O . GLY C 1 46 ? 31.533 -28.472 -34.453 1.00 112.83 46 GLY C O 1
ATOM 4490 N N . THR C 1 47 ? 29.852 -28.750 -35.926 1.00 96.89 47 THR C N 1
ATOM 4491 C CA . THR C 1 47 ? 30.618 -28.293 -37.077 1.00 95.29 47 THR C CA 1
ATOM 4492 C C . THR C 1 47 ? 30.943 -26.803 -36.971 1.00 85.96 47 THR C C 1
ATOM 4493 O O . THR C 1 47 ? 30.214 -26.025 -36.346 1.00 105.60 47 THR C O 1
ATOM 4497 N N . LEU C 1 48 ? 32.059 -26.415 -37.589 1.00 84.75 48 LEU C N 1
ATOM 4498 C CA . LEU C 1 48 ? 32.507 -25.030 -37.640 1.00 85.29 48 LEU C CA 1
ATOM 4499 C C . LEU C 1 48 ? 33.516 -24.924 -38.777 1.00 98.93 48 LEU C C 1
ATOM 4500 O O . LEU C 1 48 ? 34.000 -25.934 -39.293 1.00 103.58 48 LEU C O 1
ATOM 4505 N N . ALA C 1 49 ? 33.801 -23.688 -39.186 1.00 81.87 49 ALA C N 1
ATOM 4506 C CA . ALA C 1 49 ? 34.856 -23.389 -40.157 1.00 77.86 49 ALA C CA 1
ATOM 4507 C C . ALA C 1 49 ? 34.726 -24.188 -41.449 1.00 72.47 49 ALA C C 1
ATOM 4508 O O . ALA C 1 49 ? 35.078 -23.704 -42.525 1.00 70.03 49 ALA C O 1
ATOM 4510 N N . TYR C 1 68 ? 42.241 -13.271 -42.886 1.00 98.49 68 TYR C N 1
ATOM 4511 C CA . TYR C 1 68 ? 42.870 -13.311 -41.570 1.00 102.00 68 TYR C CA 1
ATOM 4512 C C . TYR C 1 68 ? 42.544 -14.621 -40.859 1.00 120.56 68 TYR C C 1
ATOM 4513 O O . TYR C 1 68 ? 41.713 -15.401 -41.325 1.00 110.56 68 TYR C O 1
ATOM 4522 N N . CYS C 1 69 ? 43.204 -14.860 -39.729 1.00 124.47 69 CYS C N 1
ATOM 4523 C CA . CYS C 1 69 ? 43.043 -16.095 -38.970 1.00 109.99 69 CYS C CA 1
ATOM 4524 C C . CYS C 1 69 ? 42.115 -15.840 -37.787 1.00 113.44 69 CYS C C 1
ATOM 4525 O O . CYS C 1 69 ? 42.450 -15.076 -36.876 1.00 114.84 69 CYS C O 1
ATOM 4528 N N . LEU C 1 70 ? 40.943 -16.472 -37.811 1.00 103.42 70 LEU C N 1
ATOM 4529 C CA . LEU C 1 70 ? 40.017 -16.440 -36.680 1.00 94.63 70 LEU C CA 1
ATOM 4530 C C . LEU C 1 70 ? 40.396 -17.585 -35.754 1.00 90.64 70 LEU C C 1
ATOM 4531 O O . LEU C 1 70 ? 39.953 -18.722 -35.921 1.00 87.04 70 LEU C O 1
ATOM 4536 N N . HIS C 1 71 ? 41.231 -17.287 -34.762 1.00 89.52 71 HIS C N 1
ATOM 4537 C CA . HIS C 1 71 ? 41.704 -18.306 -33.831 1.00 79.12 71 HIS C CA 1
ATOM 4538 C C . HIS C 1 71 ? 41.321 -17.893 -32.416 1.00 80.44 71 HIS C C 1
ATOM 4539 O O . HIS C 1 71 ? 42.133 -17.351 -31.662 1.00 78.32 71 HIS C O 1
ATOM 4546 N N . LYS C 1 72 ? 40.072 -18.175 -32.055 1.00 82.21 72 LYS C N 1
ATOM 4547 C CA . LYS C 1 72 ? 39.710 -18.376 -30.662 1.00 83.74 72 LYS C CA 1
ATOM 4548 C C . LYS C 1 72 ? 39.998 -19.811 -30.251 1.00 84.56 72 LYS C C 1
ATOM 4549 O O . LYS C 1 72 ? 39.767 -20.184 -29.095 1.00 87.89 72 LYS C O 1
ATOM 4555 N N . VAL C 1 73 ? 40.511 -20.613 -31.189 1.00 90.42 73 VAL C N 1
ATOM 4556 C CA . VAL C 1 73 ? 40.885 -21.988 -30.887 1.00 93.51 73 VAL C CA 1
ATOM 4557 C C . VAL C 1 73 ? 41.870 -22.021 -29.726 1.00 96.36 73 VAL C C 1
ATOM 4558 O O . VAL C 1 73 ? 41.726 -22.827 -28.804 1.00 95.65 73 VAL C O 1
ATOM 4562 N N . ASP C 1 74 ? 42.849 -21.110 -29.718 1.00 74.75 74 ASP C N 1
ATOM 4563 C CA . ASP C 1 74 ? 43.795 -21.062 -28.608 1.00 78.15 74 ASP C CA 1
ATOM 4564 C C . ASP C 1 74 ? 43.079 -20.811 -27.286 1.00 83.48 74 ASP C C 1
ATOM 4565 O O . ASP C 1 74 ? 43.423 -21.413 -26.261 1.00 76.17 74 ASP C O 1
ATOM 4570 N N . ASN C 1 75 ? 42.083 -19.922 -27.289 1.00 88.01 75 ASN C N 1
ATOM 4571 C CA . ASN C 1 75 ? 41.209 -19.796 -26.127 1.00 89.95 75 ASN C CA 1
ATOM 4572 C C . ASN C 1 75 ? 40.436 -21.086 -25.889 1.00 95.16 75 ASN C C 1
ATOM 4573 O O . ASN C 1 75 ? 40.317 -21.548 -24.747 1.00 105.60 75 ASN C O 1
ATOM 4578 N N . LYS C 1 76 ? 39.900 -21.682 -26.959 1.00 92.32 76 LYS C N 1
ATOM 4579 C CA . LYS C 1 76 ? 39.261 -22.988 -26.841 1.00 75.74 76 LYS C CA 1
ATOM 4580 C C . LYS C 1 76 ? 40.266 -24.050 -26.411 1.00 77.38 76 LYS C C 1
ATOM 4581 O O . LYS C 1 76 ? 40.037 -24.771 -25.435 1.00 85.20 76 LYS C O 1
ATOM 4587 N N . LEU C 1 77 ? 41.402 -24.142 -27.114 1.00 86.02 77 LEU C N 1
ATOM 4588 C CA . LEU C 1 77 ? 42.425 -25.140 -26.796 1.00 89.28 77 LEU C CA 1
ATOM 4589 C C . LEU C 1 77 ? 42.939 -25.039 -25.367 1.00 84.45 77 LEU C C 1
ATOM 4590 O O . LEU C 1 77 ? 43.733 -25.890 -24.954 1.00 74.80 77 LEU C O 1
ATOM 4595 N N . ASP C 1 78 ? 42.528 -24.022 -24.612 1.00 81.40 78 ASP C N 1
ATOM 4596 C CA . ASP C 1 78 ? 42.598 -24.096 -23.161 1.00 87.02 78 ASP C CA 1
ATOM 4597 C C . ASP C 1 78 ? 41.407 -24.918 -22.674 1.00 106.52 78 ASP C C 1
ATOM 4598 O O . ASP C 1 78 ? 40.613 -24.456 -21.848 1.00 68.33 78 ASP C O 1
ATOM 4603 N N . ASN C 1 79 ? 41.278 -26.135 -23.205 1.00 103.26 79 ASN C N 1
ATOM 4604 C CA . ASN C 1 79 ? 40.203 -27.055 -22.866 1.00 74.89 79 ASN C CA 1
ATOM 4605 C C . ASN C 1 79 ? 40.347 -27.527 -21.421 1.00 84.37 79 ASN C C 1
ATOM 4606 O O . ASN C 1 79 ? 41.298 -27.180 -20.714 1.00 85.07 79 ASN C O 1
ATOM 4611 N N . LEU C 1 80 ? 39.388 -28.338 -20.979 1.00 100.31 80 LEU C N 1
ATOM 4612 C CA . LEU C 1 80 ? 39.408 -28.867 -19.621 1.00 108.91 80 LEU C CA 1
ATOM 4613 C C . LEU C 1 80 ? 38.528 -30.109 -19.543 1.00 94.23 80 LEU C C 1
ATOM 4614 O O . LEU C 1 80 ? 37.845 -30.476 -20.502 1.00 79.61 80 LEU C O 1
ATOM 4619 N N . GLY C 1 81 ? 38.585 -30.771 -18.384 1.00 88.73 81 GLY C N 1
ATOM 4620 C CA . GLY C 1 81 ? 37.692 -31.865 -18.031 1.00 64.37 81 GLY C CA 1
ATOM 4621 C C . GLY C 1 81 ? 37.818 -33.108 -18.891 1.00 76.51 81 GLY C C 1
ATOM 4622 O O . GLY C 1 81 ? 37.025 -34.045 -18.763 1.00 72.80 81 GLY C O 1
ATOM 4623 N N . ASP C 1 82 ? 38.797 -33.100 -19.796 1.00 134.63 82 ASP C N 1
ATOM 4624 C CA . ASP C 1 82 ? 39.070 -34.145 -20.779 1.00 136.11 82 ASP C CA 1
ATOM 4625 C C . ASP C 1 82 ? 37.984 -34.184 -21.840 1.00 128.39 82 ASP C C 1
ATOM 4626 O O . ASP C 1 82 ? 38.226 -34.650 -22.951 1.00 131.72 82 ASP C O 1
ATOM 4631 N N . GLY C 1 83 ? 36.835 -33.582 -21.560 1.00 67.01 83 GLY C N 1
ATOM 4632 C CA . GLY C 1 83 ? 35.652 -33.842 -22.353 1.00 68.17 83 GLY C CA 1
ATOM 4633 C C . GLY C 1 83 ? 35.628 -33.031 -23.624 1.00 73.10 83 GLY C C 1
ATOM 4634 O O . GLY C 1 83 ? 35.302 -33.542 -24.700 1.00 82.38 83 GLY C O 1
ATOM 4635 N N . ASP C 1 84 ? 35.955 -31.749 -23.494 1.00 79.26 84 ASP C N 1
ATOM 4636 C CA . ASP C 1 84 ? 36.083 -30.880 -24.650 1.00 65.50 84 ASP C CA 1
ATOM 4637 C C . ASP C 1 84 ? 37.250 -31.335 -25.512 1.00 70.13 84 ASP C C 1
ATOM 4638 O O . ASP C 1 84 ? 38.303 -31.733 -25.006 1.00 70.31 84 ASP C O 1
ATOM 4643 N N . TYR C 1 85 ? 37.054 -31.280 -26.826 1.00 59.99 85 TYR C N 1
ATOM 4644 C CA . TYR C 1 85 ? 38.003 -31.865 -27.760 1.00 58.16 85 TYR C CA 1
ATOM 4645 C C . TYR C 1 85 ? 37.786 -31.226 -29.122 1.00 69.57 85 TYR C C 1
ATOM 4646 O O . TYR C 1 85 ? 36.647 -31.133 -29.587 1.00 62.90 85 TYR C O 1
ATOM 4655 N N . VAL C 1 86 ? 38.869 -30.776 -29.750 1.00 66.41 86 VAL C N 1
ATOM 4656 C CA . VAL C 1 86 ? 38.806 -30.074 -31.027 1.00 64.14 86 VAL C CA 1
ATOM 4657 C C . VAL C 1 86 ? 39.302 -31.022 -32.109 1.00 69.81 86 VAL C C 1
ATOM 4658 O O . VAL C 1 86 ? 40.424 -31.541 -32.027 1.00 73.24 86 VAL C O 1
ATOM 4662 N N . ASP C 1 87 ? 38.472 -31.245 -33.123 1.00 69.97 87 ASP C N 1
ATOM 4663 C CA . ASP C 1 87 ? 38.805 -32.145 -34.222 1.00 68.21 87 ASP C CA 1
ATOM 4664 C C . ASP C 1 87 ? 39.184 -31.342 -35.453 1.00 71.75 87 ASP C C 1
ATOM 4665 O O . ASP C 1 87 ? 38.330 -30.711 -36.088 1.00 78.62 87 ASP C O 1
ATOM 4670 N N . PHE C 1 88 ? 40.466 -31.383 -35.785 1.00 63.28 88 PHE C N 1
ATOM 4671 C CA . PHE C 1 88 ? 41.001 -30.692 -36.944 1.00 65.50 88 PHE C CA 1
ATOM 4672 C C . PHE C 1 88 ? 40.974 -31.665 -38.115 1.00 81.27 88 PHE C C 1
ATOM 4673 O O . PHE C 1 88 ? 41.794 -32.586 -38.187 1.00 93.49 88 PHE C O 1
ATOM 4681 N N . LEU C 1 89 ? 40.011 -31.482 -39.013 1.00 88.66 89 LEU C N 1
ATOM 4682 C CA . LEU C 1 89 ? 39.886 -32.316 -40.202 1.00 100.06 89 LEU C CA 1
ATOM 4683 C C . LEU C 1 89 ? 40.671 -31.652 -41.326 1.00 107.23 89 LEU C C 1
ATOM 4684 O O . LEU C 1 89 ? 40.305 -30.569 -41.793 1.00 104.57 89 LEU C O 1
ATOM 4689 N N . ILE C 1 90 ? 41.752 -32.296 -41.753 1.00 97.88 90 ILE C N 1
ATOM 4690 C CA . ILE C 1 90 ? 42.601 -31.759 -42.807 1.00 89.67 90 ILE C CA 1
ATOM 4691 C C . ILE C 1 90 ? 42.539 -32.659 -44.035 1.00 97.45 90 ILE C C 1
ATOM 4692 O O . ILE C 1 90 ? 42.414 -32.180 -45.163 1.00 103.24 90 ILE C O 1
ATOM 4697 N N . ILE C 1 243 ? 41.356 -35.794 -45.104 1.00 78.10 243 ILE C N 1
ATOM 4698 C CA . ILE C 1 243 ? 42.425 -36.747 -45.369 1.00 103.28 243 ILE C CA 1
ATOM 4699 C C . ILE C 1 243 ? 43.156 -37.071 -44.066 1.00 109.64 243 ILE C C 1
ATOM 4700 O O . ILE C 1 243 ? 43.640 -38.187 -43.873 1.00 106.84 243 ILE C O 1
ATOM 4705 N N . THR C 1 244 ? 43.213 -36.095 -43.162 1.00 107.29 244 THR C N 1
ATOM 4706 C CA . THR C 1 244 ? 43.905 -36.255 -41.889 1.00 104.30 244 THR C CA 1
ATOM 4707 C C . THR C 1 244 ? 43.019 -35.733 -40.767 1.00 97.28 244 THR C C 1
ATOM 4708 O O . THR C 1 244 ? 42.426 -34.658 -40.892 1.00 93.86 244 THR C O 1
ATOM 4712 N N . LYS C 1 245 ? 42.928 -36.497 -39.680 1.00 87.35 245 LYS C N 1
ATOM 4713 C CA . LYS C 1 245 ? 42.130 -36.130 -38.518 1.00 74.72 245 LYS C CA 1
ATOM 4714 C C . LYS C 1 245 ? 43.020 -36.031 -37.287 1.00 68.78 245 LYS C C 1
ATOM 4715 O O . LYS C 1 245 ? 43.881 -36.887 -37.060 1.00 65.89 245 LYS C O 1
ATOM 4721 N N . LEU C 1 246 ? 42.803 -34.983 -36.494 1.00 63.19 246 LEU C N 1
ATOM 4722 C CA . LEU C 1 246 ? 43.573 -34.741 -35.283 1.00 49.38 246 LEU C CA 1
ATOM 4723 C C . LEU C 1 246 ? 42.627 -34.338 -34.162 1.00 49.49 246 LEU C C 1
ATOM 4724 O O . LEU C 1 246 ? 41.669 -33.595 -34.388 1.00 64.41 246 LEU C O 1
ATOM 4729 N N . ARG C 1 247 ? 42.898 -34.834 -32.956 1.00 46.81 247 ARG C N 1
ATOM 4730 C CA . ARG C 1 247 ? 42.117 -34.501 -31.773 1.00 52.50 247 ARG C CA 1
ATOM 4731 C C . ARG C 1 247 ? 43.047 -34.105 -30.637 1.00 48.87 247 ARG C C 1
ATOM 4732 O O . ARG C 1 247 ? 44.059 -34.766 -30.390 1.00 57.92 247 ARG C O 1
ATOM 4740 N N . ILE C 1 248 ? 42.702 -33.015 -29.957 1.00 45.73 248 ILE C N 1
ATOM 4741 C CA . ILE C 1 248 ? 43.422 -32.546 -28.779 1.00 52.13 248 ILE C CA 1
ATOM 4742 C C . ILE C 1 248 ? 42.470 -32.620 -27.596 1.00 45.81 248 ILE C C 1
ATOM 4743 O O . ILE C 1 248 ? 41.415 -31.972 -27.600 1.00 62.72 248 ILE C O 1
ATOM 4748 N N . LEU C 1 249 ? 42.837 -33.409 -26.590 1.00 44.65 249 LEU C N 1
ATOM 4749 C CA . LEU C 1 249 ? 42.041 -33.563 -25.382 1.00 44.78 249 LEU C CA 1
ATOM 4750 C C . LEU C 1 249 ? 42.874 -33.207 -24.155 1.00 45.08 249 LEU C C 1
ATOM 4751 O O . LEU C 1 249 ? 44.101 -33.058 -24.219 1.00 53.18 249 LEU C O 1
ATOM 4756 N N . ASN C 1 250 ? 42.178 -33.065 -23.028 1.00 52.54 250 ASN C N 1
ATOM 4757 C CA . ASN C 1 250 ? 42.809 -32.760 -21.752 1.00 51.03 250 ASN C CA 1
ATOM 4758 C C . ASN C 1 250 ? 43.092 -34.070 -21.032 1.00 67.42 250 ASN C C 1
ATOM 4759 O O . ASN C 1 250 ? 42.219 -34.938 -20.943 1.00 92.96 250 ASN C O 1
ATOM 4764 N N . ALA C 1 251 ? 44.313 -34.219 -20.530 1.00 56.73 251 ALA C N 1
ATOM 4765 C CA . ALA C 1 251 ? 44.687 -35.435 -19.816 1.00 58.74 251 ALA C CA 1
ATOM 4766 C C . ALA C 1 251 ? 46.027 -35.220 -19.127 1.00 67.13 251 ALA C C 1
ATOM 4767 O O . ALA C 1 251 ? 46.816 -34.355 -19.518 1.00 71.18 251 ALA C O 1
ATOM 4769 N N . LYS C 1 252 ? 46.275 -36.026 -18.099 1.00 62.95 252 LYS C N 1
ATOM 4770 C CA . LYS C 1 252 ? 47.544 -36.017 -17.389 1.00 65.13 252 LYS C CA 1
ATOM 4771 C C . LYS C 1 252 ? 48.596 -36.795 -18.182 1.00 64.81 252 LYS C C 1
ATOM 4772 O O . LYS C 1 252 ? 48.281 -37.557 -19.101 1.00 83.75 252 LYS C O 1
ATOM 4778 N N . GLU C 1 253 ? 49.861 -36.582 -17.826 1.00 49.32 253 GLU C N 1
ATOM 4779 C CA . GLU C 1 253 ? 50.982 -37.318 -18.408 1.00 58.24 253 GLU C CA 1
ATOM 4780 C C . GLU C 1 253 ? 51.731 -38.025 -17.281 1.00 52.94 253 GLU C C 1
ATOM 4781 O O . GLU C 1 253 ? 52.513 -37.403 -16.557 1.00 58.29 253 GLU C O 1
ATOM 4787 N N . GLU C 1 254 ? 51.488 -39.324 -17.133 1.00 83.39 254 GLU C N 1
ATOM 4788 C CA . GLU C 1 254 ? 52.146 -40.144 -16.127 1.00 82.39 254 GLU C CA 1
ATOM 4789 C C . GLU C 1 254 ? 53.344 -40.859 -16.741 1.00 85.09 254 GLU C C 1
ATOM 4790 O O . GLU C 1 254 ? 53.354 -41.186 -17.931 1.00 87.46 254 GLU C O 1
ATOM 4796 N N . THR C 1 255 ? 54.362 -41.096 -15.916 1.00 61.70 255 THR C N 1
ATOM 4797 C CA . THR C 1 255 ? 55.603 -41.716 -16.361 1.00 66.47 255 THR C CA 1
ATOM 4798 C C . THR C 1 255 ? 55.965 -42.850 -15.415 1.00 51.03 255 THR C C 1
ATOM 4799 O O . THR C 1 255 ? 55.921 -42.680 -14.192 1.00 52.46 255 THR C O 1
ATOM 4803 N N . ILE C 1 256 ? 56.317 -44.004 -15.978 1.00 51.98 256 ILE C N 1
ATOM 4804 C CA . ILE C 1 256 ? 56.664 -45.178 -15.189 1.00 62.18 256 ILE C CA 1
ATOM 4805 C C . ILE C 1 256 ? 58.018 -45.697 -15.647 1.00 51.20 256 ILE C C 1
ATOM 4806 O O . ILE C 1 256 ? 58.223 -45.950 -16.841 1.00 41.74 256 ILE C O 1
ATOM 4811 N N . ASP C 1 257 ? 58.938 -45.848 -14.699 1.00 48.82 257 ASP C N 1
ATOM 4812 C CA . ASP C 1 257 ? 60.272 -46.387 -14.940 1.00 54.09 257 ASP C CA 1
ATOM 4813 C C . ASP C 1 257 ? 60.347 -47.748 -14.255 1.00 59.18 257 ASP C C 1
ATOM 4814 O O . ASP C 1 257 ? 60.617 -47.832 -13.053 1.00 58.98 257 ASP C O 1
ATOM 4819 N N . ILE C 1 258 ? 60.113 -48.818 -15.023 1.00 55.03 258 ILE C N 1
ATOM 4820 C CA . ILE C 1 258 ? 60.019 -50.152 -14.431 1.00 62.51 258 ILE C CA 1
ATOM 4821 C C . ILE C 1 258 ? 61.366 -50.743 -14.057 1.00 68.36 258 ILE C C 1
ATOM 4822 O O . ILE C 1 258 ? 61.407 -51.752 -13.342 1.00 55.88 258 ILE C O 1
ATOM 4827 N N . ASP C 1 259 ? 62.469 -50.153 -14.511 1.00 82.27 259 ASP C N 1
ATOM 4828 C CA . ASP C 1 259 ? 63.800 -50.646 -14.160 1.00 62.02 259 ASP C CA 1
ATOM 4829 C C . ASP C 1 259 ? 64.329 -49.917 -12.924 1.00 61.76 259 ASP C C 1
ATOM 4830 O O . ASP C 1 259 ? 65.382 -49.278 -12.932 1.00 82.79 259 ASP C O 1
ATOM 4835 N N . ALA C 1 260 ? 63.560 -50.032 -11.843 1.00 63.10 260 ALA C N 1
ATOM 4836 C CA . ALA C 1 260 ? 63.893 -49.431 -10.560 1.00 63.82 260 ALA C CA 1
ATOM 4837 C C . ALA C 1 260 ? 62.996 -50.041 -9.497 1.00 76.02 260 ALA C C 1
ATOM 4838 O O . ALA C 1 260 ? 61.835 -50.355 -9.770 1.00 65.52 260 ALA C O 1
ATOM 4840 N N . SER C 1 261 ? 63.542 -50.217 -8.296 1.00 75.96 261 SER C N 1
ATOM 4841 C CA . SER C 1 261 ? 62.736 -50.694 -7.182 1.00 75.60 261 SER C CA 1
ATOM 4842 C C . SER C 1 261 ? 61.608 -49.710 -6.896 1.00 78.73 261 SER C C 1
ATOM 4843 O O . SER C 1 261 ? 61.775 -48.495 -7.041 1.00 85.27 261 SER C O 1
ATOM 4846 N N . SER C 1 262 ? 60.447 -50.252 -6.515 1.00 68.36 262 SER C N 1
ATOM 4847 C CA . SER C 1 262 ? 59.183 -49.549 -6.246 1.00 87.26 262 SER C CA 1
ATOM 4848 C C . SER C 1 262 ? 58.436 -49.167 -7.518 1.00 82.83 262 SER C C 1
ATOM 4849 O O . SER C 1 262 ? 57.451 -48.416 -7.438 1.00 64.70 262 SER C O 1
ATOM 4852 N N . SER C 1 263 ? 58.860 -49.647 -8.683 1.00 101.06 263 SER C N 1
ATOM 4853 C CA . SER C 1 263 ? 58.140 -49.359 -9.915 1.00 90.90 263 SER C CA 1
ATOM 4854 C C . SER C 1 263 ? 56.785 -50.060 -9.927 1.00 93.26 263 SER C C 1
ATOM 4855 O O . SER C 1 263 ? 56.585 -51.086 -9.270 1.00 101.72 263 SER C O 1
ATOM 4858 N N . LYS C 1 264 ? 55.848 -49.493 -10.682 1.00 86.49 264 LYS C N 1
ATOM 4859 C CA . LYS C 1 264 ? 54.531 -50.101 -10.806 1.00 77.60 264 LYS C CA 1
ATOM 4860 C C . LYS C 1 264 ? 54.611 -51.372 -11.641 1.00 72.82 264 LYS C C 1
ATOM 4861 O O . LYS C 1 264 ? 55.394 -51.465 -12.592 1.00 72.97 264 LYS C O 1
ATOM 4867 N N . THR C 1 265 ? 53.792 -52.351 -11.280 1.00 71.41 265 THR C N 1
ATOM 4868 C CA . THR C 1 265 ? 53.722 -53.613 -11.998 1.00 52.55 265 THR C CA 1
ATOM 4869 C C . THR C 1 265 ? 52.627 -53.545 -13.056 1.00 52.80 265 THR C C 1
ATOM 4870 O O . THR C 1 265 ? 51.670 -52.775 -12.936 1.00 69.62 265 THR C O 1
ATOM 4874 N N . ALA C 1 266 ? 52.786 -54.351 -14.110 1.00 45.53 266 ALA C N 1
ATOM 4875 C CA . ALA C 1 266 ? 51.755 -54.433 -15.138 1.00 52.99 266 ALA C CA 1
ATOM 4876 C C . ALA C 1 266 ? 50.425 -54.892 -14.557 1.00 63.61 266 ALA C C 1
ATOM 4877 O O . ALA C 1 266 ? 49.363 -54.480 -15.038 1.00 58.43 266 ALA C O 1
ATOM 4879 N N . GLN C 1 267 ? 50.462 -55.746 -13.532 1.00 60.02 267 GLN C N 1
ATOM 4880 C CA . GLN C 1 267 ? 49.235 -56.127 -12.841 1.00 53.94 267 GLN C CA 1
ATOM 4881 C C . GLN C 1 267 ? 48.607 -54.926 -12.145 1.00 54.70 267 GLN C C 1
ATOM 4882 O O . GLN C 1 267 ? 47.402 -54.680 -12.270 1.00 59.91 267 GLN C O 1
ATOM 4888 N N . ASP C 1 268 ? 49.415 -54.160 -11.407 1.00 58.67 268 ASP C N 1
ATOM 4889 C CA . ASP C 1 268 ? 48.911 -52.967 -10.740 1.00 58.79 268 ASP C CA 1
ATOM 4890 C C . ASP C 1 268 ? 48.596 -51.835 -11.708 1.00 49.26 268 ASP C C 1
ATOM 4891 O O . ASP C 1 268 ? 47.903 -50.889 -11.320 1.00 58.46 268 ASP C O 1
ATOM 4896 N N . LEU C 1 269 ? 49.081 -51.904 -12.947 1.00 54.48 269 LEU C N 1
ATOM 4897 C CA . LEU C 1 269 ? 48.718 -50.914 -13.952 1.00 52.92 269 LEU C CA 1
ATOM 4898 C C . LEU C 1 269 ? 47.479 -51.315 -14.738 1.00 48.26 269 LEU C C 1
ATOM 4899 O O . LEU C 1 269 ? 46.773 -50.442 -15.256 1.00 52.50 269 LEU C O 1
ATOM 4904 N N . ALA C 1 270 ? 47.198 -52.615 -14.842 1.00 53.66 270 ALA C N 1
ATOM 4905 C CA . ALA C 1 270 ? 45.952 -53.061 -15.454 1.00 46.05 270 ALA C CA 1
ATOM 4906 C C . ALA C 1 270 ? 44.793 -53.017 -14.467 1.00 45.57 270 ALA C C 1
ATOM 4907 O O . ALA C 1 270 ? 43.635 -52.896 -14.882 1.00 44.97 270 ALA C O 1
ATOM 4909 N N . LYS C 1 271 ? 45.084 -53.111 -13.167 1.00 41.62 271 LYS C N 1
ATOM 4910 C CA . LYS C 1 271 ? 44.054 -52.951 -12.149 1.00 49.54 271 LYS C CA 1
ATOM 4911 C C . LYS C 1 271 ? 43.507 -51.531 -12.103 1.00 53.71 271 LYS C C 1
ATOM 4912 O O . LYS C 1 271 ? 42.435 -51.310 -11.530 1.00 55.75 271 LYS C O 1
ATOM 4918 N N . LYS C 1 272 ? 44.215 -50.572 -12.695 1.00 53.14 272 LYS C N 1
ATOM 4919 C CA . LYS C 1 272 ? 43.872 -49.158 -12.614 1.00 45.50 272 LYS C CA 1
ATOM 4920 C C . LYS C 1 272 ? 43.185 -48.628 -13.865 1.00 51.43 272 LYS C C 1
ATOM 4921 O O . LYS C 1 272 ? 42.211 -47.877 -13.756 1.00 59.46 272 LYS C O 1
ATOM 4927 N N . TYR C 1 273 ? 43.659 -49.001 -15.052 1.00 40.20 273 TYR C N 1
ATOM 4928 C CA . TYR C 1 273 ? 43.183 -48.421 -16.299 1.00 54.33 273 TYR C CA 1
ATOM 4929 C C . TYR C 1 273 ? 42.645 -49.499 -17.232 1.00 42.93 273 TYR C C 1
ATOM 4930 O O . TYR C 1 273 ? 43.053 -50.663 -17.169 1.00 38.08 273 TYR C O 1
ATOM 4939 N N . VAL C 1 274 ? 41.724 -49.091 -18.103 1.00 41.47 274 VAL C N 1
ATOM 4940 C CA . VAL C 1 274 ? 41.138 -49.955 -19.123 1.00 41.73 274 VAL C CA 1
ATOM 4941 C C . VAL C 1 274 ? 41.697 -49.537 -20.476 1.00 41.98 274 VAL C C 1
ATOM 4942 O O . VAL C 1 274 ? 41.661 -48.352 -20.828 1.00 50.48 274 VAL C O 1
ATOM 4946 N N . PHE C 1 275 ? 42.206 -50.505 -21.233 1.00 33.86 275 PHE C N 1
ATOM 4947 C CA . PHE C 1 275 ? 42.809 -50.246 -22.531 1.00 40.52 275 PHE C CA 1
ATOM 4948 C C . PHE C 1 275 ? 42.035 -50.968 -23.625 1.00 29.97 275 PHE C C 1
ATOM 4949 O O . PHE C 1 275 ? 41.462 -52.039 -23.402 1.00 36.03 275 PHE C O 1
ATOM 4957 N N . ASN C 1 276 ? 42.021 -50.364 -24.811 1.00 31.62 276 ASN C N 1
ATOM 4958 C CA . ASN C 1 276 ? 41.411 -50.997 -25.972 1.00 31.49 276 ASN C CA 1
ATOM 4959 C C . ASN C 1 276 ? 42.155 -52.282 -26.316 1.00 36.34 276 ASN C C 1
ATOM 4960 O O . ASN C 1 276 ? 43.386 -52.295 -26.405 1.00 39.53 276 ASN C O 1
ATOM 4965 N N . LYS C 1 277 ? 41.401 -53.368 -26.506 1.00 42.02 277 LYS C N 1
ATOM 4966 C CA . LYS C 1 277 ? 42.026 -54.660 -26.776 1.00 44.68 277 LYS C CA 1
ATOM 4967 C C . LYS C 1 277 ? 42.737 -54.666 -28.123 1.00 44.89 277 LYS C C 1
ATOM 4968 O O . LYS C 1 277 ? 43.872 -55.146 -28.227 1.00 49.82 277 LYS C O 1
ATOM 4974 N N . THR C 1 278 ? 42.089 -54.136 -29.164 1.00 38.71 278 THR C N 1
ATOM 4975 C CA . THR C 1 278 ? 42.698 -54.134 -30.491 1.00 46.55 278 THR C CA 1
ATOM 4976 C C . THR C 1 278 ? 43.962 -53.283 -30.518 1.00 52.12 278 THR C C 1
ATOM 4977 O O . THR C 1 278 ? 44.961 -53.661 -31.141 1.00 63.20 278 THR C O 1
ATOM 4981 N N . ASP C 1 279 ? 43.935 -52.127 -29.851 1.00 48.46 279 ASP C N 1
ATOM 4982 C CA . ASP C 1 279 ? 45.116 -51.272 -29.801 1.00 46.46 279 ASP C CA 1
ATOM 4983 C C . ASP C 1 279 ? 46.232 -51.925 -28.996 1.00 41.58 279 ASP C C 1
ATOM 4984 O O . ASP C 1 279 ? 47.386 -51.975 -29.438 1.00 34.65 279 ASP C O 1
ATOM 4989 N N . LEU C 1 280 ? 45.905 -52.433 -27.805 1.00 40.92 280 LEU C N 1
ATOM 4990 C CA . LEU C 1 280 ? 46.909 -53.101 -26.985 1.00 35.60 280 LEU C CA 1
ATOM 4991 C C . LEU C 1 280 ? 47.403 -54.380 -27.646 1.00 46.33 280 LEU C C 1
ATOM 4992 O O . LEU C 1 280 ? 48.545 -54.796 -27.419 1.00 41.54 280 LEU C O 1
ATOM 4997 N N . ASN C 1 281 ? 46.559 -55.020 -28.461 1.00 48.77 281 ASN C N 1
ATOM 4998 C CA . ASN C 1 281 ? 47.033 -56.108 -29.310 1.00 40.17 281 ASN C CA 1
ATOM 4999 C C . ASN C 1 281 ? 48.126 -55.618 -30.247 1.00 49.30 281 ASN C C 1
ATOM 5000 O O . ASN C 1 281 ? 49.214 -56.202 -30.313 1.00 65.46 281 ASN C O 1
ATOM 5005 N N . THR C 1 282 ? 47.857 -54.526 -30.968 1.00 50.23 282 THR C N 1
ATOM 5006 C CA . THR C 1 282 ? 48.849 -53.960 -31.875 1.00 58.31 282 THR C CA 1
ATOM 5007 C C . THR C 1 282 ? 50.106 -53.525 -31.135 1.00 47.52 282 THR C C 1
ATOM 5008 O O . THR C 1 282 ? 51.204 -53.560 -31.703 1.00 46.04 282 THR C O 1
ATOM 5012 N N . LEU C 1 283 ? 49.971 -53.113 -29.873 1.00 45.40 283 LEU C N 1
ATOM 5013 C CA . LEU C 1 283 ? 51.145 -52.703 -29.112 1.00 41.45 283 LEU C CA 1
ATOM 5014 C C . LEU C 1 283 ? 51.998 -53.901 -28.715 1.00 46.46 283 LEU C C 1
ATOM 5015 O O . LEU C 1 283 ? 53.230 -53.806 -28.683 1.00 46.10 283 LEU C O 1
ATOM 5020 N N . TYR C 1 284 ? 51.363 -55.029 -28.380 1.00 53.19 284 TYR C N 1
ATOM 5021 C CA . TYR C 1 284 ? 52.135 -56.233 -28.093 1.00 45.49 284 TYR C CA 1
ATOM 5022 C C . TYR C 1 284 ? 52.929 -56.664 -29.316 1.00 46.79 284 TYR C C 1
ATOM 5023 O O . TYR C 1 284 ? 54.101 -57.043 -29.205 1.00 57.93 284 TYR C O 1
ATOM 5032 N N . ARG C 1 285 ? 52.307 -56.615 -30.489 1.00 46.37 285 ARG C N 1
ATOM 5033 C CA . ARG C 1 285 ? 53.050 -56.764 -31.727 1.00 55.03 285 ARG C CA 1
ATOM 5034 C C . ARG C 1 285 ? 54.052 -55.619 -31.861 1.00 71.37 285 ARG C C 1
ATOM 5035 O O . ARG C 1 285 ? 53.943 -54.587 -31.192 1.00 78.58 285 ARG C O 1
ATOM 5043 N N . VAL C 1 286 ? 55.047 -55.823 -32.728 1.00 108.75 286 VAL C N 1
ATOM 5044 C CA . VAL C 1 286 ? 56.212 -54.949 -32.873 1.00 119.50 286 VAL C CA 1
ATOM 5045 C C . VAL C 1 286 ? 57.102 -55.074 -31.642 1.00 117.44 286 VAL C C 1
ATOM 5046 O O . VAL C 1 286 ? 58.294 -55.381 -31.757 1.00 130.65 286 VAL C O 1
ATOM 5050 N N . LEU C 1 287 ? 56.534 -54.828 -30.458 1.00 55.76 287 LEU C N 1
ATOM 5051 C CA . LEU C 1 287 ? 57.298 -54.982 -29.223 1.00 72.31 287 LEU C CA 1
ATOM 5052 C C . LEU C 1 287 ? 57.778 -56.417 -29.056 1.00 80.08 287 LEU C C 1
ATOM 5053 O O . LEU C 1 287 ? 58.944 -56.660 -28.722 1.00 90.44 287 LEU C O 1
ATOM 5058 N N . ASN C 1 288 ? 56.887 -57.381 -29.283 1.00 70.80 288 ASN C N 1
ATOM 5059 C CA . ASN C 1 288 ? 57.281 -58.778 -29.372 1.00 72.40 288 ASN C CA 1
ATOM 5060 C C . ASN C 1 288 ? 57.941 -59.082 -30.711 1.00 85.76 288 ASN C C 1
ATOM 5061 O O . ASN C 1 288 ? 58.713 -60.043 -30.809 1.00 103.74 288 ASN C O 1
ATOM 5066 N N . GLY C 1 289 ? 57.687 -58.261 -31.725 1.00 64.19 289 GLY C N 1
ATOM 5067 C CA . GLY C 1 289 ? 58.156 -58.514 -33.069 1.00 76.32 289 GLY C CA 1
ATOM 5068 C C . GLY C 1 289 ? 57.117 -59.071 -34.013 1.00 86.59 289 GLY C C 1
ATOM 5069 O O . GLY C 1 289 ? 57.477 -59.501 -35.114 1.00 107.06 289 GLY C O 1
ATOM 5070 N N . ASP C 1 290 ? 55.843 -59.063 -33.628 1.00 80.46 290 ASP C N 1
ATOM 5071 C CA . ASP C 1 290 ? 54.774 -59.660 -34.416 1.00 72.88 290 ASP C CA 1
ATOM 5072 C C . ASP C 1 290 ? 54.207 -58.713 -35.467 1.00 78.47 290 ASP C C 1
ATOM 5073 O O . ASP C 1 290 ? 53.242 -59.075 -36.148 1.00 87.09 290 ASP C O 1
ATOM 5078 N N . GLU C 1 291 ? 54.774 -57.519 -35.612 1.00 98.64 291 GLU C N 1
ATOM 5079 C CA . GLU C 1 291 ? 54.325 -56.554 -36.610 1.00 90.48 291 GLU C CA 1
ATOM 5080 C C . GLU C 1 291 ? 55.4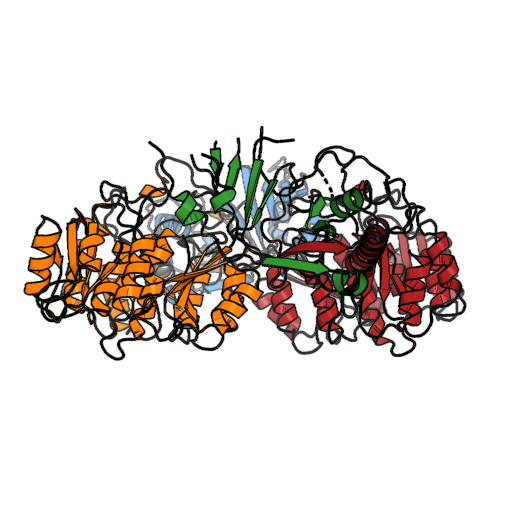56 -55.561 -36.854 1.00 90.14 291 GLU C C 1
ATOM 5081 O O . GLU C 1 291 ? 56.583 -55.748 -36.383 1.00 117.94 291 GLU C O 1
ATOM 5087 N N . ALA C 1 292 ? 55.151 -54.497 -37.592 1.00 60.63 292 ALA C N 1
ATOM 5088 C CA . ALA C 1 292 ? 56.104 -53.439 -37.895 1.00 81.00 292 ALA C CA 1
ATOM 5089 C C . ALA C 1 292 ? 55.574 -52.112 -37.372 1.00 85.79 292 ALA C C 1
ATOM 5090 O O . ALA C 1 292 ? 54.388 -51.804 -37.526 1.00 81.92 292 ALA C O 1
ATOM 5092 N N . ASP C 1 293 ? 56.458 -51.327 -36.755 1.00 71.35 293 ASP C N 1
ATOM 5093 C CA . ASP C 1 293 ? 56.055 -50.060 -36.156 1.00 81.44 293 ASP C CA 1
ATOM 5094 C C . ASP C 1 293 ? 55.814 -49.004 -37.226 1.00 79.03 293 ASP C C 1
ATOM 5095 O O . ASP C 1 293 ? 56.622 -48.083 -37.390 1.00 87.52 293 ASP C O 1
ATOM 5100 N N . THR C 1 294 ? 54.707 -49.132 -37.960 1.00 76.26 294 THR C N 1
ATOM 5101 C CA . THR C 1 294 ? 54.376 -48.139 -38.977 1.00 66.63 294 THR C CA 1
ATOM 5102 C C . THR C 1 294 ? 54.089 -46.780 -38.350 1.00 78.20 294 THR C C 1
ATOM 5103 O O . THR C 1 294 ? 54.562 -45.749 -38.842 1.00 84.11 294 THR C O 1
ATOM 5107 N N . ASN C 1 295 ? 53.327 -46.758 -37.259 1.00 88.33 295 ASN C N 1
ATOM 5108 C CA . ASN C 1 295 ? 52.992 -45.523 -36.563 1.00 89.52 295 ASN C CA 1
ATOM 5109 C C . ASN C 1 295 ? 54.044 -45.114 -35.542 1.00 84.42 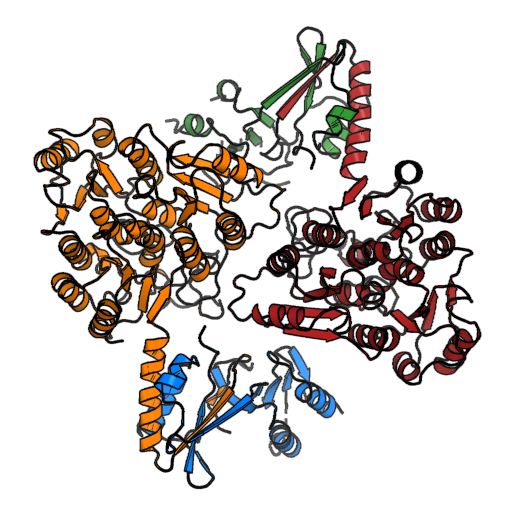295 ASN C C 1
ATOM 5110 O O . ASN C 1 295 ? 53.870 -44.088 -34.877 1.00 90.06 295 ASN C O 1
ATOM 5115 N N . ARG C 1 296 ? 55.125 -45.882 -35.414 1.00 81.26 296 ARG C N 1
ATOM 5116 C CA . ARG C 1 296 ? 56.221 -45.588 -34.489 1.00 77.03 296 ARG C CA 1
ATOM 5117 C C . ARG C 1 296 ? 55.723 -45.353 -33.065 1.00 70.40 296 ARG C C 1
ATOM 5118 O O . ARG C 1 296 ? 56.014 -44.324 -32.456 1.00 72.69 296 ARG C O 1
ATOM 5126 N N . VAL C 1 298 ? 56.579 -47.186 -30.405 1.00 57.98 298 VAL C N 1
ATOM 5127 C CA . VAL C 1 298 ? 57.716 -47.427 -29.525 1.00 79.10 298 VAL C CA 1
ATOM 5128 C C . VAL C 1 298 ? 58.790 -46.374 -29.770 1.00 72.80 298 VAL C C 1
ATOM 5129 O O . VAL C 1 298 ? 59.099 -46.041 -30.914 1.00 71.43 298 VAL C O 1
ATOM 5133 N N . GLU C 1 299 ? 59.357 -45.852 -28.685 1.00 68.56 299 GLU C N 1
ATOM 5134 C CA . GLU C 1 299 ? 60.287 -44.737 -28.763 1.00 62.84 299 GLU C CA 1
ATOM 5135 C C . GLU C 1 299 ? 61.301 -44.862 -27.635 1.00 60.06 299 GLU C C 1
ATOM 5136 O O . GLU C 1 299 ? 61.024 -45.473 -26.600 1.00 68.01 299 GLU C O 1
ATOM 5142 N N . GLU C 1 300 ? 62.483 -44.289 -27.845 1.00 67.67 300 GLU C N 1
ATOM 5143 C CA . GLU C 1 300 ? 63.536 -44.275 -26.837 1.00 64.52 300 GLU C CA 1
ATOM 5144 C C . GLU C 1 300 ? 63.903 -42.833 -26.524 1.00 72.99 300 GLU C C 1
ATOM 5145 O O . GLU C 1 300 ? 64.296 -42.080 -27.422 1.00 64.88 300 GLU C O 1
ATOM 5151 N N . VAL C 1 301 ? 63.772 -42.452 -25.256 1.00 76.80 301 VAL C N 1
ATOM 5152 C CA . VAL C 1 301 ? 64.145 -41.124 -24.782 1.00 78.40 301 VAL C CA 1
ATOM 5153 C C . VAL C 1 301 ? 64.927 -41.290 -23.488 1.00 82.98 301 VAL C C 1
ATOM 5154 O O . VAL C 1 301 ? 64.554 -42.091 -22.625 1.00 72.38 301 VAL C O 1
ATOM 5158 N N . SER C 1 302 ? 66.025 -40.543 -23.365 1.00 74.48 302 SER C N 1
ATOM 5159 C CA . SER C 1 302 ? 66.908 -40.577 -22.201 1.00 79.11 302 SER C CA 1
ATOM 5160 C C . SER C 1 302 ? 67.549 -41.946 -21.998 1.00 78.06 302 SER C C 1
ATOM 5161 O O . SER C 1 302 ? 67.943 -42.292 -20.879 1.00 71.60 302 SER C O 1
ATOM 5164 N N . GLY C 1 303 ? 67.665 -42.737 -23.064 1.00 82.96 303 GLY C N 1
ATOM 5165 C CA . GLY C 1 303 ? 68.207 -44.075 -22.972 1.00 88.81 303 GLY C CA 1
ATOM 5166 C C . GLY C 1 303 ? 67.221 -45.126 -22.519 1.00 96.57 303 GLY C C 1
ATOM 5167 O O . GLY C 1 303 ? 67.530 -46.322 -22.608 1.00 90.73 303 GLY C O 1
ATOM 5168 N N . LYS C 1 304 ? 66.046 -44.725 -22.046 1.00 74.48 304 LYS C N 1
ATOM 5169 C CA . LYS C 1 304 ? 65.025 -45.643 -21.565 1.00 61.56 304 LYS C CA 1
ATOM 5170 C C . LYS C 1 304 ? 63.987 -45.835 -22.663 1.00 67.10 304 LYS C C 1
ATOM 5171 O O . LYS C 1 304 ? 63.368 -44.863 -23.112 1.00 87.26 304 LYS C O 1
ATOM 5177 N N . TYR C 1 305 ? 63.809 -47.079 -23.106 1.00 69.67 305 TYR C N 1
ATOM 5178 C CA . TYR C 1 305 ? 62.764 -47.378 -24.076 1.00 66.67 305 TYR C CA 1
ATOM 5179 C C . TYR C 1 305 ? 61.403 -47.012 -23.499 1.00 58.19 305 TYR C C 1
ATOM 5180 O O . TYR C 1 305 ? 61.077 -47.384 -22.369 1.00 54.53 305 TYR C O 1
ATOM 5189 N N . GLN C 1 306 ? 60.605 -46.284 -24.277 1.00 61.62 306 GLN C N 1
ATOM 5190 C CA . GLN C 1 306 ? 59.331 -45.776 -23.793 1.00 54.01 306 GLN C CA 1
ATOM 5191 C C . GLN C 1 306 ? 58.226 -46.042 -24.805 1.00 54.65 306 GLN C C 1
ATOM 5192 O O . GLN C 1 306 ? 58.467 -46.189 -26.006 1.00 71.70 306 GLN C O 1
ATOM 5198 N N . VAL C 1 307 ? 56.999 -46.112 -24.292 1.00 46.73 307 VAL C N 1
ATOM 5199 C CA . VAL C 1 307 ? 55.815 -46.319 -25.113 1.00 60.73 307 VAL C CA 1
ATOM 5200 C C . VAL C 1 307 ? 54.686 -45.460 -24.559 1.00 52.93 307 VAL C C 1
ATOM 5201 O O . VAL C 1 307 ? 54.623 -45.178 -23.358 1.00 41.12 307 VAL C O 1
ATOM 5205 N N . VAL C 1 308 ? 53.800 -45.024 -25.451 1.00 42.00 308 VAL C N 1
ATOM 5206 C CA . VAL C 1 308 ? 52.716 -44.109 -25.112 1.00 54.62 308 VAL C CA 1
ATOM 5207 C C . VAL C 1 308 ? 51.415 -44.894 -25.041 1.00 49.02 308 VAL C C 1
ATOM 5208 O O . VAL C 1 308 ? 51.070 -45.627 -25.977 1.00 61.91 308 VAL C O 1
ATOM 5212 N N . LEU C 1 309 ? 50.692 -44.741 -23.934 1.00 45.43 309 LEU C N 1
ATOM 5213 C CA . LEU C 1 309 ? 49.449 -45.462 -23.701 1.00 38.45 309 LEU C CA 1
ATOM 5214 C C . LEU C 1 309 ? 48.338 -44.484 -23.362 1.00 53.39 309 LEU C C 1
ATOM 5215 O O . LEU C 1 309 ? 48.487 -43.654 -22.460 1.00 56.66 309 LEU C O 1
ATOM 5220 N N . TYR C 1 310 ? 47.222 -44.591 -24.084 1.00 54.71 310 TYR C N 1
ATOM 5221 C CA . TYR C 1 310 ? 46.031 -43.775 -23.856 1.00 37.80 310 TYR C CA 1
ATOM 5222 C C . TYR C 1 310 ? 44.895 -44.708 -23.457 1.00 39.83 310 TYR C C 1
ATOM 5223 O O . TYR C 1 310 ? 44.174 -45.230 -24.322 1.00 40.84 310 TYR C O 1
ATOM 5232 N N . PRO C 1 311 ? 44.708 -44.956 -22.162 1.00 37.20 311 PRO C N 1
ATOM 5233 C CA . PRO C 1 311 ? 43.597 -45.813 -21.734 1.00 37.85 311 PRO C CA 1
ATOM 5234 C C . PRO C 1 311 ? 42.257 -45.182 -22.078 1.00 49.72 311 PRO C C 1
ATOM 5235 O O . PRO C 1 311 ? 42.102 -43.960 -22.076 1.00 60.33 311 PRO C O 1
ATOM 5239 N N . GLU C 1 312 ? 41.280 -46.035 -22.386 1.00 69.65 312 GLU C N 1
ATOM 5240 C CA . GLU C 1 312 ? 39.938 -45.544 -22.669 1.00 56.52 312 GLU C CA 1
ATOM 5241 C C . GLU C 1 312 ? 39.239 -45.012 -21.426 1.00 55.92 312 GLU C C 1
ATOM 5242 O O . GLU C 1 312 ? 38.224 -44.320 -21.555 1.00 72.41 312 GLU C O 1
ATOM 5248 N N . GLY C 1 313 ? 39.755 -45.308 -20.244 1.00 49.13 313 GLY C N 1
ATOM 5249 C CA . GLY C 1 313 ? 39.185 -44.816 -19.008 1.00 65.52 313 GLY C CA 1
ATOM 5250 C C . GLY C 1 313 ? 39.696 -45.601 -17.824 1.00 51.45 313 GLY C C 1
ATOM 5251 O O . GLY C 1 313 ? 40.185 -46.725 -17.946 1.00 52.28 313 GLY C O 1
ATOM 5252 N N . LYS C 1 314 ? 39.586 -44.983 -16.651 1.00 56.89 314 LYS C N 1
ATOM 5253 C CA . LYS C 1 314 ? 39.975 -45.652 -15.418 1.00 56.75 314 LYS C CA 1
ATOM 5254 C C . LYS C 1 314 ? 39.059 -46.842 -15.158 1.00 56.52 314 LYS C C 1
ATOM 5255 O O . LYS C 1 314 ? 37.851 -46.781 -15.403 1.00 51.38 314 LYS C O 1
ATOM 5261 N N . ARG C 1 315 ? 39.641 -47.931 -14.662 1.00 63.47 315 ARG C N 1
ATOM 5262 C CA . ARG C 1 315 ? 38.882 -49.160 -14.474 1.00 62.64 315 ARG C CA 1
ATOM 5263 C C . ARG C 1 315 ? 37.868 -49.001 -13.348 1.00 65.06 315 ARG C C 1
ATOM 5264 O O . ARG C 1 315 ? 38.183 -48.463 -12.282 1.00 69.30 315 ARG C O 1
ATOM 5272 N N . VAL C 1 316 ? 36.650 -49.475 -13.589 1.00 67.45 316 VAL C N 1
ATOM 5273 C CA . VAL C 1 316 ? 35.590 -49.427 -12.590 1.00 80.27 316 VAL C CA 1
ATOM 5274 C C . VAL C 1 316 ? 35.826 -50.499 -11.533 1.00 90.11 316 VAL C C 1
ATOM 5275 O O . VAL C 1 316 ? 35.314 -50.418 -10.416 1.00 94.81 316 VAL C O 1
ATOM 5279 N N . ALA D 2 4 ? 47.549 -43.661 -34.745 1.00 67.34 4 ALA D N 1
ATOM 5280 C CA . ALA D 2 4 ? 46.548 -44.712 -34.893 1.00 73.42 4 ALA D CA 1
ATOM 5281 C C . ALA D 2 4 ? 45.162 -44.191 -34.534 1.00 75.64 4 ALA D C 1
ATOM 5282 O O . ALA D 2 4 ? 44.680 -43.228 -35.127 1.00 72.93 4 ALA D O 1
ATOM 5284 N N . SER D 2 5 ? 44.526 -44.835 -33.558 1.00 77.36 5 SER D N 1
ATOM 5285 C CA . SER D 2 5 ? 43.224 -44.382 -33.094 1.00 73.14 5 SER D CA 1
ATOM 5286 C C . SER D 2 5 ? 43.338 -42.986 -32.491 1.00 79.12 5 SER D C 1
ATOM 5287 O O . SER D 2 5 ? 44.381 -42.594 -31.963 1.00 88.86 5 SER D O 1
ATOM 5290 N N . ILE D 2 6 ? 42.247 -42.229 -32.582 1.00 73.39 6 ILE D N 1
ATOM 5291 C CA . ILE D 2 6 ? 42.256 -40.824 -32.190 1.00 76.69 6 ILE D CA 1
ATOM 5292 C C . ILE D 2 6 ? 41.805 -40.663 -30.743 1.00 75.53 6 ILE D C 1
ATOM 5293 O O . ILE D 2 6 ? 41.521 -39.545 -30.300 1.00 92.24 6 ILE D O 1
ATOM 5298 N N . ALA D 2 7 ? 41.737 -41.777 -30.005 1.00 35.19 7 ALA D N 1
ATOM 5299 C CA . ALA D 2 7 ? 41.351 -41.795 -28.594 1.00 43.01 7 ALA D CA 1
ATOM 5300 C C . ALA D 2 7 ? 39.909 -41.340 -28.383 1.00 63.28 7 ALA D C 1
ATOM 5301 O O . ALA D 2 7 ? 39.301 -40.735 -29.272 1.00 69.13 7 ALA D O 1
ATOM 5303 N N . ASP D 2 8 ? 39.347 -41.637 -27.209 1.00 97.47 8 ASP D N 1
ATOM 5304 C CA . ASP D 2 8 ? 37.922 -41.466 -26.946 1.00 96.11 8 ASP D CA 1
ATOM 5305 C C . ASP D 2 8 ? 37.607 -40.164 -26.208 1.00 103.94 8 ASP D C 1
ATOM 5306 O O . ASP D 2 8 ? 36.681 -40.125 -25.391 1.00 111.56 8 ASP D O 1
ATOM 5311 N N . GLU D 2 9 ? 38.394 -39.107 -26.441 1.00 51.66 9 GLU D N 1
ATOM 5312 C CA . GLU D 2 9 ? 38.131 -37.764 -25.918 1.00 73.33 9 GLU D CA 1
ATOM 5313 C C . GLU D 2 9 ? 37.903 -37.772 -24.410 1.00 72.20 9 GLU D C 1
ATOM 5314 O O . GLU D 2 9 ? 37.423 -36.791 -23.842 1.00 78.23 9 GLU D O 1
ATOM 5320 N N . ASN D 2 10 ? 38.229 -38.883 -23.758 1.00 61.15 10 ASN D N 1
ATOM 5321 C CA . ASN D 2 10 ? 38.050 -39.000 -22.320 1.00 58.24 10 ASN D CA 1
ATOM 5322 C C . ASN D 2 10 ? 39.157 -39.833 -21.692 1.00 56.43 10 ASN D C 1
ATOM 5323 O O . ASN D 2 10 ? 38.998 -40.292 -20.553 1.00 60.11 10 ASN D O 1
ATOM 5328 N N . SER D 2 11 ? 40.252 -40.062 -22.409 1.00 43.21 11 SER D N 1
ATOM 5329 C CA . SER D 2 11 ? 41.368 -40.814 -21.864 1.00 40.89 11 SER D CA 1
ATOM 5330 C C . SER D 2 11 ? 41.883 -40.116 -20.614 1.00 55.13 11 SER D C 1
ATOM 5331 O O . SER D 2 11 ? 42.119 -38.898 -20.639 1.00 57.49 11 SER D O 1
ATOM 5334 N N . PRO D 2 12 ? 42.058 -40.832 -19.503 1.00 54.62 12 PRO D N 1
ATOM 5335 C CA . PRO D 2 12 ? 42.427 -40.146 -18.257 1.00 47.20 12 PRO D CA 1
ATOM 5336 C C . PRO D 2 12 ? 43.842 -39.601 -18.260 1.00 42.53 12 PRO D C 1
ATOM 5337 O O . PRO D 2 12 ? 44.083 -38.517 -17.713 1.00 49.49 12 PRO D O 1
ATOM 5341 N N . VAL D 2 13 ? 44.790 -40.313 -18.867 1.00 54.20 13 VAL D N 1
ATOM 5342 C CA . VAL D 2 13 ? 46.199 -39.979 -18.719 1.00 50.17 13 VAL D CA 1
ATOM 5343 C C . VAL D 2 13 ? 46.949 -40.420 -19.967 1.00 50.94 13 VAL D C 1
ATOM 5344 O O . VAL D 2 13 ? 46.553 -41.368 -20.651 1.00 54.97 13 VAL D O 1
ATOM 5348 N N . LYS D 2 14 ? 48.032 -39.709 -20.272 1.00 42.84 14 LYS D N 1
ATOM 5349 C CA . LYS D 2 14 ? 49.000 -40.122 -21.283 1.00 46.50 14 LYS D CA 1
ATOM 5350 C C . LYS D 2 14 ? 50.140 -40.819 -20.545 1.00 52.53 14 LYS D C 1
ATOM 5351 O O . LYS D 2 14 ? 51.021 -40.165 -19.981 1.00 55.16 14 LYS D O 1
ATOM 5357 N N . LEU D 2 15 ? 50.118 -42.149 -20.548 1.00 54.96 15 LEU D N 1
ATOM 5358 C CA . LEU D 2 15 ? 51.073 -42.941 -19.784 1.00 48.81 15 LEU D CA 1
ATOM 5359 C C . LEU D 2 15 ? 52.326 -43.206 -20.609 1.00 49.83 15 LEU D C 1
ATOM 5360 O O . LEU D 2 15 ? 52.237 -43.625 -21.767 1.00 64.53 15 LEU D O 1
ATOM 5365 N N . THR D 2 16 ? 53.488 -42.961 -20.007 1.00 54.84 16 THR D N 1
ATOM 5366 C CA . THR D 2 16 ? 54.779 -43.230 -20.629 1.00 62.09 16 THR D CA 1
ATOM 5367 C C . THR D 2 16 ? 55.512 -44.268 -19.789 1.00 54.46 16 THR D C 1
ATOM 5368 O O . THR D 2 16 ? 55.838 -44.012 -18.625 1.00 55.37 16 THR D O 1
ATOM 5372 N N . LEU D 2 17 ? 55.772 -45.431 -20.380 1.00 46.23 17 LEU D N 1
ATOM 5373 C CA . LEU D 2 17 ? 56.378 -46.560 -19.683 1.00 40.33 17 LEU D CA 1
ATOM 5374 C C . LEU D 2 17 ? 57.835 -46.678 -20.112 1.00 48.83 17 LEU D C 1
ATOM 5375 O O . LEU D 2 17 ? 58.114 -46.920 -21.289 1.00 60.07 17 LEU D O 1
ATOM 5380 N N . LYS D 2 18 ? 58.758 -46.545 -19.162 1.00 44.26 18 LYS D N 1
ATOM 5381 C CA . LYS D 2 18 ? 60.181 -46.460 -19.468 1.00 42.92 18 LYS D CA 1
ATOM 5382 C C . LYS D 2 18 ? 60.937 -47.652 -18.895 1.00 50.59 18 LYS D C 1
ATOM 5383 O O . LYS D 2 18 ? 60.630 -48.128 -17.797 1.00 42.73 18 LYS D O 1
ATOM 5389 N N . SER D 2 19 ? 61.931 -48.127 -19.647 1.00 60.84 19 SER D N 1
ATOM 5390 C CA . SER D 2 19 ? 62.760 -49.248 -19.223 1.00 62.56 19 SER D CA 1
ATOM 5391 C C . SER D 2 19 ? 64.072 -49.226 -19.994 1.00 56.49 19 SER D C 1
ATOM 5392 O O . SER D 2 19 ? 64.129 -48.756 -21.133 1.00 47.77 19 SER D O 1
ATOM 5395 N N . ASP D 2 20 ? 65.124 -49.750 -19.358 1.00 60.30 20 ASP D N 1
ATOM 5396 C CA . ASP D 2 20 ? 66.413 -49.875 -20.034 1.00 58.15 20 ASP D CA 1
ATOM 5397 C C . ASP D 2 20 ? 66.354 -50.898 -21.163 1.00 66.32 20 ASP D C 1
ATOM 5398 O O . ASP D 2 20 ? 66.926 -50.677 -22.237 1.00 60.88 20 ASP D O 1
ATOM 5403 N N . LYS D 2 21 ? 65.674 -52.020 -20.941 1.00 61.30 21 LYS D N 1
ATOM 5404 C CA . LYS D 2 21 ? 65.633 -53.123 -21.892 1.00 55.42 21 LYS D CA 1
ATOM 5405 C C . LYS D 2 21 ? 64.259 -53.198 -22.542 1.00 53.61 21 LYS D C 1
ATOM 5406 O O . LYS D 2 21 ? 63.235 -53.141 -21.851 1.00 45.84 21 LYS D O 1
ATOM 5412 N N . LYS D 2 22 ? 64.243 -53.329 -23.871 1.00 69.96 22 LYS D N 1
ATOM 5413 C CA . LYS D 2 22 ? 62.979 -53.429 -24.594 1.00 53.50 22 LYS D CA 1
ATOM 5414 C C . LYS D 2 22 ? 62.239 -54.713 -24.242 1.00 45.88 22 LYS D C 1
ATOM 5415 O O . LYS D 2 22 ? 61.006 -54.718 -24.146 1.00 48.06 22 LYS D O 1
ATOM 5421 N N . LYS D 2 23 ? 62.972 -55.814 -24.054 1.00 68.13 23 LYS D N 1
ATOM 5422 C CA . LYS D 2 23 ? 62.334 -57.072 -23.681 1.00 56.15 23 LYS D CA 1
ATOM 5423 C C . LYS D 2 23 ? 61.682 -56.975 -22.307 1.00 55.98 23 LYS D C 1
ATOM 5424 O O . LYS D 2 23 ? 60.594 -57.522 -22.091 1.00 55.46 23 LYS D O 1
ATOM 5430 N N . ASP D 2 24 ? 62.336 -56.289 -21.366 1.00 54.70 24 ASP D N 1
ATOM 5431 C CA . ASP D 2 24 ? 61.743 -56.077 -20.050 1.00 60.77 24 ASP D CA 1
ATOM 5432 C C . ASP D 2 24 ? 60.458 -55.265 -20.127 1.00 72.55 24 ASP D C 1
ATOM 5433 O O . ASP D 2 24 ? 59.609 -55.381 -19.237 1.00 72.84 24 ASP D O 1
ATOM 5438 N N . LEU D 2 25 ? 60.299 -54.449 -21.167 1.00 74.66 25 LEU D N 1
ATOM 5439 C CA . LEU D 2 25 ? 59.076 -53.683 -21.362 1.00 53.75 25 LEU D CA 1
ATOM 5440 C C . LEU D 2 25 ? 58.040 -54.448 -22.176 1.00 51.75 25 LEU D C 1
ATOM 5441 O O . LEU D 2 25 ? 56.836 -54.252 -21.974 1.00 50.95 25 LEU D O 1
ATOM 5446 N N . LYS D 2 26 ? 58.481 -55.316 -23.092 1.00 73.21 26 LYS D N 1
ATOM 5447 C CA . LYS D 2 26 ? 57.541 -56.175 -23.806 1.00 60.52 26 LYS D CA 1
ATOM 5448 C C . LYS D 2 26 ? 56.862 -57.152 -22.854 1.00 50.41 26 LYS D C 1
ATOM 5449 O O . LYS D 2 26 ? 55.663 -57.425 -22.986 1.00 45.78 26 LYS D O 1
ATOM 5455 N N . ASP D 2 27 ? 57.615 -57.693 -21.893 1.00 55.61 27 ASP D N 1
ATOM 5456 C CA . ASP D 2 27 ? 57.008 -58.519 -20.854 1.00 59.49 27 ASP D CA 1
ATOM 5457 C C . ASP D 2 27 ? 56.023 -57.708 -20.023 1.00 51.91 27 ASP D C 1
ATOM 5458 O O . ASP D 2 27 ? 54.996 -58.232 -19.575 1.00 62.21 27 ASP D O 1
ATOM 5463 N N . TYR D 2 28 ? 56.329 -56.429 -19.796 1.00 55.88 28 TYR D N 1
ATOM 5464 C CA . TYR D 2 28 ? 55.392 -55.549 -19.106 1.00 44.30 28 TYR D CA 1
ATOM 5465 C C . TYR D 2 28 ? 54.105 -55.388 -19.904 1.00 40.71 28 TYR D C 1
ATOM 5466 O O . TYR D 2 28 ? 53.002 -55.500 -19.357 1.00 50.13 28 TYR D O 1
ATOM 5475 N N . VAL D 2 29 ? 54.226 -55.134 -21.209 1.00 38.98 29 VAL D N 1
ATOM 5476 C CA . VAL D 2 29 ? 53.042 -55.022 -22.056 1.00 47.56 29 VAL D CA 1
ATOM 5477 C C . VAL D 2 29 ? 52.349 -56.374 -22.185 1.00 54.42 29 VAL D C 1
ATOM 5478 O O . VAL D 2 29 ? 51.114 -56.451 -22.233 1.00 49.67 29 VAL D O 1
ATOM 5482 N N . ASP D 2 30 ? 53.126 -57.460 -22.239 1.00 53.95 30 ASP D N 1
ATOM 5483 C CA . ASP D 2 30 ? 52.536 -58.795 -22.280 1.00 45.18 30 ASP D CA 1
ATOM 5484 C C . ASP D 2 30 ? 51.664 -59.045 -21.058 1.00 46.88 30 ASP D C 1
ATOM 5485 O O . ASP D 2 30 ? 50.501 -59.447 -21.181 1.00 46.93 30 ASP D O 1
ATOM 5490 N N . ASP D 2 31 ? 52.214 -58.813 -19.865 1.00 40.83 31 ASP D N 1
ATOM 5491 C CA . ASP D 2 31 ? 51.417 -58.950 -18.653 1.00 54.28 31 ASP D CA 1
ATOM 5492 C C . ASP D 2 31 ? 50.276 -57.943 -18.639 1.00 50.44 31 ASP D C 1
ATOM 5493 O O . ASP D 2 31 ? 49.158 -58.267 -18.223 1.00 50.09 31 ASP D O 1
ATOM 5498 N N . LEU D 2 32 ? 50.538 -56.720 -19.105 1.00 56.93 32 LEU D N 1
ATOM 5499 C CA . LEU D 2 32 ? 49.491 -55.705 -19.168 1.00 49.96 32 LEU D CA 1
ATOM 5500 C C . LEU D 2 32 ? 48.319 -56.177 -20.018 1.00 46.69 32 LEU D C 1
ATOM 5501 O O . LEU D 2 32 ? 47.157 -56.048 -19.619 1.00 36.54 32 LEU D O 1
ATOM 5506 N N . ARG D 2 33 ? 48.607 -56.741 -21.192 1.00 49.18 33 ARG D N 1
ATOM 5507 C CA . ARG D 2 33 ? 47.537 -57.220 -22.062 1.00 40.18 33 ARG D CA 1
ATOM 5508 C C . ARG D 2 33 ? 46.807 -58.405 -21.444 1.00 53.03 33 ARG D C 1
ATOM 5509 O O . ARG D 2 33 ? 45.589 -58.544 -21.607 1.00 47.95 33 ARG D O 1
ATOM 5517 N N . THR D 2 34 ? 47.535 -59.273 -20.740 1.00 61.65 34 THR D N 1
ATOM 5518 C CA . THR D 2 34 ? 46.905 -60.423 -20.098 1.00 50.06 34 THR D CA 1
ATOM 5519 C C . THR D 2 34 ? 45.916 -59.983 -19.027 1.00 39.26 34 THR D C 1
ATOM 5520 O O . THR D 2 34 ? 44.754 -60.405 -19.025 1.00 60.46 34 THR D O 1
ATOM 5524 N N . TYR D 2 35 ? 46.359 -59.125 -18.107 1.00 36.42 35 TYR D N 1
ATOM 5525 C CA . TYR D 2 35 ? 45.479 -58.698 -17.026 1.00 48.44 35 TYR D CA 1
ATOM 5526 C C . TYR D 2 35 ? 44.380 -57.773 -17.537 1.00 51.64 35 TYR D C 1
ATOM 5527 O O . TYR D 2 35 ? 43.239 -57.845 -17.067 1.00 56.44 35 TYR D O 1
ATOM 5536 N N . ASN D 2 36 ? 44.693 -56.913 -18.511 1.00 44.47 36 ASN D N 1
ATOM 5537 C CA . ASN D 2 36 ? 43.658 -56.068 -19.101 1.00 39.98 36 ASN D CA 1
ATOM 5538 C C . ASN D 2 36 ? 42.545 -56.915 -19.703 1.00 42.93 36 ASN D C 1
ATOM 5539 O O . ASN D 2 36 ? 41.358 -56.643 -19.491 1.00 38.02 36 ASN D O 1
ATOM 5544 N N . ASN D 2 37 ? 42.911 -57.956 -20.454 1.00 39.81 37 ASN D N 1
ATOM 5545 C CA . ASN D 2 37 ? 41.910 -58.898 -20.938 1.00 47.16 37 ASN D CA 1
ATOM 5546 C C . ASN D 2 37 ? 41.256 -59.647 -19.785 1.00 51.40 37 ASN D C 1
ATOM 5547 O O . ASN D 2 37 ? 40.068 -59.981 -19.856 1.00 46.08 37 ASN D O 1
ATOM 5552 N N . GLY D 2 38 ? 42.013 -59.925 -18.722 1.00 38.54 38 GLY D N 1
ATOM 5553 C CA . GLY D 2 38 ? 41.426 -60.573 -17.561 1.00 43.76 38 GLY D CA 1
ATOM 5554 C C . GLY D 2 38 ? 40.474 -59.668 -16.802 1.00 51.60 38 GLY D C 1
ATOM 5555 O O . GLY D 2 38 ? 39.352 -60.064 -16.473 1.00 57.09 38 GLY D O 1
ATOM 5556 N N . TYR D 2 39 ? 40.904 -58.435 -16.518 1.00 47.64 39 TYR D N 1
ATOM 5557 C CA . TYR D 2 39 ? 40.068 -57.524 -15.742 1.00 37.47 39 TYR D CA 1
ATOM 5558 C C . TYR D 2 39 ? 38.840 -57.069 -16.523 1.00 48.72 39 TYR D C 1
ATOM 5559 O O . TYR D 2 39 ? 37.800 -56.779 -15.921 1.00 38.09 39 TYR D O 1
ATOM 5568 N N . SER D 2 40 ? 38.936 -56.997 -17.851 1.00 46.14 40 SER D N 1
ATOM 5569 C CA . SER D 2 40 ? 37.846 -56.474 -18.666 1.00 41.04 40 SER D CA 1
ATOM 5570 C C . SER D 2 40 ? 36.841 -57.533 -19.098 1.00 44.40 40 SER D C 1
ATOM 5571 O O . SER D 2 40 ? 35.698 -57.184 -19.415 1.00 40.58 40 SER D O 1
ATOM 5574 N N . ASN D 2 41 ? 37.230 -58.806 -19.131 1.00 51.14 41 ASN D N 1
ATOM 5575 C CA . ASN D 2 41 ? 36.339 -59.879 -19.559 1.00 36.75 41 ASN D CA 1
ATOM 5576 C C . ASN D 2 41 ? 35.890 -60.783 -18.424 1.00 32.19 41 ASN D C 1
ATOM 5577 O O . ASN D 2 41 ? 34.745 -61.242 -18.427 1.00 40.23 41 ASN D O 1
ATOM 5582 N N . ALA D 2 42 ? 36.756 -61.056 -17.450 1.00 41.70 42 ALA D N 1
ATOM 5583 C CA . ALA D 2 42 ? 36.358 -61.791 -16.250 1.00 41.53 42 ALA D CA 1
ATOM 5584 C C . ALA D 2 42 ? 35.795 -60.820 -15.211 1.00 43.64 42 ALA D C 1
ATOM 5585 O O . ALA D 2 42 ? 36.320 -60.650 -14.112 1.00 54.82 42 ALA D O 1
ATOM 5587 N N . ILE D 2 43 ? 34.695 -60.175 -15.596 1.00 49.51 43 ILE D N 1
ATOM 5588 C CA . ILE D 2 43 ? 34.103 -59.128 -14.775 1.00 37.77 43 ILE D CA 1
ATOM 5589 C C . ILE D 2 43 ? 33.362 -59.744 -13.593 1.00 28.87 43 ILE D C 1
ATOM 5590 O O . ILE D 2 43 ? 32.971 -60.915 -13.602 1.00 39.45 43 ILE D O 1
ATOM 5595 N N . GLU D 2 44 ? 33.169 -58.932 -12.557 1.00 39.36 44 GLU D N 1
ATOM 5596 C CA . GLU D 2 44 ? 32.407 -59.315 -11.372 1.00 38.78 44 GLU D CA 1
ATOM 5597 C C . GLU D 2 44 ? 31.271 -58.309 -11.217 1.00 48.14 44 GLU D C 1
ATOM 5598 O O . GLU D 2 44 ? 31.475 -57.202 -10.707 1.00 49.18 44 GLU D O 1
ATOM 5604 N N . VAL D 2 45 ? 30.079 -58.687 -11.673 1.00 50.48 45 VAL D N 1
ATOM 5605 C CA . VAL D 2 45 ? 28.892 -57.849 -11.551 1.00 33.16 45 VAL D CA 1
ATOM 5606 C C . VAL D 2 45 ? 28.252 -58.192 -10.210 1.00 27.77 45 VAL D C 1
ATOM 5607 O O . VAL D 2 45 ? 27.560 -59.202 -10.077 1.00 49.09 45 VAL D O 1
ATOM 5611 N N . ALA D 2 46 ? 28.491 -57.350 -9.207 1.00 31.74 46 ALA D N 1
ATOM 5612 C CA . ALA D 2 46 ? 28.038 -57.651 -7.857 1.00 33.97 46 ALA D CA 1
ATOM 5613 C C . ALA D 2 46 ? 27.919 -56.363 -7.058 1.00 42.84 46 ALA D C 1
ATOM 5614 O O . ALA D 2 46 ? 28.450 -55.317 -7.441 1.00 40.51 46 ALA D O 1
ATOM 5616 N N . GLY D 2 47 ? 27.211 -56.464 -5.937 1.00 41.43 47 GLY D N 1
ATOM 5617 C CA . GLY D 2 47 ? 27.082 -55.373 -4.992 1.00 29.30 47 GLY D CA 1
ATOM 5618 C C . GLY D 2 47 ? 27.191 -55.870 -3.566 1.00 47.02 47 GLY D C 1
ATOM 5619 O O . GLY D 2 47 ? 27.768 -56.934 -3.321 1.00 60.68 47 GLY D O 1
ATOM 5620 N N . GLU D 2 48 ? 26.640 -55.117 -2.613 1.00 40.62 48 GLU D N 1
ATOM 5621 C CA . GLU D 2 48 ? 26.674 -55.527 -1.215 1.00 51.07 48 GLU D CA 1
ATOM 5622 C C . GLU D 2 48 ? 25.559 -56.501 -0.853 1.00 62.05 48 GLU D C 1
ATOM 5623 O O . GLU D 2 48 ? 25.583 -57.061 0.248 1.00 48.78 48 GLU D O 1
ATOM 5629 N N . ASP D 2 49 ? 24.595 -56.716 -1.746 1.00 60.53 49 ASP D N 1
ATOM 5630 C CA . ASP D 2 49 ? 23.484 -57.621 -1.495 1.00 65.30 49 ASP D CA 1
ATOM 5631 C C . ASP D 2 49 ? 22.944 -58.095 -2.838 1.00 62.03 49 ASP D C 1
ATOM 5632 O O . ASP D 2 49 ? 23.370 -57.633 -3.900 1.00 54.94 49 ASP D O 1
ATOM 5637 N N . ARG D 2 50 ? 22.003 -59.040 -2.779 1.00 55.45 50 ARG D N 1
ATOM 5638 C CA . ARG D 2 50 ? 21.415 -59.585 -3.998 1.00 46.68 50 ARG D CA 1
ATOM 5639 C C . ARG D 2 50 ? 20.684 -58.510 -4.793 1.00 46.95 50 ARG D C 1
ATOM 5640 O O . ARG D 2 50 ? 20.773 -58.473 -6.027 1.00 31.50 50 ARG D O 1
ATOM 5648 N N . ILE D 2 51 ? 19.952 -57.631 -4.104 1.00 50.83 51 ILE D N 1
ATOM 5649 C CA . ILE D 2 51 ? 19.180 -56.596 -4.787 1.00 47.43 51 ILE D CA 1
ATOM 5650 C C . ILE D 2 51 ? 20.100 -55.671 -5.572 1.00 44.72 51 ILE D C 1
ATOM 5651 O O . ILE D 2 51 ? 19.818 -55.325 -6.726 1.00 33.42 51 ILE D O 1
ATOM 5656 N N . GLU D 2 52 ? 21.214 -55.256 -4.964 1.00 53.90 52 GLU D N 1
ATOM 5657 C CA . GLU D 2 52 ? 22.167 -54.409 -5.677 1.00 45.84 52 GLU D CA 1
ATOM 5658 C C . GLU D 2 52 ? 22.780 -55.143 -6.863 1.00 32.49 52 GLU D C 1
ATOM 5659 O O . GLU D 2 52 ? 23.059 -54.533 -7.903 1.00 27.03 52 GLU D O 1
ATOM 5665 N N . THR D 2 53 ? 23.004 -56.451 -6.725 1.00 32.05 53 THR D N 1
ATOM 5666 C CA . THR D 2 53 ? 23.543 -57.229 -7.837 1.00 35.65 53 THR D CA 1
ATOM 5667 C C . THR D 2 53 ? 22.570 -57.254 -9.011 1.00 36.15 53 THR D C 1
ATOM 5668 O O . THR D 2 53 ? 22.960 -57.019 -10.160 1.00 38.48 53 THR D O 1
ATOM 5672 N N . ALA D 2 54 ? 21.291 -57.526 -8.736 1.00 26.61 54 ALA D N 1
ATOM 5673 C CA . ALA D 2 54 ? 20.297 -57.572 -9.803 1.00 26.17 54 ALA D CA 1
ATOM 5674 C C . ALA D 2 54 ? 20.120 -56.212 -10.462 1.00 45.41 54 ALA D C 1
ATOM 5675 O O . ALA D 2 54 ? 19.866 -56.136 -11.671 1.00 46.29 54 ALA D O 1
ATOM 5677 N N . ILE D 2 55 ? 20.234 -55.132 -9.686 1.00 34.47 55 ILE D N 1
ATOM 5678 C CA . ILE D 2 55 ? 20.233 -53.794 -10.270 1.00 32.61 55 ILE D CA 1
ATOM 5679 C C . ILE D 2 55 ? 21.423 -53.630 -11.204 1.00 35.35 55 ILE D C 1
ATOM 5680 O O . ILE D 2 55 ? 21.297 -53.085 -12.308 1.00 38.26 55 ILE D O 1
ATOM 5685 N N . ALA D 2 56 ? 22.596 -54.109 -10.780 1.00 26.00 56 ALA D N 1
ATOM 5686 C CA . ALA D 2 56 ? 23.782 -54.026 -11.624 1.00 33.41 56 ALA D CA 1
ATOM 5687 C C . ALA D 2 56 ? 23.600 -54.795 -12.927 1.00 36.61 56 ALA D C 1
ATOM 5688 O O . ALA D 2 56 ? 24.138 -54.391 -13.964 1.00 37.40 56 ALA D O 1
ATOM 5690 N N . LEU D 2 57 ? 22.855 -55.903 -12.896 1.00 36.44 57 LEU D N 1
ATOM 5691 C CA . LEU D 2 57 ? 22.525 -56.603 -14.135 1.00 33.78 57 LEU D CA 1
ATOM 5692 C C . LEU D 2 57 ? 21.664 -55.733 -15.043 1.00 33.76 57 LEU D C 1
ATOM 5693 O O . LEU D 2 57 ? 21.916 -55.634 -16.249 1.00 25.36 57 LEU D O 1
ATOM 5698 N N . SER D 2 58 ? 20.641 -55.089 -14.477 1.00 40.27 58 SER D N 1
ATOM 5699 C CA . SER D 2 58 ? 19.751 -54.264 -15.286 1.00 32.36 58 SER D CA 1
ATOM 5700 C C . SER D 2 58 ? 20.426 -52.973 -15.732 1.00 39.98 58 SER D C 1
ATOM 5701 O O . SER D 2 58 ? 20.167 -52.491 -16.841 1.00 32.38 58 SER D O 1
ATOM 5704 N N . GLN D 2 59 ? 21.284 -52.397 -14.885 1.00 37.63 59 GLN D N 1
ATOM 5705 C CA . GLN D 2 59 ? 22.009 -51.192 -15.273 1.00 28.17 59 GLN D CA 1
ATOM 5706 C C . GLN D 2 59 ? 22.948 -51.454 -16.441 1.00 41.18 59 GLN D C 1
ATOM 5707 O O . GLN D 2 59 ? 23.148 -50.576 -17.287 1.00 42.00 59 GLN D O 1
ATOM 5713 N N . LYS D 2 60 ? 23.530 -52.649 -16.503 1.00 40.67 60 LYS D N 1
ATOM 5714 C CA . LYS D 2 60 ? 24.551 -52.961 -17.494 1.00 32.17 60 LYS D CA 1
ATOM 5715 C C . LYS D 2 60 ? 23.973 -53.449 -18.817 1.00 38.84 60 LYS D C 1
ATOM 5716 O O . LYS D 2 60 ? 24.514 -53.127 -19.880 1.00 48.43 60 LYS D O 1
ATOM 5722 N N . TYR D 2 61 ? 22.887 -54.219 -18.785 1.00 30.18 61 TYR D N 1
ATOM 5723 C CA . TYR D 2 61 ? 22.440 -54.953 -19.960 1.00 40.86 61 TYR D CA 1
ATOM 5724 C C . TYR D 2 61 ? 21.099 -54.492 -20.518 1.00 29.39 61 TYR D C 1
ATOM 5725 O O . TYR D 2 61 ? 20.653 -55.039 -21.532 1.00 33.68 61 TYR D O 1
ATOM 5734 N N . TYR D 2 62 ? 20.445 -53.508 -19.905 1.00 32.71 62 TYR D N 1
ATOM 5735 C CA . TYR D 2 62 ? 19.134 -53.062 -20.359 1.00 35.72 62 TYR D CA 1
ATOM 5736 C C . TYR D 2 62 ? 19.088 -51.543 -20.400 1.00 33.37 62 TYR D C 1
ATOM 5737 O O . TYR D 2 62 ? 19.347 -50.883 -19.388 1.00 37.02 62 TYR D O 1
ATOM 5746 N N . ASN D 2 63 ? 18.739 -51.000 -21.568 1.00 37.41 63 ASN D N 1
ATOM 5747 C CA . ASN D 2 63 ? 18.715 -49.557 -21.814 1.00 45.39 63 ASN D CA 1
ATOM 5748 C C . ASN D 2 63 ? 20.032 -48.912 -21.390 1.00 48.27 63 ASN D C 1
ATOM 5749 O O . ASN D 2 63 ? 20.067 -47.906 -20.677 1.00 38.78 63 ASN D O 1
ATOM 5754 N N . SER D 2 64 ? 21.131 -49.512 -21.835 1.00 48.73 64 SER D N 1
ATOM 5755 C CA . SER D 2 64 ? 22.464 -49.053 -21.488 1.00 45.19 64 SER D CA 1
ATOM 5756 C C . SER D 2 64 ? 23.319 -48.974 -22.742 1.00 43.33 64 SER D C 1
ATOM 5757 O O . SER D 2 64 ? 23.055 -49.641 -23.746 1.00 43.58 64 SER D O 1
ATOM 5760 N N . ASP D 2 65 ? 24.353 -48.142 -22.670 1.00 50.67 65 ASP D N 1
ATOM 5761 C CA . ASP D 2 65 ? 25.318 -48.000 -23.748 1.00 47.21 65 ASP D CA 1
ATOM 5762 C C . ASP D 2 65 ? 26.424 -49.045 -23.676 1.00 40.76 65 ASP D C 1
ATOM 5763 O O . ASP D 2 65 ? 27.382 -48.973 -24.453 1.00 54.60 65 ASP D O 1
ATOM 5768 N N . ASP D 2 66 ? 26.314 -50.002 -22.758 1.00 37.64 66 ASP D N 1
ATOM 5769 C CA . ASP D 2 66 ? 27.276 -51.091 -22.679 1.00 46.90 66 ASP D CA 1
ATOM 5770 C C . ASP D 2 66 ? 27.208 -51.951 -23.936 1.00 49.04 66 ASP D C 1
ATOM 5771 O O . ASP D 2 66 ? 26.145 -52.134 -24.536 1.00 47.72 66 ASP D O 1
ATOM 5776 N N . GLU D 2 67 ? 28.366 -52.481 -24.337 1.00 43.55 67 GLU D N 1
ATOM 5777 C CA . GLU D 2 67 ? 28.442 -53.243 -25.580 1.00 59.39 67 GLU D CA 1
ATOM 5778 C C . GLU D 2 67 ? 27.725 -54.584 -25.475 1.00 41.62 67 GLU D C 1
ATOM 5779 O O . GLU D 2 67 ? 27.236 -55.101 -26.486 1.00 42.58 67 GLU D O 1
ATOM 5785 N N . ASN D 2 68 ? 27.646 -55.158 -24.275 1.00 32.46 68 ASN D N 1
ATOM 5786 C CA . ASN D 2 68 ? 27.015 -56.453 -24.069 1.00 53.24 68 ASN D CA 1
ATOM 5787 C C . ASN D 2 68 ? 25.553 -56.336 -23.651 1.00 47.23 68 ASN D C 1
ATOM 5788 O O . ASN D 2 68 ? 24.968 -57.325 -23.194 1.00 44.03 68 ASN D O 1
ATOM 5793 N N . ALA D 2 69 ? 24.955 -55.158 -23.801 1.00 42.28 69 ALA D N 1
ATOM 5794 C CA . ALA D 2 69 ? 23.572 -54.957 -23.396 1.00 41.36 69 ALA D CA 1
ATOM 5795 C C . ALA D 2 69 ? 22.618 -55.732 -24.298 1.00 44.56 69 ALA D C 1
ATOM 5796 O O . ALA D 2 69 ? 22.898 -55.980 -25.474 1.00 41.17 69 ALA D O 1
ATOM 5798 N N . ILE D 2 70 ? 21.478 -56.122 -23.728 1.00 39.66 70 ILE D N 1
ATOM 5799 C CA . ILE D 2 70 ? 20.451 -56.811 -24.503 1.00 46.63 70 ILE D CA 1
ATOM 5800 C C . ILE D 2 70 ? 19.624 -55.813 -25.302 1.00 37.70 70 ILE D C 1
ATOM 5801 O O . ILE D 2 70 ? 19.350 -56.019 -26.490 1.00 36.93 70 ILE D O 1
ATOM 5806 N N . PHE D 2 71 ? 19.213 -54.721 -24.663 1.00 38.43 71 PHE D N 1
ATOM 5807 C CA . PHE D 2 71 ? 18.428 -53.676 -25.309 1.00 53.56 71 PHE D CA 1
ATOM 5808 C C . PHE D 2 71 ? 19.087 -52.335 -25.032 1.00 40.90 71 PHE D C 1
ATOM 5809 O O . PHE D 2 71 ? 19.290 -51.970 -23.870 1.00 43.90 71 PHE D O 1
ATOM 5817 N N . ARG D 2 72 ? 19.424 -51.604 -26.097 1.00 28.12 72 ARG D N 1
ATOM 5818 C CA . ARG D 2 72 ? 20.029 -50.288 -25.926 1.00 50.50 72 ARG D CA 1
ATOM 5819 C C . ARG D 2 72 ? 18.978 -49.217 -25.662 1.00 46.01 72 ARG D C 1
ATOM 5820 O O . ARG D 2 72 ? 19.184 -48.337 -24.818 1.00 45.42 72 ARG D O 1
ATOM 5828 N N . ASP D 2 73 ? 17.854 -49.274 -26.369 1.00 52.46 73 ASP D N 1
ATOM 5829 C CA . ASP D 2 73 ? 16.796 -48.286 -26.212 1.00 31.85 73 ASP D CA 1
ATOM 5830 C C . ASP D 2 73 ? 15.936 -48.645 -25.001 1.00 40.69 73 ASP D C 1
ATOM 5831 O O . ASP D 2 73 ? 16.278 -49.520 -24.200 1.00 50.22 73 ASP D O 1
ATOM 5836 N N . SER D 2 74 ? 14.805 -47.963 -24.852 1.00 49.08 74 SER D N 1
ATOM 5837 C CA . SER D 2 74 ? 13.905 -48.221 -23.739 1.00 34.78 74 SER D CA 1
ATOM 5838 C C . SER D 2 74 ? 13.037 -49.443 -24.016 1.00 27.99 74 SER D C 1
ATOM 5839 O O . SER D 2 74 ? 12.766 -49.794 -25.168 1.00 35.10 74 SER D O 1
ATOM 5842 N N . VAL D 2 75 ? 12.597 -50.090 -22.939 1.00 27.48 75 VAL D N 1
ATOM 5843 C CA . VAL D 2 75 ? 11.759 -51.279 -23.026 1.00 27.49 75 VAL D CA 1
ATOM 5844 C C . VAL D 2 75 ? 10.321 -50.899 -22.707 1.00 38.90 75 VAL D C 1
ATOM 5845 O O . VAL D 2 75 ? 10.053 -49.933 -21.983 1.00 37.53 75 VAL D O 1
ATOM 5849 N N . ASP D 2 76 ? 9.384 -51.669 -23.260 1.00 63.25 76 ASP D N 1
ATOM 5850 C CA . ASP D 2 76 ? 7.968 -51.504 -22.965 1.00 48.44 76 ASP D CA 1
ATOM 5851 C C . ASP D 2 76 ? 7.460 -52.482 -21.916 1.00 46.50 76 ASP D C 1
ATOM 5852 O O . ASP D 2 76 ? 6.310 -52.357 -21.481 1.00 55.20 76 ASP D O 1
ATOM 5857 N N . ASN D 2 77 ? 8.280 -53.445 -21.499 1.00 36.14 77 ASN D N 1
ATOM 5858 C CA . ASN D 2 77 ? 7.880 -54.436 -20.511 1.00 40.04 77 ASN D CA 1
ATOM 5859 C C . ASN D 2 77 ? 9.017 -54.659 -19.524 1.00 28.72 77 ASN D C 1
ATOM 5860 O O . ASN D 2 77 ? 10.193 -54.529 -19.871 1.00 36.41 77 ASN D O 1
ATOM 5865 N N . VAL D 2 78 ? 8.651 -54.992 -18.287 1.00 28.21 78 VAL D N 1
ATOM 5866 C CA . VAL D 2 78 ? 9.608 -55.299 -17.227 1.00 35.36 78 VAL D CA 1
ATOM 5867 C C . VAL D 2 78 ? 9.025 -56.409 -16.362 1.00 31.49 78 VAL D C 1
ATOM 5868 O O . VAL D 2 78 ? 7.894 -56.295 -15.879 1.00 30.87 78 VAL D O 1
ATOM 5872 N N . VAL D 2 79 ? 9.794 -57.477 -16.162 1.00 25.80 79 VAL D N 1
ATOM 5873 C CA . VAL D 2 79 ? 9.389 -58.598 -15.319 1.00 25.88 79 VAL D CA 1
ATOM 5874 C C . VAL D 2 79 ? 10.070 -58.456 -13.965 1.00 25.74 79 VAL D C 1
ATOM 5875 O O . VAL D 2 79 ? 11.286 -58.237 -13.892 1.00 27.27 79 VAL D O 1
ATOM 5879 N N . LEU D 2 80 ? 9.289 -58.577 -12.894 1.00 25.88 80 LEU D N 1
ATOM 5880 C CA . LEU D 2 80 ? 9.766 -58.349 -11.537 1.00 27.73 80 LEU D CA 1
ATOM 5881 C C . LEU D 2 80 ? 9.568 -59.604 -10.698 1.00 39.54 80 LEU D C 1
ATOM 5882 O O . LEU D 2 80 ? 8.483 -60.195 -10.703 1.00 37.97 80 LEU D O 1
ATOM 5887 N N . VAL D 2 81 ? 10.621 -60.009 -9.984 1.00 28.35 81 VAL D N 1
ATOM 5888 C CA . VAL D 2 81 ? 10.556 -61.093 -9.014 1.00 42.63 81 VAL D CA 1
ATOM 5889 C C . VAL D 2 81 ? 11.137 -60.587 -7.700 1.00 36.90 81 VAL D C 1
ATOM 5890 O O . VAL D 2 81 ? 11.855 -59.586 -7.655 1.00 29.74 81 VAL D O 1
ATOM 5894 N N . GLY D 2 82 ? 10.812 -61.293 -6.621 1.00 45.91 82 GLY D N 1
ATOM 5895 C CA . GLY D 2 82 ? 11.178 -60.849 -5.292 1.00 45.33 82 GLY D CA 1
ATOM 5896 C C . GLY D 2 82 ? 12.521 -61.377 -4.819 1.00 82.28 82 GLY D C 1
ATOM 5897 O O . GLY D 2 82 ? 12.981 -62.436 -5.237 1.00 86.89 82 GLY D O 1
ATOM 5898 N N . GLY D 2 83 ? 13.155 -60.603 -3.941 1.00 110.87 83 GLY D N 1
ATOM 5899 C CA . GLY D 2 83 ? 14.348 -61.084 -3.270 1.00 110.39 83 GLY D CA 1
ATOM 5900 C C . GLY D 2 83 ? 14.005 -62.200 -2.298 1.00 114.09 83 GLY D C 1
ATOM 5901 O O . GLY D 2 83 ? 12.959 -62.186 -1.647 1.00 124.13 83 GLY D O 1
ATOM 5902 N N . ASN D 2 84 ? 14.905 -63.182 -2.206 1.00 87.77 84 ASN D N 1
ATOM 5903 C CA . ASN D 2 84 ? 14.667 -64.405 -1.437 1.00 81.48 84 ASN D CA 1
ATOM 5904 C C . ASN D 2 84 ? 13.402 -65.118 -1.903 1.00 86.02 84 ASN D C 1
ATOM 5905 O O . ASN D 2 84 ? 12.716 -65.773 -1.114 1.00 94.00 84 ASN D O 1
ATOM 5910 N N . ALA D 2 85 ? 13.086 -64.992 -3.188 1.00 72.67 85 ALA D N 1
ATOM 5911 C CA . ALA D 2 85 ? 11.911 -65.604 -3.796 1.00 65.85 85 ALA D CA 1
ATOM 5912 C C . ALA D 2 85 ? 12.318 -66.398 -5.026 1.00 58.52 85 ALA D C 1
ATOM 5913 O O . ALA D 2 85 ? 11.730 -66.282 -6.103 1.00 43.23 85 ALA D O 1
ATOM 5915 N N . ILE D 2 86 ? 13.360 -67.218 -4.872 1.00 62.05 86 ILE D N 1
ATOM 5916 C CA . ILE D 2 86 ? 13.807 -68.068 -5.970 1.00 58.36 86 ILE D CA 1
ATOM 5917 C C . ILE D 2 86 ? 12.695 -69.018 -6.394 1.00 64.60 86 ILE D C 1
ATOM 5918 O O . ILE D 2 86 ? 12.557 -69.335 -7.582 1.00 72.14 86 ILE D O 1
ATOM 5923 N N . VAL D 2 87 ? 11.862 -69.452 -5.446 1.00 61.83 87 VAL D N 1
ATOM 5924 C CA . VAL D 2 87 ? 10.817 -70.427 -5.744 1.00 49.10 87 VAL D CA 1
ATOM 5925 C C . VAL D 2 87 ? 9.757 -69.826 -6.662 1.00 51.44 87 VAL D C 1
ATOM 5926 O O . VAL D 2 87 ? 9.374 -70.431 -7.671 1.00 53.49 87 VAL D O 1
ATOM 5930 N N . ASP D 2 88 ? 9.268 -68.630 -6.328 1.00 60.83 88 ASP D N 1
ATOM 5931 C CA . ASP D 2 88 ? 8.130 -68.063 -7.049 1.00 61.48 88 ASP D CA 1
ATOM 5932 C C . ASP D 2 88 ? 8.499 -67.697 -8.482 1.00 54.55 88 ASP D C 1
ATOM 5933 O O . ASP D 2 88 ? 7.756 -68.003 -9.422 1.00 39.80 88 ASP D O 1
ATOM 5938 N N . GLY D 2 89 ? 9.640 -67.041 -8.670 1.00 50.03 89 GLY D N 1
ATOM 5939 C CA . GLY D 2 89 ? 10.050 -66.603 -9.989 1.00 31.56 89 GLY D CA 1
ATOM 5940 C C . GLY D 2 89 ? 10.982 -67.577 -10.677 1.00 34.90 89 GLY D C 1
ATOM 5941 O O . GLY D 2 89 ? 11.702 -67.201 -11.605 1.00 32.95 89 GLY D O 1
ATOM 5942 N N . LEU D 2 90 ? 10.965 -68.837 -10.228 1.00 50.30 90 LEU D N 1
ATOM 5943 C CA . LEU D 2 90 ? 11.897 -69.844 -10.731 1.00 39.86 90 LEU D CA 1
ATOM 5944 C C . LEU D 2 90 ? 11.847 -69.972 -12.249 1.00 45.54 90 LEU D C 1
ATOM 5945 O O . LEU D 2 90 ? 12.878 -70.193 -12.895 1.00 46.17 90 LEU D O 1
ATOM 5950 N N . VAL D 2 91 ? 10.663 -69.832 -12.838 1.00 53.25 91 VAL D N 1
ATOM 5951 C CA . VAL D 2 91 ? 10.481 -70.029 -14.270 1.00 43.76 91 VAL D CA 1
ATOM 5952 C C . VAL D 2 91 ? 10.130 -68.719 -14.977 1.00 43.44 91 VAL D C 1
ATOM 5953 O O . VAL D 2 91 ? 9.558 -68.736 -16.066 1.00 34.88 91 VAL D O 1
ATOM 5957 N N . ALA D 2 92 ? 10.477 -67.580 -14.377 1.00 38.80 92 ALA D N 1
ATOM 5958 C CA . ALA D 2 92 ? 10.119 -66.285 -14.944 1.00 40.09 92 ALA D CA 1
ATOM 5959 C C . ALA D 2 92 ? 11.015 -65.867 -16.103 1.00 41.07 92 ALA D C 1
ATOM 5960 O O . ALA D 2 92 ? 10.629 -64.982 -16.874 1.00 34.46 92 ALA D O 1
ATOM 5962 N N . SER D 2 93 ? 12.194 -66.472 -16.237 1.00 42.63 93 SER D N 1
ATOM 5963 C CA . SER D 2 93 ? 13.123 -66.059 -17.286 1.00 35.02 93 SER D CA 1
ATOM 5964 C C . SER D 2 93 ? 12.560 -66.202 -18.698 1.00 35.14 93 SER D C 1
ATOM 5965 O O . SER D 2 93 ? 12.751 -65.269 -19.498 1.00 37.67 93 SER D O 1
ATOM 5968 N N . PRO D 2 94 ? 11.892 -67.299 -19.080 1.00 26.47 94 PRO D N 1
ATOM 5969 C CA . PRO D 2 94 ? 11.305 -67.344 -20.431 1.00 23.29 94 PRO D CA 1
ATOM 5970 C C . PRO D 2 94 ? 10.283 -66.251 -20.686 1.00 29.82 94 PRO D C 1
ATOM 5971 O O . PRO D 2 94 ? 10.123 -65.821 -21.836 1.00 28.64 94 PRO D O 1
ATOM 5975 N N . LEU D 2 95 ? 9.579 -65.790 -19.649 1.00 32.41 95 LEU D N 1
ATOM 5976 C CA . LEU D 2 95 ? 8.609 -64.715 -19.834 1.00 33.87 95 LEU D CA 1
ATOM 5977 C C . LEU D 2 95 ? 9.299 -63.387 -20.119 1.00 35.29 95 LEU D C 1
ATOM 5978 O O . LEU D 2 95 ? 8.874 -62.639 -21.007 1.00 32.81 95 LEU D O 1
ATOM 5983 N N . ALA D 2 96 ? 10.363 -63.077 -19.373 1.00 31.92 96 ALA D N 1
ATOM 5984 C CA . ALA D 2 96 ? 11.055 -61.806 -19.556 1.00 24.95 96 ALA D CA 1
ATOM 5985 C C . ALA D 2 96 ? 11.647 -61.683 -20.953 1.00 25.26 96 ALA D C 1
ATOM 5986 O O . ALA D 2 96 ? 11.683 -60.584 -21.517 1.00 30.39 96 ALA D O 1
ATOM 5988 N N . SER D 2 97 ? 12.118 -62.793 -21.523 1.00 21.25 97 SER D N 1
ATOM 5989 C CA . SER D 2 97 ? 12.737 -62.735 -22.842 1.00 32.78 97 SER D CA 1
ATOM 5990 C C . SER D 2 97 ? 11.697 -62.556 -23.943 1.00 26.31 97 SER D C 1
ATOM 5991 O O . SER D 2 97 ? 11.903 -61.769 -24.874 1.00 45.15 97 SER D O 1
ATOM 5994 N N . GLU D 2 98 ? 10.574 -63.274 -23.857 1.00 28.38 98 GLU D N 1
ATOM 5995 C CA . GLU D 2 98 ? 9.544 -63.143 -24.884 1.00 35.00 98 GLU D CA 1
ATOM 5996 C C . GLU D 2 98 ? 8.835 -61.799 -24.802 1.00 39.93 98 GLU D C 1
ATOM 5997 O O . GLU D 2 98 ? 8.404 -61.263 -25.829 1.00 32.14 98 GLU D O 1
ATOM 6003 N N . LYS D 2 99 ? 8.702 -61.244 -23.601 1.00 35.01 99 LYS D N 1
ATOM 6004 C CA . LYS D 2 99 ? 8.120 -59.920 -23.430 1.00 39.32 99 LYS D CA 1
ATOM 6005 C C . LYS D 2 99 ? 9.134 -58.805 -23.642 1.00 35.05 99 LYS D C 1
ATOM 6006 O O . LYS D 2 99 ? 8.778 -57.632 -23.481 1.00 35.59 99 LYS D O 1
ATOM 6012 N N . LYS D 2 100 ? 10.372 -59.143 -24.003 1.00 33.91 100 LYS D N 1
ATOM 6013 C CA . LYS D 2 100 ? 11.446 -58.174 -24.215 1.00 30.72 100 LYS D CA 1
ATOM 6014 C C . LYS D 2 100 ? 11.625 -57.295 -22.977 1.00 28.82 100 LYS D C 1
ATOM 6015 O O . LYS D 2 100 ? 11.564 -56.065 -23.029 1.00 41.30 100 LYS D O 1
ATOM 6021 N N . ALA D 2 101 ? 11.850 -57.963 -21.850 1.00 30.41 101 ALA D N 1
ATOM 6022 C CA . ALA D 2 101 ? 11.836 -57.322 -20.547 1.00 28.00 101 ALA D CA 1
ATOM 6023 C C . ALA D 2 101 ? 13.044 -57.736 -19.721 1.00 28.00 101 ALA D C 1
ATOM 6024 O O . ALA D 2 101 ? 13.538 -58.861 -19.849 1.00 25.13 101 ALA D O 1
ATOM 6026 N N . PRO D 2 102 ? 13.540 -56.844 -18.870 1.00 38.78 102 PRO D N 1
ATOM 6027 C CA . PRO D 2 102 ? 14.545 -57.239 -17.881 1.00 27.48 102 PRO D CA 1
ATOM 6028 C C . PRO D 2 102 ? 13.899 -57.872 -16.658 1.00 26.27 102 PRO D C 1
ATOM 6029 O O . PRO D 2 102 ? 12.735 -57.628 -16.333 1.00 32.65 102 PRO D O 1
ATOM 6033 N N . LEU D 2 103 ? 14.684 -58.698 -15.975 1.00 23.68 103 LEU D N 1
ATOM 6034 C CA . LEU D 2 103 ? 14.258 -59.356 -14.747 1.00 23.36 103 LEU D CA 1
ATOM 6035 C C . LEU D 2 103 ? 14.965 -58.690 -13.575 1.00 18.46 103 LEU D C 1
ATOM 6036 O O . LEU D 2 103 ? 16.199 -58.693 -13.509 1.00 39.61 103 LEU D O 1
ATOM 6041 N N . LEU D 2 104 ? 14.187 -58.125 -12.656 1.00 17.74 104 LEU D N 1
ATOM 6042 C CA . LEU D 2 104 ? 14.725 -57.355 -11.547 1.00 29.77 104 LEU D CA 1
ATOM 6043 C C . LEU D 2 104 ? 14.290 -57.950 -10.216 1.00 24.22 104 LEU D C 1
ATOM 6044 O O . LEU D 2 104 ? 13.203 -58.523 -10.094 1.00 27.15 104 LEU D O 1
ATOM 6049 N N . LEU D 2 105 ? 15.156 -57.805 -9.218 1.00 29.86 105 LEU D N 1
ATOM 6050 C CA . LEU D 2 105 ? 14.884 -58.239 -7.858 1.00 25.35 105 LEU D CA 1
ATOM 6051 C C . LEU D 2 105 ? 14.449 -57.049 -7.015 1.00 34.28 105 LEU D C 1
ATOM 6052 O O . LEU D 2 105 ? 14.928 -55.927 -7.198 1.00 36.73 105 LEU D O 1
ATOM 6057 N N . THR D 2 106 ? 13.535 -57.305 -6.082 1.00 38.13 106 THR D N 1
ATOM 6058 C CA . THR D 2 106 ? 13.062 -56.266 -5.182 1.00 34.17 106 THR D CA 1
ATOM 6059 C C . THR D 2 106 ? 12.712 -56.893 -3.841 1.00 39.17 106 THR D C 1
ATOM 6060 O O . THR D 2 106 ? 12.421 -58.088 -3.749 1.00 58.71 106 THR D O 1
ATOM 6064 N N . SER D 2 107 ? 12.750 -56.068 -2.798 1.00 40.17 107 SER D N 1
ATOM 6065 C CA . SER D 2 107 ? 12.337 -56.519 -1.479 1.00 43.43 107 SER D CA 1
ATOM 6066 C C . SER D 2 107 ? 10.843 -56.815 -1.470 1.00 46.16 107 SER D C 1
ATOM 6067 O O . SER D 2 107 ? 10.072 -56.263 -2.260 1.00 56.51 107 SER D O 1
ATOM 6070 N N . LYS D 2 108 ? 10.439 -57.709 -0.567 1.00 48.19 108 LYS D N 1
ATOM 6071 C CA . LYS D 2 108 ? 9.043 -58.133 -0.521 1.00 52.93 108 LYS D CA 1
ATOM 6072 C C . LYS D 2 108 ? 8.118 -56.966 -0.196 1.00 61.70 108 LYS D C 1
ATOM 6073 O O . LYS D 2 108 ? 7.169 -56.689 -0.937 1.00 63.22 108 LYS D O 1
ATOM 6079 N N . ASP D 2 109 ? 8.395 -56.252 0.895 1.00 74.17 109 ASP D N 1
ATOM 6080 C CA . ASP D 2 109 ? 7.460 -55.241 1.378 1.00 80.14 109 ASP D CA 1
ATOM 6081 C C . ASP D 2 109 ? 7.518 -53.967 0.543 1.00 71.84 109 ASP D C 1
ATOM 6082 O O . ASP D 2 109 ? 6.531 -53.583 -0.094 1.00 84.17 109 ASP D O 1
ATOM 6087 N N . LYS D 2 110 ? 8.668 -53.302 0.531 1.00 58.97 110 LYS D N 1
ATOM 6088 C CA . LYS D 2 110 ? 8.817 -51.996 -0.096 1.00 67.79 110 LYS D CA 1
ATOM 6089 C C . LYS D 2 110 ? 9.652 -52.119 -1.361 1.00 53.62 110 LYS D C 1
ATOM 6090 O O . LYS D 2 110 ? 10.705 -52.766 -1.355 1.00 56.43 110 LYS D O 1
ATOM 6096 N N . LEU D 2 111 ? 9.177 -51.502 -2.439 1.00 42.42 111 LEU D N 1
ATOM 6097 C CA . LEU D 2 111 ? 9.957 -51.419 -3.667 1.00 44.39 111 LEU D CA 1
ATOM 6098 C C . LEU D 2 111 ? 11.176 -50.538 -3.429 1.00 49.28 111 LEU D C 1
ATOM 6099 O O . LEU D 2 111 ? 11.038 -49.351 -3.114 1.00 61.22 111 LEU D O 1
ATOM 6104 N N . ASP D 2 112 ? 12.366 -51.121 -3.564 1.00 71.16 112 ASP D N 1
ATOM 6105 C CA . ASP D 2 112 ? 13.592 -50.380 -3.305 1.00 49.22 112 ASP D CA 1
ATOM 6106 C C . ASP D 2 112 ? 13.701 -49.185 -4.242 1.00 43.08 112 ASP D C 1
ATOM 6107 O O . ASP D 2 112 ? 13.401 -49.280 -5.435 1.00 50.36 112 ASP D O 1
ATOM 6112 N N . SER D 2 113 ? 14.124 -48.046 -3.686 1.00 53.32 113 SER D N 1
ATOM 6113 C CA . SER D 2 113 ? 14.243 -46.832 -4.486 1.00 48.45 113 SER D CA 1
ATOM 6114 C C . SER D 2 113 ? 15.258 -47.002 -5.608 1.00 43.98 113 SER D C 1
ATOM 6115 O O . SER D 2 113 ? 15.107 -46.400 -6.677 1.00 43.66 113 SER D O 1
ATOM 6118 N N . SER D 2 114 ? 16.295 -47.812 -5.386 1.00 41.54 114 SER D N 1
ATOM 6119 C CA . SER D 2 114 ? 17.238 -48.112 -6.457 1.00 43.84 114 SER D CA 1
ATOM 6120 C C . SER D 2 114 ? 16.567 -48.897 -7.579 1.00 52.21 114 SER D C 1
ATOM 6121 O O . SER D 2 114 ? 16.822 -48.643 -8.762 1.00 63.97 114 SER D O 1
ATOM 6124 N N . VAL D 2 115 ? 15.708 -49.858 -7.228 1.00 31.13 115 VAL D N 1
ATOM 6125 C CA . VAL D 2 115 ? 14.947 -50.577 -8.246 1.00 33.71 115 VAL D CA 1
ATOM 6126 C C . VAL D 2 115 ? 13.919 -49.658 -8.896 1.00 44.30 115 VAL D C 1
ATOM 6127 O O . VAL D 2 115 ? 13.710 -49.701 -10.114 1.00 41.58 115 VAL D O 1
ATOM 6131 N N . LYS D 2 116 ? 13.257 -48.818 -8.095 1.00 35.85 116 LYS D N 1
ATOM 6132 C CA . LYS D 2 116 ? 12.327 -47.841 -8.654 1.00 36.01 116 LYS D CA 1
ATOM 6133 C C . LYS D 2 116 ? 13.040 -46.894 -9.608 1.00 36.47 116 LYS D C 1
ATOM 6134 O O . LYS D 2 116 ? 12.516 -46.565 -10.679 1.00 38.65 116 LYS D O 1
ATOM 6140 N N . ALA D 2 117 ? 14.239 -46.443 -9.233 1.00 31.62 117 ALA D N 1
ATOM 6141 C CA . ALA D 2 117 ? 15.048 -45.655 -10.153 1.00 34.99 117 ALA D CA 1
ATOM 6142 C C . ALA D 2 117 ? 15.416 -46.470 -11.386 1.00 34.85 117 ALA D C 1
ATOM 6143 O O . ALA D 2 117 ? 15.447 -45.941 -12.503 1.00 28.96 117 ALA D O 1
ATOM 6145 N N . GLU D 2 118 ? 15.703 -47.760 -11.201 1.00 35.69 118 GLU D N 1
ATOM 6146 C CA . GLU D 2 118 ? 16.076 -48.599 -12.335 1.00 26.80 118 GLU D CA 1
ATOM 6147 C C . GLU D 2 118 ? 14.919 -48.770 -13.311 1.00 31.36 118 GLU D C 1
ATOM 6148 O O . GLU D 2 118 ? 15.119 -48.711 -14.528 1.00 26.56 118 GLU D O 1
ATOM 6154 N N . ILE D 2 119 ? 13.702 -48.975 -12.799 1.00 31.67 119 ILE D N 1
ATOM 6155 C CA . ILE D 2 119 ? 12.547 -49.116 -13.681 1.00 29.17 119 ILE D CA 1
ATOM 6156 C C . ILE D 2 119 ? 12.291 -47.822 -14.444 1.00 29.55 119 ILE D C 1
ATOM 6157 O O . ILE D 2 119 ? 11.853 -47.851 -15.601 1.00 23.03 119 ILE D O 1
ATOM 6162 N N . LYS D 2 120 ? 12.569 -46.673 -13.824 1.00 29.96 120 LYS D N 1
ATOM 6163 C CA . LYS D 2 120 ? 12.354 -45.396 -14.496 1.00 25.65 120 LYS D CA 1
ATOM 6164 C C . LYS D 2 120 ? 13.233 -45.258 -15.733 1.00 31.90 120 LYS D C 1
ATOM 6165 O O . LYS D 2 120 ? 12.790 -44.734 -16.762 1.00 32.43 120 LYS D O 1
ATOM 6171 N N . ARG D 2 121 ? 14.483 -45.722 -15.656 1.00 25.22 121 ARG D N 1
ATOM 6172 C CA . ARG D 2 121 ? 15.420 -45.480 -16.749 1.00 29.09 121 ARG D CA 1
ATOM 6173 C C . ARG D 2 121 ? 15.281 -46.505 -17.872 1.00 40.52 121 ARG D C 1
ATOM 6174 O O . ARG D 2 121 ? 15.422 -46.150 -19.047 1.00 55.28 121 ARG D O 1
ATOM 6182 N N . VAL D 2 122 ? 15.003 -47.772 -17.548 1.00 23.09 122 VAL D N 1
ATOM 6183 C CA . VAL D 2 122 ? 14.925 -48.780 -18.605 1.00 22.40 122 VAL D CA 1
ATOM 6184 C C . VAL D 2 122 ? 13.715 -48.534 -19.497 1.00 35.95 122 VAL D C 1
ATOM 6185 O O . VAL D 2 122 ? 13.741 -48.854 -20.690 1.00 27.18 122 VAL D O 1
ATOM 6189 N N . MET D 2 123 ? 12.638 -47.984 -18.944 1.00 36.04 123 MET D N 1
ATOM 6190 C CA . MET D 2 123 ? 11.438 -47.691 -19.716 1.00 37.28 123 MET D CA 1
ATOM 6191 C C . MET D 2 123 ? 11.401 -46.261 -20.242 1.00 38.34 123 MET D C 1
ATOM 6192 O O . MET D 2 123 ? 10.469 -45.916 -20.976 1.00 34.83 123 MET D O 1
ATOM 6197 N N . ASN D 2 124 ? 12.390 -45.433 -19.893 1.00 39.27 124 ASN D N 1
ATOM 6198 C CA . ASN D 2 124 ? 12.434 -44.023 -20.294 1.00 36.78 124 ASN D CA 1
ATOM 6199 C C . ASN D 2 124 ? 11.160 -43.289 -19.877 1.00 44.59 124 ASN D C 1
ATOM 6200 O O . ASN D 2 124 ? 10.528 -42.588 -20.670 1.00 37.85 124 ASN D O 1
ATOM 6205 N N . ILE D 2 125 ? 10.782 -43.461 -18.613 1.00 39.72 125 ILE D N 1
ATOM 6206 C CA . ILE D 2 125 ? 9.589 -42.810 -18.079 1.00 30.49 125 ILE D CA 1
ATOM 6207 C C . ILE D 2 125 ? 9.874 -41.315 -17.965 1.00 41.62 125 ILE D C 1
ATOM 6208 O O . ILE D 2 125 ? 10.654 -40.886 -17.111 1.00 36.33 125 ILE D O 1
ATOM 6213 N N . LYS D 2 126 ? 9.247 -40.520 -18.835 1.00 58.40 126 LYS D N 1
ATOM 6214 C CA . LYS D 2 126 ? 9.429 -39.074 -18.774 1.00 39.18 126 LYS D CA 1
ATOM 6215 C C . LYS D 2 126 ? 8.810 -38.482 -17.515 1.00 34.62 126 LYS D C 1
ATOM 6216 O O . LYS D 2 126 ? 9.354 -37.527 -16.948 1.00 43.70 126 LYS D O 1
ATOM 6222 N N . SER D 2 127 ? 7.686 -39.033 -17.061 1.00 39.24 127 SER D N 1
ATOM 6223 C CA . SER D 2 127 ? 7.035 -38.562 -15.847 1.00 46.69 127 SER D CA 1
ATOM 6224 C C . SER D 2 127 ? 6.262 -39.710 -15.221 1.00 54.47 127 SER D C 1
ATOM 6225 O O . SER D 2 127 ? 5.486 -40.384 -15.906 1.00 52.08 127 SER D O 1
ATOM 6228 N N . THR D 2 128 ? 6.477 -39.929 -13.926 1.00 61.22 128 THR D N 1
ATOM 6229 C CA . THR D 2 128 ? 5.733 -40.929 -13.172 1.00 52.53 128 THR D CA 1
ATOM 6230 C C . THR D 2 128 ? 4.372 -40.421 -12.713 1.00 56.69 128 THR D C 1
ATOM 6231 O O . THR D 2 128 ? 3.701 -41.101 -11.930 1.00 61.23 128 THR D O 1
ATOM 6235 N N . THR D 2 129 ? 3.960 -39.240 -13.174 1.00 56.96 129 THR D N 1
ATOM 6236 C CA . THR D 2 129 ? 2.653 -38.682 -12.854 1.00 64.21 129 THR D CA 1
ATOM 6237 C C . THR D 2 129 ? 1.759 -38.561 -14.081 1.00 71.64 129 THR D C 1
ATOM 6238 O O . THR D 2 129 ? 0.665 -37.990 -13.985 1.00 76.61 129 THR D O 1
ATOM 6242 N N . GLY D 2 130 ? 2.197 -39.072 -15.229 1.00 65.41 130 GLY D N 1
ATOM 6243 C CA . GLY D 2 130 ? 1.405 -39.080 -16.436 1.00 63.12 130 GLY D CA 1
ATOM 6244 C C . GLY D 2 130 ? 0.762 -40.427 -16.686 1.00 64.14 130 GLY D C 1
ATOM 6245 O O . GLY D 2 130 ? 0.532 -41.221 -15.768 1.00 56.67 130 GLY D O 1
ATOM 6246 N N . ILE D 2 131 ? 0.471 -40.690 -17.957 1.00 70.15 131 ILE D N 1
ATOM 6247 C CA . ILE D 2 131 ? -0.136 -41.945 -18.382 1.00 54.69 131 ILE D CA 1
ATOM 6248 C C . ILE D 2 131 ? 0.837 -42.636 -19.334 1.00 54.62 131 ILE D C 1
ATOM 6249 O O . ILE D 2 131 ? 1.273 -42.046 -20.330 1.00 76.65 131 ILE D O 1
ATOM 6254 N N . ASN D 2 132 ? 1.215 -43.867 -18.998 1.00 53.84 132 ASN D N 1
ATOM 6255 C CA . ASN D 2 132 ? 2.201 -44.641 -19.748 1.00 48.07 132 ASN D CA 1
ATOM 6256 C C . ASN D 2 132 ? 1.649 -46.020 -20.087 1.00 48.90 132 ASN D C 1
ATOM 6257 O O . ASN D 2 132 ? 2.310 -47.043 -19.895 1.00 57.72 132 ASN D O 1
ATOM 6262 N N . THR D 2 133 ? 0.418 -46.067 -20.605 1.00 54.91 133 THR D N 1
ATOM 6263 C CA . THR D 2 133 ? -0.198 -47.344 -20.952 1.00 46.58 133 THR D CA 1
ATOM 6264 C C . THR D 2 133 ? 0.503 -48.049 -22.105 1.00 42.49 133 THR D C 1
ATOM 6265 O O . THR D 2 133 ? 0.210 -49.222 -22.358 1.00 61.10 133 THR D O 1
ATOM 6269 N N . SER D 2 134 ? 1.412 -47.371 -22.806 1.00 36.25 134 SER D N 1
ATOM 6270 C CA . SER D 2 134 ? 2.261 -48.053 -23.771 1.00 48.05 134 SER D CA 1
ATOM 6271 C C . SER D 2 134 ? 3.227 -49.026 -23.107 1.00 34.24 134 SER D C 1
ATOM 6272 O O . SER D 2 134 ? 3.845 -49.835 -23.808 1.00 36.68 134 SER D O 1
ATOM 6275 N N . LYS D 2 135 ? 3.369 -48.968 -21.785 1.00 28.42 135 LYS D N 1
ATOM 6276 C CA . LYS D 2 135 ? 4.319 -49.786 -21.047 1.00 39.35 135 LYS D CA 1
ATOM 6277 C C . LYS D 2 135 ? 3.582 -50.775 -20.153 1.00 45.34 135 LYS D C 1
ATOM 6278 O O . LYS D 2 135 ? 2.565 -50.436 -19.540 1.00 44.87 135 LYS D O 1
ATOM 6284 N N . LYS D 2 136 ? 4.103 -51.998 -20.083 1.00 38.91 136 LYS D N 1
ATOM 6285 C CA . LYS D 2 136 ? 3.570 -53.041 -19.221 1.00 39.35 136 LYS D CA 1
ATOM 6286 C C . LYS D 2 136 ? 4.638 -53.495 -18.236 1.00 35.81 136 LYS D C 1
ATOM 6287 O O . LYS D 2 136 ? 5.838 -53.335 -18.470 1.00 41.87 136 LYS D O 1
ATOM 6293 N N . VAL D 2 137 ? 4.189 -54.050 -17.113 1.00 34.62 137 VAL D N 1
ATOM 6294 C CA . VAL D 2 137 ? 5.074 -54.682 -16.141 1.00 20.75 137 VAL D CA 1
ATOM 6295 C C . VAL D 2 137 ? 4.428 -55.984 -15.692 1.00 33.88 137 VAL D C 1
ATOM 6296 O O . VAL D 2 137 ? 3.266 -55.993 -15.275 1.00 40.39 137 VAL D O 1
ATOM 6300 N N . TYR D 2 138 ? 5.177 -57.080 -15.776 1.00 34.89 138 TYR D N 1
ATOM 6301 C CA . TYR D 2 138 ? 4.687 -58.393 -15.380 1.00 22.61 138 TYR D CA 1
ATOM 6302 C C . TYR D 2 138 ? 5.294 -58.784 -14.039 1.00 24.23 138 TYR D C 1
ATOM 6303 O O . TYR D 2 138 ? 6.520 -58.784 -13.884 1.00 25.73 138 TYR D O 1
ATOM 6312 N N . LEU D 2 139 ? 4.438 -59.115 -13.077 1.00 27.31 139 LEU D N 1
ATOM 6313 C CA . LEU D 2 139 ? 4.873 -59.585 -11.768 1.00 29.46 139 LEU D CA 1
ATOM 6314 C C . LEU D 2 139 ? 4.810 -61.107 -11.747 1.00 31.68 139 LEU D C 1
ATOM 6315 O O . LEU D 2 139 ? 3.724 -61.689 -11.849 1.00 46.97 139 LEU D O 1
ATOM 6320 N N . ALA D 2 140 ? 5.969 -61.744 -11.613 1.00 36.21 140 ALA D N 1
ATOM 6321 C CA . ALA D 2 140 ? 6.071 -63.200 -11.583 1.00 23.58 140 ALA D CA 1
ATOM 6322 C C . ALA D 2 140 ? 6.131 -63.641 -10.125 1.00 33.81 140 ALA D C 1
ATOM 6323 O O . ALA D 2 140 ? 7.187 -63.581 -9.489 1.00 41.10 140 ALA D O 1
ATOM 6325 N N . GLY D 2 141 ? 5.001 -64.080 -9.601 1.00 39.01 141 GLY D N 1
ATOM 6326 C CA . GLY D 2 141 ? 4.910 -64.558 -8.234 1.00 55.41 141 GLY D CA 1
ATOM 6327 C C . GLY D 2 141 ? 3.691 -63.993 -7.532 1.00 55.61 141 GLY D C 1
ATOM 6328 O O . GLY D 2 141 ? 3.095 -63.000 -7.949 1.00 32.05 141 GLY D O 1
ATOM 6329 N N . GLY D 2 142 ? 3.315 -64.644 -6.435 1.00 66.88 142 GLY D N 1
ATOM 6330 C CA . GLY D 2 142 ? 2.186 -64.218 -5.640 1.00 47.76 142 GLY D CA 1
ATOM 6331 C C . GLY D 2 142 ? 2.534 -63.047 -4.741 1.00 40.43 142 GLY D C 1
ATOM 6332 O O . GLY D 2 142 ? 3.625 -62.478 -4.789 1.00 45.48 142 GLY D O 1
ATOM 6333 N N . VAL D 2 143 ? 1.566 -62.687 -3.894 1.00 52.61 143 VAL D N 1
ATOM 6334 C CA . VAL D 2 143 ? 1.736 -61.542 -3.006 1.00 59.48 143 VAL D CA 1
ATOM 6335 C C . VAL D 2 143 ? 2.795 -61.788 -1.940 1.00 59.10 143 VAL D C 1
ATOM 6336 O O . VAL D 2 143 ? 3.274 -60.830 -1.322 1.00 62.34 143 VAL D O 1
ATOM 6340 N N . ASN D 2 144 ? 3.176 -63.043 -1.701 1.00 68.78 144 ASN D N 1
ATOM 6341 C CA . ASN D 2 144 ? 4.268 -63.330 -0.779 1.00 81.87 144 ASN D CA 1
ATOM 6342 C C . ASN D 2 144 ? 5.637 -63.214 -1.436 1.00 67.04 144 ASN D C 1
ATOM 6343 O O . ASN D 2 144 ? 6.652 -63.339 -0.741 1.00 62.81 144 ASN D O 1
ATOM 6348 N N . SER D 2 145 ? 5.689 -62.990 -2.749 1.00 54.34 145 SER D N 1
ATOM 6349 C CA . SER D 2 145 ? 6.931 -62.649 -3.434 1.00 55.94 145 SER D CA 1
ATOM 6350 C C . SER D 2 145 ? 6.967 -61.168 -3.795 1.00 53.85 145 SER D C 1
ATOM 6351 O O . SER D 2 145 ? 7.894 -60.448 -3.408 1.00 48.50 145 SER D O 1
ATOM 6354 N N . ILE D 2 146 ? 5.956 -60.701 -4.525 1.00 60.99 146 ILE D N 1
ATOM 6355 C CA . ILE D 2 146 ? 5.779 -59.291 -4.853 1.00 42.16 146 ILE D CA 1
ATOM 6356 C C . ILE D 2 146 ? 4.547 -58.810 -4.097 1.00 49.35 146 ILE D C 1
ATOM 6357 O O . ILE D 2 146 ? 3.426 -59.243 -4.389 1.00 40.86 146 ILE D O 1
ATOM 6362 N N . SER D 2 147 ? 4.740 -57.912 -3.135 1.00 43.40 147 SER D N 1
ATOM 6363 C CA . SER D 2 147 ? 3.608 -57.402 -2.378 1.00 52.46 147 SER D CA 1
ATOM 6364 C C . SER D 2 147 ? 2.731 -56.509 -3.251 1.00 47.59 147 SER D C 1
ATOM 6365 O O . SER D 2 147 ? 3.149 -56.012 -4.301 1.00 43.20 147 SER D O 1
ATOM 6368 N N . LYS D 2 148 ? 1.488 -56.320 -2.802 1.00 49.47 148 LYS D N 1
ATOM 6369 C CA . LYS D 2 148 ? 0.577 -55.422 -3.502 1.00 51.01 148 LYS D CA 1
ATOM 6370 C C . LYS D 2 148 ? 1.082 -53.986 -3.476 1.00 49.55 148 LYS D C 1
ATOM 6371 O O . LYS D 2 148 ? 0.795 -53.211 -4.396 1.00 47.62 148 LYS D O 1
ATOM 6377 N N . GLU D 2 149 ? 1.831 -53.614 -2.434 1.00 55.61 149 GLU D N 1
ATOM 6378 C CA . GLU D 2 149 ? 2.406 -52.275 -2.373 1.00 64.93 149 GLU D CA 1
ATOM 6379 C C . GLU D 2 149 ? 3.351 -52.021 -3.539 1.00 58.56 149 GLU D C 1
ATOM 6380 O O . GLU D 2 149 ? 3.436 -50.892 -4.035 1.00 66.18 149 GLU D O 1
ATOM 6386 N N . VAL D 2 150 ? 4.073 -53.052 -3.983 1.00 49.75 150 VAL D N 1
ATOM 6387 C CA . VAL D 2 150 ? 4.914 -52.914 -5.167 1.00 50.02 150 VAL D CA 1
ATOM 6388 C C . VAL D 2 150 ? 4.053 -52.693 -6.405 1.00 52.39 150 VAL D C 1
ATOM 6389 O O . VAL D 2 150 ? 4.330 -51.808 -7.223 1.00 43.51 150 VAL D O 1
ATOM 6393 N N . GLU D 2 151 ? 2.990 -53.489 -6.555 1.00 57.71 151 GLU D N 1
ATOM 6394 C CA . GLU D 2 151 ? 2.138 -53.383 -7.737 1.00 56.70 151 GLU D CA 1
ATOM 6395 C C . GLU D 2 151 ? 1.461 -52.021 -7.818 1.00 53.53 151 GLU D C 1
ATOM 6396 O O . GLU D 2 151 ? 1.368 -51.430 -8.901 1.00 51.68 151 GLU D O 1
ATOM 6402 N N . ASN D 2 152 ? 0.977 -51.509 -6.684 1.00 58.33 152 ASN D N 1
ATOM 6403 C CA . ASN D 2 152 ? 0.303 -50.214 -6.686 1.00 65.88 152 ASN D CA 1
ATOM 6404 C C . ASN D 2 152 ? 1.258 -49.090 -7.067 1.00 57.66 152 ASN D C 1
ATOM 6405 O O . ASN D 2 152 ? 0.889 -48.178 -7.816 1.00 42.85 152 ASN D O 1
ATOM 6410 N N . GLU D 2 153 ? 2.493 -49.137 -6.558 1.00 45.84 153 GLU D N 1
ATOM 6411 C CA . GLU D 2 153 ? 3.470 -48.107 -6.899 1.00 47.88 153 GLU D CA 1
ATOM 6412 C C . GLU D 2 153 ? 3.819 -48.137 -8.381 1.00 42.59 153 GLU D C 1
ATOM 6413 O O . GLU D 2 153 ? 4.082 -47.087 -8.978 1.00 36.28 153 GLU D O 1
ATOM 6419 N N . LEU D 2 154 ? 3.834 -49.325 -8.989 1.00 49.36 154 LEU D N 1
ATOM 6420 C CA . LEU D 2 154 ? 4.078 -49.416 -10.425 1.00 48.20 154 LEU D CA 1
ATOM 6421 C C . LEU D 2 154 ? 2.935 -48.795 -11.220 1.00 47.20 154 LEU D C 1
ATOM 6422 O O . LEU D 2 154 ? 3.168 -48.128 -12.234 1.00 40.16 154 LEU D O 1
ATOM 6427 N N . LYS D 2 155 ? 1.693 -49.004 -10.776 1.00 49.20 155 LYS D N 1
ATOM 6428 C CA . LYS D 2 155 ? 0.557 -48.376 -11.443 1.00 41.47 155 LYS D CA 1
ATOM 6429 C C . LYS D 2 155 ? 0.546 -46.868 -11.233 1.00 38.38 155 LYS D C 1
ATOM 6430 O O . LYS D 2 155 ? 0.089 -46.125 -12.110 1.00 36.56 155 LYS D O 1
ATOM 6436 N N . ASP D 2 156 ? 1.038 -46.400 -10.082 1.00 45.87 156 ASP D N 1
ATOM 6437 C CA . ASP D 2 156 ? 1.078 -44.966 -9.816 1.00 32.17 156 ASP D CA 1
ATOM 6438 C C . ASP D 2 156 ? 1.944 -44.233 -10.832 1.00 39.05 156 ASP D C 1
ATOM 6439 O O . ASP D 2 156 ? 1.686 -43.064 -11.140 1.00 69.01 156 ASP D O 1
ATOM 6444 N N . MET D 2 157 ? 2.967 -44.900 -11.363 1.00 32.39 157 MET D N 1
ATOM 6445 C CA . MET D 2 157 ? 3.799 -44.329 -12.413 1.00 38.09 157 MET D CA 1
ATOM 6446 C C . MET D 2 157 ? 3.146 -44.408 -13.787 1.00 44.71 157 MET D C 1
ATOM 6447 O O . MET D 2 157 ? 3.780 -44.031 -14.779 1.00 39.01 157 MET D O 1
ATOM 6452 N N . GLY D 2 158 ? 1.907 -44.889 -13.867 1.00 33.69 158 GLY D N 1
ATOM 6453 C CA . GLY D 2 158 ? 1.165 -44.899 -15.111 1.00 41.85 158 GLY D CA 1
ATOM 6454 C C . GLY D 2 158 ? 1.345 -46.123 -15.977 1.00 39.39 158 GLY D C 1
ATOM 6455 O O . GLY D 2 158 ? 0.981 -46.084 -17.156 1.00 33.99 158 GLY D O 1
ATOM 6456 N N . LEU D 2 159 ? 1.877 -47.213 -15.435 1.00 45.90 159 LEU D N 1
ATOM 6457 C CA . LEU D 2 159 ? 2.179 -48.401 -16.217 1.00 37.26 159 LEU D CA 1
ATOM 6458 C C . LEU D 2 159 ? 1.061 -49.430 -16.107 1.00 33.86 159 LEU D C 1
ATOM 6459 O O . LEU D 2 159 ? 0.396 -49.547 -15.074 1.00 36.91 159 LEU D O 1
ATOM 6464 N N . LYS D 2 160 ? 0.854 -50.173 -17.192 1.00 33.78 160 LYS D N 1
ATOM 6465 C CA . LYS D 2 160 ? 0.071 -51.396 -17.114 1.00 31.59 160 LYS D CA 1
ATOM 6466 C C . LYS D 2 160 ? 0.825 -52.436 -16.296 1.00 24.59 160 LYS D C 1
ATOM 6467 O O . LYS D 2 160 ? 2.040 -52.597 -16.438 1.00 38.06 160 LYS D O 1
ATOM 6473 N N . VAL D 2 161 ? 0.107 -53.133 -15.420 1.00 24.89 161 VAL D N 1
ATOM 6474 C CA . VAL D 2 161 ? 0.700 -54.163 -14.575 1.00 27.05 161 VAL D CA 1
ATOM 6475 C C . VAL D 2 161 ? -0.153 -55.419 -14.677 1.00 30.57 161 VAL D C 1
ATOM 6476 O O . VAL D 2 161 ? -1.340 -55.398 -14.332 1.00 41.53 161 VAL D O 1
ATOM 6480 N N . THR D 2 162 ? 0.449 -56.507 -15.147 1.00 39.48 162 THR D N 1
ATOM 6481 C CA . THR D 2 162 ? -0.202 -57.809 -15.224 1.00 34.63 162 THR D CA 1
ATOM 6482 C C . THR D 2 162 ? 0.499 -58.758 -14.262 1.00 34.63 162 THR D C 1
ATOM 6483 O O . THR D 2 162 ? 1.712 -58.966 -14.367 1.00 30.58 162 THR D O 1
ATOM 6487 N N . ARG D 2 163 ? -0.259 -59.331 -13.334 1.00 32.58 163 ARG D N 1
ATOM 6488 C CA . ARG D 2 163 ? 0.284 -60.268 -12.362 1.00 29.15 163 ARG D CA 1
ATOM 6489 C C . ARG D 2 163 ? 0.048 -61.697 -12.826 1.00 26.71 163 ARG D C 1
ATOM 6490 O O . ARG D 2 163 ? -1.046 -62.043 -13.281 1.00 49.25 163 ARG D O 1
ATOM 6498 N N . LEU D 2 164 ? 1.087 -62.521 -12.715 1.00 40.03 164 LEU D N 1
ATOM 6499 C CA . LEU D 2 164 ? 1.020 -63.941 -13.044 1.00 38.47 164 LEU D CA 1
ATOM 6500 C C . LEU D 2 164 ? 1.324 -64.729 -11.777 1.00 40.80 164 LEU D C 1
ATOM 6501 O O . LEU D 2 164 ? 2.478 -64.786 -11.339 1.00 42.00 164 LEU D O 1
ATOM 6506 N N . ALA D 2 165 ? 0.293 -65.330 -11.189 1.00 25.56 165 ALA D N 1
ATOM 6507 C CA . ALA D 2 165 ? 0.467 -66.087 -9.960 1.00 47.15 165 ALA D CA 1
ATOM 6508 C C . ALA D 2 165 ? -0.646 -67.116 -9.840 1.00 57.11 165 ALA D C 1
ATOM 6509 O O . ALA D 2 165 ? -1.765 -66.902 -10.316 1.00 43.24 165 ALA D O 1
ATOM 6511 N N . GLY D 2 166 ? -0.323 -68.234 -9.198 1.00 49.18 166 GLY D N 1
ATOM 6512 C CA . GLY D 2 166 ? -1.300 -69.267 -8.922 1.00 49.86 166 GLY D CA 1
ATOM 6513 C C . GLY D 2 166 ? -1.425 -69.538 -7.437 1.00 60.41 166 GLY D C 1
ATOM 6514 O O . GLY D 2 166 ? -1.024 -68.708 -6.616 1.00 63.64 166 GLY D O 1
ATOM 6515 N N . ASP D 2 167 ? -1.979 -70.696 -7.078 1.00 54.95 167 ASP D N 1
ATOM 6516 C CA . ASP D 2 167 ? -2.122 -71.049 -5.671 1.00 54.35 167 ASP D CA 1
ATOM 6517 C C . ASP D 2 167 ? -0.818 -71.523 -5.045 1.00 62.26 167 ASP D C 1
ATOM 6518 O O . ASP D 2 167 ? -0.668 -71.434 -3.821 1.00 70.37 167 ASP D O 1
ATOM 6523 N N . ASP D 2 168 ? 0.124 -72.017 -5.843 1.00 60.98 168 ASP D N 1
ATOM 6524 C CA . ASP D 2 168 ? 1.401 -72.491 -5.324 1.00 53.50 168 ASP D CA 1
ATOM 6525 C C . ASP D 2 168 ? 2.475 -72.237 -6.377 1.00 53.70 168 ASP D C 1
ATOM 6526 O O . ASP D 2 168 ? 2.236 -71.561 -7.382 1.00 47.00 168 ASP D O 1
ATOM 6531 N N . ARG D 2 169 ? 3.668 -72.787 -6.141 1.00 51.73 169 ARG D N 1
ATOM 6532 C CA . ARG D 2 169 ? 4.762 -72.615 -7.091 1.00 43.01 169 ARG D CA 1
ATOM 6533 C C . ARG D 2 169 ? 4.494 -73.351 -8.398 1.00 48.78 169 ARG D C 1
ATOM 6534 O O . ARG D 2 169 ? 5.010 -72.952 -9.448 1.00 42.20 169 ARG D O 1
ATOM 6542 N N . TYR D 2 170 ? 3.696 -74.419 -8.356 1.00 54.29 170 TYR D N 1
ATOM 6543 C CA . TYR D 2 170 ? 3.392 -75.173 -9.567 1.00 51.66 170 TYR D CA 1
ATOM 6544 C C . TYR D 2 170 ? 2.336 -74.465 -10.408 1.00 45.74 170 TYR D C 1
ATOM 6545 O O . TYR D 2 170 ? 2.488 -74.339 -11.629 1.00 28.86 170 TYR D O 1
ATOM 6554 N N . GLU D 2 171 ? 1.258 -74.001 -9.771 1.00 51.60 171 GLU D N 1
ATOM 6555 C CA . GLU D 2 171 ? 0.213 -73.292 -10.504 1.00 57.41 171 GLU D CA 1
ATOM 6556 C C . GLU D 2 171 ? 0.726 -71.973 -11.064 1.00 59.55 171 GLU D C 1
ATOM 6557 O O . GLU D 2 171 ? 0.348 -71.574 -12.172 1.00 58.48 171 GLU D O 1
ATOM 6563 N N . THR D 2 172 ? 1.580 -71.277 -10.309 1.00 43.65 172 THR D N 1
ATOM 6564 C CA . THR D 2 172 ? 2.194 -70.059 -10.825 1.00 47.06 172 THR D CA 1
ATOM 6565 C C . THR D 2 172 ? 3.034 -70.356 -12.060 1.00 42.89 172 THR D C 1
ATOM 6566 O O . THR D 2 172 ? 2.993 -69.606 -13.042 1.00 43.13 172 THR D O 1
ATOM 6570 N N . SER D 2 173 ? 3.782 -71.462 -12.038 1.00 47.62 173 SER D N 1
ATOM 6571 C CA . SER D 2 173 ? 4.615 -71.823 -13.180 1.00 48.77 173 SER D CA 1
ATOM 6572 C C . SER D 2 173 ? 3.777 -72.028 -14.436 1.00 48.44 173 SER D C 1
ATOM 6573 O O . SER D 2 173 ? 4.157 -71.582 -15.525 1.00 46.21 173 SER D O 1
ATOM 6576 N N . LEU D 2 174 ? 2.629 -72.699 -14.305 1.00 43.65 174 LEU D N 1
ATOM 6577 C CA . LEU D 2 174 ? 1.757 -72.889 -15.458 1.00 36.89 174 LEU D CA 1
ATOM 6578 C C . LEU D 2 174 ? 1.135 -71.575 -15.916 1.00 41.64 174 LEU D C 1
ATOM 6579 O O . LEU D 2 174 ? 0.843 -71.413 -17.106 1.00 40.44 174 LEU D O 1
ATOM 6584 N N . LYS D 2 175 ? 0.918 -70.634 -14.993 1.00 43.96 175 LYS D N 1
ATOM 6585 C CA . LYS D 2 175 ? 0.411 -69.322 -15.382 1.00 49.30 175 LYS D CA 1
ATOM 6586 C C . LYS D 2 175 ? 1.425 -68.576 -16.241 1.00 46.56 175 LYS D C 1
ATOM 6587 O O . LYS D 2 175 ? 1.072 -68.001 -17.277 1.00 43.89 175 LYS D O 1
ATOM 6593 N N . ILE D 2 176 ? 2.693 -68.574 -15.825 1.00 28.91 176 ILE D N 1
ATOM 6594 C CA . ILE D 2 176 ? 3.740 -67.981 -16.650 1.00 35.23 176 ILE D CA 1
ATOM 6595 C C . ILE D 2 176 ? 3.909 -68.767 -17.943 1.00 44.79 176 ILE D C 1
ATOM 6596 O O . ILE D 2 176 ? 4.114 -68.186 -19.016 1.00 49.27 176 ILE D O 1
ATOM 6601 N N . ALA D 2 177 ? 3.822 -70.098 -17.864 1.00 46.79 177 ALA D N 1
ATOM 6602 C CA . ALA D 2 177 ? 3.979 -70.929 -19.054 1.00 38.58 177 ALA D CA 1
ATOM 6603 C C . ALA D 2 177 ? 2.889 -70.644 -20.081 1.00 44.92 177 ALA D C 1
ATOM 6604 O O . ALA D 2 177 ? 3.169 -70.540 -21.282 1.00 30.30 177 ALA D O 1
ATOM 6606 N N . ASP D 2 178 ? 1.640 -70.514 -19.629 1.00 47.55 178 ASP D N 1
ATOM 6607 C CA . ASP D 2 178 ? 0.551 -70.212 -20.552 1.00 41.67 178 ASP D CA 1
ATOM 6608 C C . ASP D 2 178 ? 0.709 -68.821 -21.151 1.00 45.18 178 ASP D C 1
ATOM 6609 O O . ASP D 2 178 ? 0.384 -68.604 -22.325 1.00 46.25 178 ASP D O 1
ATOM 6614 N N . GLU D 2 179 ? 1.198 -67.865 -20.359 1.00 42.32 179 GLU D N 1
ATOM 6615 C CA . GLU D 2 179 ? 1.490 -66.541 -20.899 1.00 35.80 179 GLU D CA 1
ATOM 6616 C C . GLU D 2 179 ? 2.604 -66.608 -21.935 1.00 37.73 179 GLU D C 1
ATOM 6617 O O . GLU D 2 179 ? 2.560 -65.905 -22.952 1.00 41.73 179 GLU D O 1
ATOM 6623 N N . VAL D 2 180 ? 3.616 -67.443 -21.691 1.00 35.28 180 VAL D N 1
ATOM 6624 C CA . VAL D 2 180 ? 4.654 -67.664 -22.695 1.00 30.01 180 VAL D CA 1
ATOM 6625 C C . VAL D 2 180 ? 4.050 -68.287 -23.947 1.00 32.45 180 VAL D C 1
ATOM 6626 O O . VAL D 2 180 ? 4.333 -67.864 -25.074 1.00 22.19 180 VAL D O 1
ATOM 6630 N N . GLY D 2 181 ? 3.199 -69.293 -23.766 1.00 37.04 181 GLY D N 1
ATOM 6631 C CA . GLY D 2 181 ? 2.528 -69.920 -24.886 1.00 37.62 181 GLY D CA 1
ATOM 6632 C C . GLY D 2 181 ? 3.208 -71.180 -25.377 1.00 54.86 181 GLY D C 1
ATOM 6633 O O . GLY D 2 181 ? 4.429 -71.209 -25.557 1.00 60.27 181 GLY D O 1
ATOM 6634 N N . LEU D 2 182 ? 2.423 -72.233 -25.590 1.00 51.28 182 LEU D N 1
ATOM 6635 C CA . LEU D 2 182 ? 2.935 -73.490 -26.132 1.00 44.49 182 LEU D CA 1
ATOM 6636 C C . LEU D 2 182 ? 2.701 -73.520 -27.642 1.00 46.25 182 LEU D C 1
ATOM 6637 O O . LEU D 2 182 ? 1.833 -74.220 -28.166 1.00 53.08 182 LEU D O 1
ATOM 6642 N N . ASP D 2 183 ? 3.509 -72.726 -28.342 1.00 49.19 183 ASP D N 1
ATOM 6643 C CA . ASP D 2 183 ? 3.381 -72.543 -29.780 1.00 46.44 183 ASP D CA 1
ATOM 6644 C C . ASP D 2 183 ? 4.361 -73.394 -30.578 1.00 48.70 183 ASP D C 1
ATOM 6645 O O . ASP D 2 183 ? 4.438 -73.245 -31.801 1.00 54.75 183 ASP D O 1
ATOM 6650 N N . ASN D 2 184 ? 5.110 -74.282 -29.918 1.00 50.89 184 ASN D N 1
ATOM 6651 C CA . ASN D 2 184 ? 6.081 -75.108 -30.625 1.00 47.50 184 ASN D CA 1
ATOM 6652 C C . ASN D 2 184 ? 6.072 -76.564 -30.173 1.00 68.49 184 ASN D C 1
ATOM 6653 O O . ASN D 2 184 ? 7.006 -77.303 -30.512 1.00 84.54 184 ASN D O 1
ATOM 6658 N N . ASP D 2 185 ? 5.055 -76.996 -29.425 1.00 65.48 185 ASP D N 1
ATOM 6659 C CA . ASP D 2 185 ? 4.905 -78.392 -29.008 1.00 68.52 185 ASP D CA 1
ATOM 6660 C C . ASP D 2 185 ? 6.125 -78.892 -28.233 1.00 66.76 185 ASP D C 1
ATOM 6661 O O . ASP D 2 185 ? 6.596 -80.013 -28.438 1.00 79.95 185 ASP D O 1
ATOM 6666 N N . LYS D 2 186 ? 6.633 -78.059 -27.326 1.00 52.50 186 LYS D N 1
ATOM 6667 C CA . LYS D 2 186 ? 7.765 -78.427 -26.487 1.00 44.14 186 LYS D CA 1
ATOM 6668 C C . LYS D 2 186 ? 7.612 -77.763 -25.125 1.00 35.19 186 LYS D C 1
ATOM 6669 O O . LYS D 2 186 ? 7.017 -76.688 -25.009 1.00 43.49 186 LYS D O 1
ATOM 6675 N N . ALA D 2 187 ? 8.157 -78.411 -24.096 1.00 36.16 187 ALA D N 1
ATOM 6676 C CA . ALA D 2 187 ? 8.063 -77.887 -22.740 1.00 34.42 187 ALA D CA 1
ATOM 6677 C C . ALA D 2 187 ? 9.160 -78.499 -21.880 1.00 34.27 187 ALA D C 1
ATOM 6678 O O . ALA D 2 187 ? 9.690 -79.571 -22.184 1.00 39.23 187 ALA D O 1
ATOM 6680 N N . PHE D 2 188 ? 9.487 -77.801 -20.795 1.00 34.42 188 PHE D N 1
ATOM 6681 C CA . PHE D 2 188 ? 10.458 -78.256 -19.810 1.00 26.11 188 PHE D CA 1
ATOM 6682 C C . PHE D 2 188 ? 9.760 -78.507 -18.480 1.00 34.75 188 PHE D C 1
ATOM 6683 O O . PHE D 2 188 ? 8.842 -77.771 -18.102 1.00 37.74 188 PHE D O 1
ATOM 6691 N N . VAL D 2 189 ? 10.197 -79.547 -17.772 1.00 30.18 189 VAL D N 1
ATOM 6692 C CA . VAL D 2 189 ? 9.609 -79.934 -16.495 1.00 26.46 189 VAL D CA 1
ATOM 6693 C C . VAL D 2 189 ? 10.725 -80.122 -15.476 1.00 33.97 189 VAL D C 1
ATOM 6694 O O . VAL D 2 189 ? 11.713 -80.812 -15.752 1.00 35.84 189 VAL D O 1
ATOM 6698 N N . VAL D 2 190 ? 10.568 -79.509 -14.301 1.00 24.77 190 VAL D N 1
ATOM 6699 C CA . VAL D 2 190 ? 11.516 -79.650 -13.205 1.00 29.64 190 VAL D CA 1
ATOM 6700 C C . VAL D 2 190 ? 10.738 -79.928 -11.925 1.00 30.15 190 VAL D C 1
ATOM 6701 O O . VAL D 2 190 ? 9.546 -79.633 -11.815 1.00 35.17 190 VAL D O 1
ATOM 6705 N N . GLY D 2 191 ? 11.432 -80.518 -10.949 1.00 33.00 191 GLY D N 1
ATOM 6706 C CA . GLY D 2 191 ? 10.814 -80.802 -9.674 1.00 41.84 191 GLY D CA 1
ATOM 6707 C C . GLY D 2 191 ? 10.713 -79.579 -8.784 1.00 42.73 191 GLY D C 1
ATOM 6708 O O . GLY D 2 191 ? 11.367 -78.558 -9.000 1.00 45.69 191 GLY D O 1
ATOM 6709 N N . GLY D 2 192 ? 9.863 -79.693 -7.761 1.00 47.40 192 GLY D N 1
ATOM 6710 C CA . GLY D 2 192 ? 9.694 -78.590 -6.828 1.00 47.37 192 GLY D CA 1
ATOM 6711 C C . GLY D 2 192 ? 10.958 -78.275 -6.052 1.00 41.51 192 GLY D C 1
ATOM 6712 O O . GLY D 2 192 ? 11.252 -77.111 -5.768 1.00 46.34 192 GLY D O 1
ATOM 6713 N N . THR D 2 193 ? 11.724 -79.307 -5.699 1.00 54.89 193 THR D N 1
ATOM 6714 C CA . THR D 2 193 ? 12.976 -79.127 -4.980 1.00 63.30 193 THR D CA 1
ATOM 6715 C C . THR D 2 193 ? 14.168 -78.914 -5.903 1.00 53.58 193 THR D C 1
ATOM 6716 O O . THR D 2 193 ? 15.268 -78.633 -5.415 1.00 35.23 193 THR D O 1
ATOM 6720 N N . GLY D 2 194 ? 13.981 -79.041 -7.214 1.00 52.36 194 GLY D N 1
ATOM 6721 C CA . GLY D 2 194 ? 15.062 -78.829 -8.155 1.00 44.98 194 GLY D CA 1
ATOM 6722 C C . GLY D 2 194 ? 15.268 -77.368 -8.495 1.00 52.19 194 GLY D C 1
ATOM 6723 O O . GLY D 2 194 ? 15.181 -76.975 -9.662 1.00 37.03 194 GLY D O 1
ATOM 6724 N N . LEU D 2 195 ? 15.540 -76.552 -7.473 1.00 50.32 195 LEU D N 1
ATOM 6725 C CA . LEU D 2 195 ? 15.756 -75.125 -7.695 1.00 52.05 195 LEU D CA 1
ATOM 6726 C C . LEU D 2 195 ? 16.984 -74.882 -8.563 1.00 51.08 195 LEU D C 1
ATOM 6727 O O . LEU D 2 195 ? 16.961 -74.032 -9.460 1.00 49.40 195 LEU D O 1
ATOM 6732 N N . ALA D 2 196 ? 18.068 -75.616 -8.308 1.00 49.12 196 ALA D N 1
ATOM 6733 C CA . ALA D 2 196 ? 19.279 -75.432 -9.099 1.00 44.91 196 ALA D CA 1
ATOM 6734 C C . ALA D 2 196 ? 19.155 -76.057 -10.482 1.00 51.86 196 ALA D C 1
ATOM 6735 O O . ALA D 2 196 ? 19.828 -75.615 -11.421 1.00 49.65 196 ALA D O 1
ATOM 6737 N N . ASP D 2 197 ? 18.311 -77.081 -10.631 1.00 44.68 197 ASP D N 1
ATOM 6738 C CA . ASP D 2 197 ? 18.104 -77.678 -11.946 1.00 44.21 197 ASP D CA 1
ATOM 6739 C C . ASP D 2 197 ? 17.318 -76.744 -12.857 1.00 41.14 197 ASP D C 1
ATOM 6740 O O . ASP D 2 197 ? 17.583 -76.676 -14.063 1.00 40.27 197 ASP D O 1
ATOM 6745 N N . ALA D 2 198 ? 16.345 -76.019 -12.300 1.00 42.30 198 ALA D N 1
ATOM 6746 C CA . ALA D 2 198 ? 15.668 -74.988 -13.078 1.00 44.70 198 ALA D CA 1
ATOM 6747 C C . ALA D 2 198 ? 16.603 -73.827 -13.384 1.00 44.63 198 ALA D C 1
ATOM 6748 O O . ALA D 2 198 ? 16.497 -73.208 -14.450 1.00 40.84 198 ALA D O 1
ATOM 6750 N N . MET D 2 199 ? 17.520 -73.518 -12.465 1.00 45.23 199 MET D N 1
ATOM 6751 C CA . MET D 2 199 ? 18.510 -72.480 -12.723 1.00 35.71 199 MET D CA 1
ATOM 6752 C C . MET D 2 199 ? 19.476 -72.888 -13.826 1.00 42.34 199 MET D C 1
ATOM 6753 O O . MET D 2 199 ? 20.019 -72.023 -14.523 1.00 47.97 199 MET D O 1
ATOM 6758 N N . SER D 2 200 ? 19.707 -74.192 -13.997 1.00 37.16 200 SER D N 1
ATOM 6759 C CA . SER D 2 200 ? 20.526 -74.657 -15.110 1.00 22.29 200 SER D CA 1
ATOM 6760 C C . SER D 2 200 ? 19.767 -74.570 -16.429 1.00 33.11 200 SER D C 1
ATOM 6761 O O . SER D 2 200 ? 20.350 -74.241 -17.468 1.00 42.16 200 SER D O 1
ATOM 6764 N N . ILE D 2 201 ? 18.464 -74.859 -16.405 1.00 36.89 201 ILE D N 1
ATOM 6765 C CA . ILE D 2 201 ? 17.667 -74.858 -17.628 1.00 44.20 201 ILE D CA 1
ATOM 6766 C C . ILE D 2 201 ? 17.060 -73.494 -17.942 1.00 37.20 201 ILE D C 1
ATOM 6767 O O . ILE D 2 201 ? 16.599 -73.279 -19.073 1.00 37.75 201 ILE D O 1
ATOM 6772 N N . ALA D 2 202 ? 17.047 -72.571 -16.983 1.00 28.60 202 ALA D N 1
ATOM 6773 C CA . ALA D 2 202 ? 16.496 -71.241 -17.232 1.00 23.69 202 ALA D CA 1
ATOM 6774 C C . ALA D 2 202 ? 17.120 -70.531 -18.430 1.00 35.16 202 ALA D C 1
ATOM 6775 O O . ALA D 2 202 ? 16.362 -69.944 -19.221 1.00 42.43 202 ALA D O 1
ATOM 6777 N N . PRO D 2 203 ? 18.444 -70.527 -18.632 1.00 41.03 203 PRO D N 1
ATOM 6778 C CA . PRO D 2 203 ? 18.984 -69.901 -19.851 1.00 29.90 203 PRO D CA 1
ATOM 6779 C C . PRO D 2 203 ? 18.564 -70.596 -21.132 1.00 38.13 203 PRO D C 1
ATOM 6780 O O . PRO D 2 203 ? 18.631 -69.979 -22.202 1.00 34.37 203 PRO D O 1
ATOM 6784 N N . VAL D 2 204 ? 18.140 -71.856 -21.064 1.00 37.42 204 VAL D N 1
ATOM 6785 C CA . VAL D 2 204 ? 17.771 -72.600 -22.265 1.00 39.18 204 VAL D CA 1
ATOM 6786 C C . VAL D 2 204 ? 16.323 -72.346 -22.656 1.00 31.49 204 VAL D C 1
ATOM 6787 O O . VAL D 2 204 ? 16.005 -72.236 -23.842 1.00 37.38 204 VAL D O 1
ATOM 6791 N N . ALA D 2 205 ? 15.424 -72.278 -21.676 1.00 36.58 205 ALA D N 1
ATOM 6792 C CA . ALA D 2 205 ? 14.020 -72.066 -21.997 1.00 30.58 205 ALA D CA 1
ATOM 6793 C C . ALA D 2 205 ? 13.737 -70.623 -22.389 1.00 44.12 205 ALA D C 1
ATOM 6794 O O . ALA D 2 205 ? 12.779 -70.360 -23.123 1.00 51.64 205 ALA D O 1
ATOM 6796 N N . SER D 2 206 ? 14.552 -69.679 -21.916 1.00 36.88 206 SER D N 1
ATOM 6797 C CA . SER D 2 206 ? 14.319 -68.272 -22.213 1.00 30.82 206 SER D CA 1
ATOM 6798 C C . SER D 2 206 ? 14.688 -67.901 -23.643 1.00 25.08 206 SER D C 1
ATOM 6799 O O . SER D 2 206 ? 14.340 -66.803 -24.088 1.00 34.32 206 SER D O 1
ATOM 6802 N N . GLN D 2 207 ? 15.373 -68.777 -24.369 1.00 25.82 207 GLN D N 1
ATOM 6803 C CA . GLN D 2 207 ? 15.704 -68.492 -25.757 1.00 38.87 207 GLN D CA 1
ATOM 6804 C C . GLN D 2 207 ? 14.455 -68.536 -26.629 1.00 32.08 207 GLN D C 1
ATOM 6805 O O . GLN D 2 207 ? 13.576 -69.382 -26.443 1.00 46.47 207 GLN D O 1
ATOM 6811 N N . LEU D 2 208 ? 14.381 -67.615 -27.587 1.00 28.34 208 LEU D N 1
ATOM 6812 C CA . LEU D 2 208 ? 13.239 -67.512 -28.488 1.00 34.19 208 LEU D CA 1
ATOM 6813 C C . LEU D 2 208 ? 13.511 -68.336 -29.742 1.00 35.97 208 LEU D C 1
ATOM 6814 O O . LEU D 2 208 ? 14.453 -68.047 -30.488 1.00 45.33 208 LEU D O 1
ATOM 6819 N N . ARG D 2 209 ? 12.682 -69.350 -29.976 1.00 41.38 209 ARG D N 1
ATOM 6820 C CA . ARG D 2 209 ? 12.880 -70.289 -31.069 1.00 44.58 209 ARG D CA 1
ATOM 6821 C C . ARG D 2 209 ? 11.664 -70.318 -31.986 1.00 50.17 209 ARG D C 1
ATOM 6822 O O . ARG D 2 209 ? 10.557 -69.929 -31.604 1.00 48.39 209 ARG D O 1
ATOM 6830 N N . ASN D 2 210 ? 11.891 -70.782 -33.215 1.00 52.22 210 ASN D N 1
ATOM 6831 C CA . ASN D 2 210 ? 10.825 -71.018 -34.177 1.00 50.67 210 ASN D CA 1
ATOM 6832 C C . ASN D 2 210 ? 10.352 -72.471 -34.084 1.00 54.90 210 ASN D C 1
ATOM 6833 O O . ASN D 2 210 ? 10.651 -73.185 -33.123 1.00 56.28 210 ASN D O 1
ATOM 6838 N N . ALA D 2 211 ? 9.582 -72.914 -35.082 1.00 60.49 211 ALA D N 1
ATOM 6839 C CA . ALA D 2 211 ? 9.096 -74.290 -35.100 1.00 63.94 211 ALA D CA 1
ATOM 6840 C C . ALA D 2 211 ? 10.242 -75.288 -35.218 1.00 66.85 211 ALA D C 1
ATOM 6841 O O . ALA D 2 211 ? 10.202 -76.360 -34.603 1.00 76.21 211 ALA D O 1
ATOM 6843 N N . ASN D 2 212 ? 11.269 -74.959 -35.998 1.00 58.47 212 ASN D N 1
ATOM 6844 C CA . ASN D 2 212 ? 12.392 -75.862 -36.219 1.00 59.68 212 ASN D CA 1
ATOM 6845 C C . ASN D 2 212 ? 13.425 -75.817 -35.100 1.00 54.67 212 ASN D C 1
ATOM 6846 O O . ASN D 2 212 ? 14.496 -76.415 -35.246 1.00 63.65 212 ASN D O 1
ATOM 6851 N N . GLY D 2 213 ? 13.138 -75.125 -34.000 1.00 54.23 213 GLY D N 1
ATOM 6852 C CA . GLY D 2 213 ? 14.080 -75.005 -32.909 1.00 51.62 213 GLY D CA 1
ATOM 6853 C C . GLY D 2 213 ? 15.173 -73.980 -33.115 1.00 51.28 213 GLY D C 1
ATOM 6854 O O . GLY D 2 213 ? 16.060 -73.867 -32.259 1.00 44.30 213 GLY D O 1
ATOM 6855 N N . LYS D 2 214 ? 15.142 -73.234 -34.213 1.00 52.80 214 LYS D N 1
ATOM 6856 C CA . LYS D 2 214 ? 16.140 -72.216 -34.498 1.00 55.96 214 LYS D CA 1
ATOM 6857 C C . LYS D 2 214 ? 15.715 -70.870 -33.917 1.00 48.70 214 LYS D C 1
ATOM 6858 O O . LYS D 2 214 ? 14.532 -70.608 -33.692 1.00 50.29 214 LYS D O 1
ATOM 6864 N N . MET D 2 215 ? 16.705 -70.011 -33.685 1.00 44.22 215 MET D N 1
ATOM 6865 C CA . MET D 2 215 ? 16.450 -68.720 -33.059 1.00 49.95 215 MET D CA 1
ATOM 6866 C C . MET D 2 215 ? 15.566 -67.840 -33.933 1.00 56.22 215 MET D C 1
ATOM 6867 O O . MET D 2 215 ? 15.699 -67.813 -35.160 1.00 57.39 215 MET D O 1
ATOM 6872 N N . ASP D 2 216 ? 14.656 -67.116 -33.282 1.00 58.55 216 ASP D N 1
ATOM 6873 C CA . ASP D 2 216 ? 13.802 -66.141 -33.957 1.00 60.61 216 ASP D CA 1
ATOM 6874 C C . ASP D 2 216 ? 13.466 -65.069 -32.924 1.00 52.13 216 ASP D C 1
ATOM 6875 O O . ASP D 2 216 ? 12.592 -65.273 -32.077 1.00 50.69 216 ASP D O 1
ATOM 6880 N N . LEU D 2 217 ? 14.168 -63.939 -32.994 1.00 42.92 217 LEU D N 1
ATOM 6881 C CA . LEU D 2 217 ? 13.972 -62.877 -32.018 1.00 52.88 217 LEU D CA 1
ATOM 6882 C C . LEU D 2 217 ? 12.785 -61.978 -32.340 1.00 53.18 217 LEU D C 1
ATOM 6883 O O . LEU D 2 217 ? 12.399 -61.169 -31.490 1.00 51.34 217 LEU D O 1
ATOM 6888 N N . ALA D 2 218 ? 12.201 -62.086 -33.534 1.00 46.68 218 ALA D N 1
ATOM 6889 C CA . ALA D 2 218 ? 11.038 -61.281 -33.895 1.00 47.47 218 ALA D CA 1
ATOM 6890 C C . ALA D 2 218 ? 9.734 -62.070 -33.806 1.00 61.05 218 ALA D C 1
ATOM 6891 O O . ALA D 2 218 ? 8.840 -61.711 -33.034 1.00 65.63 218 ALA D O 1
ATOM 6893 N N . ASP D 2 219 ? 9.616 -63.151 -34.575 1.00 64.92 219 ASP D N 1
ATOM 6894 C CA . ASP D 2 219 ? 8.398 -63.950 -34.622 1.00 53.79 219 ASP D CA 1
ATOM 6895 C C . ASP D 2 219 ? 8.488 -65.226 -33.797 1.00 53.50 219 ASP D C 1
ATOM 6896 O O . ASP D 2 219 ? 7.543 -66.021 -33.808 1.00 49.73 219 ASP D O 1
ATOM 6901 N N . GLY D 2 220 ? 9.588 -65.440 -33.083 1.00 49.23 220 GLY D N 1
ATOM 6902 C CA . GLY D 2 220 ? 9.763 -66.664 -32.337 1.00 43.08 220 GLY D CA 1
ATOM 6903 C C . GLY D 2 220 ? 9.149 -66.616 -30.953 1.00 36.93 220 GLY D C 1
ATOM 6904 O O . GLY D 2 220 ? 8.869 -65.552 -30.404 1.00 37.01 220 GLY D O 1
ATOM 6905 N N . ASP D 2 221 ? 8.948 -67.804 -30.390 1.00 39.04 221 ASP D N 1
ATOM 6906 C CA . ASP D 2 221 ? 8.371 -67.964 -29.067 1.00 42.91 221 ASP D CA 1
ATOM 6907 C C . ASP D 2 221 ? 9.346 -68.720 -28.176 1.00 29.78 221 ASP D C 1
ATOM 6908 O O . ASP D 2 221 ? 10.145 -69.532 -28.651 1.00 30.97 221 ASP D O 1
ATOM 6913 N N . ALA D 2 222 ? 9.281 -68.438 -26.880 1.00 29.41 222 ALA D N 1
ATOM 6914 C CA . ALA D 2 222 ? 10.126 -69.108 -25.905 1.00 26.64 222 ALA D CA 1
ATOM 6915 C C . ALA D 2 222 ? 9.498 -70.429 -25.470 1.00 40.50 222 ALA D C 1
ATOM 6916 O O . ALA D 2 222 ? 8.287 -70.637 -25.571 1.00 47.66 222 ALA D O 1
ATOM 6918 N N . THR D 2 223 ? 10.350 -71.333 -24.987 1.00 45.99 223 THR D N 1
ATOM 6919 C CA . THR D 2 223 ? 9.877 -72.611 -24.464 1.00 33.26 223 THR D CA 1
ATOM 6920 C C . THR D 2 223 ? 9.550 -72.472 -22.982 1.00 29.55 223 THR D C 1
ATOM 6921 O O . THR D 2 223 ? 10.397 -72.010 -22.210 1.00 30.66 223 THR D O 1
ATOM 6925 N N . PRO D 2 224 ? 8.347 -72.833 -22.553 1.00 27.15 224 PRO D N 1
ATOM 6926 C CA . PRO D 2 224 ? 7.987 -72.682 -21.141 1.00 31.76 224 PRO D CA 1
ATOM 6927 C C . PRO D 2 224 ? 8.593 -73.770 -20.265 1.00 36.29 224 PRO D C 1
ATOM 6928 O O . PRO D 2 224 ? 8.964 -74.852 -20.725 1.00 45.37 224 PRO D O 1
ATOM 6932 N N . ILE D 2 225 ? 8.683 -73.457 -18.974 1.00 34.79 225 ILE D N 1
ATOM 6933 C CA . ILE D 2 225 ? 9.062 -74.415 -17.940 1.00 37.47 225 ILE D CA 1
ATOM 6934 C C . ILE D 2 225 ? 7.855 -74.634 -17.041 1.00 49.59 225 ILE D C 1
ATOM 6935 O O . ILE D 2 225 ? 7.237 -73.669 -16.575 1.00 68.43 225 ILE D O 1
ATOM 6940 N N . VAL D 2 226 ? 7.521 -75.897 -16.795 1.00 30.16 226 VAL D N 1
ATOM 6941 C CA . VAL D 2 226 ? 6.407 -76.264 -15.931 1.00 39.48 226 VAL D CA 1
ATOM 6942 C C . VAL D 2 226 ? 6.987 -76.984 -14.722 1.00 44.59 226 VAL D C 1
ATOM 6943 O O . VAL D 2 226 ? 7.560 -78.072 -14.855 1.00 53.38 226 VAL D O 1
ATOM 6947 N N . VAL D 2 227 ? 6.841 -76.382 -13.546 1.00 41.63 227 VAL D N 1
ATOM 6948 C CA . VAL D 2 227 ? 7.306 -77.001 -12.310 1.00 30.75 227 VAL D CA 1
ATOM 6949 C C . VAL D 2 227 ? 6.220 -77.944 -11.811 1.00 38.83 227 VAL D C 1
ATOM 6950 O O . VAL D 2 227 ? 5.077 -77.530 -11.593 1.00 46.38 227 VAL D O 1
ATOM 6954 N N . VAL D 2 228 ? 6.572 -79.215 -11.637 1.00 50.32 228 VAL D N 1
ATOM 6955 C CA . VAL D 2 228 ? 5.641 -80.231 -11.173 1.00 38.72 228 VAL D CA 1
ATOM 6956 C C . VAL D 2 228 ? 6.147 -80.778 -9.843 1.00 43.84 228 VAL D C 1
ATOM 6957 O O . VAL D 2 228 ? 7.279 -80.523 -9.430 1.00 54.43 228 VAL D O 1
ATOM 6961 N N . ASP D 2 229 ? 5.277 -81.531 -9.165 1.00 62.01 229 ASP D N 1
ATOM 6962 C CA . ASP D 2 229 ? 5.655 -82.128 -7.888 1.00 77.87 229 ASP D CA 1
ATOM 6963 C C . ASP D 2 229 ? 6.847 -83.061 -8.055 1.00 82.53 229 ASP D C 1
ATOM 6964 O O . ASP D 2 229 ? 7.771 -83.056 -7.233 1.00 76.66 229 ASP D O 1
ATOM 6969 N N . GLY D 2 230 ? 6.846 -83.866 -9.113 1.00 80.30 230 GLY D N 1
ATOM 6970 C CA . GLY D 2 230 ? 7.963 -84.746 -9.386 1.00 77.46 230 GLY D CA 1
ATOM 6971 C C . GLY D 2 230 ? 7.935 -86.024 -8.575 1.00 79.94 230 GLY D C 1
ATOM 6972 O O . GLY D 2 230 ? 8.234 -87.102 -9.094 1.00 82.08 230 GLY D O 1
ATOM 6973 N N . LYS D 2 231 ? 7.598 -85.913 -7.295 1.00 80.71 231 LYS D N 1
ATOM 6974 C CA . LYS D 2 231 ? 7.440 -87.079 -6.427 1.00 86.53 231 LYS D CA 1
ATOM 6975 C C . LYS D 2 231 ? 5.970 -87.489 -6.356 1.00 70.62 231 LYS D C 1
ATOM 6976 O O . LYS D 2 231 ? 5.340 -87.510 -5.298 1.00 70.94 231 LYS D O 1
ATOM 6982 N N . ALA D 2 232 ? 5.427 -87.815 -7.526 1.00 67.98 232 ALA D N 1
ATOM 6983 C CA . ALA D 2 232 ? 4.026 -88.181 -7.674 1.00 76.81 232 ALA D CA 1
ATOM 6984 C C . ALA D 2 232 ? 3.944 -89.335 -8.668 1.00 90.95 232 ALA D C 1
ATOM 6985 O O . ALA D 2 232 ? 4.953 -89.961 -9.007 1.00 96.00 232 ALA D O 1
ATOM 6987 N N . LYS D 2 233 ? 2.735 -89.625 -9.135 1.00 87.08 233 LYS D N 1
ATOM 6988 C CA . LYS D 2 233 ? 2.516 -90.725 -10.067 1.00 89.05 233 LYS D CA 1
ATOM 6989 C C . LYS D 2 233 ? 1.878 -90.292 -11.377 1.00 78.11 233 LYS D C 1
ATOM 6990 O O . LYS D 2 233 ? 2.215 -90.841 -12.429 1.00 82.80 233 LYS D O 1
ATOM 6996 N N . THR D 2 234 ? 0.966 -89.326 -11.345 1.00 85.12 234 THR D N 1
ATOM 6997 C CA . THR D 2 234 ? 0.304 -88.825 -12.540 1.00 81.70 234 THR D CA 1
ATOM 6998 C C . THR D 2 234 ? 0.506 -87.319 -12.650 1.00 73.82 234 THR D C 1
ATOM 6999 O O . THR D 2 234 ? 0.996 -86.663 -11.727 1.00 73.16 234 THR D O 1
ATOM 7003 N N . ILE D 2 235 ? 0.122 -86.773 -13.800 1.00 62.19 235 ILE D N 1
ATOM 7004 C CA . ILE D 2 235 ? 0.195 -85.339 -14.046 1.00 67.49 235 ILE D CA 1
ATOM 7005 C C . ILE D 2 235 ? -1.220 -84.784 -14.119 1.00 72.04 235 ILE D C 1
ATOM 7006 O O . ILE D 2 235 ? -2.170 -85.481 -14.497 1.00 68.51 235 ILE D O 1
ATOM 7011 N N . ASN D 2 236 ? -1.356 -83.515 -13.742 1.00 76.39 236 ASN D N 1
ATOM 7012 C CA . ASN D 2 236 ? -2.665 -82.885 -13.656 1.00 59.53 236 ASN D CA 1
ATOM 7013 C C . ASN D 2 236 ? -3.294 -82.739 -15.037 1.00 60.06 236 ASN D C 1
ATOM 7014 O O . ASN D 2 236 ? -2.604 -82.652 -16.056 1.00 61.34 236 ASN D O 1
ATOM 7019 N N . ASP D 2 237 ? -4.630 -82.718 -15.060 1.00 58.93 237 ASP D N 1
ATOM 7020 C CA . ASP D 2 237 ? -5.341 -82.500 -16.315 1.00 58.62 237 ASP D CA 1
ATOM 7021 C C . ASP D 2 237 ? -5.105 -81.097 -16.856 1.00 59.74 237 ASP D C 1
ATOM 7022 O O . ASP D 2 237 ? -5.202 -80.878 -18.069 1.00 53.76 237 ASP D O 1
ATOM 7027 N N . ASP D 2 238 ? -4.806 -80.137 -15.976 1.00 73.27 238 ASP D N 1
ATOM 7028 C CA . ASP D 2 238 ? -4.420 -78.807 -16.438 1.00 69.66 238 ASP D CA 1
ATOM 7029 C C . ASP D 2 238 ? -3.149 -78.870 -17.272 1.00 56.75 238 ASP D C 1
ATOM 7030 O O . ASP D 2 238 ? -3.047 -78.214 -18.315 1.00 59.96 238 ASP D O 1
ATOM 7035 N N . VAL D 2 239 ? -2.167 -79.655 -16.826 1.00 52.90 239 VAL D N 1
ATOM 7036 C CA . VAL D 2 239 ? -0.947 -79.838 -17.605 1.00 49.41 239 VAL D CA 1
ATOM 7037 C C . VAL D 2 239 ? -1.263 -80.537 -18.922 1.00 53.03 239 VAL D C 1
ATOM 7038 O O . VAL D 2 239 ? -0.802 -80.122 -19.990 1.00 52.14 239 VAL D O 1
ATOM 7042 N N . LYS D 2 240 ? -2.082 -81.593 -18.865 1.00 58.45 240 LYS D N 1
ATOM 7043 C CA . LYS D 2 240 ? -2.417 -82.343 -20.074 1.00 56.16 240 LYS D CA 1
ATOM 7044 C C . LYS D 2 240 ? -3.088 -81.452 -21.111 1.00 57.90 240 LYS D C 1
ATOM 7045 O O . LYS D 2 240 ? -2.781 -81.536 -22.306 1.00 49.15 240 LYS D O 1
ATOM 7051 N N . ASP D 2 241 ? -4.010 -80.592 -20.673 1.00 57.30 241 ASP D N 1
ATOM 7052 C CA . ASP D 2 241 ? -4.645 -79.659 -21.596 1.00 60.83 241 ASP D CA 1
ATOM 7053 C C . ASP D 2 241 ? -3.647 -78.645 -22.142 1.00 58.50 241 ASP D C 1
ATOM 7054 O O . ASP D 2 241 ? -3.836 -78.125 -23.248 1.00 53.65 241 ASP D O 1
ATOM 7059 N N . PHE D 2 242 ? -2.585 -78.354 -21.389 1.00 60.67 242 PHE D N 1
ATOM 7060 C CA . PHE D 2 242 ? -1.571 -77.419 -21.864 1.00 57.56 242 PHE D CA 1
ATOM 7061 C C . PHE D 2 242 ? -0.633 -78.078 -22.869 1.00 60.12 242 PHE D C 1
ATOM 7062 O O . PHE D 2 242 ? -0.418 -77.549 -23.965 1.00 54.57 242 PHE D O 1
ATOM 7070 N N . LEU D 2 243 ? -0.062 -79.233 -22.513 1.00 55.13 243 LEU D N 1
ATOM 7071 C CA . LEU D 2 243 ? 0.856 -79.916 -23.422 1.00 61.35 243 LEU D CA 1
ATOM 7072 C C . LEU D 2 243 ? 0.131 -80.438 -24.657 1.00 69.23 243 LEU D C 1
ATOM 7073 O O . LEU D 2 243 ? 0.567 -80.203 -25.789 1.00 77.76 243 LEU D O 1
ATOM 7078 N N . ASP D 2 244 ? -0.981 -81.149 -24.454 1.00 77.75 244 ASP D N 1
ATOM 7079 C CA . ASP D 2 244 ? -1.690 -81.841 -25.526 1.00 75.94 244 ASP D CA 1
ATOM 7080 C C . ASP D 2 244 ? -0.758 -82.795 -26.263 1.00 66.43 244 ASP D C 1
ATOM 7081 O O . ASP D 2 244 ? -0.447 -83.878 -25.758 1.00 67.89 244 ASP D O 1
ATOM 7086 N N . ASP D 2 245 ? -0.312 -82.407 -27.456 1.00 71.74 245 ASP D N 1
ATOM 7087 C CA . ASP D 2 245 ? 0.547 -83.239 -28.299 1.00 59.39 245 ASP D CA 1
ATOM 7088 C C . ASP D 2 245 ? 1.992 -82.753 -28.305 1.00 70.65 245 ASP D C 1
ATOM 7089 O O . ASP D 2 245 ? 2.659 -82.781 -29.343 1.00 76.75 245 ASP D O 1
ATOM 7094 N N . SER D 2 246 ? 2.504 -82.308 -27.161 1.00 63.63 246 SER D N 1
ATOM 7095 C CA . SER D 2 246 ? 3.813 -81.676 -27.077 1.00 71.72 246 SER D CA 1
ATOM 7096 C C . SER D 2 246 ? 4.840 -82.604 -26.438 1.00 62.14 246 SER D C 1
ATOM 7097 O O . SER D 2 246 ? 4.503 -83.559 -25.733 1.00 66.19 246 SER D O 1
ATOM 7100 N N . GLN D 2 247 ? 6.109 -82.301 -26.699 1.00 53.80 247 GLN D N 1
ATOM 7101 C CA . GLN D 2 247 ? 7.240 -82.988 -26.094 1.00 42.34 247 GLN D CA 1
ATOM 7102 C C . GLN D 2 247 ? 7.590 -82.346 -24.753 1.00 49.50 247 GLN D C 1
ATOM 7103 O O . GLN D 2 247 ? 7.285 -81.178 -24.497 1.00 70.00 247 GLN D O 1
ATOM 7109 N N . VAL D 2 248 ? 8.235 -83.127 -23.889 1.00 36.33 248 VAL D N 1
ATOM 7110 C CA . VAL D 2 248 ? 8.598 -82.677 -22.549 1.00 36.64 248 VAL D CA 1
ATOM 7111 C C . VAL D 2 248 ? 10.015 -83.138 -22.236 1.00 47.48 248 VAL D C 1
ATOM 7112 O O . VAL D 2 248 ? 10.362 -84.300 -22.472 1.00 43.66 248 VAL D O 1
ATOM 7116 N N . ASP D 2 249 ? 10.834 -82.227 -21.713 1.00 47.31 249 ASP D N 1
ATOM 7117 C CA . ASP D 2 249 ? 12.163 -82.542 -21.206 1.00 40.12 249 ASP D CA 1
ATOM 7118 C C . ASP D 2 249 ? 12.177 -82.339 -19.697 1.00 36.42 249 ASP D C 1
ATOM 7119 O O . ASP D 2 249 ? 11.726 -81.301 -19.202 1.00 34.51 249 ASP D O 1
ATOM 7124 N N . ILE D 2 250 ? 12.691 -83.328 -18.970 1.00 40.91 250 ILE D N 1
ATOM 7125 C CA . ILE D 2 250 ? 12.709 -83.317 -17.512 1.00 31.38 250 ILE D CA 1
ATOM 7126 C C . ILE D 2 250 ? 14.132 -83.042 -17.050 1.00 34.34 250 ILE D C 1
ATOM 7127 O O . ILE D 2 250 ? 15.075 -83.712 -17.486 1.00 44.11 250 ILE D O 1
ATOM 7132 N N . ILE D 2 251 ? 14.288 -82.052 -16.175 1.00 32.34 251 ILE D N 1
ATOM 7133 C CA . ILE D 2 251 ? 15.580 -81.694 -15.601 1.00 36.91 251 ILE D CA 1
ATOM 7134 C C . ILE D 2 251 ? 15.552 -82.054 -14.123 1.00 40.88 251 ILE D C 1
ATOM 7135 O O . ILE D 2 251 ? 14.669 -81.605 -13.382 1.00 36.58 251 ILE D O 1
ATOM 7140 N N . GLY D 2 252 ? 16.513 -82.862 -13.694 1.00 37.46 252 GLY D N 1
ATOM 7141 C CA . GLY D 2 252 ? 16.611 -83.298 -12.319 1.00 35.52 252 GLY D CA 1
ATOM 7142 C C . GLY D 2 252 ? 16.621 -84.814 -12.197 1.00 50.30 252 GLY D C 1
ATOM 7143 O O . GLY D 2 252 ? 16.372 -85.550 -13.151 1.00 46.71 252 GLY D O 1
ATOM 7144 N N . GLY D 2 253 ? 16.915 -85.262 -10.975 1.00 59.76 253 GLY D N 1
ATOM 7145 C CA . GLY D 2 253 ? 17.026 -86.675 -10.686 1.00 46.13 253 GLY D CA 1
ATOM 7146 C C . GLY D 2 253 ? 15.728 -87.284 -10.190 1.00 62.21 253 GLY D C 1
ATOM 7147 O O . GLY D 2 253 ? 14.686 -86.635 -10.107 1.00 60.99 253 GLY D O 1
ATOM 7148 N N . GLU D 2 254 ? 15.807 -88.574 -9.856 1.00 60.24 254 GLU D N 1
ATOM 7149 C CA . GLU D 2 254 ? 14.649 -89.284 -9.328 1.00 51.24 254 GLU D CA 1
ATOM 7150 C C . GLU D 2 254 ? 14.286 -88.839 -7.918 1.00 80.69 254 GLU D C 1
ATOM 7151 O O . GLU D 2 254 ? 13.214 -89.208 -7.427 1.00 92.37 254 GLU D O 1
ATOM 7157 N N . ASN D 2 255 ? 15.144 -88.063 -7.262 1.00 87.15 255 ASN D N 1
ATOM 7158 C CA . ASN D 2 255 ? 14.811 -87.429 -5.995 1.00 86.31 255 ASN D CA 1
ATOM 7159 C C . ASN D 2 255 ? 14.207 -86.044 -6.186 1.00 89.37 255 ASN D C 1
ATOM 7160 O O . ASN D 2 255 ? 13.961 -85.344 -5.199 1.00 99.96 255 ASN D O 1
ATOM 7165 N N . SER D 2 256 ? 13.982 -85.631 -7.431 1.00 77.98 256 SER D N 1
ATOM 7166 C CA . SER D 2 256 ? 13.244 -84.416 -7.752 1.00 73.29 256 SER D CA 1
ATOM 7167 C C . SER D 2 256 ? 12.054 -84.674 -8.661 1.00 74.53 256 SER D C 1
ATOM 7168 O O . SER D 2 256 ? 10.995 -84.072 -8.469 1.00 77.12 256 SER D O 1
ATOM 7171 N N . VAL D 2 257 ? 12.203 -85.552 -9.650 1.00 66.44 257 VAL D N 1
ATOM 7172 C CA . VAL D 2 257 ? 11.105 -85.985 -10.508 1.00 65.25 257 VAL D CA 1
ATOM 7173 C C . VAL D 2 257 ? 11.192 -87.498 -10.651 1.00 72.74 257 VAL D C 1
ATOM 7174 O O . VAL D 2 257 ? 12.240 -88.029 -11.032 1.00 73.49 257 VAL D O 1
ATOM 7178 N N . SER D 2 258 ? 10.098 -88.190 -10.352 1.00 79.59 258 SER D N 1
ATOM 7179 C CA . SER D 2 258 ? 10.099 -89.645 -10.316 1.00 72.32 258 SER D CA 1
ATOM 7180 C C . SER D 2 258 ? 9.772 -90.235 -11.686 1.00 67.50 258 SER D C 1
ATOM 7181 O O . SER D 2 258 ? 9.250 -89.561 -12.578 1.00 58.74 258 SER D O 1
ATOM 7184 N N . LYS D 2 259 ? 10.090 -91.524 -11.836 1.00 83.79 259 LYS D N 1
ATOM 7185 C CA . LYS D 2 259 ? 9.828 -92.222 -13.091 1.00 87.85 259 LYS D CA 1
ATOM 7186 C C . LYS D 2 259 ? 8.335 -92.355 -13.362 1.00 75.19 259 LYS D C 1
ATOM 7187 O O . LYS D 2 259 ? 7.925 -92.453 -14.525 1.00 70.50 259 LYS D O 1
ATOM 7193 N N . ASP D 2 260 ? 7.513 -92.377 -12.310 1.00 76.68 260 ASP D N 1
ATOM 7194 C CA . ASP D 2 260 ? 6.069 -92.466 -12.498 1.00 80.39 260 ASP D CA 1
ATOM 7195 C C . ASP D 2 260 ? 5.523 -91.226 -13.196 1.00 65.60 260 ASP D C 1
ATOM 7196 O O . ASP D 2 260 ? 4.665 -91.333 -14.081 1.00 59.22 260 ASP D O 1
ATOM 7201 N N . VAL D 2 261 ? 6.002 -90.042 -12.808 1.00 63.20 261 VAL D N 1
ATOM 7202 C CA . VAL D 2 261 ? 5.588 -88.817 -13.485 1.00 68.69 261 VAL D CA 1
ATOM 7203 C C . VAL D 2 261 ? 6.072 -88.810 -14.927 1.00 65.18 261 VAL D C 1
ATOM 7204 O O . VAL D 2 261 ? 5.398 -88.269 -15.811 1.00 52.24 261 VAL D O 1
ATOM 7208 N N . GLU D 2 262 ? 7.244 -89.396 -15.190 1.00 48.03 262 GLU D N 1
ATOM 7209 C CA . GLU D 2 262 ? 7.750 -89.466 -16.557 1.00 45.11 262 GLU D CA 1
ATOM 7210 C C . GLU D 2 262 ? 6.806 -90.254 -17.457 1.00 63.49 262 GLU D C 1
ATOM 7211 O O . GLU D 2 262 ? 6.518 -89.837 -18.586 1.00 49.22 262 GLU D O 1
ATOM 7217 N N . ASN D 2 263 ? 6.309 -91.397 -16.975 1.00 64.99 263 ASN D N 1
ATOM 7218 C CA . ASN D 2 263 ? 5.386 -92.200 -17.768 1.00 54.69 263 ASN D CA 1
ATOM 7219 C C . ASN D 2 263 ? 4.004 -91.569 -17.865 1.00 51.47 263 ASN D C 1
ATOM 7220 O O . ASN D 2 263 ? 3.264 -91.874 -18.807 1.00 50.58 263 ASN D O 1
ATOM 7225 N N . ALA D 2 264 ? 3.636 -90.709 -16.913 1.00 56.37 264 ALA D N 1
ATOM 7226 C CA . ALA D 2 264 ? 2.353 -90.020 -16.999 1.00 59.96 264 ALA D CA 1
ATOM 7227 C C . ALA D 2 264 ? 2.314 -89.075 -18.194 1.00 60.62 264 ALA D C 1
ATOM 7228 O O . ALA D 2 264 ? 1.304 -89.004 -18.903 1.00 48.25 264 ALA D O 1
ATOM 7230 N N . ILE D 2 265 ? 3.405 -88.342 -18.432 1.00 53.59 265 ILE D N 1
ATOM 7231 C CA . ILE D 2 265 ? 3.483 -87.488 -19.611 1.00 53.18 265 ILE D CA 1
ATOM 7232 C C . ILE D 2 265 ? 3.512 -88.310 -20.891 1.00 61.49 265 ILE D C 1
ATOM 7233 O O . ILE D 2 265 ? 3.138 -87.806 -21.956 1.00 64.49 265 ILE D O 1
ATOM 7238 N N . ASP D 2 266 ? 3.951 -89.569 -20.816 1.00 60.29 266 ASP D N 1
ATOM 7239 C CA . ASP D 2 266 ? 3.970 -90.422 -21.999 1.00 55.84 266 ASP D CA 1
ATOM 7240 C C . ASP D 2 266 ? 2.557 -90.700 -22.500 1.00 69.28 266 ASP D C 1
ATOM 7241 O O . ASP D 2 266 ? 2.270 -90.555 -23.695 1.00 68.24 266 ASP D O 1
ATOM 7246 N N . ASP D 2 267 ? 1.659 -91.100 -21.598 1.00 69.51 267 ASP D N 1
ATOM 7247 C CA . ASP D 2 267 ? 0.286 -91.391 -22.001 1.00 72.88 267 ASP D CA 1
ATOM 7248 C C . ASP D 2 267 ? -0.474 -90.116 -22.345 1.00 60.58 267 ASP D C 1
ATOM 7249 O O . ASP D 2 267 ? -1.303 -90.109 -23.264 1.00 68.69 267 ASP D O 1
ATOM 7254 N N . ALA D 2 268 ? -0.209 -89.029 -21.617 1.00 60.41 268 ALA D N 1
ATOM 7255 C CA . ALA D 2 268 ? -0.948 -87.789 -21.834 1.00 73.37 268 ALA D CA 1
ATOM 7256 C C . ALA D 2 268 ? -0.629 -87.173 -23.190 1.00 72.70 268 ALA D C 1
ATOM 7257 O O . ALA D 2 268 ? -1.529 -86.687 -23.884 1.00 82.77 268 ALA D O 1
ATOM 7259 N N . THR D 2 269 ? 0.644 -87.181 -23.586 1.00 65.28 269 THR D N 1
ATOM 7260 C CA . THR D 2 269 ? 1.067 -86.514 -24.809 1.00 61.21 269 THR D CA 1
ATOM 7261 C C . THR D 2 269 ? 1.253 -87.456 -25.989 1.00 67.17 269 THR D C 1
ATOM 7262 O O . THR D 2 269 ? 1.247 -86.993 -27.135 1.00 57.58 269 THR D O 1
ATOM 7266 N N . GLY D 2 270 ? 1.411 -88.754 -25.745 1.00 61.71 270 GLY D N 1
ATOM 7267 C CA . GLY D 2 270 ? 1.757 -89.681 -26.799 1.00 45.34 270 GLY D CA 1
ATOM 7268 C C . GLY D 2 270 ? 3.226 -89.712 -27.154 1.00 72.13 270 GLY D C 1
ATOM 7269 O O . GLY D 2 270 ? 3.601 -90.406 -28.109 1.00 80.10 270 GLY D O 1
ATOM 7270 N N . LYS D 2 271 ? 4.067 -88.984 -26.423 1.00 62.59 271 LYS D N 1
ATOM 7271 C CA . LYS D 2 271 ? 5.501 -88.943 -26.663 1.00 58.62 271 LYS D CA 1
ATOM 7272 C C . LYS D 2 271 ? 6.239 -89.277 -25.375 1.00 64.07 271 LYS D C 1
ATOM 7273 O O . LYS D 2 271 ? 5.741 -89.032 -24.273 1.00 60.16 271 LYS D O 1
ATOM 7279 N N . SER D 2 272 ? 7.439 -89.835 -25.525 1.00 72.02 272 SER D N 1
ATOM 7280 C CA . SER D 2 272 ? 8.242 -90.235 -24.376 1.00 79.65 272 SER D CA 1
ATOM 7281 C C . SER D 2 272 ? 9.172 -89.098 -23.974 1.00 65.53 272 SER D C 1
ATOM 7282 O O . SER D 2 272 ? 9.958 -88.631 -24.809 1.00 63.85 272 SER D O 1
ATOM 7285 N N . PRO D 2 273 ? 9.120 -88.626 -22.732 1.00 51.65 273 PRO D N 1
ATOM 7286 C CA . PRO D 2 273 ? 9.966 -87.502 -22.319 1.00 60.94 273 PRO D CA 1
ATOM 7287 C C . PRO D 2 273 ? 11.417 -87.922 -22.111 1.00 54.69 273 PRO D C 1
ATOM 7288 O O . PRO D 2 273 ? 11.750 -89.103 -22.013 1.00 59.46 273 PRO D O 1
ATOM 7292 N N . ASP D 2 274 ? 12.283 -86.912 -22.047 1.00 49.79 274 ASP D N 1
ATOM 7293 C CA . ASP D 2 274 ? 13.708 -87.085 -21.801 1.00 47.59 274 ASP D CA 1
ATOM 7294 C C . ASP D 2 274 ? 14.076 -86.511 -20.437 1.00 36.72 274 ASP D C 1
ATOM 7295 O O . ASP D 2 274 ? 13.397 -85.621 -19.916 1.00 41.27 274 ASP D O 1
ATOM 7300 N N . ARG D 2 275 ? 15.161 -87.028 -19.860 1.00 31.36 275 ARG D N 1
ATOM 7301 C CA . ARG D 2 275 ? 15.566 -86.676 -18.506 1.00 31.04 275 ARG D CA 1
ATOM 7302 C C . ARG D 2 275 ? 17.066 -86.407 -18.453 1.00 42.47 275 ARG D C 1
ATOM 7303 O O . ARG D 2 275 ? 17.850 -87.020 -19.183 1.00 41.17 275 ARG D O 1
ATOM 7311 N N . TYR D 2 276 ? 17.454 -85.478 -17.578 1.00 50.18 276 TYR D N 1
ATOM 7312 C CA . TYR D 2 276 ? 18.850 -85.086 -17.404 1.00 52.51 276 TYR D CA 1
ATOM 7313 C C . TYR D 2 276 ? 19.132 -84.950 -15.916 1.00 43.75 276 TYR D C 1
ATOM 7314 O O . TYR D 2 276 ? 18.547 -84.089 -15.251 1.00 50.88 276 TYR D O 1
ATOM 7323 N N . SER D 2 277 ? 20.031 -85.786 -15.396 1.00 46.57 277 SER D N 1
ATOM 7324 C CA . SER D 2 277 ? 20.282 -85.862 -13.963 1.00 48.97 277 SER D CA 1
ATOM 7325 C C . SER D 2 277 ? 21.768 -86.043 -13.687 1.00 52.46 277 SER D C 1
ATOM 7326 O O . SER D 2 277 ? 22.558 -86.374 -14.574 1.00 53.81 277 SER D O 1
ATOM 7329 N N . GLY D 2 278 ? 22.134 -85.836 -12.422 1.00 38.69 278 GLY D N 1
ATOM 7330 C CA . GLY D 2 278 ? 23.490 -86.017 -11.954 1.00 35.36 278 GLY D CA 1
ATOM 7331 C C . GLY D 2 278 ? 23.494 -86.405 -10.490 1.00 37.16 278 GLY D C 1
ATOM 7332 O O . GLY D 2 278 ? 22.451 -86.451 -9.836 1.00 39.96 278 GLY D O 1
ATOM 7333 N N . ASP D 2 279 ? 24.694 -86.684 -9.975 1.00 38.78 279 ASP D N 1
ATOM 7334 C CA . ASP D 2 279 ? 24.829 -87.156 -8.601 1.00 47.87 279 ASP D CA 1
ATOM 7335 C C . ASP D 2 279 ? 24.663 -86.040 -7.579 1.00 65.68 279 ASP D C 1
ATOM 7336 O O . ASP D 2 279 ? 24.210 -86.298 -6.459 1.00 64.28 279 ASP D O 1
ATOM 7341 N N . ASP D 2 280 ? 25.025 -84.809 -7.930 1.00 78.32 280 ASP D N 1
ATOM 7342 C CA . ASP D 2 280 ? 24.902 -83.691 -7.005 1.00 53.94 280 ASP D CA 1
ATOM 7343 C C . ASP D 2 280 ? 24.439 -82.467 -7.785 1.00 49.15 280 ASP D C 1
ATOM 7344 O O . ASP D 2 280 ? 24.049 -82.556 -8.953 1.00 43.98 280 ASP D O 1
ATOM 7349 N N . ARG D 2 281 ? 24.476 -81.313 -7.120 1.00 58.60 281 ARG D N 1
ATOM 7350 C CA . ARG D 2 281 ? 24.089 -80.069 -7.771 1.00 55.29 281 ARG D CA 1
ATOM 7351 C C . ARG D 2 281 ? 25.023 -79.737 -8.925 1.00 52.05 281 ARG D C 1
ATOM 7352 O O . ARG D 2 281 ? 24.582 -79.267 -9.980 1.00 39.33 281 ARG D O 1
ATOM 7360 N N . GLN D 2 282 ? 26.319 -79.975 -8.740 1.00 58.03 282 GLN D N 1
ATOM 7361 C CA . GLN D 2 282 ? 27.328 -79.608 -9.721 1.00 42.85 282 GLN D CA 1
ATOM 7362 C C . GLN D 2 282 ? 27.474 -80.640 -10.834 1.00 45.32 282 GLN D C 1
ATOM 7363 O O . GLN D 2 282 ? 28.184 -80.377 -11.811 1.00 46.09 282 GLN D O 1
ATOM 7369 N N . ALA D 2 283 ? 26.823 -81.800 -10.713 1.00 45.82 283 ALA D N 1
ATOM 7370 C CA . ALA D 2 283 ? 26.791 -82.781 -11.793 1.00 39.30 283 ALA D CA 1
ATOM 7371 C C . ALA D 2 283 ? 25.543 -82.643 -12.656 1.00 36.82 283 ALA D C 1
ATOM 7372 O O . ALA D 2 283 ? 25.619 -82.803 -13.878 1.00 30.93 283 ALA D O 1
ATOM 7374 N N . THR D 2 284 ? 24.388 -82.366 -12.044 1.00 45.06 284 THR D N 1
ATOM 7375 C CA . THR D 2 284 ? 23.202 -82.057 -12.836 1.00 32.77 284 THR D CA 1
ATOM 7376 C C . THR D 2 284 ? 23.411 -80.784 -13.642 1.00 41.41 284 THR D C 1
ATOM 7377 O O . THR D 2 284 ? 23.025 -80.709 -14.815 1.00 32.91 284 THR D O 1
ATOM 7381 N N . ASN D 2 285 ? 24.025 -79.771 -13.025 1.00 46.75 285 ASN D N 1
ATOM 7382 C CA . ASN D 2 285 ? 24.429 -78.585 -13.770 1.00 38.33 285 ASN D CA 1
ATOM 7383 C C . ASN D 2 285 ? 25.393 -78.951 -14.888 1.00 29.49 285 ASN D C 1
ATOM 7384 O O . ASN D 2 285 ? 25.344 -78.368 -15.977 1.00 38.14 285 ASN D O 1
ATOM 7389 N N . ALA D 2 286 ? 26.273 -79.922 -14.638 1.00 36.16 286 ALA D N 1
ATOM 7390 C CA . ALA D 2 286 ? 27.205 -80.364 -15.669 1.00 37.43 286 ALA D CA 1
ATOM 7391 C C . ALA D 2 286 ? 26.470 -80.962 -16.863 1.00 46.08 286 ALA D C 1
ATOM 7392 O O . ALA D 2 286 ? 26.828 -80.696 -18.015 1.00 41.67 286 ALA D O 1
ATOM 7394 N N . LYS D 2 287 ? 25.431 -81.762 -16.608 1.00 33.17 287 LYS D N 1
ATOM 7395 C CA . LYS D 2 287 ? 24.729 -82.441 -17.696 1.00 36.80 287 LYS D CA 1
ATOM 7396 C C . LYS D 2 287 ? 23.944 -81.462 -18.562 1.00 36.53 287 LYS D C 1
ATOM 7397 O O . LYS D 2 287 ? 23.886 -81.621 -19.787 1.00 41.04 287 LYS D O 1
ATOM 7403 N N . VAL D 2 288 ? 23.328 -80.450 -17.946 1.00 38.47 288 VAL D N 1
ATOM 7404 C CA . VAL D 2 288 ? 22.554 -79.473 -18.709 1.00 46.29 288 VAL D CA 1
ATOM 7405 C C . VAL D 2 288 ? 23.451 -78.738 -19.697 1.00 36.77 288 VAL D C 1
ATOM 7406 O O . VAL D 2 288 ? 23.043 -78.433 -20.826 1.00 43.61 288 VAL D O 1
ATOM 7410 N N . ILE D 2 289 ? 24.690 -78.456 -19.294 1.00 31.57 289 ILE D N 1
ATOM 7411 C CA . ILE D 2 289 ? 25.592 -77.669 -20.128 1.00 31.74 289 ILE D CA 1
ATOM 7412 C C . ILE D 2 289 ? 25.959 -78.421 -21.406 1.00 37.93 289 ILE D C 1
ATOM 7413 O O . ILE D 2 289 ? 26.002 -77.833 -22.494 1.00 27.71 289 ILE D O 1
ATOM 7418 N N . LYS D 2 290 ? 26.216 -79.728 -21.308 1.00 50.78 290 LYS D N 1
ATOM 7419 C CA . LYS D 2 290 ? 26.729 -80.478 -22.452 1.00 44.54 290 LYS D CA 1
ATOM 7420 C C . LYS D 2 290 ? 25.654 -80.921 -23.435 1.00 38.18 290 LYS D C 1
ATOM 7421 O O . LYS D 2 290 ? 25.999 -81.518 -24.460 1.00 36.62 290 LYS D O 1
ATOM 7427 N N . GLU D 2 291 ? 24.379 -80.662 -23.162 1.00 38.39 291 GLU D N 1
ATOM 7428 C CA . GLU D 2 291 ? 23.334 -81.108 -24.073 1.00 31.26 291 GLU D CA 1
ATOM 7429 C C . GLU D 2 291 ? 23.461 -80.411 -25.422 1.00 33.72 291 GLU D C 1
ATOM 7430 O O . GLU D 2 291 ? 23.710 -79.205 -25.499 1.00 44.19 291 GLU D O 1
ATOM 7436 N N . SER D 2 292 ? 23.288 -81.187 -26.494 1.00 45.98 292 SER D N 1
ATOM 7437 C CA . SER D 2 292 ? 23.431 -80.644 -27.838 1.00 53.96 292 SER D CA 1
ATOM 7438 C C . SER D 2 292 ? 22.321 -79.665 -28.192 1.00 56.42 292 SER D C 1
ATOM 7439 O O . SER D 2 292 ? 22.502 -78.862 -29.107 1.00 60.95 292 SER D O 1
ATOM 7442 N N . SER D 2 293 ? 21.179 -79.719 -27.505 1.00 54.79 293 SER D N 1
ATOM 7443 C CA . SER D 2 293 ? 20.099 -78.765 -27.727 1.00 50.15 293 SER D CA 1
ATOM 7444 C C . SER D 2 293 ? 20.090 -77.629 -26.714 1.00 57.21 293 SER D C 1
ATOM 7445 O O . SER D 2 293 ? 19.360 -76.652 -26.910 1.00 62.46 293 SER D O 1
ATOM 7448 N N . TYR D 2 294 ? 20.876 -77.732 -25.644 1.00 60.98 294 TYR D N 1
ATOM 7449 C CA . TYR D 2 294 ? 20.985 -76.680 -24.639 1.00 54.04 294 TYR D CA 1
ATOM 7450 C C . TYR D 2 294 ? 22.278 -75.919 -24.910 1.00 66.73 294 TYR D C 1
ATOM 7451 O O . TYR D 2 294 ? 23.369 -76.492 -24.824 1.00 91.35 294 TYR D O 1
ATOM 7460 N N . TYR D 2 295 ? 22.153 -74.637 -25.257 1.00 47.61 295 TYR D N 1
ATOM 7461 C CA . TYR D 2 295 ? 23.248 -73.733 -25.602 1.00 53.64 295 TYR D CA 1
ATOM 7462 C C . TYR D 2 295 ? 23.925 -74.117 -26.913 1.00 40.95 295 TYR D C 1
ATOM 7463 O O . TYR D 2 295 ? 24.840 -73.409 -27.353 1.00 62.03 295 TYR D O 1
ATOM 7472 N N . GLN D 2 296 ? 23.509 -75.210 -27.552 1.00 39.67 296 GLN D N 1
ATOM 7473 C CA . GLN D 2 296 ? 24.017 -75.618 -28.854 1.00 45.95 296 GLN D CA 1
ATOM 7474 C C . GLN D 2 296 ? 22.842 -76.038 -29.727 1.00 62.15 296 GLN D C 1
ATOM 7475 O O . GLN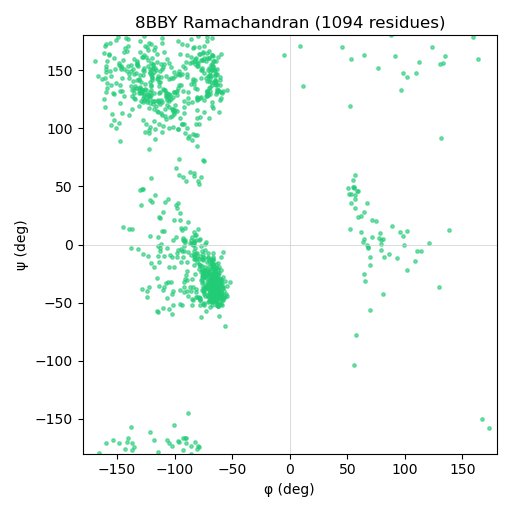 D 2 296 ? 21.742 -76.301 -29.235 1.00 83.00 296 GLN D O 1
ATOM 7481 N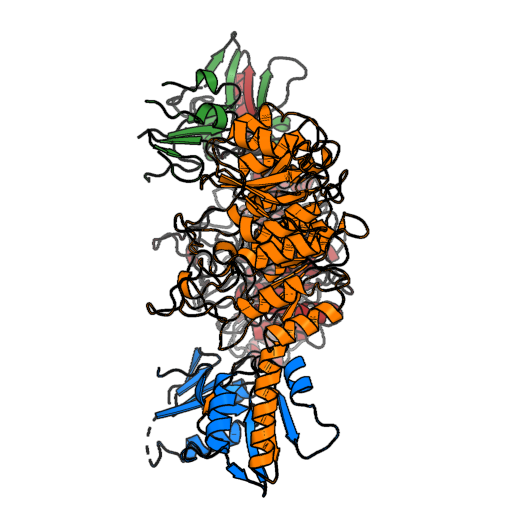 N . ASP D 2 297 ? 23.075 -76.025 -31.043 1.00 43.65 297 ASP D N 1
ATOM 7482 C CA . ASP D 2 297 ? 22.117 -76.438 -32.069 1.00 63.13 297 ASP D CA 1
ATOM 7483 C C . ASP D 2 297 ? 20.966 -75.450 -32.180 1.00 50.80 297 ASP D C 1
ATOM 7484 O O . ASP D 2 297 ? 20.171 -75.515 -33.122 1.00 57.82 297 ASP D O 1
ATOM 7489 N N . ASN D 2 298 ? 20.881 -74.525 -31.232 1.00 54.19 298 ASN D N 1
ATOM 7490 C CA . ASN D 2 298 ? 19.917 -73.442 -31.301 1.00 35.08 298 ASN D CA 1
ATOM 7491 C C . ASN D 2 298 ? 20.509 -72.234 -31.998 1.00 41.51 298 ASN D C 1
ATOM 7492 O O . ASN D 2 298 ? 19.780 -71.473 -32.642 1.00 55.93 298 ASN D O 1
ATOM 7497 N N . LEU D 2 299 ? 21.823 -72.070 -31.886 1.00 44.02 299 LEU D N 1
ATOM 7498 C CA . LEU D 2 299 ? 22.522 -70.981 -32.546 1.00 47.95 299 LEU D CA 1
ATOM 7499 C C . LEU D 2 299 ? 22.361 -71.087 -34.056 1.00 42.41 299 LEU D C 1
ATOM 7500 O O . LEU D 2 299 ? 22.545 -72.159 -34.641 1.00 45.44 299 LEU D O 1
ATOM 7505 N N . ASN D 2 300 ? 22.013 -69.968 -34.685 1.00 53.69 300 ASN D N 1
ATOM 7506 C CA . ASN D 2 300 ? 22.055 -69.873 -36.137 1.00 52.82 300 ASN D CA 1
ATOM 7507 C C . ASN D 2 300 ? 23.440 -69.501 -36.646 1.00 65.66 300 ASN D C 1
ATOM 7508 O O . ASN D 2 300 ? 23.619 -69.352 -37.860 1.00 80.88 300 ASN D O 1
ATOM 7513 N N . ASN D 2 301 ? 24.412 -69.346 -35.749 1.00 67.64 301 ASN D N 1
ATOM 7514 C CA . ASN D 2 301 ? 25.794 -69.089 -36.120 1.00 62.01 301 ASN D CA 1
ATOM 7515 C C . ASN D 2 301 ? 26.526 -70.420 -36.286 1.00 71.16 301 ASN D C 1
ATOM 7516 O O . ASN D 2 301 ? 25.919 -71.495 -36.277 1.00 59.14 301 ASN D O 1
ATOM 7521 N N . ASP D 2 302 ? 27.846 -70.362 -36.434 1.00 81.55 302 ASP D N 1
ATOM 7522 C CA . ASP D 2 302 ? 28.681 -71.543 -36.609 1.00 74.12 302 ASP D CA 1
ATOM 7523 C C . ASP D 2 302 ? 29.699 -71.661 -35.482 1.00 72.58 302 ASP D C 1
ATOM 7524 O O . ASP D 2 302 ? 30.840 -72.079 -35.691 1.00 97.02 302 ASP D O 1
ATOM 7529 N N . LYS D 2 303 ? 29.297 -71.292 -34.269 1.00 67.23 303 LYS D N 1
ATOM 7530 C CA . LYS D 2 303 ? 30.175 -71.325 -33.110 1.00 67.58 303 LYS D CA 1
ATOM 7531 C C . LYS D 2 303 ? 29.513 -72.126 -31.994 1.00 66.38 303 LYS D C 1
ATOM 7532 O O . LYS D 2 303 ? 28.390 -72.622 -32.130 1.00 60.00 303 LYS D O 1
ATOM 7538 N N . LYS D 2 304 ? 30.228 -72.248 -30.881 1.00 65.45 304 LYS D N 1
ATOM 7539 C CA . LYS D 2 304 ? 29.801 -72.996 -29.708 1.00 54.84 304 LYS D CA 1
ATOM 7540 C C . LYS D 2 304 ? 29.684 -72.041 -28.523 1.00 49.45 304 LYS D C 1
ATOM 7541 O O . LYS D 2 304 ? 29.699 -70.817 -28.683 1.00 59.18 304 LYS D O 1
ATOM 7547 N N . VAL D 2 305 ? 29.542 -72.613 -27.328 1.00 36.47 305 VAL D N 1
ATOM 7548 C CA . VAL D 2 305 ? 29.386 -71.824 -26.112 1.00 30.65 305 VAL D CA 1
ATOM 7549 C C . VAL D 2 305 ? 30.620 -70.956 -25.898 1.00 46.00 305 VAL D C 1
ATOM 7550 O O . VAL D 2 305 ? 31.721 -71.465 -25.658 1.00 54.40 305 VAL D O 1
ATOM 7554 N N . VAL D 2 306 ? 30.441 -69.638 -25.981 1.00 59.81 306 VAL D N 1
ATOM 7555 C CA . VAL D 2 306 ? 31.532 -68.699 -25.792 1.00 34.60 306 VAL D CA 1
ATOM 7556 C C . VAL D 2 306 ? 31.357 -67.845 -24.540 1.00 43.00 306 VAL D C 1
ATOM 7557 O O . VAL D 2 306 ? 32.353 -67.519 -23.885 1.00 49.32 306 VAL D O 1
ATOM 7561 N N . ASN D 2 307 ? 30.131 -67.474 -24.190 1.00 43.91 307 ASN D N 1
ATOM 7562 C CA . ASN D 2 307 ? 29.868 -66.653 -23.020 1.00 36.65 307 ASN D CA 1
ATOM 7563 C C . ASN D 2 307 ? 29.491 -67.551 -21.851 1.00 30.41 307 ASN D C 1
ATOM 7564 O O . ASN D 2 307 ? 28.738 -68.515 -22.013 1.00 32.66 307 ASN D O 1
ATOM 7569 N N . PHE D 2 308 ? 30.035 -67.242 -20.677 1.00 26.64 308 PHE D N 1
ATOM 7570 C CA . PHE D 2 308 ? 29.827 -68.051 -19.486 1.00 28.74 308 PHE D CA 1
ATOM 7571 C C . PHE D 2 308 ? 29.427 -67.165 -18.318 1.00 32.42 308 PHE D C 1
ATOM 7572 O O . PHE D 2 308 ? 29.939 -66.052 -18.165 1.00 45.95 308 PHE D O 1
ATOM 7580 N N . PHE D 2 309 ? 28.509 -67.668 -17.500 1.00 28.98 309 PHE D N 1
ATOM 7581 C CA . PHE D 2 309 ? 28.106 -67.018 -16.265 1.00 37.38 309 PHE D CA 1
ATOM 7582 C C . PHE D 2 309 ? 28.397 -67.946 -15.095 1.00 39.05 309 PHE D C 1
ATOM 7583 O O . PHE D 2 309 ? 28.267 -69.168 -15.206 1.00 36.86 309 PHE D O 1
ATOM 7591 N N . VAL D 2 310 ? 28.802 -67.359 -13.974 1.00 32.79 310 VAL D N 1
ATOM 7592 C CA . VAL D 2 310 ? 29.057 -68.115 -12.754 1.00 33.63 310 VAL D CA 1
ATOM 7593 C C . VAL D 2 310 ? 28.426 -67.377 -11.583 1.00 30.25 310 VAL D C 1
ATOM 7594 O O . VAL D 2 310 ? 28.615 -66.166 -11.425 1.00 32.98 310 VAL D O 1
ATOM 7598 N N . ALA D 2 311 ? 27.663 -68.105 -10.775 1.00 22.53 311 ALA D N 1
ATOM 7599 C CA . ALA D 2 311 ? 27.081 -67.577 -9.554 1.00 41.50 311 ALA D CA 1
ATOM 7600 C C . ALA D 2 311 ? 27.252 -68.634 -8.472 1.00 26.09 311 ALA D C 1
ATOM 7601 O O . ALA D 2 311 ? 27.956 -69.632 -8.655 1.00 42.74 311 ALA D O 1
ATOM 7603 N N . LYS D 2 312 ? 26.607 -68.415 -7.333 1.00 29.91 312 LYS D N 1
ATOM 7604 C CA . LYS D 2 312 ? 26.694 -69.381 -6.254 1.00 30.47 312 LYS D CA 1
ATOM 7605 C C . LYS D 2 312 ? 25.893 -70.632 -6.604 1.00 43.86 312 LYS D C 1
ATOM 7606 O O . LYS D 2 312 ? 25.069 -70.645 -7.522 1.00 46.04 312 LYS D O 1
ATOM 7612 N N . ASP D 2 313 ? 26.149 -71.705 -5.861 1.00 50.26 313 ASP D N 1
ATOM 7613 C CA . ASP D 2 313 ? 25.459 -72.968 -6.086 1.00 46.22 313 ASP D CA 1
ATOM 7614 C C . ASP D 2 313 ? 24.404 -73.284 -5.040 1.00 47.25 313 ASP D C 1
ATOM 7615 O O . ASP D 2 313 ? 23.397 -73.908 -5.368 1.00 45.55 313 ASP D O 1
ATOM 7620 N N . GLY D 2 314 ? 24.597 -72.869 -3.795 1.00 50.76 314 GLY D N 1
ATOM 7621 C CA . GLY D 2 314 ? 23.670 -73.200 -2.728 1.00 60.22 314 GLY D CA 1
ATOM 7622 C C . GLY D 2 314 ? 24.289 -73.961 -1.576 1.00 69.30 314 GLY D C 1
ATOM 7623 O O . GLY D 2 314 ? 23.568 -74.313 -0.632 1.00 81.89 314 GLY D O 1
ATOM 7624 N N . SER D 2 315 ? 25.593 -74.240 -1.605 1.00 62.61 315 SER D N 1
ATOM 7625 C CA . SER D 2 315 ? 26.224 -74.911 -0.475 1.00 73.11 315 SER D CA 1
ATOM 7626 C C . SER D 2 315 ? 26.178 -74.035 0.769 1.00 80.37 315 SER D C 1
ATOM 7627 O O . SER D 2 315 ? 25.807 -74.499 1.853 1.00 93.06 315 SER D O 1
ATOM 7630 N N . THR D 2 316 ? 26.563 -72.764 0.634 1.00 83.45 316 THR D N 1
ATOM 7631 C CA . THR D 2 316 ? 26.521 -71.852 1.772 1.00 83.25 316 THR D CA 1
ATOM 7632 C C . THR D 2 316 ? 25.098 -71.405 2.082 1.00 87.13 316 THR D C 1
ATOM 7633 O O . THR D 2 316 ? 24.720 -71.302 3.254 1.00 94.86 316 THR D O 1
ATOM 7637 N N . LYS D 2 317 ? 24.296 -71.143 1.052 1.00 83.86 317 LYS D N 1
ATOM 7638 C CA . LYS D 2 317 ? 22.911 -70.740 1.241 1.00 78.41 317 LYS D CA 1
ATOM 7639 C C . LYS D 2 317 ? 22.166 -70.927 -0.071 1.00 75.34 317 LYS D C 1
ATOM 7640 O O . LYS D 2 317 ? 22.717 -70.666 -1.144 1.00 79.00 317 LYS D O 1
ATOM 7646 N N . GLU D 2 318 ? 20.909 -71.366 0.025 1.00 75.30 318 GLU D N 1
ATOM 7647 C CA . GLU D 2 318 ? 20.115 -71.665 -1.159 1.00 67.51 318 GLU D CA 1
ATOM 7648 C C . GLU D 2 318 ? 19.448 -70.439 -1.770 1.00 70.9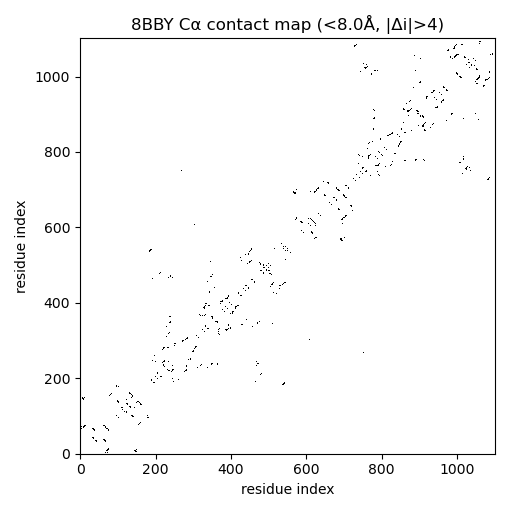5 318 GLU D C 1
ATOM 7649 O O . GLU D 2 318 ? 18.956 -70.526 -2.900 1.00 59.65 318 GLU D O 1
ATOM 7655 N N . ASP D 2 319 ? 19.426 -69.306 -1.072 1.00 80.56 319 ASP D N 1
ATOM 7656 C CA . ASP D 2 319 ? 18.831 -68.099 -1.630 1.00 62.41 319 ASP D CA 1
ATOM 7657 C C . ASP D 2 319 ? 19.786 -67.344 -2.543 1.00 66.47 319 ASP D C 1
ATOM 7658 O O . ASP D 2 319 ? 19.413 -66.293 -3.075 1.00 74.07 319 ASP D O 1
ATOM 7663 N N . GLN D 2 320 ? 20.999 -67.852 -2.733 1.00 54.81 320 GLN D N 1
ATOM 7664 C CA . GLN D 2 320 ? 22.010 -67.186 -3.539 1.00 50.16 320 GLN D CA 1
ATOM 7665 C C . GLN D 2 320 ? 21.986 -67.630 -4.996 1.00 45.55 320 GLN D C 1
ATOM 7666 O O . GLN D 2 320 ? 22.838 -67.192 -5.777 1.00 35.84 320 GLN D O 1
ATOM 7672 N N . LEU D 2 321 ? 21.040 -68.490 -5.377 1.00 41.48 321 LEU D N 1
ATOM 7673 C CA . LEU D 2 321 ? 20.817 -68.822 -6.779 1.00 38.27 321 LEU D CA 1
ATOM 7674 C C . LEU D 2 321 ? 19.967 -67.790 -7.508 1.00 40.06 321 LEU D C 1
ATOM 7675 O O . LEU D 2 321 ? 19.846 -67.871 -8.734 1.00 42.42 321 LEU D O 1
ATOM 7680 N N . VAL D 2 322 ? 19.386 -66.826 -6.791 1.00 34.63 322 VAL D N 1
ATOM 7681 C CA . VAL D 2 322 ? 18.593 -65.784 -7.431 1.00 38.84 322 VAL D CA 1
ATOM 7682 C C . VAL D 2 322 ? 19.449 -64.936 -8.363 1.00 36.40 322 VAL D C 1
ATOM 7683 O O . VAL D 2 322 ? 18.918 -64.269 -9.258 1.00 29.32 322 VAL D O 1
ATOM 7687 N N . ASP D 2 323 ? 20.771 -64.948 -8.175 1.00 41.04 323 ASP D N 1
ATOM 7688 C CA . ASP D 2 323 ? 21.663 -64.300 -9.130 1.00 23.07 323 ASP D CA 1
ATOM 7689 C C . ASP D 2 323 ? 21.579 -64.966 -10.497 1.00 35.79 323 ASP D C 1
ATOM 7690 O O . ASP D 2 323 ? 21.546 -64.285 -11.528 1.00 37.93 323 ASP D O 1
ATOM 7695 N N . ALA D 2 324 ? 21.548 -66.301 -10.525 1.00 41.05 324 ALA D N 1
ATOM 7696 C CA . ALA D 2 324 ? 21.384 -67.012 -11.788 1.00 38.31 324 ALA D CA 1
ATOM 7697 C C . ALA D 2 324 ? 20.001 -66.785 -12.381 1.00 40.97 324 ALA D C 1
ATOM 7698 O O . ALA D 2 324 ? 19.835 -66.837 -13.606 1.00 38.13 324 ALA D O 1
ATOM 7700 N N . LEU D 2 325 ? 18.999 -66.541 -11.534 1.00 27.43 325 LEU D N 1
ATOM 7701 C CA . LEU D 2 325 ? 17.657 -66.262 -12.033 1.00 30.26 325 LEU D CA 1
ATOM 7702 C C . LEU D 2 325 ? 17.610 -64.940 -12.788 1.00 44.85 325 LEU D C 1
ATOM 7703 O O . LEU D 2 325 ? 17.010 -64.857 -13.867 1.00 35.24 325 LEU D O 1
ATOM 7708 N N . ALA D 2 326 ? 18.239 -63.897 -12.242 1.00 34.04 326 ALA D N 1
ATOM 7709 C CA . ALA D 2 326 ? 18.190 -62.591 -12.887 1.00 28.95 326 ALA D CA 1
ATOM 7710 C C . ALA D 2 326 ? 19.075 -62.538 -14.125 1.00 40.04 326 ALA D C 1
ATOM 7711 O O . ALA D 2 326 ? 18.795 -61.769 -15.052 1.00 34.42 326 ALA D O 1
ATOM 7713 N N . ALA D 2 327 ? 20.142 -63.338 -14.162 1.00 37.87 327 ALA D N 1
ATOM 7714 C CA . ALA D 2 327 ? 21.032 -63.349 -15.316 1.00 32.08 327 ALA D CA 1
ATOM 7715 C C . ALA D 2 327 ? 20.532 -64.241 -16.444 1.00 34.10 327 ALA D C 1
ATOM 7716 O O . ALA D 2 327 ? 21.000 -64.097 -17.579 1.00 30.84 327 ALA D O 1
ATOM 7718 N N . ALA D 2 328 ? 19.599 -65.151 -16.160 1.00 27.15 328 ALA D N 1
ATOM 7719 C CA . ALA D 2 328 ? 19.131 -66.084 -17.185 1.00 23.51 328 ALA D CA 1
ATOM 7720 C C . ALA D 2 328 ? 18.511 -65.389 -18.392 1.00 32.99 328 ALA D C 1
ATOM 7721 O O . ALA D 2 328 ? 18.847 -65.769 -19.528 1.00 17.66 328 ALA D O 1
ATOM 7723 N N . PRO D 2 329 ? 17.609 -64.408 -18.248 1.00 33.35 329 PRO D N 1
ATOM 7724 C CA . PRO D 2 329 ? 17.136 -63.696 -19.448 1.00 15.13 329 PRO D CA 1
ATOM 7725 C C . PRO D 2 329 ? 18.247 -62.974 -20.188 1.00 32.81 329 PRO D C 1
ATOM 7726 O O . PRO D 2 329 ? 18.218 -62.910 -21.424 1.00 27.04 329 PRO D O 1
ATOM 7730 N N . VAL D 2 330 ? 19.229 -62.429 -19.467 1.00 28.11 330 VAL D N 1
ATOM 7731 C CA . VAL D 2 330 ? 20.384 -61.822 -20.121 1.00 26.97 330 VAL D CA 1
ATOM 7732 C C . VAL D 2 330 ? 21.226 -62.889 -20.803 1.00 16.81 330 VAL D C 1
ATOM 7733 O O . VAL D 2 330 ? 21.707 -62.698 -21.927 1.00 24.57 330 VAL D O 1
ATOM 7737 N N . ALA D 2 331 ? 21.424 -64.026 -20.132 1.00 15.79 331 ALA D N 1
ATOM 7738 C CA . ALA D 2 331 ? 22.229 -65.098 -20.706 1.00 20.90 331 ALA D CA 1
ATOM 7739 C C . ALA D 2 331 ? 21.597 -65.643 -21.979 1.00 22.51 331 ALA D C 1
ATOM 7740 O O . ALA D 2 331 ? 22.300 -65.927 -22.954 1.00 21.99 331 ALA D O 1
ATOM 7742 N N . ALA D 2 332 ? 20.270 -65.785 -21.995 1.00 24.72 332 ALA D N 1
ATOM 7743 C CA . ALA D 2 332 ? 19.594 -66.340 -23.162 1.00 21.53 332 ALA D CA 1
ATOM 7744 C C . ALA D 2 332 ? 19.578 -65.381 -24.344 1.00 22.41 332 ALA D C 1
ATOM 7745 O O . ALA D 2 332 ? 19.395 -65.826 -25.482 1.00 30.53 332 ALA D O 1
ATOM 7747 N N . ASN D 2 333 ? 19.756 -64.082 -24.108 1.00 24.99 333 ASN D N 1
ATOM 7748 C CA . ASN D 2 333 ? 19.778 -63.092 -25.176 1.00 20.12 333 ASN D CA 1
ATOM 7749 C C . ASN D 2 333 ? 21.161 -62.490 -25.382 1.00 32.78 333 ASN D C 1
ATOM 7750 O O . ASN D 2 333 ? 21.293 -61.489 -26.095 1.00 39.79 333 ASN D O 1
ATOM 7755 N N . PHE D 2 334 ? 22.192 -63.074 -24.775 1.00 28.16 334 PHE D N 1
ATOM 7756 C CA . PHE D 2 334 ? 23.543 -62.540 -24.887 1.00 21.86 334 PHE D CA 1
ATOM 7757 C C . PHE D 2 334 ? 24.041 -62.617 -26.326 1.00 29.57 334 PHE D C 1
ATOM 7758 O O . PHE D 2 334 ? 23.731 -63.554 -27.066 1.00 22.09 334 PHE D O 1
ATOM 7766 N N . GLY D 2 335 ? 24.821 -61.612 -26.722 1.00 28.31 335 GLY D N 1
ATOM 7767 C CA . GLY D 2 335 ? 25.452 -61.575 -28.027 1.00 25.00 335 GLY D CA 1
ATOM 7768 C C . GLY D 2 335 ? 24.878 -60.564 -28.997 1.00 31.70 335 GLY D C 1
ATOM 7769 O O . GLY D 2 335 ? 25.518 -60.285 -30.018 1.00 44.70 335 GLY D O 1
ATOM 7770 N N . VAL D 2 336 ? 23.700 -60.006 -28.721 1.00 27.71 336 VAL D N 1
ATOM 7771 C CA . VAL D 2 336 ? 23.057 -59.051 -29.616 1.00 30.94 336 VAL D CA 1
ATOM 7772 C C . VAL D 2 336 ? 22.426 -57.936 -28.792 1.00 42.85 336 VAL D C 1
ATOM 7773 O O . VAL D 2 336 ? 21.975 -58.147 -27.663 1.00 39.47 336 VAL D O 1
ATOM 7777 N N . THR D 2 337 ? 22.419 -56.732 -29.364 1.00 43.46 337 THR D N 1
ATOM 7778 C CA . THR D 2 337 ? 21.782 -55.565 -28.765 1.00 3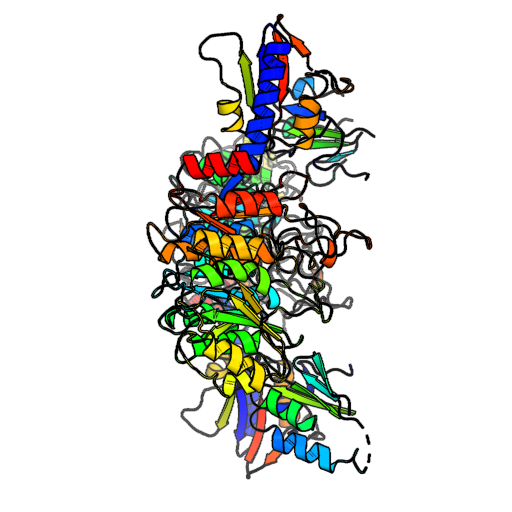7.78 337 THR D CA 1
ATOM 7779 C C . THR D 2 337 ? 20.782 -54.998 -29.762 1.00 46.42 337 THR D C 1
ATOM 7780 O O . THR D 2 337 ? 21.149 -54.672 -30.896 1.00 45.62 337 THR D O 1
ATOM 7784 N N . LEU D 2 338 ? 19.527 -54.877 -29.340 1.00 47.53 338 LEU D N 1
ATOM 7785 C CA . LEU D 2 338 ? 18.446 -54.420 -30.200 1.00 42.16 338 LEU D CA 1
ATOM 7786 C C . LEU D 2 338 ? 17.973 -53.036 -29.775 1.00 40.23 338 LEU D C 1
ATOM 7787 O O . LEU D 2 338 ? 18.089 -52.651 -28.608 1.00 44.99 338 LEU D O 1
ATOM 7792 N N . ASN D 2 339 ? 17.440 -52.289 -30.739 1.00 40.02 339 ASN D N 1
ATOM 7793 C CA . ASN D 2 339 ? 16.869 -50.975 -30.496 1.00 51.97 339 ASN D CA 1
ATOM 7794 C C . ASN D 2 339 ? 15.354 -51.093 -30.320 1.00 46.00 339 ASN D C 1
ATOM 7795 O O . ASN D 2 339 ? 14.801 -52.190 -30.202 1.00 43.93 339 ASN D O 1
ATOM 7800 N N . SER D 2 340 ? 14.670 -49.945 -30.297 1.00 43.93 340 SER D N 1
ATOM 7801 C CA . SER D 2 340 ? 13.219 -49.943 -30.149 1.00 49.51 340 SER D CA 1
ATOM 7802 C C . SER D 2 340 ? 12.505 -50.483 -31.382 1.00 53.11 340 SER D C 1
ATOM 7803 O O . SER D 2 340 ? 11.334 -50.864 -31.286 1.00 49.40 340 SER D O 1
ATOM 7806 N N . ASP D 2 341 ? 13.175 -50.522 -32.531 1.00 45.77 341 ASP D N 1
ATOM 7807 C CA . ASP D 2 341 ? 12.593 -51.045 -33.759 1.00 50.92 341 ASP D CA 1
ATOM 7808 C C . ASP D 2 341 ? 12.883 -52.527 -33.965 1.00 59.38 341 ASP D C 1
ATOM 7809 O O . ASP D 2 341 ? 12.539 -53.072 -35.018 1.00 50.83 341 ASP D O 1
ATOM 7814 N N . GLY D 2 342 ? 13.508 -53.185 -32.991 1.00 51.61 342 GLY D N 1
ATOM 7815 C CA . GLY D 2 342 ? 13.820 -54.592 -33.128 1.00 40.23 342 GLY D CA 1
ATOM 7816 C C . GLY D 2 342 ? 14.977 -54.897 -34.048 1.00 46.34 342 GLY D C 1
ATOM 7817 O O . GLY D 2 342 ? 15.093 -56.028 -34.527 1.00 50.49 342 GLY D O 1
ATOM 7818 N N . LYS D 2 343 ? 15.844 -53.919 -34.309 1.00 58.99 343 LYS D N 1
ATOM 7819 C CA . LYS D 2 343 ? 16.992 -54.103 -35.179 1.00 43.11 343 LYS D CA 1
ATOM 7820 C C . LYS D 2 343 ? 18.282 -54.151 -34.365 1.00 45.46 343 LYS D C 1
ATOM 7821 O O . LYS D 2 343 ? 18.405 -53.467 -33.344 1.00 36.70 343 LYS D O 1
ATOM 7827 N N . PRO D 2 344 ? 19.260 -54.952 -34.785 1.00 49.38 344 PRO D N 1
ATOM 7828 C CA . PRO D 2 344 ? 20.525 -55.011 -34.043 1.00 56.34 344 PRO D CA 1
ATOM 7829 C C . PRO D 2 344 ? 21.342 -53.742 -34.236 1.00 59.36 344 PRO D C 1
ATOM 7830 O O . PRO D 2 344 ? 21.407 -53.182 -35.333 1.00 60.34 344 PRO D O 1
ATOM 7834 N N . VAL D 2 345 ? 21.975 -53.295 -33.150 1.00 50.45 345 VAL D N 1
ATOM 7835 C CA . VAL D 2 345 ? 22.773 -52.077 -33.151 1.00 60.97 345 VAL D CA 1
ATOM 7836 C C . VAL D 2 345 ? 24.156 -52.383 -32.592 1.00 57.68 345 VAL D C 1
ATOM 7837 O O . VAL D 2 345 ? 24.377 -53.394 -31.922 1.00 57.56 345 VAL D O 1
ATOM 7841 N N . ASP D 2 346 ? 25.094 -51.485 -32.881 1.00 69.65 346 ASP D N 1
ATOM 7842 C CA . ASP D 2 346 ? 26.468 -51.602 -32.420 1.00 72.88 346 ASP D CA 1
ATOM 7843 C C . ASP D 2 346 ? 26.628 -50.880 -31.082 1.00 74.24 346 ASP D C 1
ATOM 7844 O O . ASP D 2 346 ? 25.650 -50.530 -30.416 1.00 77.11 346 ASP D O 1
ATOM 7849 N N . LYS D 2 347 ? 27.880 -50.664 -30.669 1.00 68.89 347 LYS D N 1
ATOM 7850 C CA . LYS D 2 347 ? 28.143 -49.941 -29.429 1.00 74.82 347 LYS D CA 1
ATOM 7851 C C . LYS D 2 347 ? 27.622 -48.509 -29.489 1.00 69.73 347 LYS D C 1
ATOM 7852 O O . LYS D 2 347 ? 27.171 -47.970 -28.472 1.00 52.73 347 LYS D O 1
ATOM 7858 N N . ASP D 2 348 ? 27.673 -47.879 -30.664 1.00 68.63 348 ASP D N 1
ATOM 7859 C CA . ASP D 2 348 ? 27.198 -46.509 -30.813 1.00 78.18 348 ASP D CA 1
ATOM 7860 C C . ASP D 2 348 ? 25.690 -46.414 -31.008 1.00 78.13 348 ASP D C 1
ATOM 7861 O O . ASP D 2 348 ? 25.140 -45.312 -30.909 1.00 80.85 348 ASP D O 1
ATOM 7866 N N . GLY D 2 349 ? 25.013 -47.525 -31.280 1.00 79.15 349 GLY D N 1
ATOM 7867 C CA . GLY D 2 349 ? 23.576 -47.525 -31.455 1.00 70.71 349 GLY D CA 1
ATOM 7868 C C . GLY D 2 349 ? 23.081 -47.425 -32.880 1.00 63.86 349 GLY D C 1
ATOM 7869 O O . GLY D 2 349 ? 21.879 -47.214 -33.082 1.00 62.10 349 GLY D O 1
ATOM 7870 N N . LYS D 2 350 ? 23.958 -47.566 -33.870 1.00 69.68 350 LYS D N 1
ATOM 7871 C CA . LYS D 2 350 ? 23.555 -47.514 -35.268 1.00 72.83 350 LYS D CA 1
ATOM 7872 C C . LYS D 2 350 ? 23.166 -48.904 -35.757 1.00 57.22 350 LYS D C 1
ATOM 7873 O O . LYS D 2 350 ? 23.759 -49.908 -35.353 1.00 52.88 350 LYS D O 1
ATOM 7879 N N . VAL D 2 351 ? 22.159 -48.950 -36.631 1.00 56.54 351 VAL D N 1
ATOM 7880 C CA . VAL D 2 351 ? 21.599 -50.219 -37.080 1.00 62.24 351 VAL D CA 1
ATOM 7881 C C . VAL D 2 351 ? 22.594 -50.948 -37.973 1.00 71.28 351 VAL D C 1
ATOM 7882 O O . VAL D 2 351 ? 23.217 -50.352 -38.862 1.00 66.30 351 VAL D O 1
ATOM 7886 N N . LEU D 2 352 ? 22.755 -52.248 -37.730 1.00 61.93 352 LEU D N 1
ATOM 7887 C CA . LEU D 2 352 ? 23.587 -53.085 -38.582 1.00 59.39 352 LEU D CA 1
ATOM 7888 C C . LEU D 2 352 ? 22.796 -53.549 -39.799 1.00 67.23 352 LEU D C 1
ATOM 7889 O O . LEU D 2 352 ? 21.622 -53.915 -39.693 1.00 54.12 352 LEU D O 1
ATOM 7894 N N . THR D 2 353 ? 23.448 -53.533 -40.958 1.00 73.03 353 THR D N 1
ATOM 7895 C CA . THR D 2 353 ? 22.825 -53.903 -42.219 1.00 76.22 353 THR D CA 1
ATOM 7896 C C . THR D 2 353 ? 23.522 -55.124 -42.802 1.00 81.44 353 THR D C 1
ATOM 7897 O O . THR D 2 353 ? 24.709 -55.360 -42.556 1.00 87.63 353 THR D O 1
ATOM 7901 N N . GLY D 2 354 ? 22.776 -55.898 -43.570 1.00 94.67 354 GLY D N 1
ATOM 7902 C CA . GLY D 2 354 ? 23.298 -57.084 -44.213 1.00 99.92 354 GLY D CA 1
ATOM 7903 C C . GLY D 2 354 ? 22.731 -58.352 -43.598 1.00 87.93 354 GLY D C 1
ATOM 7904 O O . GLY D 2 354 ? 22.437 -58.420 -42.396 1.00 76.36 354 GLY D O 1
ATOM 7905 N N . SER D 2 355 ? 22.572 -59.378 -44.438 1.00 92.04 355 SER D N 1
ATOM 7906 C CA . SER D 2 355 ? 22.053 -60.655 -43.961 1.00 81.20 355 SER D CA 1
ATOM 7907 C C . SER D 2 355 ? 22.996 -61.326 -42.973 1.00 82.43 355 SER D C 1
ATOM 7908 O O . SER D 2 355 ? 22.547 -62.144 -42.162 1.00 90.44 355 SER D O 1
ATOM 7911 N N . ASP D 2 356 ? 24.291 -61.002 -43.022 1.00 96.15 356 ASP D N 1
ATOM 7912 C CA . ASP D 2 356 ? 25.229 -61.559 -42.054 1.00 88.04 356 ASP D CA 1
ATOM 7913 C C . ASP D 2 356 ? 24.963 -61.036 -40.649 1.00 78.00 356 ASP D C 1
ATOM 7914 O O . ASP D 2 356 ? 25.275 -61.718 -39.665 1.00 65.76 356 ASP D O 1
ATOM 7919 N N . ASN D 2 357 ? 24.389 -59.838 -40.533 1.00 75.81 357 ASN D N 1
ATOM 7920 C CA . ASN D 2 357 ? 24.100 -59.219 -39.245 1.00 68.01 357 ASN D CA 1
ATOM 7921 C C . ASN D 2 357 ? 22.667 -59.469 -38.787 1.00 62.12 357 ASN D C 1
ATOM 7922 O O . ASN D 2 357 ? 22.102 -58.656 -38.048 1.00 63.81 357 ASN D O 1
ATOM 7927 N N . ASP D 2 358 ? 22.064 -60.575 -39.220 1.00 54.29 358 ASP D N 1
ATOM 7928 C CA . ASP D 2 358 ? 20.736 -60.935 -38.742 1.00 57.27 358 ASP D CA 1
ATOM 7929 C C . ASP D 2 358 ? 20.778 -61.178 -37.239 1.00 61.52 358 ASP D C 1
ATOM 7930 O O . ASP D 2 358 ? 21.663 -61.877 -36.736 1.00 72.43 358 ASP D O 1
ATOM 7935 N N . LYS D 2 359 ? 19.818 -60.591 -36.520 1.00 66.25 359 LYS D N 1
ATOM 7936 C CA . LYS D 2 359 ? 19.809 -60.712 -35.065 1.00 64.52 359 LYS D CA 1
ATOM 7937 C C . LYS D 2 359 ? 19.612 -62.156 -34.622 1.00 57.75 359 LYS D C 1
ATOM 7938 O O . LYS D 2 359 ? 20.046 -62.534 -33.528 1.00 60.24 359 LYS D O 1
ATOM 7944 N N . ASN D 2 360 ? 18.964 -62.975 -35.454 1.00 60.34 360 ASN D N 1
ATOM 7945 C CA . ASN D 2 360 ? 18.820 -64.390 -35.131 1.00 64.16 360 ASN D CA 1
ATOM 7946 C C . ASN D 2 360 ? 20.156 -65.117 -35.197 1.00 59.58 360 ASN D C 1
ATOM 7947 O O . ASN D 2 360 ? 20.341 -66.136 -34.522 1.00 68.89 360 ASN D O 1
ATOM 7952 N N . LYS D 2 361 ? 21.093 -64.613 -36.000 1.00 56.86 361 LYS D N 1
ATOM 7953 C CA . LYS D 2 361 ? 22.419 -65.209 -36.099 1.00 58.17 361 LYS D CA 1
ATOM 7954 C C . LYS D 2 361 ? 23.416 -64.588 -35.131 1.00 55.93 361 LYS D C 1
ATOM 7955 O O . LYS D 2 361 ? 24.316 -65.285 -34.649 1.00 52.81 361 LYS D O 1
ATOM 7961 N N . LEU D 2 362 ? 23.275 -63.294 -34.832 1.00 58.24 362 LEU D N 1
ATOM 7962 C CA . LEU D 2 362 ? 24.230 -62.608 -33.970 1.00 55.41 362 LEU D CA 1
ATOM 7963 C C . LEU D 2 362 ? 24.065 -62.970 -32.499 1.00 45.56 362 LEU D C 1
ATOM 7964 O O . LEU D 2 362 ? 24.940 -62.632 -31.694 1.00 36.11 362 LEU D O 1
ATOM 7969 N N . VAL D 2 363 ? 22.985 -63.652 -32.130 1.00 47.59 363 VAL D N 1
ATOM 7970 C CA . VAL D 2 363 ? 22.748 -64.011 -30.736 1.00 43.19 363 VAL D CA 1
ATOM 7971 C C . VAL D 2 363 ? 23.493 -65.299 -30.409 1.00 41.77 363 VAL D C 1
ATOM 7972 O O . VAL D 2 363 ? 23.600 -66.208 -31.242 1.00 48.67 363 VAL D O 1
ATOM 7976 N N . SER D 2 364 ? 24.034 -65.369 -29.193 1.00 32.66 364 SER D N 1
ATOM 7977 C CA . SER D 2 364 ? 24.757 -66.553 -28.730 1.00 26.62 364 SER D CA 1
ATOM 7978 C C . SER D 2 364 ? 24.526 -66.692 -27.231 1.00 28.06 364 SER D C 1
ATOM 7979 O O . SER D 2 364 ? 25.292 -66.163 -26.418 1.00 20.43 364 SER D O 1
ATOM 7982 N N . PRO D 2 365 ? 23.464 -67.396 -26.837 1.00 28.35 365 PRO D N 1
ATOM 7983 C CA . PRO D 2 365 ? 23.141 -67.511 -25.407 1.00 29.77 365 PRO D CA 1
ATOM 7984 C C . PRO D 2 365 ? 24.260 -68.151 -24.598 1.00 24.10 365 PRO D C 1
ATOM 7985 O O . PRO D 2 365 ? 25.175 -68.784 -25.128 1.00 39.41 365 PRO D O 1
ATOM 7989 N N . ALA D 2 366 ? 24.169 -67.976 -23.282 1.00 25.62 366 ALA D N 1
ATOM 7990 C CA . ALA D 2 366 ? 25.214 -68.372 -22.354 1.00 24.60 366 ALA D CA 1
ATOM 7991 C C . ALA D 2 366 ? 24.652 -69.247 -21.243 1.00 29.34 366 ALA D C 1
ATOM 7992 O O . ALA D 2 366 ? 23.507 -69.064 -20.816 1.00 41.29 366 ALA D O 1
ATOM 7994 N N . PRO D 2 367 ? 25.435 -70.219 -20.765 1.00 35.38 367 PRO D N 1
ATOM 7995 C CA . PRO D 2 367 ? 25.012 -71.009 -19.601 1.00 35.85 367 PRO D CA 1
ATOM 7996 C C . PRO D 2 367 ? 25.378 -70.339 -18.287 1.00 32.90 367 PRO D C 1
ATOM 7997 O O . PRO D 2 367 ? 26.021 -69.284 -18.280 1.00 31.79 367 PRO D O 1
ATOM 8001 N N . ILE D 2 368 ? 24.979 -70.947 -17.173 1.00 32.89 368 ILE D N 1
ATOM 8002 C CA . ILE D 2 368 ? 25.339 -70.482 -15.840 1.00 35.77 368 ILE D CA 1
ATOM 8003 C C . ILE D 2 368 ? 26.012 -71.629 -15.099 1.00 35.15 368 ILE D C 1
ATOM 8004 O O . ILE D 2 368 ? 25.478 -72.744 -15.054 1.00 29.49 368 ILE D O 1
ATOM 8009 N N . VAL D 2 369 ? 27.180 -71.355 -14.524 1.00 29.76 369 VAL D N 1
ATOM 8010 C CA . VAL D 2 369 ? 27.936 -72.338 -13.758 1.00 25.38 369 VAL D CA 1
ATOM 8011 C C . VAL D 2 369 ? 27.708 -72.078 -12.276 1.00 30.28 369 VAL D C 1
ATOM 8012 O O . VAL D 2 369 ? 27.829 -70.938 -11.811 1.00 43.30 369 VAL D O 1
ATOM 8016 N N . LEU D 2 370 ? 27.376 -73.131 -11.536 1.00 27.22 370 LEU D N 1
ATOM 8017 C CA . LEU D 2 370 ? 27.057 -73.030 -10.116 1.00 28.47 370 LEU D CA 1
ATOM 8018 C C . LEU D 2 370 ? 28.269 -73.488 -9.312 1.00 41.98 370 LEU D C 1
ATOM 8019 O O . LEU D 2 370 ? 28.647 -74.663 -9.362 1.00 50.47 370 LEU D O 1
ATOM 8024 N N . ALA D 2 371 ? 28.873 -72.563 -8.566 1.00 34.33 371 ALA D N 1
ATOM 8025 C CA . ALA D 2 371 ? 30.056 -72.877 -7.766 1.00 53.43 371 ALA D CA 1
ATOM 8026 C C . ALA D 2 371 ? 30.236 -71.798 -6.712 1.00 41.48 371 ALA D C 1
ATOM 8027 O O . ALA D 2 371 ? 30.312 -70.613 -7.050 1.00 41.42 371 ALA D O 1
ATOM 8029 N N . THR D 2 372 ? 30.308 -72.201 -5.441 1.00 49.13 372 THR D N 1
ATOM 8030 C CA . THR D 2 372 ? 30.500 -71.270 -4.335 1.00 38.55 372 THR D CA 1
ATOM 8031 C C . THR D 2 372 ? 31.836 -71.478 -3.633 1.00 54.02 372 THR D C 1
ATOM 8032 O O . THR D 2 372 ? 32.653 -70.555 -3.563 1.00 57.16 372 THR D O 1
ATOM 8036 N N . ASP D 2 373 ? 32.085 -72.681 -3.116 1.00 66.78 373 ASP D N 1
ATOM 8037 C CA . ASP D 2 373 ? 33.280 -72.976 -2.334 1.00 65.22 373 ASP D CA 1
ATOM 8038 C C . ASP D 2 373 ? 34.336 -73.715 -3.144 1.00 61.76 373 ASP D C 1
ATOM 8039 O O . ASP D 2 373 ? 35.497 -73.299 -3.180 1.00 55.97 373 ASP D O 1
ATOM 8044 N N . SER D 2 374 ? 33.952 -74.812 -3.792 1.00 71.56 374 SER D N 1
ATOM 8045 C CA . SER D 2 374 ? 34.838 -75.562 -4.666 1.00 48.90 374 SER D CA 1
ATOM 8046 C C . SER D 2 374 ? 34.118 -75.840 -5.975 1.00 48.32 374 SER D C 1
ATOM 8047 O O . SER D 2 374 ? 32.886 -75.903 -6.024 1.00 59.74 374 SER D O 1
ATOM 8050 N N . LEU D 2 375 ? 34.896 -75.999 -7.039 1.00 41.41 375 LEU D N 1
ATOM 8051 C CA . LEU D 2 375 ? 34.363 -76.314 -8.357 1.00 47.34 375 LEU D CA 1
ATOM 8052 C C . LEU D 2 375 ? 34.573 -77.799 -8.626 1.00 59.58 375 LEU D C 1
ATOM 8053 O O . LEU D 2 375 ? 35.715 -78.268 -8.686 1.00 59.82 375 LEU D O 1
ATOM 8058 N N . SER D 2 376 ? 33.474 -78.532 -8.780 1.00 51.50 376 SER D N 1
ATOM 8059 C CA . SER D 2 376 ? 33.552 -79.973 -8.969 1.00 42.65 376 SER D CA 1
ATOM 8060 C C . SER D 2 376 ? 34.185 -80.313 -10.313 1.00 54.55 376 SER D C 1
ATOM 8061 O O . SER D 2 376 ? 34.081 -79.560 -11.286 1.00 62.22 376 SER D O 1
ATOM 8064 N N . SER D 2 377 ? 34.857 -81.465 -10.355 1.00 52.10 377 SER D N 1
ATOM 8065 C CA . SER D 2 377 ? 35.477 -81.925 -11.591 1.00 40.80 377 SER D CA 1
ATOM 8066 C C . SER D 2 377 ? 34.451 -82.254 -12.666 1.00 50.83 377 SER D C 1
ATOM 8067 O O . SER D 2 377 ? 34.788 -82.219 -13.855 1.00 51.44 377 SER D O 1
ATOM 8070 N N . ASP D 2 378 ? 33.213 -82.572 -12.278 1.00 48.09 378 ASP D N 1
ATOM 8071 C CA . ASP D 2 378 ? 32.188 -82.918 -13.259 1.00 52.52 378 ASP D CA 1
ATOM 8072 C C . ASP D 2 378 ? 31.938 -81.765 -14.224 1.00 49.79 378 ASP D C 1
ATOM 8073 O O . ASP D 2 378 ? 31.971 -81.944 -15.447 1.00 45.35 378 ASP D O 1
ATOM 8078 N N . GLN D 2 379 ? 31.693 -80.567 -13.689 1.00 48.73 379 GLN D N 1
ATOM 8079 C CA . GLN D 2 379 ? 31.478 -79.403 -14.538 1.00 53.48 379 GLN D CA 1
ATOM 8080 C C . GLN D 2 379 ? 32.782 -78.886 -15.129 1.00 50.81 379 GLN D C 1
ATOM 8081 O O . GLN D 2 379 ? 32.768 -78.263 -16.197 1.00 45.04 379 GLN D O 1
ATOM 8087 N N . SER D 2 380 ? 33.908 -79.122 -14.447 1.00 48.48 380 SER D N 1
ATOM 8088 C CA . SER D 2 380 ? 35.201 -78.743 -15.007 1.00 47.77 380 SER D CA 1
ATOM 8089 C C . SER D 2 380 ? 35.417 -79.402 -16.361 1.00 51.77 380 SER D C 1
ATOM 8090 O O . SER D 2 380 ? 35.945 -78.778 -17.289 1.00 60.84 380 SER D O 1
ATOM 8093 N N . VAL D 2 381 ? 35.017 -80.668 -16.492 1.00 41.78 381 VAL D N 1
ATOM 8094 C CA . VAL D 2 381 ? 35.033 -81.322 -17.795 1.00 45.41 381 VAL D CA 1
ATOM 8095 C C . VAL D 2 381 ? 33.962 -80.725 -18.700 1.00 43.58 381 VAL D C 1
ATOM 8096 O O . VAL D 2 381 ? 34.230 -80.370 -19.853 1.00 47.42 381 VAL D O 1
ATOM 8100 N N . SER D 2 382 ? 32.742 -80.577 -18.176 1.00 48.89 382 SER D N 1
ATOM 8101 C CA . SER D 2 382 ? 31.609 -80.171 -19.005 1.00 46.08 382 SER D CA 1
ATOM 8102 C C . SER D 2 382 ? 31.802 -78.776 -19.584 1.00 55.34 382 SER D C 1
ATOM 8103 O O . SER D 2 382 ? 31.436 -78.520 -20.738 1.00 52.56 382 SER D O 1
ATOM 8106 N N . ILE D 2 383 ? 32.362 -77.856 -18.795 1.00 48.40 383 ILE D N 1
ATOM 8107 C CA . ILE D 2 383 ? 32.610 -76.504 -19.290 1.00 46.60 383 ILE D CA 1
ATOM 8108 C C . ILE D 2 383 ? 33.546 -76.548 -20.490 1.00 40.14 383 ILE D C 1
ATOM 8109 O O . ILE D 2 383 ? 33.302 -75.903 -21.517 1.00 39.02 383 ILE D O 1
ATOM 8114 N N . SER D 2 384 ? 34.623 -77.330 -20.386 1.00 35.37 384 SER D N 1
ATOM 8115 C CA . SER D 2 384 ? 35.572 -77.433 -21.488 1.00 44.35 384 SER D CA 1
ATOM 8116 C C . SER D 2 384 ? 35.013 -78.247 -22.649 1.00 42.16 384 SER D C 1
ATOM 8117 O O . SER D 2 384 ? 35.426 -78.045 -23.796 1.00 43.21 384 SER D O 1
ATOM 8120 N N . LYS D 2 385 ? 34.088 -79.173 -22.377 1.00 35.44 385 LYS D N 1
ATOM 8121 C CA . LYS D 2 385 ? 33.494 -79.957 -23.457 1.00 43.00 385 LYS D CA 1
ATOM 8122 C C . LYS D 2 385 ? 32.692 -79.075 -24.405 1.00 48.36 385 LYS D C 1
ATOM 8123 O O . LYS D 2 385 ? 32.755 -79.246 -25.628 1.00 60.45 385 LYS D O 1
ATOM 8129 N N . VAL D 2 386 ? 31.931 -78.122 -23.859 1.00 37.79 386 VAL D N 1
ATOM 8130 C CA . VAL D 2 386 ? 31.153 -77.205 -24.688 1.00 42.66 386 VAL D CA 1
ATOM 8131 C C . VAL D 2 386 ? 31.896 -75.918 -24.997 1.00 42.87 386 VAL D C 1
ATOM 8132 O O . VAL D 2 386 ? 31.428 -75.134 -25.839 1.00 37.84 386 VAL D O 1
ATOM 8136 N N . LEU D 2 387 ? 33.022 -75.661 -24.333 1.00 43.02 387 LEU D N 1
ATOM 8137 C CA . LEU D 2 387 ? 33.776 -74.439 -24.576 1.00 43.87 387 LEU D CA 1
ATOM 8138 C C . LEU D 2 387 ? 34.212 -74.372 -26.031 1.00 36.15 387 LEU D C 1
ATOM 8139 O O . LEU D 2 387 ? 34.836 -75.304 -26.546 1.00 43.46 387 LEU D O 1
ATOM 8144 N N . ASP D 2 388 ? 33.871 -73.270 -26.691 1.00 42.36 388 ASP D N 1
ATOM 8145 C CA . ASP D 2 388 ? 34.266 -73.070 -28.073 1.00 64.43 388 ASP D CA 1
ATOM 8146 C C . ASP D 2 388 ? 35.787 -72.981 -28.161 1.00 79.12 388 ASP D C 1
ATOM 8147 O O . ASP D 2 388 ? 36.478 -72.685 -27.182 1.00 68.06 388 ASP D O 1
ATOM 8152 N N . LYS D 2 389 ? 36.309 -73.253 -29.360 1.00 77.60 389 LYS D N 1
ATOM 8153 C CA . LYS D 2 389 ? 37.752 -73.230 -29.570 1.00 67.18 389 LYS D CA 1
ATOM 8154 C C . LYS D 2 389 ? 38.362 -71.868 -29.266 1.00 88.72 389 LYS D C 1
ATOM 8155 O O . LYS D 2 389 ? 39.564 -71.790 -28.990 1.00 92.23 389 LYS D O 1
ATOM 8161 N N . ASP D 2 390 ? 37.568 -70.797 -29.300 1.00 94.09 390 ASP D N 1
ATOM 8162 C CA . ASP D 2 390 ? 38.081 -69.464 -29.005 1.00 75.17 390 ASP D CA 1
ATOM 8163 C C . ASP D 2 390 ? 38.362 -69.245 -27.524 1.00 72.55 390 ASP D C 1
ATOM 8164 O O . ASP D 2 390 ? 38.772 -68.139 -27.154 1.00 74.40 390 ASP D O 1
ATOM 8169 N N . ASN D 2 391 ? 38.131 -70.255 -26.680 1.00 66.85 391 ASN D N 1
ATOM 8170 C CA . ASN D 2 391 ? 38.397 -70.184 -25.242 1.00 60.03 391 ASN D CA 1
ATOM 8171 C C . ASN D 2 391 ? 37.515 -69.148 -24.548 1.00 56.20 391 ASN D C 1
ATOM 8172 O O . ASN D 2 391 ? 37.897 -68.577 -23.525 1.00 62.74 391 ASN D O 1
ATOM 8177 N N . GLY D 2 392 ? 36.331 -68.894 -25.097 1.00 44.87 392 GLY D N 1
ATOM 8178 C CA . GLY D 2 392 ? 35.386 -68.006 -24.451 1.00 50.73 392 GLY D CA 1
ATOM 8179 C C . GLY D 2 392 ? 35.715 -66.534 -24.588 1.00 67.70 392 GLY D C 1
ATOM 8180 O O . GLY D 2 392 ? 36.883 -66.159 -24.725 1.00 72.36 392 GLY D O 1
ATOM 8181 N N . GLU D 2 393 ? 34.685 -65.687 -24.548 1.00 52.74 393 GLU D N 1
ATOM 8182 C CA . GLU D 2 393 ? 34.858 -64.249 -24.681 1.00 53.92 393 GLU D CA 1
ATOM 8183 C C . GLU D 2 393 ? 34.305 -63.449 -23.511 1.00 49.88 393 GLU D C 1
ATOM 8184 O O . GLU D 2 393 ? 34.569 -62.244 -23.434 1.00 63.11 393 GLU D O 1
ATOM 8190 N N . ASN D 2 394 ? 33.553 -64.070 -22.604 1.00 41.17 394 ASN D N 1
ATOM 8191 C CA . ASN D 2 394 ? 32.969 -63.351 -21.482 1.00 37.64 394 ASN D CA 1
ATOM 8192 C C . ASN D 2 394 ? 32.813 -64.294 -20.298 1.00 37.26 394 ASN D C 1
ATOM 8193 O O . ASN D 2 394 ? 32.430 -65.455 -20.465 1.00 27.65 394 ASN D O 1
ATOM 8198 N N . LEU D 2 395 ? 33.113 -63.783 -19.105 1.00 24.67 395 LEU D N 1
ATOM 8199 C CA . LEU D 2 395 ? 32.908 -64.518 -17.860 1.00 26.77 395 LEU D CA 1
ATOM 8200 C C . LEU D 2 395 ? 32.372 -63.534 -16.831 1.00 36.43 395 LEU D C 1
ATOM 8201 O O . LEU D 2 395 ? 33.096 -62.635 -16.393 1.00 42.18 395 LEU D O 1
ATOM 8206 N N . VAL D 2 396 ? 31.110 -63.700 -16.449 1.00 22.56 396 VAL D N 1
ATOM 8207 C CA . VAL D 2 396 ? 30.433 -62.785 -15.539 1.00 26.84 396 VAL D CA 1
ATOM 8208 C C . VAL D 2 396 ? 30.286 -63.484 -14.195 1.00 26.20 396 VAL D C 1
ATOM 8209 O O . VAL D 2 396 ? 29.475 -64.407 -14.049 1.00 33.84 396 VAL D O 1
ATOM 8213 N N . GLN D 2 397 ? 31.068 -63.048 -13.211 1.00 27.64 397 GLN D N 1
ATOM 8214 C CA . GLN D 2 397 ? 30.899 -63.504 -11.833 1.00 24.19 397 GLN D CA 1
ATOM 8215 C C . GLN D 2 397 ? 29.776 -62.684 -11.215 1.00 36.68 397 GLN D C 1
ATOM 8216 O O . GLN D 2 397 ? 29.960 -61.516 -10.866 1.00 43.45 397 GLN D O 1
ATOM 8222 N N . VAL D 2 398 ? 28.598 -63.290 -11.092 1.00 36.30 398 VAL D N 1
ATOM 8223 C CA . VAL D 2 398 ? 27.419 -62.600 -10.582 1.00 37.63 398 VAL D CA 1
ATOM 8224 C C . VAL D 2 398 ? 27.356 -62.865 -9.081 1.00 40.27 398 VAL D C 1
ATOM 8225 O O . VAL D 2 398 ? 26.973 -63.952 -8.643 1.00 44.02 398 VAL D O 1
ATOM 8229 N N . GLY D 2 399 ? 27.740 -61.873 -8.294 1.00 27.72 399 GLY D N 1
ATOM 8230 C CA . GLY D 2 399 ? 27.673 -61.967 -6.851 1.00 55.87 399 GLY D CA 1
ATOM 8231 C C . GLY D 2 399 ? 29.052 -62.000 -6.212 1.00 55.25 399 GLY D C 1
ATOM 8232 O O . GLY D 2 399 ? 30.055 -62.360 -6.828 1.00 52.74 399 GLY D O 1
ATOM 8233 N N . LYS D 2 400 ? 29.086 -61.607 -4.940 1.00 50.61 400 LYS D N 1
ATOM 8234 C CA . LYS D 2 400 ? 30.295 -61.631 -4.132 1.00 50.17 400 LYS D CA 1
ATOM 8235 C C . LYS D 2 400 ? 30.299 -62.859 -3.231 1.00 54.91 400 LYS D C 1
ATOM 8236 O O . LYS D 2 400 ? 29.249 -63.334 -2.792 1.00 62.29 400 LYS D O 1
ATOM 8242 N N . GLY D 2 401 ? 31.495 -63.369 -2.957 1.00 50.87 401 GLY D N 1
ATOM 8243 C CA . GLY D 2 401 ? 31.671 -64.510 -2.076 1.00 60.00 401 GLY D CA 1
ATOM 8244 C C . GLY D 2 401 ? 32.204 -65.760 -2.744 1.00 70.00 401 GLY D C 1
ATOM 8245 O O . GLY D 2 401 ? 32.473 -66.747 -2.042 1.00 57.66 401 GLY D O 1
ATOM 8246 N N . ILE D 2 402 ? 32.364 -65.777 -4.067 1.00 69.06 402 ILE D N 1
ATOM 8247 C CA . ILE D 2 402 ? 32.946 -66.937 -4.731 1.00 45.39 402 ILE D CA 1
ATOM 8248 C C . ILE D 2 402 ? 34.419 -67.033 -4.361 1.00 52.52 402 ILE D C 1
ATOM 8249 O O . ILE D 2 402 ? 35.156 -66.041 -4.421 1.00 61.89 402 ILE D O 1
ATOM 8254 N N . ALA D 2 403 ? 34.850 -68.229 -3.966 1.00 51.69 403 ALA D N 1
ATOM 8255 C CA . ALA D 2 403 ? 36.215 -68.415 -3.495 1.00 53.30 403 ALA D CA 1
ATOM 8256 C C . ALA D 2 403 ? 37.218 -68.115 -4.602 1.00 57.02 403 ALA D C 1
ATOM 8257 O O . ALA D 2 403 ? 36.961 -68.348 -5.787 1.00 54.89 403 ALA D O 1
ATOM 8259 N N . THR D 2 404 ? 38.375 -67.583 -4.198 1.00 48.36 404 THR D N 1
ATOM 8260 C CA . THR D 2 404 ? 39.416 -67.247 -5.165 1.00 57.29 404 THR D CA 1
ATOM 8261 C C . THR D 2 404 ? 39.914 -68.488 -5.894 1.00 57.86 404 THR D C 1
ATOM 8262 O O . THR D 2 404 ? 40.259 -68.424 -7.080 1.00 62.80 404 THR D O 1
ATOM 8266 N N . SER D 2 405 ? 39.962 -69.627 -5.200 1.00 58.48 405 SER D N 1
ATOM 8267 C CA . SER D 2 405 ? 40.355 -70.872 -5.852 1.00 43.51 405 SER D CA 1
ATOM 8268 C C . SER D 2 405 ? 39.390 -71.232 -6.975 1.00 51.93 405 SER D C 1
ATOM 8269 O O . SER D 2 405 ? 39.814 -71.658 -8.056 1.00 53.86 405 SER D O 1
ATOM 8272 N N . VAL D 2 406 ? 38.086 -71.063 -6.738 1.00 46.78 406 VAL D N 1
ATOM 8273 C CA . VAL D 2 406 ? 37.096 -71.333 -7.778 1.00 49.66 406 VAL D CA 1
ATOM 8274 C C . VAL D 2 406 ? 37.267 -70.360 -8.937 1.00 56.24 406 VAL D C 1
ATOM 8275 O O . VAL D 2 406 ? 37.293 -70.757 -10.108 1.00 60.02 406 VAL D O 1
ATOM 8279 N N . ILE D 2 407 ? 37.385 -69.067 -8.624 1.00 51.53 407 ILE D N 1
ATOM 8280 C CA . ILE D 2 407 ? 37.528 -68.055 -9.668 1.00 49.81 407 ILE D CA 1
ATOM 8281 C C . ILE D 2 407 ? 38.802 -68.296 -10.466 1.00 56.47 407 ILE D C 1
ATOM 8282 O O . ILE D 2 407 ? 38.800 -68.250 -11.702 1.00 52.05 407 ILE D O 1
ATOM 8287 N N . ASN D 2 408 ? 39.909 -68.566 -9.770 1.00 65.87 408 ASN D N 1
ATOM 8288 C CA . ASN D 2 408 ? 41.152 -68.871 -10.468 1.00 66.93 408 ASN D CA 1
ATOM 8289 C C . ASN D 2 408 ? 41.014 -70.139 -11.301 1.00 64.96 408 ASN D C 1
ATOM 8290 O O . ASN D 2 408 ? 41.423 -70.169 -12.466 1.00 70.46 408 ASN D O 1
ATOM 8295 N N . LYS D 2 409 ? 40.410 -71.187 -10.731 1.00 50.20 409 LYS D N 1
ATOM 8296 C CA . LYS D 2 409 ? 40.186 -72.411 -11.495 1.00 56.65 409 LYS D CA 1
ATOM 8297 C C . LYS D 2 409 ? 39.302 -72.147 -12.705 1.00 58.52 409 LYS D C 1
ATOM 8298 O O . LYS D 2 409 ? 39.573 -72.648 -13.802 1.00 61.86 409 LYS D O 1
ATOM 8304 N N . LEU D 2 410 ? 38.244 -71.353 -12.526 1.00 47.70 410 LEU D N 1
ATOM 8305 C CA . LEU D 2 410 ? 37.388 -71.001 -13.654 1.00 51.33 410 LEU D CA 1
ATOM 8306 C C . LEU D 2 410 ? 38.161 -70.215 -14.704 1.00 56.09 410 LEU D C 1
ATOM 8307 O O . LEU D 2 410 ? 37.962 -70.411 -15.908 1.00 49.18 410 LEU D O 1
ATOM 8312 N N . LYS D 2 411 ? 39.044 -69.316 -14.266 1.00 49.32 411 LYS D N 1
ATOM 8313 C CA . LYS D 2 411 ? 39.876 -68.580 -15.212 1.00 47.68 411 LYS D CA 1
ATOM 8314 C C . LYS D 2 411 ? 40.867 -69.503 -15.911 1.00 51.83 411 LYS D C 1
ATOM 8315 O O . LYS D 2 411 ? 41.155 -69.322 -17.100 1.00 53.43 411 LYS D O 1
ATOM 8321 N N . ASP D 2 412 ? 41.402 -70.495 -15.193 1.00 84.45 412 ASP D N 1
ATOM 8322 C CA . ASP D 2 412 ? 42.307 -71.453 -15.823 1.00 98.12 412 ASP D CA 1
ATOM 8323 C C . ASP D 2 412 ? 41.595 -72.274 -16.890 1.00 90.27 412 ASP D C 1
ATOM 8324 O O . ASP D 2 412 ? 42.157 -72.527 -17.962 1.00 93.67 412 ASP D O 1
ATOM 8329 N N . LEU D 2 413 ? 40.362 -72.705 -16.617 1.00 54.97 413 LEU D N 1
ATOM 8330 C CA . LEU D 2 413 ? 39.621 -73.486 -17.601 1.00 56.00 413 LEU D CA 1
ATOM 8331 C C . LEU D 2 413 ? 39.094 -72.626 -18.742 1.00 52.21 413 LEU D C 1
ATOM 8332 O O . LEU D 2 413 ? 38.891 -73.135 -19.849 1.00 44.38 413 LEU D O 1
ATOM 8337 N N . LEU D 2 414 ? 38.864 -71.336 -18.499 1.00 62.92 414 LEU D N 1
ATOM 8338 C CA . LEU D 2 414 ? 38.357 -70.453 -19.542 1.00 53.75 414 LEU D CA 1
ATOM 8339 C C . LEU D 2 414 ? 39.476 -69.761 -20.312 1.00 54.64 414 LEU D C 1
ATOM 8340 O O . LEU D 2 414 ? 39.397 -69.643 -21.539 1.00 63.47 414 LEU D O 1
ATOM 8345 N N . SER D 2 415 ? 40.518 -69.307 -19.625 1.00 42.90 415 SER D N 1
ATOM 8346 C CA . SER D 2 415 ? 41.628 -68.636 -20.292 1.00 47.77 415 SER D CA 1
ATOM 8347 C C . SER D 2 415 ? 42.813 -69.581 -20.465 1.00 67.40 415 SER D C 1
ATOM 8348 O O . SER D 2 415 ? 43.130 -70.002 -21.578 1.00 83.67 415 SER D O 1
#

InterPro domains:
  IPR007253 Cell wall binding repeat 2 [PF04122] (387-493)
  IPR007253 Cell wall binding repeat 2 [PF04122] (505-604)
  IPR007253 Cell wall binding repeat 2 [PF04122] (617-675)
  IPR021071 Low molecular weight S layer protein, N-terminal [PF12211] (36-288)
  IPR043090 Low molecular weight S layer protein, N-terminal, subdomain [G3DSA:3.30.1490.290] (31-133)
  IPR051922 Bacterial Sporulation-Associated [PTHR30032] (387-549)
  IPR061396 S-layer protein SlpA [NF033435] (2-758)

Solvent-accessible surface area: 48234 Å² total; per-residue (Å²): 196,94,82,0,67,56,42,25,84,2,70,19,22,2,47,66,84,26,96,136,19,21,74,150,21,72,169,24,128,138,142,92,97,22,50,4,21,21,60,34,92,101,28,13,71,102,195,44,46,116,109,6,34,86,53,1,96,112,22,24,121,7,21,33,0,1,2,26,68,185,35,19,11,0,0,0,32,8,141,81,50,78,14,35,31,65,46,107,123,44,75,80,3,60,55,0,0,94,95,9,42,7,50,77,92,40,1,57,42,12,44,97,12,1,53,58,98,66,82,52,114,63,143,37,17,8,134,71,110,78,35,51,32,2,38,14,32,1,72,16,133,60,156,80,12,80,39,45,3,6,29,39,38,6,18,2,38,0,20,0,73,0,92,101,59,88,78,0,36,82,31,0,44,76,0,51,77,106,1,48,9,75,29,22,26,56,85,10,23,7,162,74,71,15,79,6,3,14,17,3,0,79,49,2,6,4,6,78,51,59,37,0,5,35,32,47,39,9,77,34,0,0,0,1,0,13,114,9,10,32,18,1,5,2,0,0,0,1,0,5,47,61,103,0,4,1,0,1,0,44,101,85,124,7,38,90,60,0,46,58,9,0,62,45,0,2,66,16,53,44,50,100,41,94,18,17,80,23,38,0,15,0,2,0,15,87,127,18,0,13,105,83,0,21,65,34,0,79,112,3,9,8,18,26,47,59,19,28,22,139,68,82,60,66,2,3,24,84,1,0,98,69,5,14,44,83,55,71,56,0,4,0,0,0,7,91,3,18,5,16,0,0,1,0,0,0,7,0,0,1,13,34,62,97,128,26,71,4,22,12,63,120,16,35,1,15,1,0,0,5,2,64,3,125,41,150,100,13,96,99,84,6,89,114,32,2,94,92,0,56,1,3,0,0,1,22,108,136,6,0,22,104,61,0,17,68,16,0,46,126,30,11,70,81,77,9,75,57,39,32,21,154,85,63,27,23,2,0,3,107,0,0,112,46,47,56,6,3,46,79,0,10,56,49,135,98,77,0,9,6,0,0,0,0,21,4,1,75,101,141,56,27,42,0,5,11,0,0,7,0,0,0,0,0,0,12,3,22,9,2,13,28,88,111,31,114,14,8,34,145,130,26,135,48,64,114,52,88,114,44,54,38,36,78,60,1,9,1,0,0,2,0,0,0,12,97,64,29,26,82,82,0,12,71,1,0,58,121,1,17,15,193,115,55,12,99,13,4,1,22,0,0,112,56,11,34,102,70,0,24,79,99,0,66,111,36,0,65,56,193,140,92,120,8,87,44,49,38,148,12,153,30,26,1,38,74,103,26,154,172,29,42,161,181,135,122,22,20,58,81,44,119,114,96,255,74,164,74,158,21,44,103,67,1,98,4,124,45,30,0,16,25,3,4,26,31,104,188,55,45,36,3,3,0,23,8,136,86,31,87,13,48,25,46,57,114,115,40,105,71,1,76,70,2,0,128,106,12,37,8,49,83,92,60,4,51,59,31,32,68,23,10,70,56,102,81,79,56,119,102,206,40,92,95,66,100,43,35,72,20,4,63,12,43,0,80,19,142,42,159,67,35,0,11,40,26,16,1,16,5,49,0,20,0,32,0,77,112,76,116,57,0,39,62,21,1,40,64,0,61,80,76,1,56,21,72,35,28,32,33,88,10,25,17,154,67,42,21,80,5,2,10,25,2,2,87,69,1,4,2,4,72,43,107,38,0,4,21,41,50,28,6,68,24,0,0,0,0,0,16,104,12,12,45,36,0,1,3,0,0,0,0,0,6,34,50,72,2,0,4,0,1,0,37,98,95,148,13,44,92,48,0,60,55,2,0,80,40,0,0,60,10,48,44,35,96,41,107,27,30,92,34,54,0,10,0,0,0,19,90,119,2,0,19,106,87,0,12,74,43,0,96,108,4,11,6,38,22,45,50,13,32,25,134,71,78,69,75,3,4,31,101,1,2,92,67,5,13,37,91,32,63,97,4,15,2,0,0,4,91,3,19,8,16,0,0,1,0,0,0,1,0,0,2,5,34,46,74,123,16,75,6,28,6,69,128,12,36,4,16,2,2,2,3,16,75,0,120,35,160,98,13,104,108,96,14,73,121,30,2,91,76,0,54,2,30,0,0,0,16,113,119,13,0,21,103,76,3,21,68,14,3,41,127,26,10,61,84,73,8,68,66,40,31,23,141,75,77,23,3,8,2,4,91,0,0,88,42,57,49,2,1,43,93,0,13,44,41,148,89,76,0,4,5,2,1,0,2,12,1,7,74,79,116,72,38,31,0,0,13,0,0,2,1,0,0,2,0,2,14,2,38,6,10,6,25,86,98,30,88,13,8,53,122,74,27,133,68,47,120,45,93,112,43,50,32,28,77,66,0,12,1,0,0,2,1,0,0,6,97,74,11,23,77,67,0,13,79,2,0,56,145,5,21,12,190,59,67,21,76,18,12,0,18,1,4,113,59,15,30,100,84,2,25,67,85,2,75,109,49,12,112

Sequence (1102 aa):
MSKVETGDQGYTVVQSKYKKAVEQLQKGLLDGEIKIFFEGTLASTIYCLHKVDNKLDNLGDGDYVDFLIITKLRILNAKEETIDIDASSSKTAQDLAKKYVFNKTDLNTLYRVLNGDEADTNRLVEEVSGKYQVVLYPEGKRVAAKASIADENSPVKLTLKSDKKKDLKDYVDDLRTYNNGYSNAIEVAGEDRIETAIALSQKYYNSDDENAIFRDSVDNVVLVGGNAIVDGLVASPLASEKKAPLLLTSKDKLDSSVKAEIKRVMNIKSTTGINTSKKVYLAGGVNSISKEVENELKDMGLKVTRLAGDDRYETSLKIADEVGLDNDKAFVVGGTGLADAMSIAPVASQLRNANGKMDLADGDATPIVVVDGKAKTINDDVKDFLDDSQVDIIGGENSVSKDVENAIDDATGKSPDRYSGDDRQATNAKVIKESSYYQDNLNNDKKVVNFFVAKDGSTKEDQLVDALAAAPVAANFGVTLNSDGKPVDKDGKVLTGSDNDKNKLVSPAPIVLATDSLSSDQSVSISKVLDKDNGENLVQVGKGIATSVINKLKDLLSMDMSKVETGDQGYTVVQSKYKKAVEQIKIFFEGTLAYCLHKVDNKLDNLGDGDYVDFLIITKLRILNAKEETIDIDASSSKTAQDLAKKYVFNKTDLNTLYRVLNGDEADTNRVEEVSGKYQVVLYPEGKRVASIADENSPVKLTLKSDKKKDLKDYVDDLRTYNNGYSNAIEVAGEDRIETAIALSQKYYNSDDENAIFRDSVDNVVLVGGNAIVDGLVASPLASEKKAPLLLTSKDKLDSSVKAEIKRVMNIKSTTGINTSKKVYLAGGVNSISKEVENELKDMGLKVTRLAGDDRYETSLKIADEVGLDNDKAFVVGGTGLADAMSIAPVASQLRNANGKMDLADGDATPIVVVDGKAKTINDDVKDFLDDSQVDIIGGENSVSKDVENAIDDATGKSPDRYSGDDRQATNAKVIKESSYYQDNLNNDKKVVNFFVAKDGSTKEDQLVDALAAAPVAANFGVTLNSDGKPVDKDGKVLTGSDNDKNKLVSPAPIVLATDSLSSDQSVSISKVLDKDNGENLVQVGKGIATSVINKLKDLLS

Foldseek 3Di:
DQADDPPDPAEEAELVPVVVVVVCVVVCPLVCWKFKDKQNHGQDTRVSVVVVVVCSVDPDDAIWMWIDSVHTYIYHHDDDDDFDPVDPPGQDPVSCVQFFAFDPVVVVVLVCVVVPVDPPPVCQFPCPPNDTDHDGDTDDTDD/DDPDDDDDPVDPDDDDDDDPDPVVVVVVVVVCVVVVLVVLFEAEQADDALQVLLLRLCAAQFCPLDFLRAEVHAAAEEEEEFRLPCLQCLFVLLVCLQRVYFYGYAHAPAGDVVVVVSQCRRHVPDAQQDARASHEYEYGEDCRRHNDNHQVSCCNSNYHYHYQYDPDSQNSLLSSQVSQPAVQLAAEEWEPLVSLQSLLCLQLQNAFADNQLAHDSPRGGGHTYHYWHQVDQATDPSVLVRNELHQYAYGEDCVGRNPSNQVNSCVSRVDRHRYQYDPDSLSSSLSQLQDCSRFAVRAPEPFFAAAAEEAEGPPDPSSRSSQSSRCSSGLSFGFFYAYPVRFGAGSVGHGDDDPCVDSSNRTGGYGYNHAQEDHDVSNLVSLLVRGGPVFHRHYYYRYPRRDCVVVVSSCVSSVD/DDQDDDPPDDAEEEALVCVVVVDDPAFKDFPHGDDVDPDCVNVVSVDDPQPTWIWHRPVHTYIYGHDDDDDFDPPDPPTDDPVNVCLWFAADPVVVVVVVDVVVPNDPPPVAQDADPNDGDDDGDGPGTDD/DDPDDVPDPDDDDDDDPDPVVVVVVVVVVVVVVLVPVFQDAQADPDQQSSLLSVLAAAACYLHQFHAAVAAAQEAEEWEALPLLQCLFVLLVCLLSVYAYHYAHLPDGDVSVVVSNCRNRVLPFLQDASASHEYEYRGDSRIHNVNNVVSNVSRRYHYHYQYDPGSQNSQVSSQVVLNPPQQEAEEWFSPVSLQSLQCLLQQNFFADNVLAGDSDPTTGHGYGYDNQPDQADDVSVLVRNAQGEYEYQEDCVGHNVNHQVNCCVSRVDGYHYQYDDDSQQSSLRLLQDCSGLHPRAPEDWFAFAEEEWARAPVHPSRSVLSVSCSSSQNFTQFYAYPVRATAGSVRDGDDDPCRPSSNRGRGYGYHHAAEDRDVSNLVSCLNRHTPVLHNHYYYRYPRRDPNRSVSVVVSRD

Secondary structure (DSSP, 8-state):
--S--TT-EEEEEEGGGHHHHHHHHHTTSTT---EEEETTEEEE---HHHHHHHHHHT--TT-EEEEE---EEEEE-PEEEEEETTSTTPPPHHHHHHHEE--HHHHHHHHHHHHTSS--TT-SSEEETTEEEEEE---EE--/--SEEPPPTT--EEEEEEESSHHHHHHHHHHHHHHHHHHHT-EEE--SSHHHHHHHHHHHHBS---TT-SBSS--SEEEEEESS-TTSSTT-HHHHHHTT--EEEE-SSS--HHHHHHHHHHHT---SSS--TT-EEEEES-TTTS-HHHHHHHHHTT-EEEEE--SSHHHHHHHHHHHH--TTSEEEEEETT-HHHHHHHHHHHT--B-TTS-B-TTT-B---EEEE--SSSS--HHHHHHS-S-EEEEBS-TTTS-HHHHHHHHHHHSS----B--SSHHHHHHHHHH-HHHHTTT--SSS-B-EEEEE---SSSS-TTHHHHHHHHHHTTTT--B-TTS-BB-SS--B--SGGG-HHHH-----EEE-SS---HHHHHHHHHHB-TT---EEEEESS---HHHHHHHHHHTT-/--SS--TTSB-EEEEGGGHHHH----EEEESB--------HHHHTS--TTT--EEEE---EEEEE--EEEEEE-SSTTPPPHHHHHTTEE--HHHHHHHHHHHSSSS--S---EEETTEEEEEE--SEE--/-B---S---EEEEEEES-HHHHHHHHHHHHHHHHHHHHEEEE--SSHHHHHHHHHHHHBSS--TT-SBSS--SEEEEEETT-TTTTTT-HHHHHHTT--EEEE-SSS--HHHHHHHHHHTT-S-TTS-EEEEEEEEES-TTTS-HHHHHHHHHTTEEEEEE--SSHHHHHHHHHHHH---SSEEEEEESS-HHHHHHHHHHHTSEE-TTS-B-TTT-EEPPEEEE-SSSSS--HHHHHHHSS-EEEEES-TTTS-HHHHHHHHHHHSS--EEE--SSHHHHHHHHHH-SSSSSSS-SSS--B-EEEEE--SSS-GGGGHHHHHHHHHHHTTT--B-TTS-BB-TT-PBP-SGGG-HHHH-----EEE-SS---HHHHHHHHHHB-TT--SEEEEESS---HHHHHHHHHHH-

B-factor: mean 54.31, std 20.71, range [12.88, 149.02]

Radius of gyration: 34.05 Å; Cα contacts (8 Å, |Δi|>4): 2558; chains: 4; bounding box: 107×102×49 Å

Organism: Clostridioides difficile (NCBI:txid1496)

Nearest PDB structures (foldseek):
  8bby-assembly2_D  TM=1.002E+00  e=2.251E-88  Clostridioides difficile R20291
  7acz-assembly1_B  TM=9.227E-01  e=4.287E-68  Clostridioides difficile R20291
  7acz-assembly2_D  TM=9.245E-01  e=1.398E-67  Clostridioides difficile R20291
  7acy-assembly1_D  TM=9.206E-01  e=4.995E-55  Clostridioides difficile 630
  7acx-assembly1_B  TM=9.067E-01  e=5.385E-49  Clostridioides difficile